Protein AF-0000000074540277 (afdb_homodimer)

Secondary structure (DSSP, 8-state):
-EEEEEEETTEEEEEEEETTEEEEESEEE-TTTS------SS-GGGGGT-HHHHHHHS---SS-EEEE-GGGS-HHHHHHHHHHHHTTSS-SSPEEEET---TTTHHHHHHHT--EEESHHHHHHHHTTEEEETTEEEEGGG-SB----BTTTTT-BGGG-TTHHHHHHHHHHHHHHHHHHHHHHHHHTT-HHHHHHHHGGGSHHHHHHHHHHHTSTT-TTS-S--SS-EE--SGGGGGSHHHHHHHHHHHHH---SSSEEEEEE--SSSSGGGSHHHHHHHHHS---SEEEEE-SS-EEEGGGTTSTTTTSEE----S---HHHHHHHHHHHHHHHHHHT-SEEEE---HHHHHHHHHHHTT-SSEEEE---S-TTSHHHHHHHHHHH--S----HHHHHHHHHHHHHHS-----EEEEETTEEEEEETTEEEEEEETTTTEEEE-HHHHHHHHHHTSSEEEE-SS---SEEEGGGEEEE-TT--TT-EEEEE-SSEEEEEEESS-HHHHHH-SSSEEEEEEEEEE-/-EEEEEEETTEEEEEEEETTEEEEESEEE-TTTS------SS-GGGGGT-HHHHHHHS---SS-EEEE-GGGS-HHHHHHHHHHHHTTSS-SSPEEEET---TTTHHHHHHHT--EEESHHHHHHHHTTEEEETTEEEEGGG-SB----BTTTTT-BGGG-TTHHHHHHHHHHHHHHHHHHHHHHHHHTT-HHHHHHHHGGGSHHHHHHHHHHHTSTT-TTS-S--SS-EE--SGGGGGSHHHHHHHHHHHHH---SSSEEEEEE--SSSSGGGSHHHHHHHHHS---SEEEEE-SS-EEEGGGTTSTTTTSEE----S---HHHHHHHHHHHHHHHHHHT-SEEEE---HHHHHHHHHHHTT-SSEEEE---S-TTSHHHHHHHHHHH--S----HHHHHHHHHHHHHHS-----EEEEETTEEEEEETTEEEEEEETTTTEEEE-HHHHHHHHHHTSSEEEE-SS---SEEEGGGEEEE-TT--TT-EEEEE-SSEEEEEEESS-HHHHHH-SSSEEEEEEEEEE-

Solvent-accessible surface area (backbone atoms only — not comparable to full-atom values): 54156 Å² total; per-residue (Å²): 91,50,32,44,52,40,49,51,37,56,18,51,31,28,40,36,47,53,95,92,38,76,41,62,29,31,34,71,42,44,84,89,67,58,72,94,66,54,65,50,82,40,54,50,63,40,46,80,77,36,52,69,61,26,72,74,26,39,44,64,55,93,67,40,44,68,40,33,45,55,72,77,41,52,39,69,54,46,43,46,55,45,48,63,53,40,70,93,38,74,59,72,45,45,29,29,34,37,51,42,33,43,52,62,46,34,57,53,46,27,50,60,34,35,27,30,33,27,37,55,41,28,34,52,38,8,69,70,40,38,37,61,59,64,63,44,79,38,54,47,89,78,40,70,47,36,82,48,49,30,73,68,49,58,48,35,46,46,92,72,44,76,62,48,43,60,41,35,19,54,46,26,36,50,50,35,47,50,48,39,53,46,45,37,52,24,45,75,53,56,38,39,68,49,48,39,64,11,54,24,32,67,37,27,58,47,38,22,24,51,56,57,51,42,68,61,59,76,50,52,39,44,36,63,39,47,69,32,69,45,61,47,50,54,79,66,42,68,49,33,55,36,51,46,47,41,54,55,44,47,58,71,54,60,73,67,89,41,51,38,36,37,37,34,63,59,62,93,46,59,42,50,71,77,22,69,66,50,42,53,48,53,74,74,34,71,82,49,52,37,44,33,32,44,38,98,78,44,68,40,44,59,48,49,32,63,27,30,50,64,32,37,55,47,48,47,74,72,77,71,71,51,69,43,54,38,51,54,32,22,53,52,45,44,51,50,45,60,71,47,59,35,53,34,34,40,36,42,32,47,71,55,55,33,52,25,49,58,62,30,52,80,74,48,89,37,46,75,44,77,33,28,56,94,42,69,81,37,68,67,18,44,52,45,41,42,73,74,49,66,47,95,59,87,67,65,60,69,54,48,23,53,34,40,47,40,27,60,75,71,67,44,81,69,87,65,45,73,43,75,56,86,84,51,36,32,34,24,56,88,91,43,63,34,32,33,53,34,80,60,34,20,45,70,43,70,29,66,66,51,42,51,50,29,55,75,68,63,49,46,26,30,37,34,53,90,66,89,82,63,60,59,42,41,8,59,44,40,70,41,41,35,66,83,30,21,13,59,35,71,31,29,38,32,43,92,68,36,34,31,36,25,34,24,26,35,18,14,57,51,27,50,70,30,66,51,27,42,26,29,43,50,74,50,79,42,74,119,92,50,33,45,51,39,49,52,36,57,17,50,31,29,38,36,47,54,94,92,37,76,42,61,29,31,34,69,41,44,85,88,67,58,71,94,66,54,65,51,82,40,54,52,63,39,45,81,78,35,52,67,62,27,71,75,26,40,43,64,54,95,69,39,45,67,42,34,45,54,73,76,43,52,40,68,54,46,44,47,55,46,47,64,54,39,70,92,37,74,59,74,44,46,29,30,35,38,51,42,33,41,51,63,45,34,56,54,46,27,49,60,34,35,28,31,33,26,38,54,42,27,35,54,38,9,70,71,40,36,37,62,59,64,63,44,77,38,54,47,89,77,40,70,46,37,83,48,49,30,72,66,49,58,48,34,46,46,91,71,46,76,61,49,42,61,41,35,18,55,45,27,35,49,49,34,48,49,48,39,52,45,44,37,52,24,46,76,53,55,38,39,66,52,47,38,62,11,54,24,33,67,35,28,57,48,39,22,23,53,55,56,49,45,67,61,64,75,50,53,40,44,35,64,40,48,68,33,70,44,60,47,49,52,78,66,42,67,50,33,59,35,51,46,47,41,55,55,45,47,57,72,54,60,74,67,90,40,50,38,35,38,35,34,62,60,62,92,46,59,41,49,73,76,22,70,66,50,42,53,47,54,74,75,34,72,82,50,52,38,45,33,32,43,36,98,78,43,67,39,42,59,47,47,31,63,27,32,50,63,33,39,56,50,50,47,75,73,77,72,70,50,70,44,54,37,51,54,31,22,53,53,45,44,49,49,45,59,72,46,59,34,54,34,34,39,37,41,31,45,72,55,56,35,53,23,48,57,61,28,53,79,74,49,89,40,46,75,43,77,33,28,55,93,43,68,80,35,68,67,18,45,54,45,42,42,73,75,50,68,48,95,58,88,68,65,61,70,53,48,23,53,35,41,47,39,27,60,76,72,68,44,79,71,87,65,44,75,43,75,56,85,85,49,36,29,34,23,57,88,91,42,64,34,32,34,53,32,80,61,35,20,44,68,44,72,28,66,65,51,43,51,51,28,54,74,69,63,49,45,26,31,37,35,53,90,63,89,84,63,62,62,42,41,9,59,44,39,69,41,42,34,65,82,30,21,13,57,35,73,30,30,39,33,44,92,68,36,35,30,36,24,33,23,26,34,18,14,57,51,28,51,69,30,66,50,26,42,24,29,43,49,74,48,78,44,73,119

Nearest PDB structures (foldseek):
  2q07-assembly1_A  TM=9.890E-01  e=7.591E-46  Archaeoglobus fulgidus DSM 4304
  1it7-assembly1_B  TM=6.694E-01  e=9.754E-22  Pyrococcus horikoshii
  4h7z-assembly1_A-2  TM=6.976E-01  e=7.099E-05  Zymomonas mobilis subsp. mobilis ZM4 = ATCC 31821
  6h62-assembly1_B  TM=6.814E-01  e=6.366E-05  Mus musculus
  1s39-assembly1_A-2  TM=5.994E-01  e=7.099E-05  Zymomonas mobilis

Foldseek 3Di:
DWFWAFFAALATWTWAQDPNDIDIWPAAQEPVRDDPFFQFDDAQVVCVVDVVVCVVTGTDDDAAAEHEDLQPDFLLSSLVVLVVCDVVHPPLHAYEYELHDALLCVLVVNNSHHTYYYLNVLLVCLLVQWADPRNDTDGVVVDQWDCDCPPLRNGGGQVPHDPSSVSRSVRRRVSRRVSRVVSNVCSVQSNSVVVQCVSLVVDVRSNVNLLSNLVVQDRQAHDLWHLAFQEPEDPCSCSHNNNVLCLVLLLVLDEWDDLEEEEAEADPAPPRCPDPVNVLLCVLAPFPGWYWYQYQRDIDTPLQCLAPPNRGYDYDDDLDHDPVSLVNRLVSVLSSNVSHNHQAYEYLDDRSSVSSVVVNCVVHNHHYHYQHDPDSNDPRSSVSVRVVGVDPDDDPSLQSSVQSLCCSQFNDGDDADWDDDPPFIFGDDVPHTAWTRDNSTSHIDGDDPVLVVCVVVVTQEWEFAPDDDDFFDWLLGTAAGDQSAYAQRWHWYDYPWKIAIWGASGGRVCSNPHNHYTGTGGDDMDTD/DWFWAFFAALATWTWAQDPNDIDIWPAAQEPVRDDPFFQFDDAPVVCVVDVVVCVVTGTDDDAAAEHEQLQPDFLLSSLVVLVVCDVVHRPLHAYEYELHDALLCVLVVNNSHHTYYYLNVLLVCLLVQWADPRNDTDGVVVDQWDCDCPPLRNGGGQVPHDPSSVSRSVRRRVSRRVSRVVSNVCSVQSNSVVVQCVSLVVDVRSNVNLLSNLVVQDDQAHDLWHLAFQEPEDPCSCSHNNNVLCLVLLLVLDEWDDLEEEEAEADQAPPRCPDPVNVLLCVLAPFPGWYWYQYQRDIDTLLQCLAPPNRGYDYDDDLDHDPVSLVNRLVSVLSSNVSHNHQAYEYLDDRSSVSSVVVNCVVHNHHYHYQHDPDSNDPRSSVSVRVVRVDPDDDDSLQSSVQSLCCSQFNDGDDADWDDDPPFIFGDDVPDTAWTRDNSTSHIDGDDPVLVVCVVVVTQEWEFAPDDDDFFDWLLGTAAGDQSAYAQRWHWYDYPWKIAIWGASGGRVCSNPHNHYTGTGGDDMDGD

Structure (mmCIF, N/CA/C/O backbone):
data_AF-0000000074540277-model_v1
#
loop_
_entity.id
_entity.type
_entity.pdbx_description
1 polymer 'PUA domain-containing protein'
#
loop_
_atom_site.group_PDB
_atom_site.id
_atom_site.type_symbol
_atom_site.label_atom_id
_atom_site.label_alt_id
_atom_site.label_comp_id
_atom_site.label_asym_id
_atom_site.label_entity_id
_atom_site.label_seq_id
_atom_site.pdbx_PDB_ins_code
_atom_site.Cartn_x
_atom_site.Cartn_y
_atom_site.Cartn_z
_atom_site.occupancy
_atom_site.B_iso_or_equiv
_atom_site.auth_seq_id
_atom_site.auth_comp_id
_atom_site.auth_asym_id
_atom_site.auth_atom_id
_atom_site.pdbx_PDB_model_num
ATOM 1 N N . MET A 1 1 ? 15.352 -11.18 -31.656 1 84.62 1 MET A N 1
ATOM 2 C CA . MET A 1 1 ? 14.484 -12.305 -31.297 1 84.62 1 MET A CA 1
ATOM 3 C C . MET A 1 1 ? 14.266 -12.375 -29.797 1 84.62 1 MET A C 1
ATOM 5 O O . MET A 1 1 ? 15.195 -12.164 -29.016 1 84.62 1 MET A O 1
ATOM 9 N N . PHE A 1 2 ? 13.102 -12.609 -29.391 1 91.62 2 PHE A N 1
ATOM 10 C CA . PHE A 1 2 ? 12.719 -12.625 -27.984 1 91.62 2 PHE A CA 1
ATOM 11 C C . PHE A 1 2 ? 12.367 -14.039 -27.531 1 91.62 2 PHE A C 1
ATOM 13 O O . PHE A 1 2 ? 11.625 -14.75 -28.219 1 91.62 2 PHE A O 1
ATOM 20 N N . TYR A 1 3 ? 12.977 -14.477 -26.438 1 92.44 3 TYR A N 1
ATOM 21 C CA . TYR A 1 3 ? 12.781 -15.805 -25.875 1 92.44 3 TYR A CA 1
ATOM 22 C C . TYR A 1 3 ? 12.211 -15.719 -24.469 1 92.44 3 TYR A C 1
ATOM 24 O O . TYR A 1 3 ? 12.953 -15.641 -23.484 1 92.44 3 TYR A O 1
ATOM 32 N N . PRO A 1 4 ? 10.867 -15.828 -24.328 1 92.81 4 PRO A N 1
ATOM 33 C CA . PRO A 1 4 ? 10.281 -15.789 -22.984 1 92.81 4 PRO A CA 1
ATOM 34 C C . PRO A 1 4 ? 10.672 -17 -22.141 1 92.81 4 PRO A C 1
ATOM 36 O O . PRO A 1 4 ? 10.758 -18.109 -22.656 1 92.81 4 PRO A O 1
ATOM 39 N N . GLU A 1 5 ? 10.883 -16.812 -20.859 1 93.88 5 GLU A N 1
ATOM 40 C CA . GLU A 1 5 ? 11.352 -17.875 -19.984 1 93.88 5 GLU A CA 1
ATOM 41 C C . GLU A 1 5 ? 10.359 -18.156 -18.859 1 93.88 5 GLU A C 1
ATOM 43 O O . GLU A 1 5 ? 10.117 -19.312 -18.516 1 93.88 5 GLU A O 1
ATOM 48 N N . LYS A 1 6 ? 9.883 -17.141 -18.281 1 93.5 6 LYS A N 1
ATOM 49 C CA . LYS A 1 6 ? 8.969 -17.297 -17.156 1 93.5 6 LYS A CA 1
ATOM 50 C C . LYS A 1 6 ? 7.867 -16.234 -17.203 1 93.5 6 LYS A C 1
ATOM 52 O O . LYS A 1 6 ? 8.141 -15.055 -17.406 1 93.5 6 LYS A O 1
ATOM 57 N N . ARG A 1 7 ? 6.645 -16.75 -17.047 1 92.56 7 ARG A N 1
ATOM 58 C CA . ARG A 1 7 ? 5.465 -15.883 -17.047 1 92.56 7 ARG A CA 1
ATOM 59 C C . ARG A 1 7 ? 4.891 -15.742 -15.641 1 92.56 7 ARG A C 1
ATOM 61 O O . ARG A 1 7 ? 4.785 -16.719 -14.906 1 92.56 7 ARG A O 1
ATOM 68 N N . ASP A 1 8 ? 4.543 -14.5 -15.234 1 93.5 8 ASP A N 1
ATOM 69 C CA . ASP A 1 8 ? 3.807 -14.203 -14.016 1 93.5 8 ASP A CA 1
ATOM 70 C C . ASP A 1 8 ? 2.789 -13.086 -14.242 1 93.5 8 ASP A C 1
ATOM 72 O O . ASP A 1 8 ? 3.055 -11.922 -13.93 1 93.5 8 ASP A O 1
ATOM 76 N N . GLY A 1 9 ? 1.6 -13.531 -14.641 1 91.94 9 GLY A N 1
ATOM 77 C CA . GLY A 1 9 ? 0.644 -12.531 -15.102 1 91.94 9 GLY A CA 1
ATOM 78 C C . GLY A 1 9 ? 1.019 -11.914 -16.438 1 91.94 9 GLY A C 1
ATOM 79 O O . GLY A 1 9 ? 1.344 -12.625 -17.391 1 91.94 9 GLY A O 1
ATOM 80 N N . PHE A 1 10 ? 0.958 -10.609 -16.516 1 92 10 PHE A N 1
ATOM 81 C CA . PHE A 1 10 ? 1.324 -9.938 -17.75 1 92 10 PHE A CA 1
ATOM 82 C C . PHE A 1 10 ? 2.84 -9.836 -17.891 1 92 10 PHE A C 1
ATOM 84 O O . PHE A 1 10 ? 3.361 -9.664 -19 1 92 10 PHE A O 1
ATOM 91 N N . SER A 1 11 ? 3.486 -9.945 -16.75 1 94.94 11 SER A N 1
ATOM 92 C CA . SER A 1 11 ? 4.938 -9.789 -16.75 1 94.94 11 SER A CA 1
ATOM 93 C C . SER A 1 11 ? 5.637 -11.094 -17.109 1 94.94 11 SER A C 1
ATOM 95 O O . SER A 1 11 ? 5.062 -12.172 -16.953 1 94.94 11 SER A O 1
ATOM 97 N N . ARG A 1 12 ? 6.793 -10.961 -17.609 1 94.88 12 ARG A N 1
ATOM 98 C CA . ARG A 1 12 ? 7.57 -12.141 -17.969 1 94.88 12 ARG A CA 1
ATOM 99 C C . ARG A 1 12 ? 9.062 -11.828 -17.984 1 94.88 12 ARG A C 1
ATOM 101 O O . ARG A 1 12 ? 9.461 -10.664 -18.094 1 94.88 12 ARG A O 1
ATOM 108 N N . THR A 1 13 ? 9.852 -12.852 -17.797 1 96.38 13 THR A N 1
ATOM 109 C CA . THR A 1 13 ? 11.281 -12.766 -18.031 1 96.38 13 THR A CA 1
ATOM 110 C C . THR A 1 13 ? 11.648 -13.469 -19.344 1 96.38 13 THR A C 1
ATOM 112 O O . THR A 1 13 ? 10.891 -14.297 -19.844 1 96.38 13 THR A O 1
ATOM 115 N N . GLY A 1 14 ? 12.703 -13.047 -19.922 1 95.31 14 GLY A N 1
ATOM 116 C CA . GLY A 1 14 ? 13.18 -13.656 -21.156 1 95.31 14 GLY A CA 1
ATOM 117 C C . GLY A 1 14 ? 14.531 -13.125 -21.594 1 95.31 14 GLY A C 1
ATOM 118 O O . GLY A 1 14 ? 15.227 -12.461 -20.828 1 95.31 14 GLY A O 1
ATOM 119 N N . LYS A 1 15 ? 14.914 -13.594 -22.688 1 95.38 15 LYS A N 1
ATOM 120 C CA . LYS A 1 15 ? 16.141 -13.133 -23.344 1 95.38 15 LYS A CA 1
ATOM 121 C C . LYS A 1 15 ? 15.82 -12.453 -24.672 1 95.38 15 LYS A C 1
ATOM 123 O O . LYS A 1 15 ? 15.039 -12.977 -25.469 1 95.38 15 LYS A O 1
ATOM 128 N N . PHE A 1 16 ? 16.328 -11.305 -24.812 1 94.81 16 PHE A N 1
ATOM 129 C CA . PHE A 1 16 ? 16.141 -10.547 -26.031 1 94.81 16 PHE A CA 1
ATOM 130 C C . PHE A 1 16 ? 17.469 -10.336 -26.75 1 94.81 16 PHE A C 1
ATOM 132 O O . PHE A 1 16 ? 18.406 -9.797 -26.172 1 94.81 16 PHE A O 1
ATOM 139 N N . GLU A 1 17 ? 17.5 -10.812 -27.906 1 91.5 17 GLU A N 1
ATOM 140 C CA . GLU A 1 17 ? 18.672 -10.602 -28.75 1 91.5 17 GLU A CA 1
ATOM 141 C C . GLU A 1 17 ? 18.531 -9.352 -29.609 1 91.5 17 GLU A C 1
ATOM 143 O O . GLU A 1 17 ? 17.641 -9.281 -30.453 1 91.5 17 GLU A O 1
ATOM 148 N N . VAL A 1 18 ? 19.406 -8.398 -29.328 1 85.38 18 VAL A N 1
ATOM 149 C CA . VAL A 1 18 ? 19.344 -7.125 -30.047 1 85.38 18 VAL A CA 1
ATOM 150 C C . VAL A 1 18 ? 20.766 -6.684 -30.438 1 85.38 18 VAL A C 1
ATOM 152 O O . VAL A 1 18 ? 21.625 -6.531 -29.578 1 85.38 18 VAL A O 1
ATOM 155 N N . GLU A 1 19 ? 20.953 -6.438 -31.688 1 85.5 19 GLU A N 1
ATOM 156 C CA . GLU A 1 19 ? 22.219 -5.977 -32.219 1 85.5 19 GLU A CA 1
ATOM 157 C C . GLU A 1 19 ? 23.375 -6.855 -31.75 1 85.5 19 GLU A C 1
ATOM 159 O O . GLU A 1 19 ? 24.375 -6.352 -31.25 1 85.5 19 GLU A O 1
ATOM 164 N N . GLY A 1 20 ? 23.188 -8.102 -31.75 1 84.44 20 GLY A N 1
ATOM 165 C CA . GLY A 1 20 ? 24.234 -9.062 -31.438 1 84.44 20 GLY A CA 1
ATOM 166 C C . GLY A 1 20 ? 24.422 -9.258 -29.938 1 84.44 20 GLY A C 1
ATOM 167 O O . GLY A 1 20 ? 25.266 -10.055 -29.516 1 84.44 20 GLY A O 1
ATOM 168 N N . ARG A 1 21 ? 23.719 -8.547 -29.234 1 87.88 21 ARG A N 1
ATOM 169 C CA . ARG A 1 21 ? 23.812 -8.711 -27.781 1 87.88 21 ARG A CA 1
ATOM 170 C C . ARG A 1 21 ? 22.547 -9.352 -27.219 1 87.88 21 ARG A C 1
ATOM 172 O O . ARG A 1 21 ? 21.453 -9.164 -27.766 1 87.88 21 ARG A O 1
ATOM 179 N N . THR A 1 22 ? 22.703 -10.086 -26.188 1 92.94 22 THR A N 1
ATOM 180 C CA . THR A 1 22 ? 21.562 -10.695 -25.484 1 92.94 22 THR A CA 1
ATOM 181 C C . THR A 1 22 ? 21.312 -9.992 -24.156 1 92.94 22 THR A C 1
ATOM 183 O O . THR A 1 22 ? 22.219 -9.82 -23.359 1 92.94 22 THR A O 1
ATOM 186 N N . VAL A 1 23 ? 20.141 -9.602 -24.016 1 93.25 23 VAL A N 1
ATOM 187 C CA . VAL A 1 23 ? 19.766 -8.914 -22.781 1 93.25 23 VAL A CA 1
ATOM 188 C C . VAL A 1 23 ? 18.688 -9.703 -22.047 1 93.25 23 VAL A C 1
ATOM 190 O O . VAL A 1 23 ? 17.734 -10.195 -22.672 1 93.25 23 VAL A O 1
ATOM 193 N N . GLN A 1 24 ? 18.859 -9.828 -20.766 1 95.19 24 GLN A N 1
ATOM 194 C CA . GLN A 1 24 ? 17.844 -10.461 -19.938 1 95.19 24 GLN A CA 1
ATOM 195 C C . GLN A 1 24 ? 16.719 -9.484 -19.609 1 95.19 24 GLN A C 1
ATOM 197 O O . GLN A 1 24 ? 16.984 -8.383 -19.094 1 95.19 24 GLN A O 1
ATOM 202 N N . THR A 1 25 ? 15.484 -9.812 -19.875 1 96.94 25 THR A N 1
ATOM 203 C CA . THR A 1 25 ? 14.352 -8.922 -19.625 1 96.94 25 THR A CA 1
ATOM 204 C C . THR A 1 25 ? 13.617 -9.328 -18.359 1 96.94 25 THR A C 1
ATOM 206 O O . THR A 1 25 ? 13.633 -10.492 -17.969 1 96.94 25 THR A O 1
ATOM 209 N N . PRO A 1 26 ? 12.969 -8.352 -17.781 1 97.69 26 PRO A N 1
ATOM 210 C CA . PRO A 1 26 ? 12.93 -6.918 -18.109 1 97.69 26 PRO A CA 1
ATOM 211 C C . PRO A 1 26 ? 14.312 -6.266 -18.047 1 97.69 26 PRO A C 1
ATOM 213 O O . PRO A 1 26 ? 15.156 -6.676 -17.25 1 97.69 26 PRO A O 1
ATOM 216 N N . ALA A 1 27 ? 14.492 -5.238 -18.906 1 96.81 27 ALA A N 1
ATOM 217 C CA . ALA A 1 27 ? 15.812 -4.617 -19 1 96.81 27 ALA A CA 1
ATOM 218 C C . ALA A 1 27 ? 15.703 -3.141 -19.359 1 96.81 27 ALA A C 1
ATOM 220 O O . ALA A 1 27 ? 14.664 -2.695 -19.859 1 96.81 27 ALA A O 1
ATOM 221 N N . ILE A 1 28 ? 16.719 -2.465 -19.062 1 96.44 28 ILE A N 1
ATOM 222 C CA . ILE A 1 28 ? 16.859 -1.068 -19.469 1 96.44 28 ILE A CA 1
ATOM 223 C C . ILE A 1 28 ? 17.766 -0.964 -20.672 1 96.44 28 ILE A C 1
ATOM 225 O O . ILE A 1 28 ? 18.828 -1.593 -20.719 1 96.44 28 ILE A O 1
ATOM 229 N N . LEU A 1 29 ? 17.266 -0.303 -21.656 1 95.19 29 LEU A N 1
ATOM 230 C CA . LEU A 1 29 ? 18.109 0.101 -22.781 1 95.19 29 LEU A CA 1
ATOM 231 C C . LEU A 1 29 ? 18.609 1.531 -22.594 1 95.19 29 LEU A C 1
ATOM 233 O O . LEU A 1 29 ? 17.844 2.482 -22.75 1 95.19 29 LEU A O 1
ATOM 237 N N . GLU A 1 30 ? 19.797 1.688 -22.328 1 94.31 30 GLU A N 1
ATOM 238 C CA . GLU A 1 30 ? 20.344 3.027 -22.109 1 94.31 30 GLU A CA 1
ATOM 239 C C . GLU A 1 30 ? 20.484 3.781 -23.438 1 94.31 30 GLU A C 1
ATOM 241 O O . GLU A 1 30 ? 20.672 3.17 -24.484 1 94.31 30 GLU A O 1
ATOM 246 N N . VAL A 1 31 ? 20.516 5.051 -23.234 1 91.06 31 VAL A N 1
ATOM 247 C CA . VAL A 1 31 ? 20.688 5.898 -24.406 1 91.06 31 VAL A CA 1
ATOM 248 C C . VAL A 1 31 ? 22.031 5.562 -25.094 1 91.06 31 VAL A C 1
ATOM 250 O O . VAL A 1 31 ? 23.047 5.414 -24.406 1 91.06 31 VAL A O 1
ATOM 253 N N . GLY A 1 32 ? 22.125 5.402 -26.297 1 85.62 32 GLY A N 1
ATOM 254 C CA . GLY A 1 32 ? 23.312 4.992 -27.047 1 85.62 32 GLY A CA 1
ATOM 255 C C . GLY A 1 32 ? 23.297 3.521 -27.422 1 85.62 32 GLY A C 1
ATOM 256 O O . GLY A 1 32 ? 23.969 3.111 -28.359 1 85.62 32 GLY A O 1
ATOM 257 N N . GLU A 1 33 ? 22.516 2.762 -26.578 1 87.25 33 GLU A N 1
ATOM 258 C CA . GLU A 1 33 ? 22.391 1.332 -26.844 1 87.25 33 GLU A CA 1
ATOM 259 C C . GLU A 1 33 ? 21.094 1.015 -27.578 1 87.25 33 GLU A C 1
ATOM 261 O O . GLU A 1 33 ? 20.875 -0.126 -28 1 87.25 33 GLU A O 1
ATOM 266 N N . ILE A 1 34 ? 20.312 1.97 -27.719 1 87.81 34 ILE A N 1
ATOM 267 C CA . ILE A 1 34 ? 19.031 1.77 -28.422 1 87.81 34 ILE A CA 1
ATOM 268 C C . ILE A 1 34 ? 19.281 1.685 -29.922 1 87.81 34 ILE A C 1
ATOM 270 O O . ILE A 1 34 ? 19.875 2.586 -30.516 1 87.81 34 ILE A O 1
ATOM 274 N N . PRO A 1 35 ? 18.797 0.608 -30.484 1 88.12 35 PRO A N 1
ATOM 275 C CA . PRO A 1 35 ? 18.953 0.498 -31.922 1 88.12 35 PRO A CA 1
ATOM 276 C C . PRO A 1 35 ? 18.219 1.596 -32.688 1 88.12 35 PRO A C 1
ATOM 278 O O . PRO A 1 35 ? 17.375 2.295 -32.125 1 88.12 35 PRO A O 1
ATOM 281 N N . GLU A 1 36 ? 18.531 1.709 -33.906 1 87.62 36 GLU A N 1
ATOM 282 C CA . GLU A 1 36 ? 17.859 2.699 -34.75 1 87.62 36 GLU A CA 1
ATOM 283 C C . GLU A 1 36 ? 16.484 2.213 -35.156 1 87.62 36 GLU A C 1
ATOM 285 O O . GLU A 1 36 ? 16.25 1.91 -36.344 1 87.62 36 GLU A O 1
ATOM 290 N N . TRP A 1 37 ? 15.688 2.213 -34.25 1 89 37 TRP A N 1
ATOM 291 C CA . TRP A 1 37 ? 14.312 1.812 -34.5 1 89 37 TRP A CA 1
ATOM 292 C C . TRP A 1 37 ? 13.469 3.002 -34.938 1 89 37 TRP A C 1
ATOM 294 O O . TRP A 1 37 ? 13.836 4.156 -34.719 1 89 37 TRP A O 1
ATOM 304 N N . ASP A 1 38 ? 12.422 2.678 -35.688 1 86.12 38 ASP A N 1
ATOM 305 C CA . ASP A 1 38 ? 11.453 3.705 -36.031 1 86.12 38 ASP A CA 1
ATOM 306 C C . ASP A 1 38 ? 10.484 3.973 -34.875 1 86.12 38 ASP A C 1
ATOM 308 O O . ASP A 1 38 ? 9.625 3.141 -34.594 1 86.12 38 ASP A O 1
ATOM 312 N N . PHE A 1 39 ? 10.617 5.105 -34.281 1 85.81 39 PHE A N 1
ATOM 313 C CA . PHE A 1 39 ? 9.797 5.43 -33.125 1 85.81 39 PHE A CA 1
ATOM 314 C C . PHE A 1 39 ? 8.531 6.168 -33.531 1 85.81 39 PHE A C 1
ATOM 316 O O . PHE A 1 39 ? 7.723 6.547 -32.688 1 85.81 39 PHE A O 1
ATOM 323 N N . GLY A 1 40 ? 8.414 6.289 -34.781 1 84.19 40 GLY A N 1
ATOM 324 C CA . GLY A 1 40 ? 7.227 6.977 -35.25 1 84.19 40 GLY A CA 1
ATOM 325 C C . GLY A 1 40 ? 7.191 8.445 -34.906 1 84.19 40 GLY A C 1
ATOM 326 O O . GLY A 1 40 ? 8.211 9.016 -34.469 1 84.19 40 GLY A O 1
ATOM 327 N N . LEU A 1 41 ? 5.973 9.086 -35.188 1 79.5 41 LEU A N 1
ATOM 328 C CA . LEU A 1 41 ? 5.848 10.523 -34.938 1 79.5 41 LEU A CA 1
ATOM 329 C C . LEU A 1 41 ? 4.742 10.812 -33.938 1 79.5 41 LEU A C 1
ATOM 331 O O . LEU A 1 41 ? 4.461 11.977 -33.656 1 79.5 41 LEU A O 1
ATOM 335 N N . ALA A 1 42 ? 4.176 9.727 -33.469 1 78.12 42 ALA A N 1
ATOM 336 C CA . ALA A 1 42 ? 3.025 9.938 -32.625 1 78.12 42 ALA A CA 1
ATOM 337 C C . ALA A 1 42 ? 3.242 9.289 -31.25 1 78.12 42 ALA A C 1
ATOM 339 O O . ALA A 1 42 ? 3.707 8.148 -31.172 1 78.12 42 ALA A O 1
ATOM 340 N N . PRO A 1 43 ? 2.889 10.148 -30.281 1 82.5 43 PRO A N 1
ATOM 341 C CA . PRO A 1 43 ? 2.842 9.508 -28.969 1 82.5 43 PRO A CA 1
ATOM 342 C C . PRO A 1 43 ? 1.686 8.516 -28.828 1 82.5 43 PRO A C 1
ATOM 344 O O . PRO A 1 43 ? 0.69 8.625 -29.562 1 82.5 43 PRO A O 1
ATOM 347 N N . THR A 1 44 ? 1.785 7.594 -28 1 86.69 44 THR A N 1
ATOM 348 C CA . THR A 1 44 ? 0.771 6.559 -27.812 1 86.69 44 THR A CA 1
ATOM 349 C C . THR A 1 44 ? -0.567 7.176 -27.422 1 86.69 44 THR A C 1
ATOM 351 O O . THR A 1 44 ? -1.626 6.637 -27.75 1 86.69 44 THR A O 1
ATOM 354 N N . SER A 1 45 ? -0.562 8.344 -26.812 1 83.81 45 SER A N 1
ATOM 355 C CA . SER A 1 45 ? -1.774 9.031 -26.375 1 83.81 45 SER A CA 1
ATOM 356 C C . SER A 1 45 ? -2.66 9.398 -27.547 1 83.81 45 SER A C 1
ATOM 358 O O . SER A 1 45 ? -3.873 9.562 -27.406 1 83.81 45 SER A O 1
ATOM 360 N N . LEU A 1 46 ? -2.039 9.555 -28.703 1 84.19 46 LEU A N 1
ATOM 361 C CA . LEU A 1 46 ? -2.783 9.922 -29.906 1 84.19 46 LEU A CA 1
ATOM 362 C C . LEU A 1 46 ? -3.818 8.859 -30.25 1 84.19 46 LEU A C 1
ATOM 364 O O . LEU A 1 46 ? -4.816 9.148 -30.922 1 84.19 46 LEU A O 1
ATOM 368 N N . LYS A 1 47 ? -3.605 7.66 -29.781 1 88.12 47 LYS A N 1
ATOM 369 C CA . LYS A 1 47 ? -4.539 6.566 -30.031 1 88.12 47 LYS A CA 1
ATOM 370 C C . LYS A 1 47 ? -5.934 6.91 -29.516 1 88.12 47 LYS A C 1
ATOM 372 O O . LYS A 1 47 ? -6.934 6.496 -30.109 1 88.12 47 LYS A O 1
ATOM 377 N N . PHE A 1 48 ? -6.043 7.746 -28.531 1 87.62 48 PHE A N 1
ATOM 378 C CA . PHE A 1 48 ? -7.309 8.047 -27.875 1 87.62 48 PHE A CA 1
ATOM 379 C C . PHE A 1 48 ? -7.926 9.32 -28.438 1 87.62 48 PHE A C 1
ATOM 381 O O . PHE A 1 48 ? -9.062 9.656 -28.109 1 87.62 48 PHE A O 1
ATOM 388 N N . ILE A 1 49 ? -7.195 10.008 -29.25 1 87.25 49 ILE A N 1
ATOM 389 C CA . ILE A 1 49 ? -7.711 11.188 -29.938 1 87.25 49 ILE A CA 1
ATOM 390 C C . ILE A 1 49 ? -8.164 10.805 -31.344 1 87.25 49 ILE A C 1
ATOM 392 O O . ILE A 1 49 ? -9.273 11.156 -31.766 1 87.25 49 ILE A O 1
ATOM 396 N N . SER A 1 50 ? -7.293 10.039 -32.062 1 89.88 50 SER A N 1
ATOM 397 C CA . SER A 1 50 ? -7.578 9.562 -33.406 1 89.88 50 SER A CA 1
ATOM 398 C C . SER A 1 50 ? -6.859 8.242 -33.688 1 89.88 50 SER A C 1
ATOM 400 O O . SER A 1 50 ? -5.668 8.242 -34 1 89.88 50 SER A O 1
ATOM 402 N N . GLU A 1 51 ? -7.594 7.246 -33.656 1 87.12 51 GLU A N 1
ATOM 403 C CA . GLU A 1 51 ? -7.027 5.922 -33.906 1 87.12 51 GLU A CA 1
ATOM 404 C C . GLU A 1 51 ? -6.422 5.832 -35.312 1 87.12 51 GLU A C 1
ATOM 406 O O . GLU A 1 51 ? -5.398 5.172 -35.5 1 87.12 51 GLU A O 1
ATOM 411 N N . GLU A 1 52 ? -7.039 6.414 -36.188 1 87.94 52 GLU A N 1
ATOM 412 C CA . GLU A 1 52 ? -6.57 6.395 -37.594 1 87.94 52 GLU A CA 1
ATOM 413 C C . GLU A 1 52 ? -5.215 7.086 -37.719 1 87.94 52 GLU A C 1
ATOM 415 O O . GLU A 1 52 ? -4.293 6.547 -38.344 1 87.94 52 GLU A O 1
ATOM 420 N N . LEU A 1 53 ? -5.156 8.227 -37.094 1 88.44 53 LEU A N 1
ATOM 421 C CA . LEU A 1 53 ? -3.908 8.977 -37.156 1 88.44 53 LEU A CA 1
ATOM 422 C C . LEU A 1 53 ? -2.789 8.234 -36.438 1 88.44 53 LEU A C 1
ATOM 424 O O . LEU A 1 53 ? -1.646 8.219 -36.906 1 88.44 53 LEU A O 1
ATOM 428 N N . TYR A 1 54 ? -3.164 7.637 -35.406 1 88.94 54 TYR A N 1
ATOM 429 C CA . TYR A 1 54 ? -2.16 6.875 -34.656 1 88.94 54 TYR A CA 1
ATOM 430 C C . TYR A 1 54 ? -1.652 5.703 -35.5 1 88.94 54 TYR A C 1
ATOM 432 O O . TYR A 1 54 ? -0.449 5.434 -35.531 1 88.94 54 TYR A O 1
ATOM 440 N N . SER A 1 55 ? -2.506 5.004 -36.125 1 86.12 55 SER A N 1
ATOM 441 C CA . SER A 1 55 ? -2.121 3.838 -36.906 1 86.12 55 SER A CA 1
ATOM 442 C C . SER A 1 55 ? -1.149 4.223 -38.031 1 86.12 55 SER A C 1
ATOM 444 O O . SER A 1 55 ? -0.289 3.426 -38.406 1 86.12 55 SER A O 1
ATOM 446 N N . ARG A 1 56 ? -1.234 5.465 -38.5 1 85.81 56 ARG A N 1
ATOM 447 C CA . ARG A 1 56 ? -0.399 5.93 -39.594 1 85.81 56 ARG A CA 1
ATOM 448 C C . ARG A 1 56 ? 0.958 6.41 -39.094 1 85.81 56 ARG A C 1
ATOM 450 O O . ARG A 1 56 ? 1.951 6.359 -39.812 1 85.81 56 ARG A O 1
ATOM 457 N N . LEU A 1 57 ? 0.912 6.742 -37.781 1 86.62 57 LEU A N 1
ATOM 458 C CA . LEU A 1 57 ? 2.092 7.469 -37.312 1 86.62 57 LEU A CA 1
ATOM 459 C C . LEU A 1 57 ? 2.811 6.695 -36.219 1 86.62 57 LEU A C 1
ATOM 461 O O . LEU A 1 57 ? 3.885 7.102 -35.781 1 86.62 57 LEU A O 1
ATOM 465 N N . ARG A 1 58 ? 2.268 5.605 -35.906 1 84.62 58 ARG A N 1
ATOM 466 C CA . ARG A 1 58 ? 2.83 4.848 -34.812 1 84.62 58 ARG A CA 1
ATOM 467 C C . ARG A 1 58 ? 4.156 4.203 -35.188 1 84.62 58 ARG A C 1
ATOM 469 O O . ARG A 1 58 ? 4.469 4.082 -36.375 1 84.62 58 ARG A O 1
ATOM 476 N N . PRO A 1 59 ? 4.895 3.801 -34.125 1 84.88 59 PRO A N 1
ATOM 477 C CA . PRO A 1 59 ? 6.133 3.076 -34.438 1 84.88 59 PRO A CA 1
ATOM 478 C C . PRO A 1 59 ? 5.879 1.748 -35.156 1 84.88 59 PRO A C 1
ATOM 480 O O . PRO A 1 59 ? 4.91 1.05 -34.844 1 84.88 59 PRO A O 1
ATOM 483 N N . ILE A 1 60 ? 6.629 1.493 -36.125 1 82 60 ILE A N 1
ATOM 484 C CA . ILE A 1 60 ? 6.559 0.206 -36.812 1 82 60 ILE A CA 1
ATOM 485 C C . ILE A 1 60 ? 7.918 -0.49 -36.75 1 82 60 ILE A C 1
ATOM 487 O O . ILE A 1 60 ? 8.922 0.035 -37.219 1 82 60 ILE A O 1
ATOM 491 N N . ASN A 1 61 ? 7.887 -1.532 -36 1 84.44 61 ASN A N 1
ATOM 492 C CA . ASN A 1 61 ? 9.117 -2.297 -35.812 1 84.44 61 ASN A CA 1
ATOM 493 C C . ASN A 1 61 ? 8.844 -3.799 -35.812 1 84.44 61 ASN A C 1
ATOM 495 O O . ASN A 1 61 ? 7.852 -4.258 -35.25 1 84.44 61 ASN A O 1
ATOM 499 N N . GLU A 1 62 ? 9.633 -4.531 -36.406 1 83.12 62 GLU A N 1
ATOM 500 C CA . GLU A 1 62 ? 9.422 -5.969 -36.562 1 83.12 62 GLU A CA 1
ATOM 501 C C . GLU A 1 62 ? 9.922 -6.719 -35.312 1 83.12 62 GLU A C 1
ATOM 503 O O . GLU A 1 62 ? 9.461 -7.828 -35.031 1 83.12 62 GLU A O 1
ATOM 508 N N . GLU A 1 63 ? 10.758 -6.121 -34.625 1 86.56 63 GLU A N 1
ATOM 509 C CA . GLU A 1 63 ? 11.43 -6.824 -33.531 1 86.56 63 GLU A CA 1
ATOM 510 C C . GLU A 1 63 ? 10.75 -6.543 -32.188 1 86.56 63 GLU A C 1
ATOM 512 O O . GLU A 1 63 ? 10.734 -7.402 -31.297 1 86.56 63 GLU A O 1
ATOM 517 N N . VAL A 1 64 ? 10.281 -5.328 -32.094 1 91.19 64 VAL A N 1
ATOM 518 C CA . VAL A 1 64 ? 9.742 -4.898 -30.812 1 91.19 64 VAL A CA 1
ATOM 519 C C . VAL A 1 64 ? 8.43 -4.152 -31.031 1 91.19 64 VAL A C 1
ATOM 521 O O . VAL A 1 64 ? 8.188 -3.613 -32.094 1 91.19 64 VAL A O 1
ATOM 524 N N . GLU A 1 65 ? 7.582 -4.266 -30.062 1 90.88 65 GLU A N 1
ATOM 525 C CA . GLU A 1 65 ? 6.426 -3.379 -30 1 90.88 65 GLU A CA 1
ATOM 526 C C . GLU A 1 65 ? 6.738 -2.139 -29.156 1 90.88 65 GLU A C 1
ATOM 528 O O . GLU A 1 65 ? 6.918 -2.23 -27.938 1 90.88 65 GLU A O 1
ATOM 533 N N . ILE A 1 66 ? 6.734 -0.997 -29.781 1 91.88 66 ILE A N 1
ATOM 534 C CA . ILE A 1 66 ? 7.188 0.222 -29.125 1 91.88 66 ILE A CA 1
ATOM 535 C C . ILE A 1 66 ? 5.98 1.049 -28.672 1 91.88 66 ILE A C 1
ATOM 537 O O . ILE A 1 66 ? 5.105 1.361 -29.484 1 91.88 66 ILE A O 1
ATOM 541 N N . LEU A 1 67 ? 5.883 1.35 -27.406 1 92 67 LEU A N 1
ATOM 542 C CA . LEU A 1 67 ? 4.93 2.285 -26.812 1 92 67 LEU A CA 1
ATOM 543 C C . LEU A 1 67 ? 5.641 3.537 -26.312 1 92 67 LEU A C 1
ATOM 545 O O . LEU A 1 67 ? 6.633 3.443 -25.578 1 92 67 LEU A O 1
ATOM 549 N N . THR A 1 68 ? 5.129 4.68 -26.688 1 90.75 68 THR A N 1
ATOM 550 C CA . THR A 1 68 ? 5.855 5.895 -26.344 1 90.75 68 THR A CA 1
ATOM 551 C C . THR A 1 68 ? 5.043 6.75 -25.375 1 90.75 68 THR A C 1
ATOM 553 O O . THR A 1 68 ? 3.811 6.746 -25.422 1 90.75 68 THR A O 1
ATOM 556 N N . SER A 1 69 ? 5.676 7.453 -24.469 1 88.12 69 SER A N 1
ATOM 557 C CA . SER A 1 69 ? 5.176 8.508 -23.594 1 88.12 69 SER A CA 1
ATOM 558 C C . SER A 1 69 ? 3.973 8.031 -22.781 1 88.12 69 SER A C 1
ATOM 560 O O . SER A 1 69 ? 2.951 8.719 -22.719 1 88.12 69 SER A O 1
ATOM 562 N N . LEU A 1 70 ? 4.098 6.906 -22.203 1 92.12 70 LEU A N 1
ATOM 563 C CA . LEU A 1 70 ? 3.004 6.301 -21.438 1 92.12 70 LEU A CA 1
ATOM 564 C C . LEU A 1 70 ? 2.701 7.105 -20.188 1 92.12 70 LEU A C 1
ATOM 566 O O . LEU A 1 70 ? 1.612 6.992 -19.609 1 92.12 70 LEU A O 1
ATOM 570 N N . HIS A 1 71 ? 3.668 7.883 -19.703 1 85.94 71 HIS A N 1
ATOM 571 C CA . HIS A 1 71 ? 3.518 8.664 -18.484 1 85.94 71 HIS A CA 1
ATOM 572 C C . HIS A 1 71 ? 2.492 9.781 -18.656 1 85.94 71 HIS A C 1
ATOM 574 O O . HIS A 1 71 ? 2.047 10.383 -17.688 1 85.94 71 HIS A O 1
ATOM 580 N N . LEU A 1 72 ? 2.066 10.055 -19.906 1 86.25 72 LEU A N 1
ATOM 581 C CA . LEU A 1 72 ? 1.079 11.086 -20.188 1 86.25 72 LEU A CA 1
ATOM 582 C C . LEU A 1 72 ? -0.333 10.508 -20.172 1 86.25 72 LEU A C 1
ATOM 584 O O . LEU A 1 72 ? -1.313 11.258 -20.203 1 86.25 72 LEU A O 1
ATOM 588 N N . LEU A 1 73 ? -0.45 9.25 -20.062 1 92.75 73 LEU A N 1
ATOM 589 C CA . LEU A 1 73 ? -1.749 8.594 -20.125 1 92.75 73 LEU A CA 1
ATOM 590 C C . LEU A 1 73 ? -2.414 8.562 -18.75 1 92.75 73 LEU A C 1
ATOM 592 O O . LEU A 1 73 ? -1.735 8.43 -17.734 1 92.75 73 LEU A O 1
ATOM 596 N N . SER A 1 74 ? -3.717 8.68 -18.766 1 92.69 74 SER A N 1
ATOM 597 C CA . SER A 1 74 ? -4.469 8.391 -17.547 1 92.69 74 SER A CA 1
ATOM 598 C C . SER A 1 74 ? -4.352 6.922 -17.156 1 92.69 74 SER A C 1
ATOM 600 O O . SER A 1 74 ? -3.971 6.086 -17.984 1 92.69 74 SER A O 1
ATOM 602 N N . PRO A 1 75 ? -4.66 6.641 -15.938 1 94.31 75 PRO A N 1
ATOM 603 C CA . PRO A 1 75 ? -4.59 5.242 -15.516 1 94.31 75 PRO A CA 1
ATOM 604 C C . PRO A 1 75 ? -5.414 4.312 -16.406 1 94.31 75 PRO A C 1
ATOM 606 O O . PRO A 1 75 ? -4.949 3.236 -16.781 1 94.31 75 PRO A O 1
ATOM 609 N N . ARG A 1 76 ? -6.602 4.691 -16.797 1 93.44 76 ARG A N 1
ATOM 610 C CA . ARG A 1 76 ? -7.477 3.883 -17.641 1 93.44 76 ARG A CA 1
ATOM 611 C C . ARG A 1 76 ? -6.875 3.684 -19.016 1 93.44 76 ARG A C 1
ATOM 613 O O . ARG A 1 76 ? -6.891 2.572 -19.562 1 93.44 76 ARG A O 1
ATOM 620 N N . GLN A 1 77 ? -6.359 4.766 -19.516 1 94.06 77 GLN A N 1
ATOM 621 C CA . GLN A 1 77 ? -5.738 4.703 -20.844 1 94.06 77 GLN A CA 1
ATOM 622 C C . GLN A 1 77 ? -4.512 3.797 -20.828 1 94.06 77 GLN A C 1
ATOM 624 O O . GLN A 1 77 ? -4.297 3.02 -21.766 1 94.06 77 GLN A O 1
ATOM 629 N N . LEU A 1 78 ? -3.721 3.939 -19.797 1 95.31 78 LEU A N 1
ATOM 630 C CA . LEU A 1 78 ? -2.51 3.137 -19.672 1 95.31 78 LEU A CA 1
ATOM 631 C C . LEU A 1 78 ? -2.842 1.647 -19.672 1 95.31 78 LEU A C 1
ATOM 633 O O . LEU A 1 78 ? -2.25 0.881 -20.438 1 95.31 78 LEU A O 1
ATOM 637 N N . VAL A 1 79 ? -3.801 1.263 -18.891 1 94.12 79 VAL A N 1
ATOM 638 C CA . VAL A 1 79 ? -4.184 -0.141 -18.781 1 94.12 79 VAL A CA 1
ATOM 639 C C . VAL A 1 79 ? -4.793 -0.613 -20.094 1 94.12 79 VAL A C 1
ATOM 641 O O . VAL A 1 79 ? -4.527 -1.73 -20.547 1 94.12 79 VAL A O 1
ATOM 644 N N . GLN A 1 80 ? -5.523 0.25 -20.75 1 91.38 80 GLN A N 1
ATOM 645 C CA . GLN A 1 80 ? -6.164 -0.094 -22.016 1 91.38 80 GLN A CA 1
ATOM 646 C C . GLN A 1 80 ? -5.125 -0.385 -23.094 1 91.38 80 GLN A C 1
ATOM 648 O O . GLN A 1 80 ? -5.305 -1.294 -23.906 1 91.38 80 GLN A O 1
ATOM 653 N N . VAL A 1 81 ? -4.102 0.39 -23.078 1 90.44 81 VAL A N 1
ATOM 654 C CA . VAL A 1 81 ? -3.043 0.205 -24.062 1 90.44 81 VAL A CA 1
ATOM 655 C C . VAL A 1 81 ? -2.447 -1.194 -23.938 1 90.44 81 VAL A C 1
ATOM 657 O O . VAL A 1 81 ? -2.256 -1.895 -24.922 1 90.44 81 VAL A O 1
ATOM 660 N N . PHE A 1 82 ? -2.156 -1.598 -22.75 1 88.62 82 PHE A N 1
ATOM 661 C CA . PHE A 1 82 ? -1.562 -2.91 -22.516 1 88.62 82 PHE A CA 1
ATOM 662 C C . PHE A 1 82 ? -2.576 -4.016 -22.781 1 88.62 82 PHE A C 1
ATOM 664 O O . PHE A 1 82 ? -2.225 -5.078 -23.312 1 88.62 82 PHE A O 1
ATOM 671 N N . GLU A 1 83 ? -3.811 -3.773 -22.422 1 85.94 83 GLU A N 1
ATOM 672 C CA . GLU A 1 83 ? -4.875 -4.734 -22.688 1 85.94 83 GLU A CA 1
ATOM 673 C C . GLU A 1 83 ? -5.031 -5 -24.188 1 85.94 83 GLU A C 1
ATOM 675 O O . GLU A 1 83 ? -5.223 -6.145 -24.594 1 85.94 83 GLU A O 1
ATOM 680 N N . ASP A 1 84 ? -4.949 -3.957 -24.906 1 84.69 84 ASP A N 1
ATOM 681 C CA . ASP A 1 84 ? -5.117 -4.059 -26.359 1 84.69 84 ASP A CA 1
ATOM 682 C C . ASP A 1 84 ? -4.012 -4.91 -26.984 1 84.69 84 ASP A C 1
ATOM 684 O O . ASP A 1 84 ? -4.23 -5.582 -27.984 1 84.69 84 ASP A O 1
ATOM 688 N N . LEU A 1 85 ? -2.912 -4.91 -26.391 1 81.75 85 LEU A N 1
ATOM 689 C CA . LEU A 1 85 ? -1.777 -5.656 -26.922 1 81.75 85 LEU A CA 1
ATOM 690 C C . LEU A 1 85 ? -1.85 -7.121 -26.5 1 81.75 85 LEU A C 1
ATOM 692 O O . LEU A 1 85 ? -1.219 -7.98 -27.125 1 81.75 85 LEU A O 1
ATOM 696 N N . SER A 1 86 ? -2.633 -7.398 -25.453 1 70.88 86 SER A N 1
ATOM 697 C CA . SER A 1 86 ? -2.699 -8.758 -24.922 1 70.88 86 SER A CA 1
ATOM 698 C C . SER A 1 86 ? -3.893 -9.516 -25.5 1 70.88 86 SER A C 1
ATOM 700 O O . SER A 1 86 ? -3.994 -10.734 -25.344 1 70.88 86 SER A O 1
ATOM 702 N N . LYS A 1 87 ? -4.996 -8.883 -26.031 1 58.19 87 LYS A N 1
ATOM 703 C CA . LYS A 1 87 ? -6.238 -9.477 -26.516 1 58.19 87 LYS A CA 1
ATOM 704 C C . LYS A 1 87 ? -5.957 -10.586 -27.516 1 58.19 87 LYS A C 1
ATOM 706 O O . LYS A 1 87 ? -6.621 -11.625 -27.516 1 58.19 87 LYS A O 1
ATOM 711 N N . GLU A 1 88 ? -5.254 -10.258 -28.531 1 53.44 88 GLU A N 1
ATOM 712 C CA . GLU A 1 88 ? -5.059 -11.305 -29.531 1 53.44 88 GLU A CA 1
ATOM 713 C C . GLU A 1 88 ? -3.994 -12.297 -29.094 1 53.44 88 GLU A C 1
ATOM 715 O O . GLU A 1 88 ? -3.455 -13.047 -29.906 1 53.44 88 GLU A O 1
ATOM 720 N N . GLY A 1 89 ? -3.736 -12.289 -27.797 1 58.38 89 GLY A N 1
ATOM 721 C CA . GLY A 1 89 ? -2.67 -13.125 -27.266 1 58.38 89 GLY A CA 1
ATOM 722 C C . GLY A 1 89 ? -1.479 -12.328 -26.766 1 58.38 89 GLY A C 1
ATOM 723 O O . GLY A 1 89 ? -1.545 -11.102 -26.672 1 58.38 89 GLY A O 1
ATOM 724 N N . VAL A 1 90 ? -0.547 -12.914 -26.031 1 61.12 90 VAL A N 1
ATOM 725 C CA . VAL A 1 90 ? 0.657 -12.203 -25.609 1 61.12 90 VAL A CA 1
ATOM 726 C C . VAL A 1 90 ? 1.578 -11.984 -26.812 1 61.12 90 VAL A C 1
ATOM 728 O O . VAL A 1 90 ? 1.776 -12.891 -27.625 1 61.12 90 VAL A O 1
ATOM 731 N N . SER A 1 91 ? 1.871 -10.742 -27.031 1 63.81 91 SER A N 1
ATOM 732 C CA . SER A 1 91 ? 2.783 -10.391 -28.109 1 63.81 91 SER A CA 1
ATOM 733 C C . SER A 1 91 ? 4.051 -11.242 -28.062 1 63.81 91 SER A C 1
ATOM 735 O O . SER A 1 91 ? 4.684 -11.359 -27 1 63.81 91 SER A O 1
ATOM 737 N N . PRO A 1 92 ? 4.238 -11.906 -29.094 1 76 92 PRO A N 1
ATOM 738 C CA . PRO A 1 92 ? 5.52 -12.609 -29.141 1 76 92 PRO A CA 1
ATOM 739 C C . PRO A 1 92 ? 6.719 -11.664 -29.125 1 76 92 PRO A C 1
ATOM 741 O O . PRO A 1 92 ? 7.828 -12.078 -28.766 1 76 92 PRO A O 1
ATOM 744 N N . LYS A 1 93 ? 6.402 -10.391 -29.562 1 86.62 93 LYS A N 1
ATOM 745 C CA . LYS A 1 93 ? 7.457 -9.383 -29.516 1 86.62 93 LYS A CA 1
ATOM 746 C C . LYS A 1 93 ? 7.562 -8.758 -28.125 1 86.62 93 LYS A C 1
ATOM 748 O O . LYS A 1 93 ? 6.559 -8.633 -27.422 1 86.62 93 LYS A O 1
ATOM 753 N N . PRO A 1 94 ? 8.867 -8.461 -27.781 1 92.62 94 PRO A N 1
ATOM 754 C CA . PRO A 1 94 ? 8.977 -7.734 -26.516 1 92.62 94 PRO A CA 1
ATOM 755 C C . PRO A 1 94 ? 8.32 -6.359 -26.578 1 92.62 94 PRO A C 1
ATOM 757 O O . PRO A 1 94 ? 8.375 -5.68 -27.594 1 92.62 94 PRO A O 1
ATOM 760 N N . LEU A 1 95 ? 7.707 -5.992 -25.531 1 94.25 95 LEU A N 1
ATOM 761 C CA . LEU A 1 95 ? 7.078 -4.684 -25.406 1 94.25 95 LEU A CA 1
ATOM 762 C C . LEU A 1 95 ? 8.062 -3.662 -24.844 1 94.25 95 LEU A C 1
ATOM 764 O O . LEU A 1 95 ? 8.609 -3.846 -23.75 1 94.25 95 LEU A O 1
ATOM 768 N N . TYR A 1 96 ? 8.289 -2.621 -25.562 1 95.56 96 TYR A N 1
ATOM 769 C CA . TYR A 1 96 ? 9.25 -1.575 -25.219 1 95.56 96 TYR A CA 1
ATOM 770 C C . TYR A 1 96 ? 8.531 -0.289 -24.828 1 95.56 96 TYR A C 1
ATOM 772 O O . TYR A 1 96 ? 7.949 0.387 -25.688 1 95.56 96 TYR A O 1
ATOM 780 N N . ALA A 1 97 ? 8.516 0.057 -23.531 1 96.19 97 ALA A N 1
ATOM 781 C CA . ALA A 1 97 ? 7.977 1.322 -23.047 1 96.19 97 ALA A CA 1
ATOM 782 C C . ALA A 1 97 ? 9.008 2.439 -23.141 1 96.19 97 ALA A C 1
ATOM 784 O O . ALA A 1 97 ? 9.719 2.729 -22.172 1 96.19 97 ALA A O 1
ATOM 785 N N . ALA A 1 98 ? 8.945 3.141 -24.219 1 94.69 98 ALA A N 1
ATOM 786 C CA . ALA A 1 98 ? 9.953 4.152 -24.531 1 94.69 98 ALA A CA 1
ATOM 787 C C . ALA A 1 98 ? 9.656 5.461 -23.797 1 94.69 98 ALA A C 1
ATOM 789 O O . ALA A 1 98 ? 8.508 5.906 -23.75 1 94.69 98 ALA A O 1
ATOM 790 N N . SER A 1 99 ? 10.68 6.043 -23.188 1 94.12 99 SER A N 1
ATOM 791 C CA . SER A 1 99 ? 10.625 7.348 -22.531 1 94.12 99 SER A CA 1
ATOM 792 C C . SER A 1 99 ? 9.477 7.41 -21.531 1 94.12 99 SER A C 1
ATOM 794 O O . SER A 1 99 ? 8.68 8.352 -21.562 1 94.12 99 SER A O 1
ATOM 796 N N . SER A 1 100 ? 9.367 6.375 -20.703 1 96.12 100 SER A N 1
ATOM 797 C CA . SER A 1 100 ? 8.188 6.297 -19.844 1 96.12 100 SER A CA 1
ATOM 798 C C . SER A 1 100 ? 8.562 5.887 -18.422 1 96.12 100 SER A C 1
ATOM 800 O O . SER A 1 100 ? 7.766 6.059 -17.5 1 96.12 100 SER A O 1
ATOM 802 N N . ALA A 1 101 ? 9.766 5.43 -18.234 1 97.31 101 ALA A N 1
ATOM 803 C CA . ALA A 1 101 ? 10.062 4.719 -17 1 97.31 101 ALA A CA 1
ATOM 804 C C . ALA A 1 101 ? 10.766 5.633 -15.992 1 97.31 101 ALA A C 1
ATOM 806 O O . ALA A 1 101 ? 11.664 6.395 -16.359 1 97.31 101 ALA A O 1
ATOM 807 N N . LEU A 1 102 ? 10.352 5.641 -14.867 1 97.19 102 LEU A N 1
ATOM 808 C CA . LEU A 1 102 ? 10.938 6.195 -13.656 1 97.19 102 LEU A CA 1
ATOM 809 C C . LEU A 1 102 ? 10.992 5.152 -12.547 1 97.19 102 LEU A C 1
ATOM 811 O O . LEU A 1 102 ? 10.281 4.145 -12.602 1 97.19 102 LEU A O 1
ATOM 815 N N . PRO A 1 103 ? 11.875 5.344 -11.562 1 97 103 PRO A N 1
ATOM 816 C CA . PRO A 1 103 ? 11.867 4.375 -10.461 1 97 103 PRO A CA 1
ATOM 817 C C . PRO A 1 103 ? 10.5 4.242 -9.797 1 97 103 PRO A C 1
ATOM 819 O O . PRO A 1 103 ? 10.148 3.166 -9.305 1 97 103 PRO A O 1
ATOM 822 N N . SER A 1 104 ? 9.672 5.211 -9.883 1 96.38 104 SER A N 1
ATOM 823 C CA . SER A 1 104 ? 8.383 5.238 -9.188 1 96.38 104 SER A CA 1
ATOM 824 C C . SER A 1 104 ? 7.34 4.41 -9.93 1 96.38 104 SER A C 1
ATOM 826 O O . SER A 1 104 ? 6.402 3.896 -9.32 1 96.38 104 SER A O 1
ATOM 828 N N . ASN A 1 105 ? 7.496 4.246 -11.219 1 97.25 105 ASN A N 1
ATOM 829 C CA . ASN A 1 105 ? 6.387 3.643 -11.945 1 97.25 105 ASN A CA 1
ATOM 830 C C . ASN A 1 105 ? 6.828 2.395 -12.711 1 97.25 105 ASN A C 1
ATOM 832 O O . ASN A 1 105 ? 5.992 1.648 -13.219 1 97.25 105 ASN A O 1
ATOM 836 N N . VAL A 1 106 ? 8.109 2.156 -12.781 1 98.31 106 VAL A N 1
ATOM 837 C CA . VAL A 1 106 ? 8.617 1.14 -13.695 1 98.31 106 VAL A CA 1
ATOM 838 C C . VAL A 1 106 ? 8.109 -0.237 -13.273 1 98.31 106 VAL A C 1
ATOM 840 O O . VAL A 1 106 ? 7.844 -1.095 -14.117 1 98.31 106 VAL A O 1
ATOM 843 N N . SER A 1 107 ? 7.992 -0.47 -11.984 1 98.31 107 SER A N 1
ATOM 844 C CA . SER A 1 107 ? 7.488 -1.762 -11.531 1 98.31 107 SER A CA 1
ATOM 845 C C . SER A 1 107 ? 6.07 -2.01 -12.031 1 98.31 107 SER A C 1
ATOM 847 O O . SER A 1 107 ? 5.727 -3.131 -12.406 1 98.31 107 SER A O 1
ATOM 849 N N . LEU A 1 108 ? 5.25 -0.944 -12.016 1 98.19 108 LEU A N 1
ATOM 850 C CA . LEU A 1 108 ? 3.893 -1.062 -12.547 1 98.19 108 LEU A CA 1
ATOM 851 C C . LEU A 1 108 ? 3.914 -1.332 -14.047 1 98.19 108 LEU A C 1
ATOM 853 O O . LEU A 1 108 ? 3.156 -2.168 -14.539 1 98.19 108 LEU A O 1
ATOM 857 N N . LEU A 1 109 ? 4.801 -0.581 -14.789 1 98 109 LEU A N 1
ATOM 858 C CA . LEU A 1 109 ? 4.914 -0.793 -16.219 1 98 109 LEU A CA 1
ATOM 859 C C . LEU A 1 109 ? 5.289 -2.24 -16.531 1 98 109 LEU A C 1
ATOM 861 O O . LEU A 1 109 ? 4.691 -2.865 -17.406 1 98 109 LEU A O 1
ATOM 865 N N . ILE A 1 110 ? 6.23 -2.762 -15.797 1 98.25 110 ILE A N 1
ATOM 866 C CA . ILE A 1 110 ? 6.688 -4.137 -15.992 1 98.25 110 ILE A CA 1
ATOM 867 C C . ILE A 1 110 ? 5.574 -5.105 -15.617 1 98.25 110 ILE A C 1
ATOM 869 O O . ILE A 1 110 ? 5.34 -6.098 -16.312 1 98.25 110 ILE A O 1
ATOM 873 N N . TYR A 1 111 ? 4.879 -4.828 -14.57 1 97.25 111 TYR A N 1
ATOM 874 C CA . TYR A 1 111 ? 3.764 -5.664 -14.141 1 97.25 111 TYR A CA 1
ATOM 875 C C . TYR A 1 111 ? 2.689 -5.734 -15.219 1 97.25 111 TYR A C 1
ATOM 877 O O . TYR A 1 111 ? 2.047 -6.77 -15.398 1 97.25 111 TYR A O 1
ATOM 885 N N . LEU A 1 112 ? 2.518 -4.594 -15.93 1 95.56 112 LEU A N 1
ATOM 886 C CA . LEU A 1 112 ? 1.504 -4.52 -16.969 1 95.56 112 LEU A CA 1
ATOM 887 C C . LEU A 1 112 ? 1.981 -5.211 -18.25 1 95.56 112 LEU A C 1
ATOM 889 O O . LEU A 1 112 ? 1.182 -5.496 -19.141 1 95.56 112 LEU A O 1
ATOM 893 N N . GLY A 1 113 ? 3.35 -5.457 -18.312 1 94.25 113 GLY A N 1
ATOM 894 C CA . GLY A 1 113 ? 3.787 -6.297 -19.422 1 94.25 113 GLY A CA 1
ATOM 895 C C . GLY A 1 113 ? 5.004 -5.75 -20.141 1 94.25 113 GLY A C 1
ATOM 896 O O . GLY A 1 113 ? 5.477 -6.344 -21.109 1 94.25 113 GLY A O 1
ATOM 897 N N . ALA A 1 114 ? 5.566 -4.613 -19.703 1 96.62 114 ALA A N 1
ATOM 898 C CA . ALA A 1 114 ? 6.738 -4.047 -20.359 1 96.62 114 ALA A CA 1
ATOM 899 C C . ALA A 1 114 ? 7.957 -4.949 -20.188 1 96.62 114 ALA A C 1
ATOM 901 O O . ALA A 1 114 ? 8.266 -5.367 -19.062 1 96.62 114 ALA A O 1
ATOM 902 N N . ASP A 1 115 ? 8.648 -5.203 -21.25 1 96.94 115 ASP A N 1
ATOM 903 C CA . ASP A 1 115 ? 9.859 -6.012 -21.219 1 96.94 115 ASP A CA 1
ATOM 904 C C . ASP A 1 115 ? 11.109 -5.125 -21.234 1 96.94 115 ASP A C 1
ATOM 906 O O . ASP A 1 115 ? 12.148 -5.508 -20.703 1 96.94 115 ASP A O 1
ATOM 910 N N . LEU A 1 116 ? 10.922 -4.055 -21.953 1 96.94 116 LEU A N 1
ATOM 911 C CA . LEU A 1 116 ? 12.039 -3.129 -22.125 1 96.94 116 LEU A CA 1
ATOM 912 C C . LEU A 1 116 ? 11.625 -1.708 -21.75 1 96.94 116 LEU A C 1
ATOM 914 O O . LEU A 1 116 ? 10.508 -1.282 -22.047 1 96.94 116 LEU A O 1
ATOM 918 N N . VAL A 1 117 ? 12.5 -1.029 -21.078 1 97.75 117 VAL A N 1
ATOM 919 C CA . VAL A 1 117 ? 12.367 0.399 -20.812 1 97.75 117 VAL A CA 1
ATOM 920 C C . VAL A 1 117 ? 13.68 1.112 -21.141 1 97.75 117 VAL A C 1
ATOM 922 O O . VAL A 1 117 ? 14.656 0.475 -21.531 1 97.75 117 VAL A O 1
ATOM 925 N N . ASP A 1 118 ? 13.648 2.422 -21.109 1 97.06 118 ASP A N 1
ATOM 926 C CA . ASP A 1 118 ? 14.891 3.15 -21.344 1 97.06 118 ASP A CA 1
ATOM 927 C C . ASP A 1 118 ? 15.117 4.207 -20.266 1 97.06 118 ASP A C 1
ATOM 929 O O . ASP A 1 118 ? 14.312 4.344 -19.344 1 97.06 118 ASP A O 1
ATOM 933 N N . ASN A 1 119 ? 16.297 4.871 -20.328 1 97.12 119 ASN A N 1
ATOM 934 C CA . ASN A 1 119 ? 16.656 5.824 -19.281 1 97.12 119 ASN A CA 1
ATOM 935 C C . ASN A 1 119 ? 16.453 7.266 -19.75 1 97.12 119 ASN A C 1
ATOM 937 O O . ASN A 1 119 ? 17.016 8.195 -19.156 1 97.12 119 ASN A O 1
ATOM 941 N N . VAL A 1 120 ? 15.656 7.473 -20.781 1 96.12 120 VAL A N 1
ATOM 942 C CA . VAL A 1 120 ? 15.484 8.797 -21.359 1 96.12 120 VAL A CA 1
ATOM 943 C C . VAL A 1 120 ? 14.852 9.742 -20.328 1 96.12 120 VAL A C 1
ATOM 945 O O . VAL A 1 120 ? 15.352 10.844 -20.109 1 96.12 120 VAL A O 1
ATOM 948 N N . LEU A 1 121 ? 13.812 9.359 -19.703 1 96.25 121 LEU A N 1
ATOM 949 C CA . LEU A 1 121 ? 13.125 10.203 -18.734 1 96.25 121 LEU A CA 1
ATOM 950 C C . LEU A 1 121 ? 14 10.453 -17.516 1 96.25 121 LEU A C 1
ATOM 952 O O . LEU A 1 121 ? 13.938 11.531 -16.922 1 96.25 121 LEU A O 1
ATOM 956 N N . ALA A 1 122 ? 14.789 9.438 -17.094 1 97 122 ALA A N 1
ATOM 957 C CA . ALA A 1 122 ? 15.711 9.609 -15.977 1 97 122 ALA A CA 1
ATOM 958 C C . ALA A 1 122 ? 16.734 10.695 -16.266 1 97 122 ALA A C 1
ATOM 960 O O . ALA A 1 122 ? 17.047 11.523 -15.406 1 97 122 ALA A O 1
ATOM 961 N N . ILE A 1 123 ? 17.219 10.68 -17.5 1 97.62 123 ILE A N 1
ATOM 962 C CA . ILE A 1 123 ? 18.172 11.688 -17.938 1 97.62 123 ILE A CA 1
ATOM 963 C C . ILE A 1 123 ? 17.5 13.055 -17.969 1 97.62 123 ILE A C 1
ATOM 965 O O . ILE A 1 123 ? 18.047 14.039 -17.453 1 97.62 123 ILE A O 1
ATOM 969 N N . ALA A 1 124 ? 16.328 13.109 -18.562 1 96.94 124 ALA A N 1
ATOM 970 C CA . ALA A 1 124 ? 15.586 14.367 -18.641 1 96.94 124 ALA A CA 1
ATOM 971 C C . ALA A 1 124 ? 15.352 14.961 -17.266 1 96.94 124 ALA A C 1
ATOM 973 O O . ALA A 1 124 ? 15.5 16.172 -17.062 1 96.94 124 ALA A O 1
ATOM 974 N N . LYS A 1 125 ? 14.992 14.156 -16.266 1 97.44 125 LYS A N 1
ATOM 975 C CA . LYS A 1 125 ? 14.766 14.609 -14.891 1 97.44 125 LYS A CA 1
ATOM 976 C C . LYS A 1 125 ? 16.047 15.18 -14.281 1 97.44 125 LYS A C 1
ATOM 978 O O . LYS A 1 125 ? 16.016 16.203 -13.602 1 97.44 125 LYS A O 1
ATOM 983 N N . ALA A 1 126 ? 17.109 14.5 -14.539 1 97.69 126 ALA A N 1
ATOM 984 C CA . ALA A 1 126 ? 18.391 14.984 -14.031 1 97.69 126 ALA A CA 1
ATOM 985 C C . ALA A 1 126 ? 18.703 16.375 -14.57 1 97.69 126 ALA A C 1
ATOM 987 O O . ALA A 1 126 ? 19.109 17.266 -13.82 1 97.69 126 ALA A O 1
ATOM 988 N N . TYR A 1 127 ? 18.484 16.562 -15.844 1 97.44 127 TYR A N 1
ATOM 989 C CA . TYR A 1 127 ? 18.812 17.844 -16.484 1 97.44 127 TYR A CA 1
ATOM 990 C C . TYR A 1 127 ? 17.812 18.922 -16.094 1 97.44 127 TYR A C 1
ATOM 992 O O . TYR A 1 127 ? 18.062 20.109 -16.312 1 97.44 127 TYR A O 1
ATOM 1000 N N . SER A 1 128 ? 16.688 18.531 -15.5 1 97.25 128 SER A N 1
ATOM 1001 C CA . SER A 1 128 ? 15.742 19.469 -14.93 1 97.25 128 SER A CA 1
ATOM 1002 C C . SER A 1 128 ? 16.047 19.734 -13.453 1 97.25 128 SER A C 1
ATOM 1004 O O . SER A 1 128 ? 15.289 20.438 -12.781 1 97.25 128 SER A O 1
ATOM 1006 N N . GLY A 1 129 ? 17.062 19.109 -12.977 1 97 129 GLY A N 1
ATOM 1007 C CA . GLY A 1 129 ? 17.516 19.375 -11.617 1 97 129 GLY A CA 1
ATOM 1008 C C . GLY A 1 129 ? 16.922 18.406 -10.602 1 97 129 GLY A C 1
ATOM 1009 O O . GLY A 1 129 ? 16.891 18.719 -9.406 1 97 129 GLY A O 1
ATOM 1010 N N . ILE A 1 130 ? 16.484 17.281 -11.047 1 98.06 130 ILE A N 1
ATOM 1011 C CA . ILE A 1 130 ? 15.836 16.328 -10.141 1 98.06 130 ILE A CA 1
ATOM 1012 C C . ILE A 1 130 ? 16.766 15.156 -9.859 1 98.06 130 ILE A C 1
ATOM 1014 O O . ILE A 1 130 ? 17.281 14.539 -10.789 1 98.06 130 ILE A O 1
ATOM 1018 N N . TYR A 1 131 ? 17.016 14.859 -8.617 1 97.75 131 TYR A N 1
ATOM 1019 C CA . TYR A 1 131 ? 17.812 13.758 -8.094 1 97.75 131 TYR A CA 1
ATOM 1020 C C . TYR A 1 131 ? 16.922 12.656 -7.539 1 97.75 131 TYR A C 1
ATOM 1022 O O . TYR A 1 131 ? 15.992 12.93 -6.766 1 97.75 131 TYR A O 1
ATOM 1030 N N . PHE A 1 132 ? 17.234 11.352 -7.953 1 97.44 132 PHE A N 1
ATOM 1031 C CA . PHE A 1 132 ? 16.406 10.242 -7.488 1 97.44 132 PHE A CA 1
ATOM 1032 C C . PHE A 1 132 ? 16.938 9.695 -6.168 1 97.44 132 PHE A C 1
ATOM 1034 O O . PHE A 1 132 ? 18.125 9.375 -6.051 1 97.44 132 PHE A O 1
ATOM 1041 N N . LEU A 1 133 ? 16.172 9.633 -5.227 1 94.75 133 LEU A N 1
ATOM 1042 C CA . LEU A 1 133 ? 16.375 8.844 -4.016 1 94.75 133 LEU A CA 1
ATOM 1043 C C . LEU A 1 133 ? 15.391 7.676 -3.961 1 94.75 133 LEU A C 1
ATOM 1045 O O . LEU A 1 133 ? 14.469 7.672 -3.141 1 94.75 133 LEU A O 1
ATOM 1049 N N . GLY A 1 134 ? 15.703 6.672 -4.801 1 92.5 134 GLY A N 1
ATOM 1050 C CA . GLY A 1 134 ? 14.703 5.656 -5.078 1 92.5 134 GLY A CA 1
ATOM 1051 C C . GLY A 1 134 ? 13.516 6.184 -5.852 1 92.5 134 GLY A C 1
ATOM 1052 O O . GLY A 1 134 ? 13.672 6.773 -6.922 1 92.5 134 GLY A O 1
ATOM 1053 N N . GLU A 1 135 ? 12.414 6.043 -5.309 1 92.94 135 GLU A N 1
ATOM 1054 C CA . GLU A 1 135 ? 11.195 6.508 -5.953 1 92.94 135 GLU A CA 1
ATOM 1055 C C . GLU A 1 135 ? 10.891 7.957 -5.59 1 92.94 135 GLU A C 1
ATOM 1057 O O . GLU A 1 135 ? 9.984 8.57 -6.156 1 92.94 135 GLU A O 1
ATOM 1062 N N . VAL A 1 136 ? 11.648 8.508 -4.723 1 94.38 136 VAL A N 1
ATOM 1063 C CA . VAL A 1 136 ? 11.445 9.891 -4.289 1 94.38 136 VAL A CA 1
ATOM 1064 C C . VAL A 1 136 ? 12.289 10.828 -5.141 1 94.38 136 VAL A C 1
ATOM 1066 O O . VAL A 1 136 ? 13.477 10.57 -5.375 1 94.38 136 VAL A O 1
ATOM 1069 N N . GLU A 1 137 ? 11.711 11.898 -5.609 1 95.62 137 GLU A N 1
ATOM 1070 C CA . GLU A 1 137 ? 12.406 12.914 -6.395 1 95.62 137 GLU A CA 1
ATOM 1071 C C . GLU A 1 137 ? 12.758 14.125 -5.539 1 95.62 137 GLU A C 1
ATOM 1073 O O . GLU A 1 137 ? 11.914 14.641 -4.805 1 95.62 137 GLU A O 1
ATOM 1078 N N . VAL A 1 138 ? 13.992 14.516 -5.605 1 95.62 138 VAL A N 1
ATOM 1079 C CA . VAL A 1 138 ? 14.477 15.641 -4.812 1 95.62 138 VAL A CA 1
ATOM 1080 C C . VAL A 1 138 ? 15.141 16.672 -5.723 1 95.62 138 VAL A C 1
ATOM 1082 O O . VAL A 1 138 ? 15.859 16.312 -6.656 1 95.62 138 VAL A O 1
ATOM 1085 N N . GLU A 1 139 ? 14.898 17.891 -5.457 1 95.94 139 GLU A N 1
ATOM 1086 C CA . GLU A 1 139 ? 15.617 18.953 -6.168 1 95.94 139 GLU A CA 1
ATOM 1087 C C . GLU A 1 139 ? 17.078 19.016 -5.738 1 95.94 139 GLU A C 1
ATOM 1089 O O . GLU A 1 139 ? 17.375 19.141 -4.547 1 95.94 139 GLU A O 1
ATOM 1094 N N . ILE A 1 140 ? 17.906 19.031 -6.633 1 95.12 140 ILE A N 1
ATOM 1095 C CA . ILE A 1 140 ? 19.344 19 -6.348 1 95.12 140 ILE A CA 1
ATOM 1096 C C . ILE A 1 140 ? 19.75 20.25 -5.574 1 95.12 140 ILE A C 1
ATOM 1098 O O . ILE A 1 140 ? 20.641 20.203 -4.73 1 95.12 140 ILE A O 1
ATOM 1102 N N . SER A 1 141 ? 19.062 21.328 -5.887 1 92.88 141 SER A N 1
ATOM 1103 C CA . SER A 1 141 ? 19.391 22.594 -5.25 1 92.88 141 SER A CA 1
ATOM 1104 C C . SER A 1 141 ? 19.156 22.531 -3.744 1 92.88 141 SER A C 1
ATOM 1106 O O . SER A 1 141 ? 19.703 23.344 -2.994 1 92.88 141 SER A O 1
ATOM 1108 N N . LYS A 1 142 ? 18.406 21.578 -3.314 1 91.44 142 LYS A N 1
ATOM 1109 C CA . LYS A 1 142 ? 18.094 21.453 -1.894 1 91.44 142 LYS A CA 1
ATOM 1110 C C . LYS A 1 142 ? 19.078 20.5 -1.201 1 91.44 142 LYS A C 1
ATOM 1112 O O . LYS A 1 142 ? 18.984 20.281 0.008 1 91.44 142 LYS A O 1
ATOM 1117 N N . LEU A 1 143 ? 20.031 19.984 -1.954 1 93.19 143 LEU A N 1
ATOM 1118 C CA . LEU A 1 143 ? 20.984 19.031 -1.402 1 93.19 143 LEU A CA 1
ATOM 1119 C C . LEU A 1 143 ? 22.328 19.688 -1.153 1 93.19 143 LEU A C 1
ATOM 1121 O O . LEU A 1 143 ? 22.828 20.422 -2.008 1 93.19 143 LEU A O 1
ATOM 1125 N N . ARG A 1 144 ? 22.812 19.5 0.021 1 91.5 144 ARG A N 1
ATOM 1126 C CA . ARG A 1 144 ? 24.188 19.938 0.297 1 91.5 144 ARG A CA 1
ATOM 1127 C C . ARG A 1 144 ? 25.203 18.953 -0.279 1 91.5 144 ARG A C 1
ATOM 1129 O O . ARG A 1 144 ? 26.25 19.359 -0.786 1 91.5 144 ARG A O 1
ATOM 1136 N N . ARG A 1 145 ? 24.844 17.703 -0.168 1 93.75 145 ARG A N 1
ATOM 1137 C CA . ARG A 1 145 ? 25.641 16.594 -0.684 1 93.75 145 ARG A CA 1
ATOM 1138 C C . ARG A 1 145 ? 24.781 15.609 -1.475 1 93.75 145 ARG A C 1
ATOM 1140 O O . ARG A 1 145 ? 23.562 15.508 -1.238 1 93.75 145 ARG A O 1
ATOM 1147 N N . LEU A 1 146 ? 25.438 14.938 -2.424 1 95.31 146 LEU A N 1
ATOM 1148 C CA . LEU A 1 146 ? 24.766 13.797 -3.041 1 95.31 146 LEU A CA 1
ATOM 1149 C C . LEU A 1 146 ? 24.766 12.594 -2.105 1 95.31 146 LEU A C 1
ATOM 1151 O O . LEU A 1 146 ? 25.828 12.016 -1.832 1 95.31 146 LEU A O 1
ATOM 1155 N N . PRO A 1 147 ? 23.703 12.148 -1.714 1 92.38 147 PRO A N 1
ATOM 1156 C CA . PRO A 1 147 ? 23.672 11.164 -0.629 1 92.38 147 PRO A CA 1
ATOM 1157 C C . PRO A 1 147 ? 24.109 9.773 -1.076 1 92.38 147 PRO A C 1
ATOM 1159 O O . PRO A 1 147 ? 24.578 8.977 -0.256 1 92.38 147 PRO A O 1
ATOM 1162 N N . CYS A 1 148 ? 24.016 9.477 -2.252 1 93.75 148 CYS A N 1
ATOM 1163 C CA . CYS A 1 148 ? 24.328 8.141 -2.752 1 93.75 148 CYS A CA 1
ATOM 1164 C C . CYS A 1 148 ? 25.844 7.945 -2.867 1 93.75 148 CYS A C 1
ATOM 1166 O O . CYS A 1 148 ? 26.578 8.883 -3.178 1 93.75 148 CYS A O 1
ATOM 1168 N N . ASN A 1 149 ? 26.234 6.715 -2.65 1 93.38 149 ASN A N 1
ATOM 1169 C CA . ASN A 1 149 ? 27.641 6.371 -2.791 1 93.38 149 ASN A CA 1
ATOM 1170 C C . ASN A 1 149 ? 27.891 5.523 -4.035 1 93.38 149 ASN A C 1
ATOM 1172 O O . ASN A 1 149 ? 28.75 4.629 -4.02 1 93.38 149 ASN A O 1
ATOM 1176 N N . CYS A 1 150 ? 27.141 5.664 -5.062 1 95 150 CYS A N 1
ATOM 1177 C CA . CYS A 1 150 ? 27.438 4.992 -6.324 1 95 150 CYS A CA 1
ATOM 1178 C C . CYS A 1 150 ? 28.734 5.523 -6.93 1 95 150 CYS A C 1
ATOM 1180 O O . CYS A 1 150 ? 29.297 6.5 -6.438 1 95 150 CYS A O 1
ATOM 1182 N N . ILE A 1 151 ? 29.188 4.922 -7.988 1 94.69 151 ILE A N 1
ATOM 1183 C CA . ILE A 1 151 ? 30.5 5.223 -8.555 1 94.69 151 ILE A CA 1
ATOM 1184 C C . ILE A 1 151 ? 30.5 6.648 -9.109 1 94.69 151 ILE A C 1
ATOM 1186 O O . ILE A 1 151 ? 31.562 7.238 -9.297 1 94.69 151 ILE A O 1
ATOM 1190 N N . HIS A 1 152 ? 29.312 7.246 -9.297 1 94.88 152 HIS A N 1
ATOM 1191 C CA . HIS A 1 152 ? 29.219 8.586 -9.859 1 94.88 152 HIS A CA 1
ATOM 1192 C C . HIS A 1 152 ? 29.094 9.641 -8.766 1 94.88 152 HIS A C 1
ATOM 1194 O O . HIS A 1 152 ? 29.734 10.695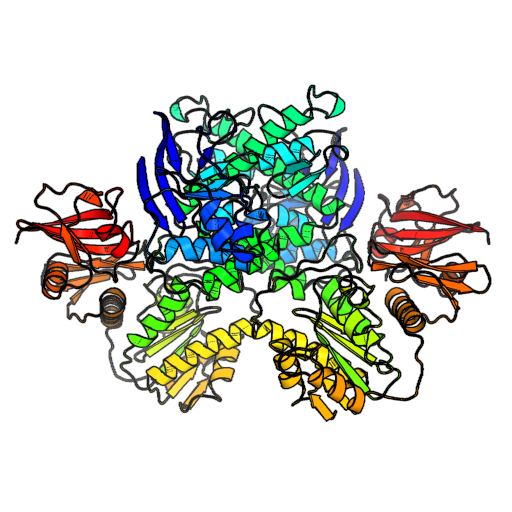 -8.836 1 94.88 152 HIS A O 1
ATOM 1200 N N . CYS A 1 153 ? 28.297 9.43 -7.773 1 95.19 153 CYS A N 1
ATOM 1201 C CA . CYS A 1 153 ? 28.016 10.391 -6.711 1 95.19 153 CYS A CA 1
ATOM 1202 C C . CYS A 1 153 ? 29.156 10.422 -5.688 1 95.19 153 CYS A C 1
ATOM 1204 O O . CYS A 1 153 ? 29.719 11.477 -5.418 1 95.19 153 CYS A O 1
ATOM 1206 N N . ARG A 1 154 ? 29.453 9.312 -5.098 1 91.81 154 ARG A N 1
ATOM 1207 C CA . ARG A 1 154 ? 30.516 9.094 -4.121 1 91.81 154 ARG A CA 1
ATOM 1208 C C . ARG A 1 154 ? 30.312 9.969 -2.889 1 91.81 154 ARG A C 1
ATOM 1210 O O . ARG A 1 154 ? 31.281 10.5 -2.33 1 91.81 154 ARG A O 1
ATOM 1217 N N . ASN A 1 155 ? 29.109 10.289 -2.688 1 90.88 155 ASN A N 1
ATOM 1218 C CA . ASN A 1 155 ? 28.719 11.094 -1.531 1 90.88 155 ASN A CA 1
ATOM 1219 C C . ASN A 1 155 ? 29.438 12.445 -1.521 1 90.88 155 ASN A C 1
ATOM 1221 O O . ASN A 1 155 ? 29.891 12.906 -0.47 1 90.88 155 ASN A O 1
ATOM 1225 N N . ARG A 1 156 ? 29.641 13.047 -2.604 1 93 156 ARG A N 1
ATOM 1226 C CA . ARG A 1 156 ? 30.359 14.312 -2.711 1 93 156 ARG A CA 1
ATOM 1227 C C . ARG A 1 156 ? 29.438 15.492 -2.43 1 93 156 ARG A C 1
ATOM 1229 O O . ARG A 1 156 ? 28.219 15.398 -2.607 1 93 156 ARG A O 1
ATOM 1236 N N . VAL A 1 157 ? 30.031 16.594 -2.07 1 95.19 157 VAL A N 1
ATOM 1237 C CA . VAL A 1 157 ? 29.312 17.859 -1.925 1 95.19 157 VAL A CA 1
ATOM 1238 C C . VAL A 1 157 ? 28.906 18.375 -3.299 1 95.19 157 VAL A C 1
ATOM 1240 O O . VAL A 1 157 ? 29.688 18.328 -4.25 1 95.19 157 VAL A O 1
ATOM 1243 N N . VAL A 1 158 ? 27.75 18.859 -3.396 1 95.56 158 VAL A N 1
ATOM 1244 C CA . VAL A 1 158 ? 27.141 19.219 -4.668 1 95.56 158 VAL A CA 1
ATOM 1245 C C . VAL A 1 158 ? 28 20.25 -5.387 1 95.56 158 VAL A C 1
ATOM 1247 O O . VAL A 1 158 ? 28.266 20.125 -6.586 1 95.56 158 VAL A O 1
ATOM 1250 N N . ASP A 1 159 ? 28.5 21.234 -4.664 1 93.75 159 ASP A N 1
ATOM 1251 C CA . ASP A 1 159 ? 29.25 22.344 -5.242 1 93.75 159 ASP A CA 1
ATOM 1252 C C . ASP A 1 159 ? 30.594 21.859 -5.805 1 93.75 159 ASP A C 1
ATOM 1254 O O . ASP A 1 159 ? 31.219 22.547 -6.609 1 93.75 159 ASP A O 1
ATOM 1258 N N . GLU A 1 160 ? 30.953 20.703 -5.43 1 94.69 160 GLU A N 1
ATOM 1259 C CA . GLU A 1 160 ? 32.25 20.172 -5.84 1 94.69 160 GLU A CA 1
ATOM 1260 C C . GLU A 1 160 ? 32.125 19.234 -7.031 1 94.69 160 GLU A C 1
ATOM 1262 O O . GLU A 1 160 ? 33.125 18.781 -7.59 1 94.69 160 GLU A O 1
ATOM 1267 N N . VAL A 1 161 ? 31 18.938 -7.441 1 94.38 161 VAL A N 1
ATOM 1268 C CA . VAL A 1 161 ? 30.781 17.984 -8.531 1 94.38 161 VAL A CA 1
ATOM 1269 C C . VAL A 1 161 ? 30.828 18.719 -9.867 1 94.38 161 VAL A C 1
ATOM 1271 O O . VAL A 1 161 ? 30 19.594 -10.141 1 94.38 161 VAL A O 1
ATOM 1274 N N . GLU A 1 162 ? 31.797 18.297 -10.602 1 91.62 162 GLU A N 1
ATOM 1275 C CA . GLU A 1 162 ? 31.859 18.797 -11.969 1 91.62 162 GLU A CA 1
ATOM 1276 C C . GLU A 1 162 ? 30.766 18.172 -12.836 1 91.62 162 GLU A C 1
ATOM 1278 O O . GLU A 1 162 ? 30.438 17 -12.68 1 91.62 162 GLU A O 1
ATOM 1283 N N . ASN A 1 163 ? 30.172 18.938 -13.688 1 94.38 163 ASN A N 1
ATOM 1284 C CA . ASN A 1 163 ? 29.109 18.438 -14.547 1 94.38 163 ASN A CA 1
ATOM 1285 C C . ASN A 1 163 ? 27.984 17.797 -13.727 1 94.38 163 ASN A C 1
ATOM 1287 O O . ASN A 1 163 ? 27.625 16.656 -13.969 1 94.38 163 ASN A O 1
ATOM 1291 N N . LEU A 1 164 ? 27.531 18.453 -12.82 1 96.25 164 LEU A N 1
ATOM 1292 C CA . LEU A 1 164 ? 26.578 18 -11.812 1 96.25 164 LEU A CA 1
ATOM 1293 C C . LEU A 1 164 ? 25.375 17.328 -12.469 1 96.25 164 LEU A C 1
ATOM 1295 O O . LEU A 1 164 ? 24.938 16.25 -12.031 1 96.25 164 LEU A O 1
ATOM 1299 N N . LEU A 1 165 ? 24.859 17.891 -13.508 1 96.25 165 LEU A N 1
ATOM 1300 C CA . LEU A 1 165 ? 23.656 17.359 -14.148 1 96.25 165 LEU A CA 1
ATOM 1301 C C . LEU A 1 165 ? 23.953 16.031 -14.852 1 96.25 165 LEU A C 1
ATOM 1303 O O . LEU A 1 165 ? 23.125 15.117 -14.812 1 96.25 165 LEU A O 1
ATOM 1307 N N . GLU A 1 166 ? 25.078 15.953 -15.445 1 96.5 166 GLU A N 1
ATOM 1308 C CA . GLU A 1 166 ? 25.5 14.695 -16.078 1 96.5 166 GLU A CA 1
ATOM 1309 C C . GLU A 1 166 ? 25.688 13.602 -15.031 1 96.5 166 GLU A C 1
ATOM 1311 O O . GLU A 1 166 ? 25.266 12.461 -15.242 1 96.5 166 GLU A O 1
ATOM 1316 N N . THR A 1 167 ? 26.375 13.945 -13.961 1 97.12 167 THR A N 1
ATOM 1317 C CA . THR A 1 167 ? 26.562 13.008 -12.859 1 97.12 167 THR A CA 1
ATOM 1318 C C . THR A 1 167 ? 25.234 12.539 -12.305 1 97.12 167 THR A C 1
ATOM 1320 O O . THR A 1 167 ? 25.047 11.352 -12.023 1 97.12 167 THR A O 1
ATOM 1323 N N . THR A 1 168 ? 24.328 13.5 -12.219 1 97.62 168 THR A N 1
ATOM 1324 C CA . THR A 1 168 ? 22.984 13.188 -11.719 1 97.62 168 THR A CA 1
ATOM 1325 C C . THR A 1 168 ? 22.266 12.25 -12.68 1 97.62 168 THR A C 1
ATOM 1327 O O . THR A 1 168 ? 21.547 11.344 -12.25 1 97.62 168 THR A O 1
ATOM 1330 N N . ALA A 1 169 ? 22.438 12.5 -13.93 1 97.75 169 ALA A N 1
ATOM 1331 C CA . ALA A 1 169 ? 21.812 11.648 -14.938 1 97.75 169 ALA A CA 1
ATOM 1332 C C . ALA A 1 169 ? 22.297 10.203 -14.812 1 97.75 169 ALA A C 1
ATOM 1334 O O . ALA A 1 169 ? 21.5 9.266 -14.93 1 97.75 169 ALA A O 1
ATOM 1335 N N . LYS A 1 170 ? 23.594 10.039 -14.609 1 97.19 170 LYS A N 1
ATOM 1336 C CA . LYS A 1 170 ? 24.156 8.703 -14.43 1 97.19 170 LYS A CA 1
ATOM 1337 C C . LYS A 1 170 ? 23.625 8.047 -13.164 1 97.19 170 LYS A C 1
ATOM 1339 O O . LYS A 1 170 ? 23.297 6.855 -13.172 1 97.19 170 LYS A O 1
ATOM 1344 N N . HIS A 1 171 ? 23.547 8.82 -12.156 1 97.38 171 HIS A N 1
ATOM 1345 C CA . HIS A 1 171 ? 22.984 8.32 -10.906 1 97.38 171 HIS A CA 1
ATOM 1346 C C . HIS A 1 171 ? 21.531 7.91 -11.094 1 97.38 171 HIS A C 1
ATOM 1348 O O . HIS A 1 171 ? 21.125 6.824 -10.672 1 97.38 171 HIS A O 1
ATOM 1354 N N . ASN A 1 172 ? 20.75 8.789 -11.672 1 98.12 172 ASN A N 1
ATOM 1355 C CA . ASN A 1 172 ? 19.344 8.5 -11.906 1 98.12 172 ASN A CA 1
ATOM 1356 C C . ASN A 1 172 ? 19.156 7.227 -12.727 1 98.12 172 ASN A C 1
ATOM 1358 O O . ASN A 1 172 ? 18.234 6.449 -12.469 1 98.12 172 ASN A O 1
ATOM 1362 N N . THR A 1 173 ? 20.016 7.043 -13.648 1 97.56 173 THR A N 1
ATOM 1363 C CA . THR A 1 173 ? 19.984 5.836 -14.469 1 97.56 173 THR A CA 1
ATOM 1364 C C . THR A 1 173 ? 20.25 4.598 -13.617 1 97.56 173 THR A C 1
ATOM 1366 O O . THR A 1 173 ? 19.578 3.574 -13.781 1 97.56 173 THR A O 1
ATOM 1369 N N . GLU A 1 174 ? 21.188 4.73 -12.75 1 96.19 174 GLU A N 1
ATOM 1370 C CA . GLU A 1 174 ? 21.5 3.609 -11.867 1 96.19 174 GLU A CA 1
ATOM 1371 C C . GLU A 1 174 ? 20.312 3.256 -10.977 1 96.19 174 GLU A C 1
ATOM 1373 O O . GLU A 1 174 ? 20.047 2.078 -10.734 1 96.19 174 GLU A O 1
ATOM 1378 N N . MET A 1 175 ? 19.656 4.289 -10.461 1 96.56 175 MET A N 1
ATOM 1379 C CA . MET A 1 175 ? 18.5 4.051 -9.609 1 96.56 175 MET A CA 1
ATOM 1380 C C . MET A 1 175 ? 17.406 3.311 -10.383 1 96.56 175 MET A C 1
ATOM 1382 O O . MET A 1 175 ? 16.781 2.391 -9.852 1 96.56 175 MET A O 1
ATOM 1386 N N . LEU A 1 176 ? 17.203 3.697 -11.586 1 97.75 176 LEU A N 1
ATOM 1387 C CA . LEU A 1 176 ? 16.203 3.055 -12.438 1 97.75 176 LEU A CA 1
ATOM 1388 C C . LEU A 1 176 ? 16.609 1.62 -12.758 1 97.75 176 LEU A C 1
ATOM 1390 O O . LEU A 1 176 ? 15.781 0.708 -12.695 1 97.75 176 LEU A O 1
ATOM 1394 N N . ARG A 1 177 ? 17.859 1.452 -13.117 1 96.44 177 ARG A N 1
ATOM 1395 C CA . ARG A 1 177 ? 18.375 0.128 -13.438 1 96.44 177 ARG A CA 1
ATOM 1396 C C . ARG A 1 177 ? 18.172 -0.837 -12.273 1 96.44 177 ARG A C 1
ATOM 1398 O O . ARG A 1 177 ? 17.797 -1.992 -12.477 1 96.44 177 ARG A O 1
ATOM 1405 N N . MET A 1 178 ? 18.406 -0.393 -11.125 1 95.69 178 MET A N 1
ATOM 1406 C CA . MET A 1 178 ? 18.266 -1.229 -9.938 1 95.69 178 MET A CA 1
ATOM 1407 C C . MET A 1 178 ? 16.812 -1.649 -9.734 1 95.69 178 MET A C 1
ATOM 1409 O O . MET A 1 178 ? 16.547 -2.779 -9.32 1 95.69 178 MET A O 1
ATOM 1413 N N . GLU A 1 179 ? 15.93 -0.747 -9.984 1 97.44 179 GLU A N 1
ATOM 1414 C CA . GLU A 1 179 ? 14.508 -1.076 -9.867 1 97.44 179 GLU A CA 1
ATOM 1415 C C . GLU A 1 179 ? 14.102 -2.121 -10.898 1 97.44 179 GLU A C 1
ATOM 1417 O O . GLU A 1 179 ? 13.328 -3.033 -10.586 1 97.44 179 GLU A O 1
ATOM 1422 N N . VAL A 1 180 ? 14.633 -2.035 -12.07 1 97.81 180 VAL A N 1
ATOM 1423 C CA . VAL A 1 180 ? 14.336 -3 -13.125 1 97.81 180 VAL A CA 1
ATOM 1424 C C . VAL A 1 180 ? 14.883 -4.371 -12.742 1 97.81 180 VAL A C 1
ATOM 1426 O O . VAL A 1 180 ? 14.203 -5.387 -12.898 1 97.81 180 VAL A O 1
ATOM 1429 N N . GLU A 1 181 ? 16.109 -4.379 -12.242 1 95.5 181 GLU A N 1
ATOM 1430 C CA . GLU A 1 181 ? 16.719 -5.621 -11.773 1 95.5 181 GLU A CA 1
ATOM 1431 C C . GLU A 1 181 ? 15.875 -6.266 -10.68 1 95.5 181 GLU A C 1
ATOM 1433 O O . GLU A 1 181 ? 15.688 -7.484 -10.672 1 95.5 181 GLU A O 1
ATOM 1438 N N . LYS A 1 182 ? 15.469 -5.492 -9.812 1 95.94 182 LYS A N 1
ATOM 1439 C CA . LYS A 1 182 ? 14.602 -5.957 -8.727 1 95.94 182 LYS A CA 1
ATOM 1440 C C . LYS A 1 182 ? 13.352 -6.633 -9.281 1 95.94 182 LYS A C 1
ATOM 1442 O O . LYS A 1 182 ? 12.984 -7.723 -8.836 1 95.94 182 LYS A O 1
ATOM 1447 N N . CYS A 1 183 ? 12.695 -6.012 -10.227 1 97.75 183 CYS A N 1
ATOM 1448 C CA . CYS A 1 183 ? 11.477 -6.555 -10.82 1 97.75 183 CYS A CA 1
ATOM 1449 C C . CYS A 1 183 ? 11.75 -7.895 -11.492 1 97.75 183 CYS A C 1
ATOM 1451 O O . CYS A 1 183 ? 10.938 -8.812 -11.398 1 97.75 183 CYS A O 1
ATOM 1453 N N . ARG A 1 184 ? 12.875 -7.988 -12.188 1 96.38 184 ARG A N 1
ATOM 1454 C CA . ARG A 1 184 ? 13.219 -9.242 -12.844 1 96.38 184 ARG A CA 1
ATOM 1455 C C . ARG A 1 184 ? 13.305 -10.383 -11.836 1 96.38 184 ARG A C 1
ATOM 1457 O O . ARG A 1 184 ? 12.773 -11.469 -12.07 1 96.38 184 ARG A O 1
ATOM 1464 N N . ARG A 1 185 ? 13.883 -10.141 -10.734 1 94.94 185 ARG A N 1
ATOM 1465 C CA . ARG A 1 185 ? 14.023 -11.156 -9.703 1 94.94 185 ARG A CA 1
ATOM 1466 C C . ARG A 1 185 ? 12.672 -11.492 -9.078 1 94.94 185 ARG A C 1
ATOM 1468 O O . ARG A 1 185 ? 12.391 -12.656 -8.781 1 94.94 185 ARG A O 1
ATOM 1475 N N . LEU A 1 186 ? 11.914 -10.484 -8.883 1 97.31 186 LEU A N 1
ATOM 1476 C CA . LEU A 1 186 ? 10.602 -10.688 -8.281 1 97.31 186 LEU A CA 1
ATOM 1477 C C . LEU A 1 186 ? 9.703 -11.516 -9.195 1 97.31 186 LEU A C 1
ATOM 1479 O O . LEU A 1 186 ? 8.875 -12.297 -8.727 1 97.31 186 LEU A O 1
ATOM 1483 N N . ILE A 1 187 ? 9.859 -11.305 -10.516 1 97.56 187 ILE A N 1
ATOM 1484 C CA . ILE A 1 187 ? 9.117 -12.133 -11.453 1 97.56 187 ILE A CA 1
ATOM 1485 C C . ILE A 1 187 ? 9.555 -13.594 -11.312 1 97.56 187 ILE A C 1
ATOM 1487 O O . ILE A 1 187 ? 8.711 -14.492 -11.219 1 97.56 187 ILE A O 1
ATOM 1491 N N . LEU A 1 188 ? 10.867 -13.82 -11.234 1 94.88 188 LEU A N 1
ATOM 1492 C CA . LEU A 1 188 ? 11.406 -15.172 -11.125 1 94.88 188 LEU A CA 1
ATOM 1493 C C . LEU A 1 188 ? 10.898 -15.852 -9.859 1 94.88 188 LEU A C 1
ATOM 1495 O O . LEU A 1 188 ? 10.625 -17.062 -9.867 1 94.88 188 LEU A O 1
ATOM 1499 N N . ASN A 1 189 ? 10.688 -15.086 -8.844 1 94.88 189 ASN A N 1
ATOM 1500 C CA . ASN A 1 189 ? 10.234 -15.625 -7.562 1 94.88 189 ASN A CA 1
ATOM 1501 C C . ASN A 1 189 ? 8.719 -15.555 -7.43 1 94.88 189 ASN A C 1
ATOM 1503 O O . ASN A 1 189 ? 8.164 -15.938 -6.402 1 94.88 189 ASN A O 1
ATOM 1507 N N . GLU A 1 190 ? 8.031 -15.016 -8.414 1 96.94 190 GLU A N 1
ATOM 1508 C CA . GLU A 1 190 ? 6.574 -14.875 -8.453 1 96.94 190 GLU A CA 1
ATOM 1509 C C . GLU A 1 190 ? 6.078 -13.969 -7.336 1 96.94 190 GLU A C 1
ATOM 1511 O O . GLU A 1 190 ? 5.059 -14.25 -6.703 1 96.94 190 GLU A O 1
ATOM 1516 N N . GLU A 1 191 ? 6.867 -12.914 -7.043 1 97.19 191 GLU A N 1
ATOM 1517 C CA . GLU A 1 191 ? 6.578 -12.008 -5.938 1 97.19 191 GLU A CA 1
ATOM 1518 C C . GLU A 1 191 ? 6.281 -10.602 -6.445 1 97.19 191 GLU A C 1
ATOM 1520 O O . GLU A 1 191 ? 6.023 -9.695 -5.652 1 97.19 191 GLU A O 1
ATOM 1525 N N . LEU A 1 192 ? 6.289 -10.391 -7.75 1 98.12 192 LEU A N 1
ATOM 1526 C CA . LEU A 1 192 ? 6.168 -9.047 -8.305 1 98.12 192 LEU A CA 1
ATOM 1527 C C . LEU A 1 192 ? 4.84 -8.414 -7.906 1 98.12 192 LEU A C 1
ATOM 1529 O O . LEU A 1 192 ? 4.785 -7.223 -7.586 1 98.12 192 LEU A O 1
ATOM 1533 N N . ARG A 1 193 ? 3.766 -9.172 -7.91 1 97.38 193 ARG A N 1
ATOM 1534 C CA . ARG A 1 193 ? 2.449 -8.641 -7.566 1 97.38 193 ARG A CA 1
ATOM 1535 C C . ARG A 1 193 ? 2.438 -8.086 -6.148 1 97.38 193 ARG A C 1
ATOM 1537 O O . ARG A 1 193 ? 1.896 -7 -5.906 1 97.38 193 ARG A O 1
ATOM 1544 N N . ASN A 1 194 ? 3.037 -8.805 -5.164 1 97.56 194 ASN A N 1
ATOM 1545 C CA . ASN A 1 194 ? 3.152 -8.297 -3.801 1 97.56 194 ASN A CA 1
ATOM 1546 C C . ASN A 1 194 ? 3.869 -6.953 -3.762 1 97.56 194 ASN A C 1
ATOM 1548 O O . ASN A 1 194 ? 3.412 -6.02 -3.096 1 97.56 194 ASN A O 1
ATOM 1552 N N . TYR A 1 195 ? 4.902 -6.914 -4.504 1 97.88 195 TYR A N 1
ATOM 1553 C CA . TYR A 1 195 ? 5.742 -5.719 -4.512 1 97.88 195 TYR A CA 1
ATOM 1554 C C . TYR A 1 195 ? 5.008 -4.539 -5.133 1 97.88 195 TYR A C 1
ATOM 1556 O O . TYR A 1 195 ? 4.98 -3.445 -4.562 1 97.88 195 TYR A O 1
ATOM 1564 N N . VAL A 1 196 ? 4.395 -4.73 -6.27 1 98 196 VAL A N 1
ATOM 1565 C CA . VAL A 1 196 ? 3.715 -3.668 -7.004 1 98 196 VAL A CA 1
ATOM 1566 C C . VAL A 1 196 ? 2.514 -3.176 -6.203 1 98 196 VAL A C 1
ATOM 1568 O O . VAL A 1 196 ? 2.199 -1.983 -6.207 1 98 196 VAL A O 1
ATOM 1571 N N . GLU A 1 197 ? 1.879 -4.055 -5.512 1 96.69 197 GLU A N 1
ATOM 1572 C CA . GLU A 1 197 ? 0.722 -3.684 -4.703 1 96.69 197 GLU A CA 1
ATOM 1573 C C . GLU A 1 197 ? 1.101 -2.668 -3.631 1 96.69 197 GLU A C 1
ATOM 1575 O O . GLU A 1 197 ? 0.32 -1.767 -3.318 1 96.69 197 GLU A O 1
ATOM 1580 N N . GLY A 1 198 ? 2.27 -2.799 -3.064 1 96.5 198 GLY A N 1
ATOM 1581 C CA . GLY A 1 198 ? 2.762 -1.828 -2.1 1 96.5 198 GLY A CA 1
ATOM 1582 C C . GLY A 1 198 ? 3.277 -0.555 -2.744 1 96.5 198 GLY A C 1
ATOM 1583 O O . GLY A 1 198 ? 2.938 0.548 -2.311 1 96.5 198 GLY A O 1
ATOM 1584 N N . LYS A 1 199 ? 4.016 -0.685 -3.828 1 96.62 199 LYS A N 1
ATOM 1585 C CA . LYS A 1 199 ? 4.695 0.426 -4.484 1 96.62 199 LYS A CA 1
ATOM 1586 C C . LYS A 1 199 ? 3.695 1.422 -5.066 1 96.62 199 LYS A C 1
ATOM 1588 O O . LYS A 1 199 ? 3.914 2.633 -5.004 1 96.62 199 LYS A O 1
ATOM 1593 N N . VAL A 1 200 ? 2.621 0.936 -5.543 1 97.06 200 VAL A N 1
ATOM 1594 C CA . VAL A 1 200 ? 1.688 1.808 -6.25 1 97.06 200 VAL A CA 1
ATOM 1595 C C . VAL A 1 200 ? 0.9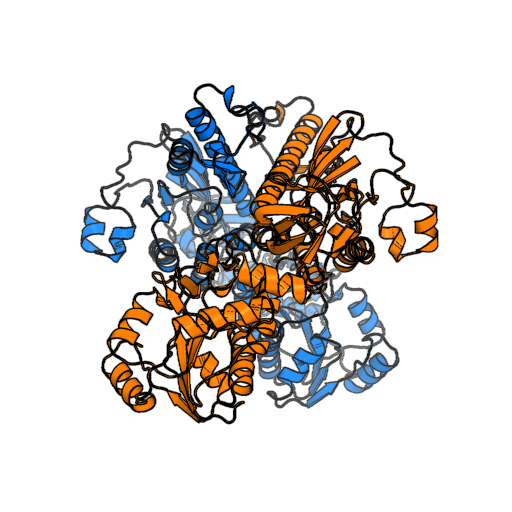78 2.723 -5.254 1 97.06 200 VAL A C 1
ATOM 1597 O O . VAL A 1 200 ? 0.403 3.742 -5.641 1 97.06 200 VAL A O 1
ATOM 1600 N N . LYS A 1 201 ? 1.015 2.391 -3.969 1 96.56 201 LYS A N 1
ATOM 1601 C CA . LYS A 1 201 ? 0.342 3.203 -2.959 1 96.56 201 LYS A CA 1
ATOM 1602 C C . LYS A 1 201 ? 1.019 4.562 -2.807 1 96.56 201 LYS A C 1
ATOM 1604 O O . LYS A 1 201 ? 0.446 5.484 -2.221 1 96.56 201 LYS A O 1
ATOM 1609 N N . LEU A 1 202 ? 2.23 4.703 -3.346 1 95.38 202 LEU A N 1
ATOM 1610 C CA . LEU A 1 202 ? 2.977 5.953 -3.242 1 95.38 202 LEU A CA 1
ATOM 1611 C C . LEU A 1 202 ? 2.418 7 -4.203 1 95.38 202 LEU A C 1
ATOM 1613 O O . LEU A 1 202 ? 2.74 8.188 -4.09 1 95.38 202 LEU A O 1
ATOM 1617 N N . ASN A 1 203 ? 1.549 6.535 -5.145 1 95.31 203 ASN A N 1
ATOM 1618 C CA . ASN A 1 203 ? 0.908 7.398 -6.133 1 95.31 203 ASN A CA 1
ATOM 1619 C C . ASN A 1 203 ? -0.517 6.941 -6.434 1 95.31 203 ASN A C 1
ATOM 1621 O O . ASN A 1 203 ? -0.723 5.871 -7.004 1 95.31 203 ASN A O 1
ATOM 1625 N N . PRO A 1 204 ? -1.505 7.742 -6.125 1 94.94 204 PRO A N 1
ATOM 1626 C CA . PRO A 1 204 ? -2.9 7.34 -6.32 1 94.94 204 PRO A CA 1
ATOM 1627 C C . PRO A 1 204 ? -3.203 6.938 -7.762 1 94.94 204 PRO A C 1
ATOM 1629 O O . PRO A 1 204 ? -3.994 6.02 -7.996 1 94.94 204 PRO A O 1
ATOM 1632 N N . GLU A 1 205 ? -2.596 7.57 -8.711 1 95.31 205 GLU A N 1
ATOM 1633 C CA . GLU A 1 205 ? -2.824 7.223 -10.109 1 95.31 205 GLU A CA 1
ATOM 1634 C C . GLU A 1 205 ? -2.357 5.801 -10.406 1 95.31 205 GLU A C 1
ATOM 1636 O O . GLU A 1 205 ? -3.006 5.074 -11.164 1 95.31 205 GLU A O 1
ATOM 1641 N N . PHE A 1 206 ? -1.231 5.43 -9.82 1 97 206 PHE A N 1
ATOM 1642 C CA . PHE A 1 206 ? -0.72 4.078 -10.016 1 97 206 PHE A CA 1
ATOM 1643 C C . PHE A 1 206 ? -1.612 3.057 -9.32 1 97 206 PHE A C 1
ATOM 1645 O O . PHE A 1 206 ? -1.805 1.948 -9.828 1 97 206 PHE A O 1
ATOM 1652 N N . THR A 1 207 ? -2.137 3.455 -8.172 1 96.06 207 THR A N 1
ATOM 1653 C CA . THR A 1 207 ? -3.088 2.596 -7.477 1 96.06 207 THR A CA 1
ATOM 1654 C C . THR A 1 207 ? -4.324 2.35 -8.336 1 96.06 207 THR A C 1
ATOM 1656 O O . THR A 1 207 ? -4.801 1.217 -8.445 1 96.06 207 THR A O 1
ATOM 1659 N N . ALA A 1 208 ? -4.797 3.43 -8.953 1 95.62 208 ALA A N 1
ATOM 1660 C CA . ALA A 1 208 ? -5.949 3.312 -9.844 1 95.62 208 ALA A CA 1
ATOM 1661 C C . ALA A 1 208 ? -5.645 2.377 -11.008 1 95.62 208 ALA A C 1
ATOM 1663 O O . ALA A 1 208 ? -6.484 1.553 -11.383 1 95.62 208 ALA A O 1
ATOM 1664 N N . ALA A 1 209 ? -4.445 2.502 -11.555 1 96.5 209 ALA A N 1
ATOM 1665 C CA . ALA A 1 209 ? -4.059 1.66 -12.688 1 96.5 209 ALA A CA 1
ATOM 1666 C C . ALA A 1 209 ? -4.051 0.186 -12.297 1 96.5 209 ALA A C 1
ATOM 1668 O O . ALA A 1 209 ? -4.512 -0.668 -13.055 1 96.5 209 ALA A O 1
ATOM 1669 N N . LEU A 1 210 ? -3.537 -0.116 -11.117 1 96.12 210 LEU A N 1
ATOM 1670 C CA . LEU A 1 210 ? -3.514 -1.5 -10.656 1 96.12 210 LEU A CA 1
ATOM 1671 C C . LEU A 1 210 ? -4.93 -2.037 -10.477 1 96.12 210 LEU A C 1
ATOM 1673 O O . LEU A 1 210 ? -5.227 -3.166 -10.875 1 96.12 210 LEU A O 1
ATOM 1677 N N . ARG A 1 211 ? -5.82 -1.222 -9.914 1 93.44 211 ARG A N 1
ATOM 1678 C CA . ARG A 1 211 ? -7.211 -1.622 -9.727 1 93.44 211 ARG A CA 1
ATOM 1679 C C . ARG A 1 211 ? -7.875 -1.946 -11.055 1 93.44 211 ARG A C 1
ATOM 1681 O O . ARG A 1 211 ? -8.578 -2.953 -11.18 1 93.44 211 ARG A O 1
ATOM 1688 N N . LEU A 1 212 ? -7.621 -1.062 -11.969 1 94.12 212 LEU A N 1
ATOM 1689 C CA . LEU A 1 212 ? -8.203 -1.238 -13.289 1 94.12 212 LEU A CA 1
ATOM 1690 C C . LEU A 1 212 ? -7.652 -2.49 -13.969 1 94.12 212 LEU A C 1
ATOM 1692 O O . LEU A 1 212 ? -8.391 -3.219 -14.633 1 94.12 212 LEU A O 1
ATOM 1696 N N . SER A 1 213 ? -6.379 -2.723 -13.773 1 93.38 213 SER A N 1
ATOM 1697 C CA . SER A 1 213 ? -5.766 -3.904 -14.367 1 93.38 213 SER A CA 1
ATOM 1698 C C . SER A 1 213 ? -6.344 -5.188 -13.781 1 93.38 213 SER A C 1
ATOM 1700 O O . SER A 1 213 ? -6.453 -6.199 -14.469 1 93.38 213 SER A O 1
ATOM 1702 N N . ASP A 1 214 ? -6.691 -5.184 -12.539 1 91.25 214 ASP A N 1
ATOM 1703 C CA . ASP A 1 214 ? -7.262 -6.348 -11.867 1 91.25 214 ASP A CA 1
ATOM 1704 C C . ASP A 1 214 ? -8.633 -6.695 -12.445 1 91.25 214 ASP A C 1
ATOM 1706 O O . ASP A 1 214 ? -9.102 -7.824 -12.297 1 91.25 214 ASP A O 1
ATOM 1710 N N . SER A 1 215 ? -9.211 -5.762 -13.086 1 83.81 215 SER A N 1
ATOM 1711 C CA . SER A 1 215 ? -10.523 -6.008 -13.68 1 83.81 215 SER A CA 1
ATOM 1712 C C . SER A 1 215 ? -10.406 -6.805 -14.977 1 83.81 215 SER A C 1
ATOM 1714 O O . SER A 1 215 ? -11.406 -7.332 -15.477 1 83.81 215 SER A O 1
ATOM 1716 N N . LEU A 1 216 ? -9.203 -6.824 -15.523 1 76.88 216 LEU A N 1
ATOM 1717 C CA . LEU A 1 216 ? -8.969 -7.609 -16.734 1 76.88 216 LEU A CA 1
ATOM 1718 C C . LEU A 1 216 ? -8.82 -9.086 -16.406 1 76.88 216 LEU A C 1
ATOM 1720 O O . LEU A 1 216 ? -8.07 -9.805 -17.062 1 76.88 216 LEU A O 1
ATOM 1724 N N . ARG A 1 217 ? -9.531 -9.703 -15.578 1 62.53 217 ARG A N 1
ATOM 1725 C CA . ARG A 1 217 ? -9.539 -10.859 -14.68 1 62.53 217 ARG A CA 1
ATOM 1726 C C . ARG A 1 217 ? -9.406 -12.164 -15.469 1 62.53 217 ARG A C 1
ATOM 1728 O O . ARG A 1 217 ? -9.008 -13.188 -14.922 1 62.53 217 ARG A O 1
ATOM 1735 N N . ASN A 1 218 ? -9.508 -12.164 -16.578 1 69 218 ASN A N 1
ATOM 1736 C CA . ASN A 1 218 ? -9.602 -13.531 -17.078 1 69 218 ASN A CA 1
ATOM 1737 C C . ASN A 1 218 ? -8.57 -13.812 -18.172 1 69 218 ASN A C 1
ATOM 1739 O O . ASN A 1 218 ? -8.758 -14.711 -18.984 1 69 218 ASN A O 1
ATOM 1743 N N . HIS A 1 219 ? -7.535 -13.164 -17.859 1 81.81 219 HIS A N 1
ATOM 1744 C CA . HIS A 1 219 ? -6.469 -13.43 -18.828 1 81.81 219 HIS A CA 1
ATOM 1745 C C . HIS A 1 219 ? -5.746 -14.734 -18.5 1 81.81 219 HIS A C 1
ATOM 1747 O O . HIS A 1 219 ? -5.457 -15.016 -17.328 1 81.81 219 HIS A O 1
ATOM 1753 N N . SER A 1 220 ? -5.445 -15.469 -19.484 1 89.19 220 SER A N 1
ATOM 1754 C CA . SER A 1 220 ? -4.93 -16.828 -19.328 1 89.19 220 SER A CA 1
ATOM 1755 C C . SER A 1 220 ? -3.504 -16.812 -18.797 1 89.19 220 SER A C 1
ATOM 1757 O O . SER A 1 220 ? -2.996 -17.844 -18.344 1 89.19 220 SER A O 1
ATOM 1759 N N . THR A 1 221 ? -2.846 -15.672 -18.75 1 91.5 221 THR A N 1
ATOM 1760 C CA . THR A 1 221 ? -1.44 -15.594 -18.359 1 91.5 221 THR A CA 1
ATOM 1761 C C . THR A 1 221 ? -1.301 -15.578 -16.844 1 91.5 221 THR A C 1
ATOM 1763 O O . THR A 1 221 ? -0.192 -15.695 -16.312 1 91.5 221 THR A O 1
ATOM 1766 N N . PHE A 1 222 ? -2.367 -15.438 -16.141 1 94 222 PHE A N 1
ATOM 1767 C CA . PHE A 1 222 ? -2.305 -15.383 -14.688 1 94 222 PHE A CA 1
ATOM 1768 C C . PHE A 1 222 ? -2.354 -16.781 -14.094 1 94 222 PHE A C 1
ATOM 1770 O O . PHE A 1 222 ? -3.246 -17.578 -14.414 1 94 222 PHE A O 1
ATOM 1777 N N . PRO A 1 223 ? -1.454 -17.141 -13.234 1 96.06 223 PRO A N 1
ATOM 1778 C CA . PRO A 1 223 ? -1.399 -18.484 -12.664 1 96.06 223 PRO A CA 1
ATOM 1779 C C . PRO A 1 223 ? -2.404 -18.688 -11.531 1 96.06 223 PRO A C 1
ATOM 1781 O O . PRO A 1 223 ? -2.701 -17.75 -10.789 1 96.06 223 PRO A O 1
ATOM 1784 N N . ARG A 1 224 ? -2.773 -19.938 -11.383 1 95.19 224 ARG A N 1
ATOM 1785 C CA . ARG A 1 224 ? -3.654 -20.312 -10.281 1 95.19 224 ARG A CA 1
ATOM 1786 C C . ARG A 1 224 ? -2.854 -20.625 -9.023 1 95.19 224 ARG A C 1
ATOM 1788 O O . ARG A 1 224 ? -3.361 -20.5 -7.906 1 95.19 224 ARG A O 1
ATOM 1795 N N . PHE A 1 225 ? -1.649 -21.078 -9.242 1 97.69 225 PHE A N 1
ATOM 1796 C CA . PHE A 1 225 ? -0.768 -21.5 -8.164 1 97.69 225 PHE A CA 1
ATOM 1797 C C . PHE A 1 225 ? 0.556 -20.75 -8.211 1 97.69 225 PHE A C 1
ATOM 1799 O O . PHE A 1 225 ? 1.067 -20.453 -9.297 1 97.69 225 PHE A O 1
ATOM 1806 N N . ARG A 1 226 ? 1.053 -20.453 -7.051 1 97 226 ARG A N 1
ATOM 1807 C CA . ARG A 1 226 ? 2.342 -19.766 -6.953 1 97 226 ARG A CA 1
ATOM 1808 C C . ARG A 1 226 ? 3.178 -20.344 -5.812 1 97 226 ARG A C 1
ATOM 1810 O O . ARG A 1 226 ? 2.635 -20.906 -4.859 1 97 226 ARG A O 1
ATOM 1817 N N . LYS A 1 227 ? 4.434 -20.125 -5.973 1 96.5 227 LYS A N 1
ATOM 1818 C CA . LYS A 1 227 ? 5.312 -20.547 -4.883 1 96.5 227 LYS A CA 1
ATOM 1819 C C . LYS A 1 227 ? 5.465 -19.422 -3.852 1 96.5 227 LYS A C 1
ATOM 1821 O O . LYS A 1 227 ? 5.883 -19.672 -2.719 1 96.5 227 LYS A O 1
ATOM 1826 N N . SER A 1 228 ? 5.156 -18.219 -4.305 1 96.25 228 SER A N 1
ATOM 1827 C CA . SER A 1 228 ? 5.285 -17.078 -3.414 1 96.25 228 SER A CA 1
ATOM 1828 C C . SER A 1 228 ? 4.094 -16.969 -2.469 1 96.25 228 SER A C 1
ATOM 1830 O O . SER A 1 228 ? 3.006 -17.453 -2.775 1 96.25 228 SER A O 1
ATOM 1832 N N . ARG A 1 229 ? 4.309 -16.406 -1.347 1 95.81 229 ARG A N 1
ATOM 1833 C CA . ARG A 1 229 ? 3.24 -16.141 -0.389 1 95.81 229 ARG A CA 1
ATOM 1834 C C . ARG A 1 229 ? 2.287 -15.07 -0.923 1 95.81 229 ARG A C 1
ATOM 1836 O O . ARG A 1 229 ? 2.721 -14.078 -1.514 1 95.81 229 ARG A O 1
ATOM 1843 N N . CYS A 1 230 ? 1.054 -15.234 -0.709 1 96.81 230 CYS A N 1
ATOM 1844 C CA . CYS A 1 230 ? 0.055 -14.227 -1.048 1 96.81 230 CYS A CA 1
ATOM 1845 C C . CYS A 1 230 ? -0.158 -13.266 0.11 1 96.81 230 CYS A C 1
ATOM 1847 O O . CYS A 1 230 ? -0.739 -13.633 1.133 1 96.81 230 CYS A O 1
ATOM 1849 N N . ASN A 1 231 ? 0.247 -12.031 -0.019 1 96.06 231 ASN A N 1
ATOM 1850 C CA . ASN A 1 231 ? 0.086 -11.039 1.042 1 96.06 231 ASN A CA 1
ATOM 1851 C C . ASN A 1 231 ? -1.224 -10.273 0.898 1 96.06 231 ASN A C 1
ATOM 1853 O O . ASN A 1 231 ? -1.466 -9.641 -0.13 1 96.06 231 ASN A O 1
ATOM 1857 N N . PHE A 1 232 ? -2.027 -10.359 1.951 1 94.31 232 PHE A N 1
ATOM 1858 C CA . PHE A 1 232 ? -3.27 -9.594 1.991 1 94.31 232 PHE A CA 1
ATOM 1859 C C . PHE A 1 232 ? -3.088 -8.305 2.781 1 94.31 232 PHE A C 1
ATOM 1861 O O . PHE A 1 232 ? -3.686 -8.133 3.846 1 94.31 232 PHE A O 1
ATOM 1868 N N . SER A 1 233 ? -2.361 -7.34 2.182 1 92.56 233 SER A N 1
ATOM 1869 C CA . SER A 1 233 ? -1.987 -6.141 2.924 1 92.56 233 SER A CA 1
ATOM 1870 C C . SER A 1 233 ? -2.777 -4.926 2.447 1 92.56 233 SER A C 1
ATOM 1872 O O . SER A 1 233 ? -2.688 -3.848 3.039 1 92.56 233 SER A O 1
ATOM 1874 N N . ALA A 1 234 ? -3.541 -5.07 1.384 1 90.62 234 ALA A N 1
ATOM 1875 C CA . ALA A 1 234 ? -4.266 -3.943 0.801 1 90.62 234 ALA A CA 1
ATOM 1876 C C . ALA A 1 234 ? -5.652 -4.371 0.324 1 90.62 234 ALA A C 1
ATOM 1878 O O . ALA A 1 234 ? -5.949 -5.566 0.257 1 90.62 234 ALA A O 1
ATOM 1879 N N . LEU A 1 235 ? -6.469 -3.42 0.001 1 85.06 235 LEU A N 1
ATOM 1880 C CA . LEU A 1 235 ? -7.801 -3.682 -0.53 1 85.06 235 LEU A CA 1
ATOM 1881 C C . LEU A 1 235 ? -7.719 -4.449 -1.846 1 85.06 235 LEU A C 1
ATOM 1883 O O . LEU A 1 235 ? -8.547 -5.324 -2.109 1 85.06 235 LEU A O 1
ATOM 1887 N N . GLU A 1 236 ? -6.691 -4.129 -2.633 1 90.12 236 GLU A N 1
ATOM 1888 C CA . GLU A 1 236 ? -6.531 -4.719 -3.959 1 90.12 236 GLU A CA 1
ATOM 1889 C C . GLU A 1 236 ? -6.18 -6.199 -3.867 1 90.12 236 GLU A C 1
ATOM 1891 O O . GLU A 1 236 ? -6.301 -6.934 -4.852 1 90.12 236 GLU A O 1
ATOM 1896 N N . SER A 1 237 ? -5.793 -6.645 -2.672 1 92.88 237 SER A N 1
ATOM 1897 C CA . SER A 1 237 ? -5.371 -8.031 -2.525 1 92.88 237 SER A CA 1
ATOM 1898 C C . SER A 1 237 ? -6.52 -8.992 -2.801 1 92.88 237 SER A C 1
ATOM 1900 O O . SER A 1 237 ? -6.309 -10.102 -3.299 1 92.88 237 SER A O 1
ATOM 1902 N N . SER A 1 238 ? -7.766 -8.602 -2.51 1 89.19 238 SER A N 1
ATOM 1903 C CA . SER A 1 238 ? -8.93 -9.453 -2.705 1 89.19 238 SER A CA 1
ATOM 1904 C C . SER A 1 238 ? -9.305 -9.547 -4.18 1 89.19 238 SER A C 1
ATOM 1906 O O . SER A 1 238 ? -10.055 -10.445 -4.578 1 89.19 238 SER A O 1
ATOM 1908 N N . SER A 1 239 ? -8.758 -8.625 -4.961 1 89.38 239 SER A N 1
ATOM 1909 C CA . SER A 1 239 ? -9.125 -8.586 -6.375 1 89.38 239 SER A CA 1
ATOM 1910 C C . SER A 1 239 ? -8.117 -9.359 -7.223 1 89.38 239 SER A C 1
ATOM 1912 O O . SER A 1 239 ? -8.273 -9.461 -8.445 1 89.38 239 SER A O 1
ATOM 1914 N N . ARG A 1 240 ? -7.129 -9.891 -6.602 1 93.5 240 ARG A N 1
ATOM 1915 C CA . ARG A 1 240 ? -6.152 -10.695 -7.324 1 93.5 240 ARG A CA 1
ATOM 1916 C C . ARG A 1 240 ? -6.828 -11.859 -8.039 1 93.5 240 ARG A C 1
ATOM 1918 O O . ARG A 1 240 ? -7.781 -12.453 -7.523 1 93.5 240 ARG A O 1
ATOM 1925 N N . PHE A 1 241 ? -6.277 -12.219 -9.133 1 93.5 241 PHE A N 1
ATOM 1926 C CA . PHE A 1 241 ? -6.84 -13.305 -9.914 1 93.5 241 PHE A CA 1
ATOM 1927 C C . PHE A 1 241 ? -6.875 -14.594 -9.102 1 93.5 241 PHE A C 1
ATOM 1929 O O . PHE A 1 241 ? -7.902 -15.273 -9.055 1 93.5 241 PHE A O 1
ATOM 1936 N N . GLU A 1 242 ? -5.75 -14.938 -8.477 1 94.94 242 GLU A N 1
ATOM 1937 C CA . GLU A 1 242 ? -5.629 -16.234 -7.801 1 94.94 242 GLU A CA 1
ATOM 1938 C C . GLU A 1 242 ? -6.59 -16.328 -6.617 1 94.94 242 GLU A C 1
ATOM 1940 O O . GLU A 1 242 ? -7.047 -17.422 -6.27 1 94.94 242 GLU A O 1
ATOM 1945 N N . VAL A 1 243 ? -6.922 -15.188 -6.016 1 95.12 243 VAL A N 1
ATOM 1946 C CA . VAL A 1 243 ? -7.848 -15.172 -4.891 1 95.12 243 VAL A CA 1
ATOM 1947 C C . VAL A 1 243 ? -9.273 -15.375 -5.395 1 95.12 243 VAL A C 1
ATOM 1949 O O . VAL A 1 243 ? -10.008 -16.219 -4.879 1 95.12 243 VAL A O 1
ATOM 1952 N N . ARG A 1 244 ? -9.633 -14.703 -6.43 1 92.94 244 ARG A N 1
ATOM 1953 C CA . ARG A 1 244 ? -10.961 -14.844 -7.016 1 92.94 244 ARG A CA 1
ATOM 1954 C C . ARG A 1 244 ? -11.164 -16.25 -7.574 1 92.94 244 ARG A C 1
ATOM 1956 O O . ARG A 1 244 ? -12.211 -16.859 -7.371 1 92.94 244 ARG A O 1
ATOM 1963 N N . TYR A 1 245 ? -10.141 -16.625 -8.266 1 95.5 245 TYR A N 1
ATOM 1964 C CA . TYR A 1 245 ? -10.211 -17.953 -8.836 1 95.5 245 TYR A CA 1
ATOM 1965 C C . TYR A 1 245 ? -10.406 -19 -7.746 1 95.5 245 TYR A C 1
ATOM 1967 O O . TYR A 1 245 ? -11.211 -19.922 -7.895 1 95.5 245 TYR A O 1
ATOM 1975 N N . PHE A 1 246 ? -9.688 -18.906 -6.703 1 97.44 246 PHE A N 1
ATOM 1976 C CA . PHE A 1 246 ? -9.781 -19.859 -5.602 1 97.44 246 PHE A CA 1
ATOM 1977 C C . PHE A 1 246 ? -11.211 -19.938 -5.078 1 97.44 246 PHE A C 1
ATOM 1979 O O . PHE A 1 246 ? -11.758 -21.047 -4.922 1 97.44 246 PHE A O 1
ATOM 1986 N N . PHE A 1 247 ? -11.812 -18.797 -4.809 1 97.38 247 PHE A N 1
ATOM 1987 C CA . PHE A 1 247 ? -13.156 -18.766 -4.25 1 97.38 247 PHE A CA 1
ATOM 1988 C C . PHE A 1 247 ? -14.164 -19.375 -5.227 1 97.38 247 PHE A C 1
ATOM 1990 O O . PHE A 1 247 ? -14.945 -20.25 -4.852 1 97.38 247 PHE A O 1
ATOM 1997 N N . GLU A 1 248 ? -14.102 -18.984 -6.422 1 96.25 248 GLU A N 1
ATOM 1998 C CA . GLU A 1 248 ? -15.07 -19.438 -7.422 1 96.25 248 GLU A CA 1
ATOM 1999 C C . GLU A 1 248 ? -14.922 -20.938 -7.688 1 96.25 248 GLU A C 1
ATOM 2001 O O . GLU A 1 248 ? -15.914 -21.672 -7.711 1 96.25 248 GLU A O 1
ATOM 2006 N N . ARG A 1 249 ? -13.703 -21.312 -7.816 1 97.81 249 ARG A N 1
ATOM 2007 C CA . ARG A 1 249 ? -13.453 -22.719 -8.133 1 97.81 249 ARG A CA 1
ATOM 2008 C C . ARG A 1 249 ? -13.742 -23.609 -6.938 1 97.81 249 ARG A C 1
ATOM 2010 O O . ARG A 1 249 ? -14.297 -24.703 -7.09 1 97.81 249 ARG A O 1
ATOM 2017 N N . ALA A 1 250 ? -13.312 -23.188 -5.777 1 98.25 250 ALA A N 1
ATOM 2018 C CA . ALA A 1 250 ? -13.609 -23.953 -4.57 1 98.25 250 ALA A CA 1
ATOM 2019 C C . ALA A 1 250 ? -15.117 -24.109 -4.371 1 98.25 250 ALA A C 1
ATOM 2021 O O . ALA A 1 250 ? -15.602 -25.188 -4.012 1 98.25 250 ALA A O 1
ATOM 2022 N N . LEU A 1 251 ? -15.797 -23.016 -4.598 1 98.12 251 LEU A N 1
ATOM 2023 C CA . LEU A 1 251 ? -17.25 -23.062 -4.469 1 98.12 251 LEU A CA 1
ATOM 2024 C C . LEU A 1 251 ? -17.859 -24.062 -5.453 1 98.12 251 LEU A C 1
ATOM 2026 O O . LEU A 1 251 ? -18.75 -24.828 -5.094 1 98.12 251 LEU A O 1
ATOM 2030 N N . GLU A 1 252 ? -17.359 -24.062 -6.598 1 97.62 252 GLU A N 1
ATOM 2031 C CA . GLU A 1 252 ? -17.828 -24.953 -7.645 1 97.62 252 GLU A CA 1
ATOM 2032 C C . GLU A 1 252 ? -17.594 -26.422 -7.27 1 97.62 252 GLU A C 1
ATOM 2034 O O . GLU A 1 252 ? -18.453 -27.281 -7.512 1 97.62 252 GLU A O 1
ATOM 2039 N N . CYS A 1 253 ? -16.469 -26.672 -6.676 1 97.69 253 CYS A N 1
ATOM 2040 C CA . CYS A 1 253 ? -16.031 -28.031 -6.441 1 97.69 253 CYS A CA 1
ATOM 2041 C C . CYS A 1 253 ? -16.469 -28.531 -5.066 1 97.69 253 CYS A C 1
ATOM 2043 O O . CYS A 1 253 ? -16.359 -29.719 -4.762 1 97.69 253 CYS A O 1
ATOM 2045 N N . TYR A 1 254 ? -16.953 -27.656 -4.262 1 98.12 254 TYR A N 1
ATOM 2046 C CA . TYR A 1 254 ? -17.234 -27.969 -2.869 1 98.12 254 TYR A CA 1
ATOM 2047 C C . TYR A 1 254 ? -18.359 -29 -2.766 1 98.12 254 TYR A C 1
ATOM 2049 O O . TYR A 1 254 ? -19.469 -28.781 -3.26 1 98.12 254 TYR A O 1
ATOM 2057 N N . LYS A 1 255 ? -18.078 -30.125 -2.145 1 96.62 255 LYS A N 1
ATOM 2058 C CA . LYS A 1 255 ? -19.031 -31.219 -1.938 1 96.62 255 LYS A CA 1
ATOM 2059 C C . LYS A 1 255 ? -19.094 -31.625 -0.468 1 96.62 255 LYS A C 1
ATOM 2061 O O . LYS A 1 255 ? -18.406 -32.562 -0.047 1 96.62 255 LYS A O 1
ATOM 2066 N N . PRO A 1 256 ? -19.984 -31.016 0.253 1 95.69 256 PRO A N 1
ATOM 2067 C CA . PRO A 1 256 ? -20.125 -31.359 1.668 1 95.69 256 PRO A CA 1
ATOM 2068 C C . PRO A 1 256 ? -20.641 -32.781 1.874 1 95.69 256 PRO A C 1
ATOM 2070 O O . PRO A 1 256 ? -21.281 -33.344 0.986 1 95.69 256 PRO A O 1
ATOM 2073 N N . PHE A 1 257 ? -20.375 -33.406 3.104 1 93.19 257 PHE A N 1
ATOM 2074 C CA . PHE A 1 257 ? -20.797 -34.75 3.395 1 93.19 257 PHE A CA 1
ATOM 2075 C C . PHE A 1 257 ? -21.797 -34.781 4.547 1 93.19 257 PHE A C 1
ATOM 2077 O O . PHE A 1 257 ? -22.375 -35.812 4.852 1 93.19 257 PHE A O 1
ATOM 2084 N N . SER A 1 258 ? -21.953 -33.625 5.133 1 93.19 258 SER A N 1
ATOM 2085 C CA . SER A 1 258 ? -22.859 -33.5 6.277 1 93.19 258 SER A CA 1
ATOM 2086 C C . SER A 1 258 ? -23.828 -32.344 6.09 1 93.19 258 SER A C 1
ATOM 2088 O O . SER A 1 258 ? -23.594 -31.453 5.254 1 93.19 258 SER A O 1
ATOM 2090 N N . ASP A 1 259 ? -24.906 -32.375 6.816 1 94.44 259 ASP A N 1
ATOM 2091 C CA . ASP A 1 259 ? -25.859 -31.281 6.773 1 94.44 259 ASP A CA 1
ATOM 2092 C C . ASP A 1 259 ? -25.5 -30.203 7.785 1 94.44 259 ASP A C 1
ATOM 2094 O O . ASP A 1 259 ? -26.172 -29.172 7.871 1 94.44 259 ASP A O 1
ATOM 2098 N N . THR A 1 260 ? -24.438 -30.453 8.547 1 95.94 260 THR A N 1
ATOM 2099 C CA . THR A 1 260 ? -23.953 -29.531 9.555 1 95.94 260 THR A CA 1
ATOM 2100 C C . THR A 1 260 ? -22.547 -29.047 9.219 1 95.94 260 THR A C 1
ATOM 2102 O O . THR A 1 260 ? -21.703 -29.844 8.773 1 95.94 260 THR A O 1
ATOM 2105 N N . VAL A 1 261 ? -22.328 -27.719 9.414 1 97.56 261 VAL A N 1
ATOM 2106 C CA . VAL A 1 261 ? -20.984 -27.203 9.18 1 97.56 261 VAL A CA 1
ATOM 2107 C C . VAL A 1 261 ? -20.484 -26.484 10.438 1 97.56 261 VAL A C 1
ATOM 2109 O O . VAL A 1 261 ? -21.25 -25.812 11.125 1 97.56 261 VAL A O 1
ATOM 2112 N N . LEU A 1 262 ? -19.266 -26.812 10.742 1 97.5 262 LEU A N 1
ATOM 2113 C CA . LEU A 1 262 ? -18.578 -26.156 11.852 1 97.5 262 LEU A CA 1
ATOM 2114 C C . LEU A 1 262 ? -17.703 -25.016 11.359 1 97.5 262 LEU A C 1
ATOM 2116 O O . LEU A 1 262 ? -16.828 -25.219 10.5 1 97.5 262 LEU A O 1
ATOM 2120 N N . LEU A 1 263 ? -17.906 -23.797 11.859 1 98.31 263 LEU A N 1
ATOM 2121 C CA . LEU A 1 263 ? -17.094 -22.641 11.531 1 98.31 263 LEU A CA 1
ATOM 2122 C C . LEU A 1 263 ? -16 -22.438 12.578 1 98.31 263 LEU A C 1
ATOM 2124 O O . LEU A 1 263 ? -16.281 -22.359 13.773 1 98.31 263 LEU A O 1
ATOM 2128 N N . LEU A 1 264 ? -14.781 -22.359 12.109 1 97.62 264 LEU A N 1
ATOM 2129 C CA . LEU A 1 264 ? -13.633 -22.172 12.992 1 97.62 264 LEU A CA 1
ATOM 2130 C C . LEU A 1 264 ? -12.828 -20.953 12.594 1 97.62 264 LEU A C 1
ATOM 2132 O O . LEU A 1 264 ? -12.82 -20.562 11.422 1 97.62 264 LEU A O 1
ATOM 2136 N N . PRO A 1 265 ? -12.141 -20.328 13.523 1 95.19 265 PRO A N 1
ATOM 2137 C CA . PRO A 1 265 ? -11.234 -19.219 13.172 1 95.19 265 PRO A CA 1
ATOM 2138 C C . PRO A 1 265 ? -9.938 -19.719 12.531 1 95.19 265 PRO A C 1
ATOM 2140 O O . PRO A 1 265 ? -9.484 -20.828 12.812 1 95.19 265 PRO A O 1
ATOM 2143 N N . CYS A 1 266 ? -9.359 -18.859 11.789 1 92.88 266 CYS A N 1
ATOM 2144 C CA . CYS A 1 266 ? -8.062 -19.172 11.195 1 92.88 266 CYS A CA 1
ATOM 2145 C C . CYS A 1 266 ? -6.957 -19.141 12.242 1 92.88 266 CYS A C 1
ATOM 2147 O O . CYS A 1 266 ? -7.219 -18.891 13.422 1 92.88 266 CYS A O 1
ATOM 2149 N N . THR A 1 267 ? -5.766 -19.547 11.797 1 91.69 267 THR A N 1
ATOM 2150 C CA . THR A 1 267 ? -4.574 -19.547 12.633 1 91.69 267 THR A CA 1
ATOM 2151 C C . THR A 1 267 ? -3.381 -18.969 11.883 1 91.69 267 THR A C 1
ATOM 2153 O O . THR A 1 267 ? -3.412 -18.844 10.656 1 91.69 267 THR A O 1
ATOM 2156 N N . ALA A 1 268 ? -2.371 -18.562 12.609 1 88 268 ALA A N 1
ATOM 2157 C CA . ALA A 1 268 ? -1.164 -18.016 12 1 88 268 ALA A CA 1
ATOM 2158 C C . ALA A 1 268 ? -0.417 -19.062 11.195 1 88 268 ALA A C 1
ATOM 2160 O O . ALA A 1 268 ? 0.085 -18.797 10.109 1 88 268 ALA A O 1
ATOM 2161 N N . ARG A 1 269 ? -0.406 -20.188 11.711 1 92.06 269 ARG A N 1
ATOM 2162 C CA . ARG A 1 269 ? 0.292 -21.281 11.031 1 92.06 269 ARG A CA 1
ATOM 2163 C C . ARG A 1 269 ? -0.614 -21.953 10.008 1 92.06 269 ARG A C 1
ATOM 2165 O O . ARG A 1 269 ? -1.771 -22.266 10.305 1 92.06 269 ARG A O 1
ATOM 2172 N N . LYS A 1 270 ? -0.176 -22.203 8.812 1 92.88 270 LYS A N 1
ATOM 2173 C CA . LYS A 1 270 ? -0.854 -22.953 7.773 1 92.88 270 LYS A CA 1
ATOM 2174 C C . LYS A 1 270 ? -0.021 -24.172 7.344 1 92.88 270 LYS A C 1
ATOM 2176 O O . LYS A 1 270 ? 1.21 -24.125 7.379 1 92.88 270 LYS A O 1
ATOM 2181 N N . PRO A 1 271 ? -0.643 -25.188 6.906 1 96.38 271 PRO A N 1
ATOM 2182 C CA . PRO A 1 271 ? -2.102 -25.328 6.883 1 96.38 271 PRO A CA 1
ATOM 2183 C C . PRO A 1 271 ? -2.719 -25.312 8.281 1 96.38 271 PRO A C 1
ATOM 2185 O O . PRO A 1 271 ? -2.053 -25.656 9.258 1 96.38 271 PRO A O 1
ATOM 2188 N N . TYR A 1 272 ? -4.012 -24.984 8.375 1 96.56 272 TYR A N 1
ATOM 2189 C CA . TYR A 1 272 ? -4.691 -24.703 9.633 1 96.56 272 TYR A CA 1
ATOM 2190 C C . TYR A 1 272 ? -4.684 -25.922 10.539 1 96.56 272 TYR A C 1
ATOM 2192 O O . TYR A 1 272 ? -4.551 -25.797 11.758 1 96.56 272 TYR A O 1
ATOM 2200 N N . LEU A 1 273 ? -4.762 -27.062 9.945 1 96 273 LEU A N 1
ATOM 2201 C CA . LEU A 1 273 ? -4.871 -28.312 10.695 1 96 273 LEU A CA 1
ATOM 2202 C C . LEU A 1 273 ? -3.619 -28.547 11.531 1 96 273 LEU A C 1
ATOM 2204 O O . LEU A 1 273 ? -3.654 -29.297 12.508 1 96 273 LEU A O 1
ATOM 2208 N N . THR A 1 274 ? -2.5 -27.953 11.172 1 95.56 274 THR A N 1
ATOM 2209 C CA . THR A 1 274 ? -1.246 -28.203 11.875 1 95.56 274 THR A CA 1
ATOM 2210 C C . THR A 1 274 ? -1.064 -27.188 13.008 1 95.56 274 THR A C 1
ATOM 2212 O O . THR A 1 274 ? -0.111 -27.281 13.789 1 95.56 274 THR A O 1
ATOM 2215 N N . SER A 1 275 ? -1.97 -26.281 13.07 1 95.5 275 SER A N 1
ATOM 2216 C CA . SER A 1 275 ? -1.863 -25.266 14.109 1 95.5 275 SER A CA 1
ATOM 2217 C C . SER A 1 275 ? -2.154 -25.844 15.492 1 95.5 275 SER A C 1
ATOM 2219 O O . SER A 1 275 ? -2.857 -26.844 15.609 1 95.5 275 SER A O 1
ATOM 2221 N N . ARG A 1 276 ? -1.688 -25.281 16.562 1 92 276 ARG A N 1
ATOM 2222 C CA . ARG A 1 276 ? -1.891 -25.734 17.938 1 92 276 ARG A CA 1
ATOM 2223 C C . ARG A 1 276 ? -3.369 -25.703 18.312 1 92 276 ARG A C 1
ATOM 2225 O O . ARG A 1 276 ? -3.871 -26.641 18.938 1 92 276 ARG A O 1
ATOM 2232 N N . THR A 1 277 ? -4.059 -24.672 17.859 1 93.12 277 THR A N 1
ATOM 2233 C CA . THR A 1 277 ? -5.465 -24.5 18.219 1 93.12 277 THR A CA 1
ATOM 2234 C C . THR A 1 277 ? -6.328 -25.578 17.562 1 93.12 277 THR A C 1
ATOM 2236 O O . THR A 1 277 ? -7.156 -26.203 18.234 1 93.12 277 THR A O 1
ATOM 2239 N N . HIS A 1 278 ? -6.145 -25.781 16.297 1 95.75 278 HIS A N 1
ATOM 2240 C CA . HIS A 1 278 ? -6.949 -26.781 15.602 1 95.75 278 HIS A CA 1
ATOM 2241 C C . HIS A 1 278 ? -6.633 -28.188 16.094 1 95.75 278 HIS A C 1
ATOM 2243 O O . HIS A 1 278 ? -7.527 -29.031 16.203 1 95.75 278 HIS A O 1
ATOM 2249 N N . ARG A 1 279 ? -5.383 -28.438 16.422 1 94.5 279 ARG A N 1
ATOM 2250 C CA . ARG A 1 279 ? -4.996 -29.734 16.969 1 94.5 279 ARG A CA 1
ATOM 2251 C C . ARG A 1 279 ? -5.605 -29.953 18.344 1 94.5 279 ARG A C 1
ATOM 2253 O O . ARG A 1 279 ? -6.098 -31.047 18.641 1 94.5 279 ARG A O 1
ATOM 2260 N N . ALA A 1 280 ? -5.543 -28.891 19.141 1 95.06 280 ALA A N 1
ATOM 2261 C CA . ALA A 1 280 ? -6.121 -28.984 20.484 1 95.06 280 ALA A CA 1
ATOM 2262 C C . ALA A 1 280 ? -7.621 -29.25 20.422 1 95.06 280 ALA A C 1
ATOM 2264 O O . ALA A 1 280 ? -8.148 -30.062 21.172 1 95.06 280 ALA A O 1
ATOM 2265 N N . LEU A 1 281 ? -8.227 -28.609 19.547 1 93.81 281 LEU A N 1
ATOM 2266 C CA . LEU A 1 281 ? -9.672 -28.781 19.391 1 93.81 281 LEU A CA 1
ATOM 2267 C C . LEU A 1 281 ? -10 -30.203 18.953 1 93.81 281 LEU A C 1
ATOM 2269 O O . LEU A 1 281 ? -10.898 -30.828 19.516 1 93.81 281 LEU A O 1
ATOM 2273 N N . ARG A 1 282 ? -9.297 -30.734 18.047 1 91.88 282 ARG A N 1
ATOM 2274 C CA . ARG A 1 282 ? -9.578 -32.062 17.484 1 91.88 282 ARG A CA 1
ATOM 2275 C C . ARG A 1 282 ? -9.172 -33.156 18.438 1 91.88 282 ARG A C 1
ATOM 2277 O O . ARG A 1 282 ? -9.648 -34.281 18.328 1 91.88 282 ARG A O 1
ATOM 2284 N N . SER A 1 283 ? -8.312 -32.875 19.359 1 93.12 283 SER A N 1
ATOM 2285 C CA . SER A 1 283 ? -7.957 -33.844 20.391 1 93.12 283 SER A CA 1
ATOM 2286 C C . SER A 1 283 ? -9.07 -34 21.422 1 93.12 283 SER A C 1
ATOM 2288 O O . SER A 1 283 ? -9.18 -35.031 22.078 1 93.12 283 SER A O 1
ATOM 2290 N N . LYS A 1 284 ? -9.875 -33 21.484 1 93.12 284 LYS A N 1
ATOM 2291 C CA . LYS A 1 284 ? -10.914 -33 22.516 1 93.12 284 LYS A CA 1
ATOM 2292 C C . LYS A 1 284 ? -12.281 -33.312 21.922 1 93.12 284 LYS A C 1
ATOM 2294 O O . LYS A 1 284 ? -13.18 -33.75 22.625 1 93.12 284 LYS A O 1
ATOM 2299 N N . VAL A 1 285 ? -12.398 -32.938 20.703 1 92.44 285 VAL A N 1
ATOM 2300 C CA . VAL A 1 285 ? -13.695 -33.094 20.062 1 92.44 285 VAL A CA 1
ATOM 2301 C C . VAL A 1 285 ? -13.539 -33.938 18.781 1 92.44 285 VAL A C 1
ATOM 2303 O O . VAL A 1 285 ? -12.68 -33.656 17.953 1 92.44 285 VAL A O 1
ATOM 2306 N N . LYS A 1 286 ? -14.344 -34.938 18.656 1 89.75 286 LYS A N 1
ATOM 2307 C CA . LYS A 1 286 ? -14.391 -35.719 17.406 1 89.75 286 LYS A CA 1
ATOM 2308 C C . LYS A 1 286 ? -15.195 -34.969 16.344 1 89.75 286 LYS A C 1
ATOM 2310 O O . LYS A 1 286 ? -16.422 -35.094 16.312 1 89.75 286 LYS A O 1
ATOM 2315 N N . VAL A 1 287 ? -14.516 -34.375 15.438 1 91.44 287 VAL A N 1
ATOM 2316 C CA . VAL A 1 287 ? -15.164 -33.562 14.414 1 91.44 287 VAL A CA 1
ATOM 2317 C C . VAL A 1 287 ? -15.508 -34.438 13.203 1 91.44 287 VAL A C 1
ATOM 2319 O O . VAL A 1 287 ? -14.617 -34.781 12.422 1 91.44 287 VAL A O 1
ATOM 2322 N N . ASN A 1 288 ? -16.75 -34.719 13.008 1 91.06 288 ASN A N 1
ATOM 2323 C CA . ASN A 1 288 ? -17.219 -35.531 11.891 1 91.06 288 ASN A CA 1
ATOM 2324 C C . ASN A 1 288 ? -18.188 -34.781 11.008 1 91.06 288 ASN A C 1
ATOM 2326 O O . ASN A 1 288 ? -19.141 -35.344 10.461 1 91.06 288 ASN A O 1
ATOM 2330 N N . VAL A 1 289 ? -18.109 -33.469 11.031 1 94.88 289 VAL A N 1
ATOM 2331 C CA . VAL A 1 289 ? -18.906 -32.594 10.18 1 94.88 289 VAL A CA 1
ATOM 2332 C C . VAL A 1 289 ? -18 -31.766 9.297 1 94.88 289 VAL A C 1
ATOM 2334 O O . VAL A 1 289 ? -16.766 -31.781 9.469 1 94.88 289 VAL A O 1
ATOM 2337 N N . ASN A 1 290 ? -18.609 -31.125 8.336 1 96.44 290 ASN A N 1
ATOM 2338 C CA . ASN A 1 290 ? -17.812 -30.234 7.488 1 96.44 290 ASN A CA 1
ATOM 2339 C C . ASN A 1 290 ? -17.266 -29.062 8.281 1 96.44 290 ASN A C 1
ATOM 2341 O O . ASN A 1 290 ? -17.891 -28.609 9.25 1 96.44 290 ASN A O 1
ATOM 2345 N N . GLU A 1 291 ? -16.125 -28.641 7.922 1 97.25 291 GLU A N 1
ATOM 2346 C CA . GLU A 1 291 ? -15.5 -27.484 8.555 1 97.25 291 GLU A CA 1
ATOM 2347 C C . GLU A 1 291 ? -15.219 -26.375 7.543 1 97.25 291 GLU A C 1
ATOM 2349 O O . GLU A 1 291 ? -14.836 -26.656 6.406 1 97.25 291 GLU A O 1
ATOM 2354 N N . ILE A 1 292 ? -15.453 -25.156 7.918 1 98.44 292 ILE A N 1
ATOM 2355 C CA . ILE A 1 292 ? -15.039 -23.984 7.168 1 98.44 292 ILE A CA 1
ATOM 2356 C C . ILE A 1 292 ? -14.242 -23.047 8.078 1 98.44 292 ILE A C 1
ATOM 2358 O O . ILE A 1 292 ? -14.703 -22.688 9.164 1 98.44 292 ILE A O 1
ATOM 2362 N N . ILE A 1 293 ? -13.109 -22.781 7.668 1 98.31 293 ILE A N 1
ATOM 2363 C CA . ILE A 1 293 ? -12.266 -21.875 8.43 1 98.31 293 ILE A CA 1
ATOM 2364 C C . ILE A 1 293 ? -12.469 -20.438 7.941 1 98.31 293 ILE A C 1
ATOM 2366 O O . ILE A 1 293 ? -12.344 -20.156 6.75 1 98.31 293 ILE A O 1
ATOM 2370 N N . ILE A 1 294 ? -12.773 -19.594 8.859 1 97 294 ILE A N 1
ATOM 2371 C CA . ILE A 1 294 ? -12.961 -18.172 8.555 1 97 294 ILE A CA 1
ATOM 2372 C C . ILE A 1 294 ? -11.68 -17.406 8.852 1 97 294 ILE A C 1
ATOM 2374 O O . ILE A 1 294 ? -11.133 -17.5 9.953 1 97 294 ILE A O 1
ATOM 2378 N N . SER A 1 295 ? -11.211 -16.812 7.879 1 91.75 295 SER A N 1
ATOM 2379 C CA . SER A 1 295 ? -10.047 -15.938 8.016 1 91.75 295 SER A CA 1
ATOM 2380 C C . SER A 1 295 ? -10.352 -14.523 7.535 1 91.75 295 SER A C 1
ATOM 2382 O O . SER A 1 295 ? -11.367 -14.289 6.879 1 91.75 295 SER A O 1
ATOM 2384 N N . SER A 1 296 ? -9.523 -13.586 8.195 1 83.75 296 SER A N 1
ATOM 2385 C CA . SER A 1 296 ? -9.609 -12.234 7.66 1 83.75 296 SER A CA 1
ATOM 2386 C C . SER A 1 296 ? -8.93 -12.125 6.301 1 83.75 296 SER A C 1
ATOM 2388 O O . SER A 1 296 ? -7.762 -11.742 6.211 1 83.75 296 SER A O 1
ATOM 2390 N N . PRO A 1 297 ? -9.453 -12.555 5.277 1 86.69 297 PRO A N 1
ATOM 2391 C CA . PRO A 1 297 ? -9.633 -12.344 3.838 1 86.69 297 PRO A CA 1
ATOM 2392 C C . PRO A 1 297 ? -10.102 -13.602 3.109 1 86.69 297 PRO A C 1
ATOM 2394 O O . PRO A 1 297 ? -10.336 -13.57 1.899 1 86.69 297 PRO A O 1
ATOM 2397 N N . LEU A 1 298 ? -10.094 -14.766 3.777 1 94.31 298 LEU A N 1
ATOM 2398 C CA . LEU A 1 298 ? -10.461 -15.977 3.047 1 94.31 298 LEU A CA 1
ATOM 2399 C C . LEU A 1 298 ? -11.547 -16.75 3.787 1 94.31 298 LEU A C 1
ATOM 2401 O O . LEU A 1 298 ? -11.805 -16.5 4.965 1 94.31 298 LEU A O 1
ATOM 2405 N N . VAL A 1 299 ? -12.273 -17.5 3.162 1 97.81 299 VAL A N 1
ATOM 2406 C CA . VAL A 1 299 ? -13.172 -18.547 3.619 1 97.81 299 VAL A CA 1
ATOM 2407 C C . VAL A 1 299 ? -12.75 -19.891 3.027 1 97.81 299 VAL A C 1
ATOM 2409 O O . VAL A 1 299 ? -12.82 -20.094 1.812 1 97.81 299 VAL A O 1
ATOM 2412 N N . VAL A 1 300 ? -12.32 -20.766 3.92 1 98.31 300 VAL A N 1
ATOM 2413 C CA . VAL A 1 300 ? -11.656 -21.953 3.387 1 98.31 300 VAL A CA 1
ATOM 2414 C C . VAL A 1 300 ? -12.312 -23.203 3.951 1 98.31 300 VAL A C 1
ATOM 2416 O O . VAL A 1 300 ? -12 -23.625 5.066 1 98.31 300 VAL A O 1
ATOM 2419 N N . PRO A 1 301 ? -13.133 -23.812 3.197 1 98.44 301 PRO A N 1
ATOM 2420 C CA . PRO A 1 301 ? -13.477 -25.172 3.611 1 98.44 301 PRO A CA 1
ATOM 2421 C C . PRO A 1 301 ? -12.242 -26.047 3.83 1 98.44 301 PRO A C 1
ATOM 2423 O O . PRO A 1 301 ? -11.266 -25.953 3.084 1 98.44 301 PRO A O 1
ATOM 2426 N N . ARG A 1 302 ? -12.289 -26.844 4.797 1 97.75 302 ARG A N 1
ATOM 2427 C CA . ARG A 1 302 ? -11.164 -27.656 5.242 1 97.75 302 ARG A CA 1
ATOM 2428 C C . ARG A 1 302 ? -10.562 -28.438 4.078 1 97.75 302 ARG A C 1
ATOM 2430 O O . ARG A 1 302 ? -9.344 -28.625 4.008 1 97.75 302 ARG A O 1
ATOM 2437 N N . GLU A 1 303 ? -11.328 -28.859 3.191 1 97.69 303 GLU A N 1
ATOM 2438 C CA . GLU A 1 303 ? -10.914 -29.703 2.074 1 97.69 303 GLU A CA 1
ATOM 2439 C C . GLU A 1 303 ? -9.969 -28.953 1.137 1 97.69 303 GLU A C 1
ATOM 2441 O O . GLU A 1 303 ? -9.266 -29.562 0.33 1 97.69 303 GLU A O 1
ATOM 2446 N N . PHE A 1 304 ? -9.906 -27.609 1.284 1 98.38 304 PHE A N 1
ATOM 2447 C CA . PHE A 1 304 ? -9.141 -26.828 0.326 1 98.38 304 PHE A CA 1
ATOM 2448 C C . PHE A 1 304 ? -7.938 -26.172 1.001 1 98.38 304 PHE A C 1
ATOM 2450 O O . PHE A 1 304 ? -7.238 -25.359 0.388 1 98.38 304 PHE A O 1
ATOM 2457 N N . GLU A 1 305 ? -7.625 -26.484 2.23 1 97.75 305 GLU A N 1
ATOM 2458 C CA . GLU A 1 305 ? -6.668 -25.719 3.012 1 97.75 305 GLU A CA 1
ATOM 2459 C C . GLU A 1 305 ? -5.238 -25.953 2.533 1 97.75 305 GLU A C 1
ATOM 2461 O O . GLU A 1 305 ? -4.336 -25.188 2.854 1 97.75 305 GLU A O 1
ATOM 2466 N N . LEU A 1 306 ? -5 -27.016 1.691 1 98.25 306 LEU A N 1
ATOM 2467 C CA . LEU A 1 306 ? -3.66 -27.297 1.19 1 98.25 306 LEU A CA 1
ATOM 2468 C C . LEU A 1 306 ? -3.432 -26.625 -0.158 1 98.25 306 LEU A C 1
ATOM 2470 O O . LEU A 1 306 ? -2.332 -26.703 -0.713 1 98.25 306 LEU A O 1
ATOM 2474 N N . LEU A 1 307 ? -4.441 -25.922 -0.634 1 98.44 307 LEU A N 1
ATOM 2475 C CA . LEU A 1 307 ? -4.348 -25.281 -1.942 1 98.44 307 LEU A CA 1
ATOM 2476 C C . LEU A 1 307 ? -3.906 -23.828 -1.808 1 98.44 307 LEU A C 1
ATOM 2478 O O . LEU A 1 307 ? -4.273 -23.156 -0.845 1 98.44 307 LEU A O 1
ATOM 2482 N N . TYR A 1 308 ? -3.188 -23.359 -2.811 1 98.12 308 TYR A N 1
ATOM 2483 C CA . TYR A 1 308 ? -2.893 -21.938 -2.941 1 98.12 308 TYR A CA 1
ATOM 2484 C C . TYR A 1 308 ? -4.137 -21.156 -3.338 1 98.12 308 TYR A C 1
ATOM 2486 O O . TYR A 1 308 ? -4.918 -21.609 -4.18 1 98.12 308 TYR A O 1
ATOM 2494 N N . PRO A 1 309 ? -4.34 -20.094 -2.674 1 97.31 309 PRO A N 1
ATOM 2495 C CA . PRO A 1 309 ? -3.451 -19.375 -1.763 1 97.31 309 PRO A CA 1
ATOM 2496 C C . PRO A 1 309 ? -3.709 -19.703 -0.296 1 97.31 309 PRO A C 1
ATOM 2498 O O . PRO A 1 309 ? -3.004 -19.219 0.588 1 97.31 309 PRO A O 1
ATOM 2501 N N . ALA A 1 310 ? -4.605 -20.562 0.009 1 97.38 310 ALA A N 1
ATOM 2502 C CA . ALA A 1 310 ? -5.008 -20.844 1.386 1 97.38 310 ALA A CA 1
ATOM 2503 C C . ALA A 1 310 ? -3.83 -21.375 2.201 1 97.38 310 ALA A C 1
ATOM 2505 O O . ALA A 1 310 ? -3.699 -21.062 3.387 1 97.38 310 ALA A O 1
ATOM 2506 N N . VAL A 1 311 ? -2.988 -22.094 1.583 1 97.19 311 VAL A N 1
ATOM 2507 C CA . VAL A 1 311 ? -1.919 -22.781 2.293 1 97.19 311 VAL A CA 1
ATOM 2508 C C . VAL A 1 311 ? -0.743 -21.844 2.512 1 97.19 311 VAL A C 1
ATOM 2510 O O . VAL A 1 311 ? 0.105 -22.078 3.375 1 97.19 311 VAL A O 1
ATOM 2513 N N . ASN A 1 312 ? -0.717 -20.766 1.736 1 95.56 312 ASN A N 1
ATOM 2514 C CA . ASN A 1 312 ? 0.462 -19.906 1.786 1 95.56 312 ASN A CA 1
ATOM 2515 C C . ASN A 1 312 ? 0.091 -18.438 1.626 1 95.56 312 ASN A C 1
ATOM 2517 O O . ASN A 1 312 ? 0.443 -17.812 0.626 1 95.56 312 ASN A O 1
ATOM 2521 N N . TYR A 1 313 ? -0.539 -17.859 2.625 1 96.19 313 TYR A N 1
ATOM 2522 C CA . TYR A 1 313 ? -0.863 -16.438 2.629 1 96.19 313 TYR A CA 1
ATOM 2523 C C . TYR A 1 313 ? -0.555 -15.812 3.984 1 96.19 313 TYR A C 1
ATOM 2525 O O . TYR A 1 313 ? -0.322 -16.531 4.965 1 96.19 313 TYR A O 1
ATOM 2533 N N . ASP A 1 314 ? -0.456 -14.562 3.992 1 95 314 ASP A N 1
ATOM 2534 C CA . ASP A 1 314 ? -0.304 -13.805 5.23 1 95 314 ASP A CA 1
ATOM 2535 C C . ASP A 1 314 ? -1.172 -12.547 5.223 1 95 314 ASP A C 1
ATOM 2537 O O . ASP A 1 314 ? -1.531 -12.047 4.156 1 95 314 ASP A O 1
ATOM 2541 N N . THR A 1 315 ? -1.596 -12.078 6.375 1 94.12 315 THR A N 1
ATOM 2542 C CA . THR A 1 315 ? -2.477 -10.93 6.512 1 94.12 315 THR A CA 1
ATOM 2543 C C . THR A 1 315 ? -2.158 -10.156 7.789 1 94.12 315 THR A C 1
ATOM 2545 O O . THR A 1 315 ? -1.659 -10.727 8.758 1 94.12 315 THR A O 1
ATOM 2548 N N . PRO A 1 316 ? -2.326 -8.852 7.711 1 91.31 316 PRO A N 1
ATOM 2549 C CA . PRO A 1 316 ? -2.15 -8.086 8.945 1 91.31 316 PRO A CA 1
ATOM 2550 C C . PRO A 1 316 ? -3.188 -8.445 10.016 1 91.31 316 PRO A C 1
ATOM 2552 O O . PRO A 1 316 ? -4.391 -8.414 9.742 1 91.31 316 PRO A O 1
ATOM 2555 N N . VAL A 1 317 ? -2.719 -8.703 11.203 1 86.38 317 VAL A N 1
ATOM 2556 C CA . VAL A 1 317 ? -3.619 -9.086 12.281 1 86.38 317 VAL A CA 1
ATOM 2557 C C . VAL A 1 317 ? -3.596 -8.016 13.375 1 86.38 317 VAL A C 1
ATOM 2559 O O . VAL A 1 317 ? -2.574 -7.82 14.039 1 86.38 317 VAL A O 1
ATOM 2562 N N . THR A 1 318 ? -4.723 -7.332 13.492 1 84 318 THR A N 1
ATOM 2563 C CA . THR A 1 318 ? -4.828 -6.309 14.531 1 84 318 THR A CA 1
ATOM 2564 C C . THR A 1 318 ? -5.957 -6.641 15.5 1 84 318 THR A C 1
ATOM 2566 O O . THR A 1 318 ? -6.047 -6.051 16.578 1 84 318 THR A O 1
ATOM 2569 N N . GLY A 1 319 ? -6.75 -7.562 15.141 1 77.31 319 GLY A N 1
ATOM 2570 C CA . GLY A 1 319 ? -7.934 -7.875 15.922 1 77.31 319 GLY A CA 1
ATOM 2571 C C . GLY A 1 319 ? -9.156 -7.074 15.508 1 77.31 319 GLY A C 1
ATOM 2572 O O . GLY A 1 319 ? -10.281 -7.414 15.875 1 77.31 319 GLY A O 1
ATOM 2573 N N . HIS A 1 320 ? -8.906 -6.078 14.773 1 78.12 320 HIS A N 1
ATOM 2574 C CA . HIS A 1 320 ? -10 -5.246 14.281 1 78.12 320 HIS A CA 1
ATOM 2575 C C . HIS A 1 320 ? -10.258 -5.5 12.797 1 78.12 320 HIS A C 1
ATOM 2577 O O . HIS A 1 320 ? -9.32 -5.547 12 1 78.12 320 HIS A O 1
ATOM 2583 N N . TRP A 1 321 ? -11.516 -5.82 12.539 1 81.56 321 TRP A N 1
ATOM 2584 C CA . TRP A 1 321 ? -11.906 -6.066 11.156 1 81.56 321 TRP A CA 1
ATOM 2585 C C . TRP A 1 321 ? -12.648 -4.863 10.578 1 81.56 321 TRP A C 1
ATOM 2587 O O . TRP A 1 321 ? -13.562 -4.328 11.211 1 81.56 321 TRP A O 1
ATOM 2597 N N . SER A 1 322 ? -12.234 -4.527 9.43 1 76.19 322 SER A N 1
ATOM 2598 C CA . SER A 1 322 ? -12.945 -3.463 8.734 1 76.19 322 SER A CA 1
ATOM 2599 C C . SER A 1 322 ? -14.289 -3.951 8.203 1 76.19 322 SER A C 1
ATOM 2601 O O . SER A 1 322 ? -14.508 -5.156 8.062 1 76.19 322 SER A O 1
ATOM 2603 N N . GLU A 1 323 ? -15.141 -3.029 7.945 1 76.94 323 GLU A N 1
ATOM 2604 C CA . GLU A 1 323 ? -16.438 -3.375 7.375 1 76.94 323 GLU A CA 1
ATOM 2605 C C . GLU A 1 323 ? -16.281 -4.059 6.023 1 76.94 323 GLU A C 1
ATOM 2607 O O . GLU A 1 323 ? -17.078 -4.941 5.672 1 76.94 323 GLU A O 1
ATOM 2612 N N . GLU A 1 324 ? -15.312 -3.664 5.332 1 75.44 324 GLU A N 1
ATOM 2613 C CA . GLU A 1 324 ? -15.062 -4.27 4.027 1 75.44 324 GLU A CA 1
ATOM 2614 C C . GLU A 1 324 ? -14.633 -5.727 4.164 1 75.44 324 GLU A C 1
ATOM 2616 O O . GLU A 1 324 ? -15.07 -6.586 3.398 1 75.44 324 GLU A O 1
ATOM 2621 N N . GLU A 1 325 ? -13.797 -5.891 5.074 1 81.88 325 GLU A N 1
ATOM 2622 C CA . GLU A 1 325 ? -13.32 -7.25 5.312 1 81.88 325 GLU A CA 1
ATOM 2623 C C . GLU A 1 325 ? -14.461 -8.164 5.75 1 81.88 325 GLU A C 1
ATOM 2625 O O . GLU A 1 325 ? -14.594 -9.281 5.25 1 81.88 325 GLU A O 1
ATOM 2630 N N . VAL A 1 326 ? -15.289 -7.633 6.672 1 87.69 326 VAL A N 1
ATOM 2631 C CA . VAL A 1 326 ? -16.406 -8.422 7.188 1 87.69 326 VAL A CA 1
ATOM 2632 C C . VAL A 1 326 ? -17.391 -8.734 6.059 1 87.69 326 VAL A C 1
ATOM 2634 O O . VAL A 1 326 ? -17.797 -9.883 5.887 1 87.69 326 VAL A O 1
ATOM 2637 N N . SER A 1 327 ? -17.672 -7.711 5.258 1 86.19 327 SER A N 1
ATOM 2638 C CA . SER A 1 327 ? -18.625 -7.883 4.168 1 86.19 327 SER A CA 1
ATOM 2639 C C . SER A 1 327 ? -18.109 -8.867 3.127 1 86.19 327 SER A C 1
ATOM 2641 O O . SER A 1 327 ? -18.859 -9.695 2.615 1 86.19 327 SER A O 1
ATOM 2643 N N . PHE A 1 328 ? -16.875 -8.742 2.811 1 89.56 328 PHE A N 1
ATOM 2644 C CA . PHE A 1 328 ? -16.25 -9.602 1.81 1 89.56 328 PHE A CA 1
ATOM 2645 C C . PHE A 1 328 ? -16.266 -11.055 2.262 1 89.56 328 PHE A C 1
ATOM 2647 O O . PHE A 1 328 ? -16.719 -11.938 1.525 1 89.56 328 PHE A O 1
ATOM 2654 N N . VAL A 1 329 ? -15.836 -11.312 3.455 1 94.19 329 VAL A N 1
ATOM 2655 C CA . VAL A 1 329 ? -15.75 -12.664 3.99 1 94.19 329 VAL A CA 1
ATOM 2656 C C . VAL A 1 329 ? -17.156 -13.227 4.203 1 94.19 329 VAL A C 1
ATOM 2658 O O . VAL A 1 329 ? -17.422 -14.391 3.893 1 94.19 329 VAL A O 1
ATOM 2661 N N . ALA A 1 330 ? -18.047 -12.391 4.707 1 95.19 330 ALA A N 1
ATOM 2662 C CA . ALA A 1 330 ? -19.438 -12.812 4.926 1 95.19 330 ALA A CA 1
ATOM 2663 C C . ALA A 1 330 ? -20.094 -13.219 3.609 1 95.19 330 ALA A C 1
ATOM 2665 O O . ALA A 1 330 ? -20.859 -14.188 3.564 1 95.19 330 ALA A O 1
ATOM 2666 N N . GLY A 1 331 ? -19.797 -12.461 2.59 1 94.12 331 GLY A N 1
ATOM 2667 C CA . GLY A 1 331 ? -20.359 -12.781 1.285 1 94.12 331 GLY A CA 1
ATOM 2668 C C . GLY A 1 331 ? -19.984 -14.164 0.801 1 94.12 331 GLY A C 1
ATOM 2669 O O . GLY A 1 331 ? -20.828 -14.914 0.324 1 94.12 331 GLY A O 1
ATOM 2670 N N . TRP A 1 332 ? -18.781 -14.492 0.903 1 96.62 332 TRP A N 1
ATOM 2671 C CA . TRP A 1 332 ? -18.312 -15.797 0.448 1 96.62 332 TRP A CA 1
ATOM 2672 C C . TRP A 1 332 ? -18.781 -16.906 1.391 1 96.62 332 TRP A C 1
ATOM 2674 O O . TRP A 1 332 ? -19.141 -18 0.948 1 96.62 332 TRP A O 1
ATOM 2684 N N . LEU A 1 333 ? -18.734 -16.609 2.723 1 97.94 333 LEU A N 1
ATOM 2685 C CA . LEU A 1 333 ? -19.234 -17.594 3.678 1 97.94 333 LEU A CA 1
ATOM 2686 C C . LEU A 1 333 ? -20.688 -17.953 3.375 1 97.94 333 LEU A C 1
ATOM 2688 O O . LEU A 1 333 ? -21.047 -19.141 3.391 1 97.94 333 LEU A O 1
ATOM 2692 N N . LYS A 1 334 ? -21.453 -16.969 3.109 1 98 334 LYS A N 1
ATOM 2693 C CA . LYS A 1 334 ? -22.859 -17.188 2.748 1 98 334 LYS A CA 1
ATOM 2694 C C . LYS A 1 334 ? -22.969 -18.125 1.542 1 98 334 LYS A C 1
ATOM 2696 O O . LYS A 1 334 ? -23.75 -19.078 1.554 1 98 334 LYS A O 1
ATOM 2701 N N . ARG A 1 335 ? -22.188 -17.891 0.553 1 97.44 335 ARG A N 1
ATOM 2702 C CA . ARG A 1 335 ? -22.234 -18.688 -0.675 1 97.44 335 ARG A CA 1
ATOM 2703 C C . ARG A 1 335 ? -21.844 -20.141 -0.407 1 97.44 335 ARG A C 1
ATOM 2705 O O . ARG A 1 335 ? -22.438 -21.062 -0.969 1 97.44 335 ARG A O 1
ATOM 2712 N N . PHE A 1 336 ? -20.859 -20.312 0.436 1 98.25 336 PHE A N 1
ATOM 2713 C CA . PHE A 1 336 ? -20.453 -21.672 0.751 1 98.25 336 PHE A CA 1
ATOM 2714 C C . PHE A 1 336 ? -21.516 -22.391 1.562 1 98.25 336 PHE A C 1
ATOM 2716 O O . PHE A 1 336 ? -21.75 -23.594 1.378 1 98.25 336 PHE A O 1
ATOM 2723 N N . ILE A 1 337 ? -22.172 -21.688 2.475 1 98.06 337 ILE A N 1
ATOM 2724 C CA . ILE A 1 337 ? -23.234 -22.266 3.283 1 98.06 337 ILE A CA 1
ATOM 2725 C C . ILE A 1 337 ? -24.406 -22.656 2.389 1 98.06 337 ILE A C 1
ATOM 2727 O O . ILE A 1 337 ? -24.953 -23.766 2.51 1 98.06 337 ILE A O 1
ATOM 2731 N N . GLU A 1 338 ? -24.719 -21.781 1.491 1 97.06 338 GLU A N 1
ATOM 2732 C CA . GLU A 1 338 ? -25.828 -22.047 0.57 1 97.06 338 GLU A CA 1
ATOM 2733 C C . GLU A 1 338 ? -25.484 -23.203 -0.376 1 97.06 338 GLU A C 1
ATOM 2735 O O . GLU A 1 338 ? -26.312 -24.078 -0.611 1 97.06 338 GLU A O 1
ATOM 2740 N N . LYS A 1 339 ? -24.281 -23.156 -0.87 1 95.75 339 LYS A N 1
ATOM 2741 C CA . LYS A 1 339 ? -23.828 -24.219 -1.752 1 95.75 339 LYS A CA 1
ATOM 2742 C C . LYS A 1 339 ? -23.875 -25.578 -1.047 1 95.75 339 LYS A C 1
ATOM 2744 O O . LYS A 1 339 ? -24.219 -26.594 -1.659 1 95.75 339 LYS A O 1
ATOM 2749 N N . GLY A 1 340 ? -23.562 -25.562 0.176 1 95.12 340 GLY A N 1
ATOM 2750 C CA . GLY A 1 340 ? -23.531 -26.797 0.932 1 95.12 340 GLY A CA 1
ATOM 2751 C C . GLY A 1 340 ? -24.922 -27.297 1.318 1 95.12 340 GLY A C 1
ATOM 2752 O O . GLY A 1 340 ? -25.094 -28.453 1.68 1 95.12 340 GLY A O 1
ATOM 2753 N N . GLY A 1 341 ? -25.875 -26.422 1.32 1 95.5 341 GLY A N 1
ATOM 2754 C CA . GLY A 1 341 ? -27.203 -26.812 1.763 1 95.5 341 GLY A CA 1
ATOM 2755 C C . GLY A 1 341 ? -27.266 -27.203 3.227 1 95.5 341 GLY A C 1
ATOM 2756 O O . GLY A 1 341 ? -27.938 -28.172 3.594 1 95.5 341 GLY A O 1
ATOM 2757 N N . PHE A 1 342 ? -26.531 -26.547 3.988 1 96.88 342 PHE A N 1
ATOM 2758 C CA . PHE A 1 342 ? -26.453 -26.891 5.402 1 96.88 342 PHE A CA 1
ATOM 2759 C C . PHE A 1 342 ? -27.734 -26.5 6.129 1 96.88 342 PHE A C 1
ATOM 2761 O O . PHE A 1 342 ? -28.297 -25.438 5.879 1 96.88 342 PHE A O 1
ATOM 2768 N N . ARG A 1 343 ? -28.172 -27.328 7.039 1 96.12 343 ARG A N 1
ATOM 2769 C CA . ARG A 1 343 ? -29.344 -27.047 7.871 1 96.12 343 ARG A CA 1
ATOM 2770 C C . ARG A 1 343 ? -28.922 -26.406 9.188 1 96.12 343 ARG A C 1
ATOM 2772 O O . ARG A 1 343 ? -29.672 -25.609 9.766 1 96.12 343 ARG A O 1
ATOM 2779 N N . LYS A 1 344 ? -27.75 -26.766 9.562 1 96.5 344 LYS A N 1
ATOM 2780 C CA . LYS A 1 344 ? -27.234 -26.266 10.836 1 96.5 344 LYS A CA 1
ATOM 2781 C C . LYS A 1 344 ? -25.812 -25.734 10.695 1 96.5 344 LYS A C 1
ATOM 2783 O O . LYS A 1 344 ? -24.969 -26.375 10.055 1 96.5 344 LYS A O 1
ATOM 2788 N N . VAL A 1 345 ? -25.594 -24.547 11.227 1 98.12 345 VAL A N 1
ATOM 2789 C CA . VAL A 1 345 ? -24.281 -23.922 11.273 1 98.12 345 VAL A CA 1
ATOM 2790 C C . VAL A 1 345 ? -23.828 -23.766 12.719 1 98.12 345 VAL A C 1
ATOM 2792 O O . VAL A 1 345 ? -24.469 -23.078 13.508 1 98.12 345 VAL A O 1
ATOM 2795 N N . VAL A 1 346 ? -22.766 -24.453 13.078 1 98.12 346 VAL A N 1
ATOM 2796 C CA . VAL A 1 346 ? -22.188 -24.328 14.414 1 98.12 346 VAL A CA 1
ATOM 2797 C C . VAL A 1 346 ? -21.016 -23.359 14.367 1 98.12 346 VAL A C 1
ATOM 2799 O O . VAL A 1 346 ? -19.938 -23.688 13.852 1 98.12 346 VAL A O 1
ATOM 2802 N N . ALA A 1 347 ? -21.188 -22.188 14.969 1 98.31 347 ALA A N 1
ATOM 2803 C CA . ALA A 1 347 ? -20.172 -21.141 14.969 1 98.31 347 ALA A CA 1
ATOM 2804 C C . ALA A 1 347 ? -19.312 -21.203 16.219 1 98.31 347 ALA A C 1
ATOM 2806 O O . ALA A 1 347 ? -19.734 -20.781 17.297 1 98.31 347 ALA A O 1
ATOM 2807 N N . HIS A 1 348 ? -18.109 -21.75 16.062 1 98.06 348 HIS A N 1
ATOM 2808 C CA . HIS A 1 348 ? -17.156 -21.797 17.156 1 98.06 348 HIS A CA 1
ATOM 2809 C C . HIS A 1 348 ? -16.094 -20.719 17 1 98.06 348 HIS A C 1
ATOM 2811 O O . HIS A 1 348 ? -14.906 -21.031 16.859 1 98.06 348 HIS A O 1
ATOM 2817 N N . VAL A 1 349 ? -16.5 -19.516 17 1 96.44 349 VAL A N 1
ATOM 2818 C CA . VAL A 1 349 ? -15.672 -18.344 16.688 1 96.44 349 VAL A CA 1
ATOM 2819 C C . VAL A 1 349 ? -15.953 -17.234 17.703 1 96.44 349 VAL A C 1
ATOM 2821 O O . VAL A 1 349 ? -17 -17.234 18.344 1 96.44 349 VAL A O 1
ATOM 2824 N N . THR A 1 350 ? -14.984 -16.359 17.875 1 93.44 350 THR A N 1
ATOM 2825 C CA . THR A 1 350 ? -15.117 -15.195 18.75 1 93.44 350 THR A CA 1
ATOM 2826 C C . THR A 1 350 ? -14.648 -13.938 18.031 1 93.44 350 THR A C 1
ATOM 2828 O O . THR A 1 350 ? -14.148 -14 16.906 1 93.44 350 THR A O 1
ATOM 2831 N N . GLY A 1 351 ? -14.953 -12.852 18.562 1 89.56 351 GLY A N 1
ATOM 2832 C CA . GLY A 1 351 ? -14.43 -11.586 18.078 1 89.56 351 GLY A CA 1
ATOM 2833 C C . GLY A 1 351 ? -14.883 -11.258 16.672 1 89.56 351 GLY A C 1
ATOM 2834 O O . GLY A 1 351 ? -16.078 -11.328 16.375 1 89.56 351 GLY A O 1
ATOM 2835 N N . GLY A 1 352 ? -13.93 -10.883 15.852 1 88.69 352 GLY A N 1
ATOM 2836 C CA . GLY A 1 352 ? -14.227 -10.5 14.484 1 88.69 352 GLY A CA 1
ATOM 2837 C C . GLY A 1 352 ? -14.828 -11.625 13.664 1 88.69 352 GLY A C 1
ATOM 2838 O O . GLY A 1 352 ? -15.68 -11.383 12.797 1 88.69 352 GLY A O 1
ATOM 2839 N N . TYR A 1 353 ? -14.484 -12.758 13.953 1 93.81 353 TYR A N 1
ATOM 2840 C CA . TYR A 1 353 ? -15.023 -13.914 13.242 1 93.81 353 TYR A CA 1
ATOM 2841 C C . TYR A 1 353 ? -16.5 -14.086 13.531 1 93.81 353 TYR A C 1
ATOM 2843 O O . TYR A 1 353 ? -17.281 -14.422 12.641 1 93.81 353 TYR A O 1
ATOM 2851 N N . ARG A 1 354 ? -16.828 -13.844 14.789 1 94.38 354 ARG A N 1
ATOM 2852 C CA . ARG A 1 354 ? -18.234 -13.938 15.172 1 94.38 354 ARG A CA 1
ATOM 2853 C C . ARG A 1 354 ? -19.078 -12.883 14.445 1 94.38 354 ARG A C 1
ATOM 2855 O O . ARG A 1 354 ? -20.203 -13.156 14.039 1 94.38 354 ARG A O 1
ATOM 2862 N N . LYS A 1 355 ? -18.484 -11.727 14.281 1 92.56 355 LYS A N 1
ATOM 2863 C CA . LYS A 1 355 ? -19.172 -10.656 13.578 1 92.56 355 LYS A CA 1
ATOM 2864 C C . LYS A 1 355 ? -19.5 -11.062 12.141 1 92.56 355 LYS A C 1
ATOM 2866 O O . LYS A 1 355 ? -20.562 -10.703 11.617 1 92.56 355 LYS A O 1
ATOM 2871 N N . VAL A 1 356 ? -18.594 -11.742 11.547 1 94.69 356 VAL A N 1
ATOM 2872 C CA . VAL A 1 356 ? -18.797 -12.234 10.188 1 94.69 356 VAL A CA 1
ATOM 2873 C C . VAL A 1 356 ? -20 -13.195 10.156 1 94.69 356 VAL A C 1
ATOM 2875 O O . VAL A 1 356 ? -20.859 -13.094 9.281 1 94.69 356 VAL A O 1
ATOM 2878 N N . VAL A 1 357 ? -20.078 -14.078 11.125 1 97.25 357 VAL A N 1
ATOM 2879 C CA . VAL A 1 357 ? -21.125 -15.086 11.164 1 97.25 357 VAL A CA 1
ATOM 2880 C C . VAL A 1 357 ? -22.469 -14.414 11.453 1 97.25 357 VAL A C 1
ATOM 2882 O O . VAL A 1 357 ? -23.5 -14.781 10.875 1 97.25 357 VAL A O 1
ATOM 2885 N N . GLU A 1 358 ? -22.438 -13.445 12.328 1 95.88 358 GLU A N 1
ATOM 2886 C CA . GLU A 1 358 ? -23.656 -12.711 12.648 1 95.88 358 GLU A CA 1
ATOM 2887 C C . GLU A 1 358 ? -24.219 -12.016 11.414 1 95.88 358 GLU A C 1
ATOM 2889 O O . GLU A 1 358 ? -25.438 -11.961 11.234 1 95.88 358 GLU A O 1
ATOM 2894 N N . ARG A 1 359 ? -23.344 -11.539 10.633 1 92.75 359 ARG A N 1
ATOM 2895 C CA . ARG A 1 359 ? -23.75 -10.891 9.391 1 92.75 359 ARG A CA 1
ATOM 2896 C C . ARG A 1 359 ? -24.422 -11.875 8.453 1 92.75 359 ARG A C 1
ATOM 2898 O O . ARG A 1 359 ? -25.375 -11.531 7.754 1 92.75 359 ARG A O 1
ATOM 2905 N N . VAL A 1 360 ? -23.953 -13.055 8.406 1 96.44 360 VAL A N 1
ATOM 2906 C CA . VAL A 1 360 ? -24.438 -14.094 7.496 1 96.44 360 VAL A CA 1
ATOM 2907 C C . VAL A 1 360 ? -25.719 -14.703 8.039 1 96.44 360 VAL A C 1
ATOM 2909 O O . VAL A 1 360 ? -26.594 -15.133 7.273 1 96.44 360 VAL A O 1
ATOM 2912 N N . GLU A 1 361 ? -25.859 -14.742 9.344 1 96.25 361 GLU A N 1
ATOM 2913 C CA . GLU A 1 361 ? -26.969 -15.406 10.023 1 96.25 361 GLU A CA 1
ATOM 2914 C C . GLU A 1 361 ? -28.312 -14.891 9.531 1 96.25 361 GLU A C 1
ATOM 2916 O O . GLU A 1 361 ? -29.25 -15.672 9.328 1 96.25 361 GLU A O 1
ATOM 2921 N N . ASP A 1 362 ? -28.359 -13.664 9.242 1 90.25 362 ASP A N 1
ATOM 2922 C CA . ASP A 1 362 ? -29.609 -13.031 8.828 1 90.25 362 ASP A CA 1
ATOM 2923 C C . ASP A 1 362 ? -29.922 -13.336 7.367 1 90.25 362 ASP A C 1
ATOM 2925 O O . ASP A 1 362 ? -31.047 -13.109 6.906 1 90.25 362 ASP A O 1
ATOM 2929 N N . GLU A 1 363 ? -29.062 -13.93 6.715 1 93.31 363 GLU A N 1
ATOM 2930 C CA . GLU A 1 363 ? -29.219 -14.047 5.27 1 93.31 363 GLU A CA 1
ATOM 2931 C C . GLU A 1 363 ? -29.297 -15.508 4.844 1 93.31 363 GLU A C 1
ATOM 2933 O O . GLU A 1 363 ? -29.5 -15.805 3.664 1 93.31 363 GLU A O 1
ATOM 2938 N N . VAL A 1 364 ? -29.125 -16.359 5.797 1 95.38 364 VAL A N 1
ATOM 2939 C CA . VAL A 1 364 ? -29.156 -17.766 5.438 1 95.38 364 VAL A CA 1
ATOM 2940 C C . VAL A 1 364 ? -30.328 -18.453 6.125 1 95.38 364 VAL A C 1
ATOM 2942 O O . VAL A 1 364 ? -30.844 -17.969 7.137 1 95.38 364 VAL A O 1
ATOM 2945 N N . GLU A 1 365 ? -30.75 -19.594 5.637 1 94.5 365 GLU A N 1
ATOM 2946 C CA . GLU A 1 365 ? -31.875 -20.359 6.176 1 94.5 365 GLU A CA 1
ATOM 2947 C C . GLU A 1 365 ? -31.406 -21.328 7.262 1 94.5 365 GLU A C 1
ATOM 2949 O O . GLU A 1 365 ? -32.188 -21.75 8.102 1 94.5 365 GLU A O 1
ATOM 2954 N N . ALA A 1 366 ? -30.188 -21.609 7.332 1 96.56 366 ALA A N 1
ATOM 2955 C CA . ALA A 1 366 ? -29.625 -22.562 8.273 1 96.56 366 ALA A CA 1
ATOM 2956 C C . ALA A 1 366 ? -29.734 -22.062 9.711 1 96.56 366 ALA A C 1
ATOM 2958 O O . ALA A 1 366 ? -29.641 -20.859 9.953 1 96.56 366 ALA A O 1
ATOM 2959 N N . GLU A 1 367 ? -29.891 -22.938 10.633 1 96.88 367 GLU A N 1
ATOM 2960 C CA . GLU A 1 367 ? -29.844 -22.594 12.055 1 96.88 367 GLU A CA 1
ATOM 2961 C C . GLU A 1 367 ? -28.406 -22.344 12.508 1 96.88 367 GLU A C 1
ATOM 2963 O O . GLU A 1 367 ? -27.531 -23.203 12.32 1 96.88 367 GLU A O 1
ATOM 2968 N N . VAL A 1 368 ? -28.234 -21.188 13.094 1 97.88 368 VAL A N 1
ATOM 2969 C CA . VAL A 1 368 ? -26.891 -20.844 13.547 1 97.88 368 VAL A CA 1
ATOM 2970 C C . VAL A 1 368 ? -26.812 -20.953 15.07 1 97.88 368 VAL A C 1
ATOM 2972 O O . VAL A 1 368 ? -27.625 -20.375 15.781 1 97.88 368 VAL A O 1
ATOM 2975 N N . VAL A 1 369 ? -25.859 -21.734 15.539 1 97.38 369 VAL A N 1
ATOM 2976 C CA . VAL A 1 369 ? -25.641 -21.906 16.969 1 97.38 369 VAL A CA 1
ATOM 2977 C C . VAL A 1 369 ? -24.234 -21.469 17.344 1 97.38 369 VAL A C 1
ATOM 2979 O O . VAL A 1 369 ? -23.25 -21.922 16.734 1 97.38 369 VAL A O 1
ATOM 2982 N N . TYR A 1 370 ? -24.094 -20.625 18.312 1 97.56 370 TYR A N 1
ATOM 2983 C CA . TYR A 1 370 ? -22.797 -20.156 18.781 1 97.56 370 TYR A CA 1
ATOM 2984 C C . TYR A 1 370 ? -22.328 -20.969 19.969 1 97.56 370 TYR A C 1
ATOM 2986 O O . TYR A 1 370 ? -23.031 -21.094 20.969 1 97.56 370 TYR A O 1
ATOM 2994 N N . THR A 1 371 ? -21.109 -21.469 19.828 1 97 371 THR A N 1
ATOM 2995 C CA . THR A 1 371 ? -20.656 -22.359 20.891 1 97 371 THR A CA 1
ATOM 2996 C C . THR A 1 371 ? -19.484 -21.75 21.641 1 97 371 THR A C 1
ATOM 2998 O O . THR A 1 371 ? -19.172 -22.172 22.766 1 97 371 THR A O 1
ATOM 3001 N N . ALA A 1 372 ? -18.781 -20.875 20.938 1 95.12 372 ALA A N 1
ATOM 3002 C CA . ALA A 1 372 ? -17.625 -20.281 21.594 1 95.12 372 ALA A CA 1
ATOM 3003 C C . ALA A 1 372 ? -18.016 -19.016 22.359 1 95.12 372 ALA A C 1
ATOM 3005 O O . ALA A 1 372 ? -18.828 -18.219 21.875 1 95.12 372 ALA A O 1
ATOM 3006 N N . GLU A 1 373 ? -17.422 -18.844 23.469 1 86.56 373 GLU A N 1
ATOM 3007 C CA . GLU A 1 373 ? -17.594 -17.625 24.266 1 86.56 373 GLU A CA 1
ATOM 3008 C C . GLU A 1 373 ? -16.328 -16.766 24.234 1 86.56 373 GLU A C 1
ATOM 3010 O O . GLU A 1 373 ? -15.82 -16.422 23.156 1 86.56 373 GLU A O 1
ATOM 3015 N N . LYS A 1 374 ? -15.594 -16.656 25.25 1 81.25 374 LYS A N 1
ATOM 3016 C CA . LYS A 1 374 ? -14.414 -15.797 25.328 1 81.25 374 LYS A CA 1
ATOM 3017 C C . LYS A 1 374 ? -13.211 -16.469 24.656 1 81.25 374 LYS A C 1
ATOM 3019 O O . LYS A 1 374 ? -12.422 -15.797 23.984 1 81.25 374 LYS A O 1
ATOM 3024 N N . ASP A 1 375 ? -13.117 -17.812 24.891 1 90 375 ASP A N 1
ATOM 3025 C CA . ASP A 1 375 ? -12.016 -18.578 24.328 1 90 375 ASP A CA 1
ATOM 3026 C C . ASP A 1 375 ? -12.523 -19.844 23.641 1 90 375 ASP A C 1
ATOM 3028 O O . ASP A 1 375 ? -13.375 -20.547 24.188 1 90 375 ASP A O 1
ATOM 3032 N N . VAL A 1 376 ? -11.961 -20.172 22.484 1 92.94 376 VAL A N 1
ATOM 3033 C CA . VAL A 1 376 ? -12.422 -21.297 21.688 1 92.94 376 VAL A CA 1
ATOM 3034 C C . VAL A 1 376 ? -11.992 -22.609 22.344 1 92.94 376 VAL A C 1
ATOM 3036 O O . VAL A 1 376 ? -12.586 -23.656 22.078 1 92.94 376 VAL A O 1
ATOM 3039 N N . LEU A 1 377 ? -10.984 -22.562 23.266 1 93.81 377 LEU A N 1
ATOM 3040 C CA . LEU A 1 377 ? -10.461 -23.797 23.844 1 93.81 377 LEU A CA 1
ATOM 3041 C C . LEU A 1 377 ? -10.914 -23.953 25.297 1 93.81 377 LEU A C 1
ATOM 3043 O O . LEU A 1 377 ? -10.508 -24.891 25.984 1 93.81 377 LEU A O 1
ATOM 3047 N N . SER A 1 378 ? -11.711 -22.969 25.734 1 94.56 378 SER A N 1
ATOM 3048 C CA . SER A 1 378 ? -12.211 -23.094 27.094 1 94.56 378 SER A CA 1
ATOM 3049 C C . SER A 1 378 ? -13.047 -24.359 27.266 1 94.56 378 SER A C 1
ATOM 3051 O O . SER A 1 378 ? -13.672 -24.828 26.297 1 94.56 378 SER A O 1
ATOM 3053 N N . ASP A 1 379 ? -13.133 -24.875 28.438 1 94 379 ASP A N 1
ATOM 3054 C CA . ASP A 1 379 ? -13.867 -26.094 28.719 1 94 379 ASP A CA 1
ATOM 3055 C C . ASP A 1 379 ? -15.352 -25.922 28.422 1 94 379 ASP A C 1
ATOM 3057 O O . ASP A 1 379 ? -15.992 -26.844 27.891 1 94 379 ASP A O 1
ATOM 3061 N N . GLU A 1 380 ? -15.789 -24.797 28.75 1 94.56 380 GLU A N 1
ATOM 3062 C CA . GLU A 1 380 ? -17.203 -24.531 28.5 1 94.56 380 GLU A CA 1
ATOM 3063 C C . GLU A 1 380 ? -17.5 -24.516 27 1 94.56 380 GLU A C 1
ATOM 3065 O O . GLU A 1 380 ? -18.5 -25.094 26.562 1 94.56 380 GLU A O 1
ATOM 3070 N N . SER A 1 381 ? -16.719 -23.859 26.25 1 95.81 381 SER A N 1
ATOM 3071 C CA . SER A 1 381 ? -16.891 -23.781 24.812 1 95.81 381 SER A CA 1
ATOM 3072 C C . SER A 1 381 ? -16.781 -25.156 24.172 1 95.81 381 SER A C 1
ATOM 3074 O O . SER A 1 381 ? -17.562 -25.484 23.266 1 95.81 381 SER A O 1
ATOM 3076 N N . ILE A 1 382 ? -15.836 -25.953 24.641 1 95.31 382 ILE A N 1
ATOM 3077 C CA . ILE A 1 382 ? -15.594 -27.281 24.094 1 95.31 382 ILE A CA 1
ATOM 3078 C C . ILE A 1 382 ? -16.781 -28.188 24.406 1 95.31 382 ILE A C 1
ATOM 3080 O O . ILE A 1 382 ? -17.203 -28.969 23.562 1 95.31 382 ILE A O 1
ATOM 3084 N N . GLU A 1 383 ? -17.328 -28.094 25.578 1 94.75 383 GLU A N 1
ATOM 3085 C CA . GLU A 1 383 ? -18.469 -28.922 25.953 1 94.75 383 GLU A CA 1
ATOM 3086 C C . GLU A 1 383 ? -19.703 -28.594 25.109 1 94.75 383 GLU A C 1
ATOM 3088 O O . GLU A 1 383 ? -20.422 -29.5 24.688 1 94.75 383 GLU A O 1
ATOM 3093 N N . ARG A 1 384 ? -19.906 -27.375 24.859 1 95.06 384 ARG A N 1
ATOM 3094 C CA . ARG A 1 384 ? -21.016 -26.953 24.016 1 95.06 384 ARG A CA 1
ATOM 3095 C C . ARG A 1 384 ? -20.828 -27.438 22.594 1 95.06 384 ARG A C 1
ATOM 3097 O O . ARG A 1 384 ? -21.797 -27.844 21.938 1 95.06 384 ARG A O 1
ATOM 3104 N N . LEU A 1 385 ? -19.625 -27.312 22.156 1 95.31 385 LEU A N 1
ATOM 3105 C CA . LEU A 1 385 ? -19.312 -27.781 20.812 1 95.31 385 LEU A CA 1
ATOM 3106 C C . LEU A 1 385 ? -19.594 -29.281 20.672 1 95.31 385 LEU A C 1
ATOM 3108 O O . LEU A 1 385 ? -20.188 -29.719 19.688 1 95.31 385 LEU A O 1
ATOM 3112 N N . LYS A 1 386 ? -19.188 -30.062 21.656 1 94.12 386 LYS A N 1
ATOM 3113 C CA . LYS A 1 386 ? -19.422 -31.5 21.656 1 94.12 386 LYS A CA 1
ATOM 3114 C C . LYS A 1 386 ? -20.906 -31.828 21.562 1 94.12 386 LYS A C 1
ATOM 3116 O O . LYS A 1 386 ? -21.297 -32.719 20.812 1 94.12 386 LYS A O 1
ATOM 3121 N N . GLN A 1 387 ? -21.641 -31.094 22.172 1 92.5 387 GLN A N 1
ATOM 3122 C CA . GLN A 1 387 ? -23.094 -31.328 22.203 1 92.5 387 GLN A CA 1
ATOM 3123 C C . GLN A 1 387 ? -23.719 -31.062 20.844 1 92.5 387 GLN A C 1
ATOM 3125 O O . GLN A 1 387 ? -24.688 -31.734 20.469 1 92.5 387 GLN A O 1
ATOM 3130 N N . GLU A 1 388 ? -23.109 -30.141 20.172 1 92.69 388 GLU A N 1
ATOM 3131 C CA . GLU A 1 388 ? -23.719 -29.719 18.922 1 92.69 388 GLU A CA 1
ATOM 3132 C C . GLU A 1 388 ? -23.281 -30.609 17.766 1 92.69 388 GLU A C 1
ATOM 3134 O O . GLU A 1 388 ? -24 -30.734 16.766 1 92.69 388 GLU A O 1
ATOM 3139 N N . ILE A 1 389 ? -22.047 -31.188 17.828 1 88.75 389 ILE A N 1
ATOM 3140 C CA . ILE A 1 389 ? -21.562 -31.828 16.609 1 88.75 389 ILE A CA 1
ATOM 3141 C C . ILE A 1 389 ? -21.391 -33.312 16.844 1 88.75 389 ILE A C 1
ATOM 3143 O O . ILE A 1 389 ? -21.125 -34.062 15.906 1 88.75 389 ILE A O 1
ATOM 3147 N N . GLU A 1 390 ? -21.297 -33.781 18.031 1 71.12 390 GLU A N 1
ATOM 3148 C CA . GLU A 1 390 ? -20.875 -35.156 18.328 1 71.12 390 GLU A CA 1
ATOM 3149 C C . GLU A 1 390 ? -21.75 -36.156 17.609 1 71.12 390 GLU A C 1
ATOM 3151 O O . GLU A 1 390 ? -22.922 -36.344 17.953 1 71.12 390 GLU A O 1
ATOM 3156 N N . SER A 1 391 ? -21.531 -36.062 16.297 1 63.94 391 SER A N 1
ATOM 3157 C CA . SER A 1 391 ? -22.172 -37.094 15.484 1 63.94 391 SER A CA 1
ATOM 3158 C C . SER A 1 391 ? -21.297 -38.344 15.375 1 63.94 391 SER A C 1
ATOM 3160 O O . SER A 1 391 ? -20.078 -38.25 15.539 1 63.94 391 SER A O 1
ATOM 3162 N N . LYS A 1 392 ? -21.859 -39.594 15.367 1 62.5 392 LYS A N 1
ATOM 3163 C CA . LYS A 1 392 ? -21.328 -40.938 15.477 1 62.5 392 LYS A CA 1
ATOM 3164 C C . LYS A 1 392 ? -20.656 -41.375 14.172 1 62.5 392 LYS A C 1
ATOM 3166 O O . LYS A 1 392 ? -20.031 -42.438 14.109 1 62.5 392 LYS A O 1
ATOM 3171 N N . GLY A 1 393 ? -20.438 -40.5 13.148 1 72.38 393 GLY A N 1
ATOM 3172 C CA . GLY A 1 393 ? -19.844 -41.062 11.938 1 72.38 393 GLY A CA 1
ATOM 3173 C C . GLY A 1 393 ? -18.391 -40.688 11.766 1 72.38 393 GLY A C 1
ATOM 3174 O O . GLY A 1 393 ? -17.875 -39.781 12.469 1 72.38 393 GLY A O 1
ATOM 3175 N N . LYS A 1 394 ? -17.531 -41.688 11.195 1 79.81 394 LYS A N 1
ATOM 3176 C CA . LYS A 1 394 ? -16.125 -41.438 10.922 1 79.81 394 LYS A CA 1
ATOM 3177 C C . LYS A 1 394 ? -15.914 -40.938 9.5 1 79.81 394 LYS A C 1
ATOM 3179 O O . LYS A 1 394 ? -16.531 -41.438 8.562 1 79.81 394 LYS A O 1
ATOM 3184 N N . VAL A 1 395 ? -15.281 -39.875 9.344 1 87 395 VAL A N 1
ATOM 3185 C CA . VAL A 1 395 ? -14.961 -39.281 8.039 1 87 395 VAL A CA 1
ATOM 3186 C C . VAL A 1 395 ? -13.453 -39.344 7.809 1 87 395 VAL A C 1
ATOM 3188 O O . VAL A 1 395 ? -12.672 -39.125 8.727 1 87 395 VAL A O 1
ATOM 3191 N N . ASP A 1 396 ? -13.094 -39.844 6.602 1 91.88 396 ASP A N 1
ATOM 3192 C CA . ASP A 1 396 ? -11.695 -39.781 6.188 1 91.88 396 ASP A CA 1
ATOM 3193 C C . ASP A 1 396 ? -11.352 -38.406 5.602 1 91.88 396 ASP A C 1
ATOM 3195 O O . ASP A 1 396 ? -11.461 -38.188 4.391 1 91.88 396 ASP A O 1
ATOM 3199 N N . LEU A 1 397 ? -10.945 -37.562 6.418 1 93.81 397 LEU A N 1
ATOM 3200 C CA . LEU A 1 397 ? -10.719 -36.188 6.055 1 93.81 397 LEU A CA 1
ATOM 3201 C C . LEU A 1 397 ? -9.633 -36.062 4.984 1 93.81 397 LEU A C 1
ATOM 3203 O O . LEU A 1 397 ? -9.766 -35.281 4.043 1 93.81 397 LEU A O 1
ATOM 3207 N N . TYR A 1 398 ? -8.531 -36.844 5.129 1 96.5 398 TYR A N 1
ATOM 3208 C CA . TYR A 1 398 ? -7.41 -36.75 4.207 1 96.5 398 TYR A CA 1
ATOM 3209 C C . TYR A 1 398 ? -7.82 -37.188 2.807 1 96.5 398 TYR A C 1
ATOM 3211 O O . TYR A 1 398 ? -7.395 -36.594 1.811 1 96.5 398 TYR A O 1
ATOM 3219 N N . ARG A 1 399 ? -8.664 -38.188 2.773 1 95.81 399 ARG A N 1
ATOM 3220 C CA . ARG A 1 399 ? -9.188 -38.625 1.485 1 95.81 399 ARG A CA 1
ATOM 3221 C C . ARG A 1 399 ? -10.023 -37.531 0.832 1 95.81 399 ARG A C 1
ATOM 3223 O O . ARG A 1 399 ? -9.906 -37.281 -0.37 1 95.81 399 ARG A O 1
ATOM 3230 N N . ARG A 1 400 ? -10.812 -36.906 1.609 1 95.94 400 ARG A N 1
ATOM 3231 C CA . ARG A 1 400 ? -11.672 -35.844 1.099 1 95.94 400 ARG A CA 1
ATOM 3232 C C . ARG A 1 400 ? -10.852 -34.656 0.601 1 95.94 400 ARG A C 1
ATOM 3234 O O . ARG A 1 400 ? -11.18 -34.062 -0.419 1 95.94 400 ARG A O 1
ATOM 3241 N N . ILE A 1 401 ? -9.805 -34.344 1.316 1 97.44 401 ILE A N 1
ATOM 3242 C CA . ILE A 1 401 ? -8.914 -33.281 0.912 1 97.44 401 ILE A CA 1
ATOM 3243 C C . ILE A 1 401 ? -8.32 -33.562 -0.46 1 97.44 401 ILE A C 1
ATOM 3245 O O . ILE A 1 401 ? -8.406 -32.75 -1.378 1 97.44 401 ILE A O 1
ATOM 3249 N N . LEU A 1 402 ? -7.824 -34.781 -0.656 1 97.88 402 LEU A N 1
ATOM 3250 C CA . LEU A 1 402 ? -7.195 -35.156 -1.918 1 97.88 402 LEU A CA 1
ATOM 3251 C C . LEU A 1 402 ? -8.219 -35.188 -3.047 1 97.88 402 LEU A C 1
ATOM 3253 O O . LEU A 1 402 ? -7.922 -34.781 -4.172 1 97.88 402 LEU A O 1
ATOM 3257 N N . GLU A 1 403 ? -9.391 -35.656 -2.732 1 96.94 403 GLU A N 1
ATOM 3258 C CA . GLU A 1 403 ? -10.461 -35.688 -3.723 1 96.94 403 GLU A CA 1
ATOM 3259 C C . GLU A 1 403 ? -10.828 -34.281 -4.191 1 96.94 403 GLU A C 1
ATOM 3261 O O . GLU A 1 403 ? -11.008 -34.062 -5.387 1 96.94 403 GLU A O 1
ATOM 3266 N N . HIS A 1 404 ? -10.938 -33.406 -3.279 1 98 404 HIS A N 1
ATOM 3267 C CA . HIS A 1 404 ? -11.289 -32.031 -3.619 1 98 404 HIS A CA 1
ATOM 3268 C C . HIS A 1 404 ? -10.148 -31.344 -4.355 1 98 404 HIS A C 1
ATOM 3270 O O . HIS A 1 404 ? -10.383 -30.516 -5.227 1 98 404 HIS A O 1
ATOM 3276 N N . MET A 1 405 ? -8.898 -31.672 -4.008 1 98.38 405 MET A N 1
ATOM 3277 C CA . MET A 1 405 ? -7.754 -31.094 -4.711 1 98.38 405 MET A CA 1
ATOM 3278 C C . MET A 1 405 ? -7.73 -31.547 -6.168 1 98.38 405 MET A C 1
ATOM 3280 O O . MET A 1 405 ? -7.469 -30.734 -7.062 1 98.38 405 MET A O 1
ATOM 3284 N N . LEU A 1 406 ? -8.07 -32.812 -6.434 1 98.31 406 LEU A N 1
ATOM 3285 C CA . LEU A 1 406 ? -8.125 -33.344 -7.797 1 98.31 406 LEU A CA 1
ATOM 3286 C C . LEU A 1 406 ? -9.242 -32.656 -8.586 1 98.31 406 LEU A C 1
ATOM 3288 O O . LEU A 1 406 ? -9.055 -32.312 -9.75 1 98.31 406 LEU A O 1
ATOM 3292 N N . SER A 1 407 ? -10.32 -32.531 -7.906 1 98.12 407 SER A N 1
ATOM 3293 C CA . SER A 1 407 ? -11.453 -31.859 -8.539 1 98.12 407 SER A CA 1
ATOM 3294 C C . SER A 1 407 ? -11.133 -30.406 -8.844 1 98.12 407 SER A C 1
ATOM 3296 O O . SER A 1 407 ? -11.438 -29.906 -9.93 1 98.12 407 SER A O 1
ATOM 3298 N N . TYR A 1 408 ? -10.539 -29.75 -7.902 1 98.44 408 TYR A N 1
ATOM 3299 C CA . TYR A 1 408 ? -10.18 -28.344 -8.031 1 98.44 408 TYR A CA 1
ATOM 3300 C C . TYR A 1 408 ? -9.18 -28.141 -9.164 1 98.44 408 TYR A C 1
ATOM 3302 O O . TYR A 1 408 ? -9.352 -27.25 -10 1 98.44 408 TYR A O 1
ATOM 3310 N N . GLN A 1 409 ? -8.172 -28.969 -9.211 1 98.31 409 GLN A N 1
ATOM 3311 C CA . GLN A 1 409 ? -7.047 -28.75 -10.109 1 98.31 409 GLN A CA 1
ATOM 3312 C C . GLN A 1 409 ? -7.367 -29.234 -11.523 1 98.31 409 GLN A C 1
ATOM 3314 O O . GLN A 1 409 ? -7.012 -28.594 -12.508 1 98.31 409 GLN A O 1
ATOM 3319 N N . PHE A 1 410 ? -8.148 -30.406 -11.672 1 98.12 410 PHE A N 1
ATOM 3320 C CA . PHE A 1 410 ? -8.289 -31.031 -12.992 1 98.12 410 PHE A CA 1
ATOM 3321 C C . PHE A 1 410 ? -9.75 -31.281 -13.32 1 98.12 410 PHE A C 1
ATOM 3323 O O . PHE A 1 410 ? -10.094 -31.625 -14.453 1 98.12 410 PHE A O 1
ATOM 3330 N N . GLY A 1 411 ? -10.625 -31.141 -12.32 1 97.31 411 GLY A N 1
ATOM 3331 C CA . GLY A 1 411 ? -12.031 -31.422 -12.555 1 97.31 411 GLY A CA 1
ATOM 3332 C C . GLY A 1 411 ? -12.336 -32.906 -12.617 1 97.31 411 GLY A C 1
ATOM 3333 O O . GLY A 1 411 ? -13.25 -33.312 -13.344 1 97.31 411 GLY A O 1
ATOM 3334 N N . ILE A 1 412 ? -11.555 -33.656 -11.898 1 97.19 412 ILE A N 1
ATOM 3335 C CA . ILE A 1 412 ? -11.758 -35.125 -11.961 1 97.19 412 ILE A CA 1
ATOM 3336 C C . ILE A 1 412 ? -11.961 -35.656 -10.547 1 97.19 412 ILE A C 1
ATOM 3338 O O . ILE A 1 412 ? -11.688 -34.969 -9.562 1 97.19 412 ILE A O 1
ATOM 3342 N N . THR A 1 413 ? -12.461 -36.812 -10.445 1 94.31 413 THR A N 1
ATOM 3343 C CA . THR A 1 413 ? -12.586 -37.594 -9.211 1 94.31 413 THR A CA 1
ATOM 3344 C C . THR A 1 413 ? -11.82 -38.906 -9.289 1 94.31 413 THR A C 1
ATOM 3346 O O . THR A 1 413 ? -11.828 -39.562 -10.328 1 94.31 413 THR A O 1
ATOM 3349 N N . TRP A 1 414 ? -11.195 -39.188 -8.25 1 92.94 414 TRP A N 1
ATOM 3350 C CA . TRP A 1 414 ? -10.414 -40.406 -8.234 1 92.94 414 TRP A CA 1
ATOM 3351 C C . TRP A 1 414 ? -10.461 -41.062 -6.863 1 92.94 414 TRP A C 1
ATOM 3353 O O . TRP A 1 414 ? -10.461 -40.375 -5.84 1 92.94 414 TRP A O 1
ATOM 3363 N N . SER A 1 415 ? -10.594 -42.281 -6.832 1 87.44 415 SER A N 1
ATOM 3364 C CA . SER A 1 415 ? -10.57 -43.062 -5.59 1 87.44 415 SER A CA 1
ATOM 3365 C C . SER A 1 415 ? -9.203 -43.688 -5.352 1 87.44 415 SER A C 1
ATOM 3367 O O . SER A 1 415 ? -8.523 -44.062 -6.305 1 87.44 415 SER A O 1
ATOM 3369 N N . GLY A 1 416 ? -8.727 -43.75 -4.203 1 91.19 416 GLY A N 1
ATOM 3370 C CA . GLY A 1 416 ? -7.457 -44.375 -3.832 1 91.19 416 GLY A CA 1
ATOM 3371 C C . GLY A 1 416 ? -7.215 -44.375 -2.334 1 91.19 416 GLY A C 1
ATOM 3372 O O . GLY A 1 416 ? -8.086 -43.969 -1.558 1 91.19 416 GLY A O 1
ATOM 3373 N N . LYS A 1 417 ? -6.078 -44.969 -2.031 1 95.62 417 LYS A N 1
ATOM 3374 C CA . LYS A 1 417 ? -5.668 -45 -0.631 1 95.62 417 LYS A CA 1
ATOM 3375 C C . LYS A 1 417 ? -4.777 -43.812 -0.287 1 95.62 417 LYS A C 1
ATOM 3377 O O . LYS A 1 417 ? -3.898 -43.438 -1.067 1 95.62 417 LYS A O 1
ATOM 3382 N N . VAL A 1 418 ? -5.078 -43.312 0.887 1 96.69 418 VAL A N 1
ATOM 3383 C CA . VAL A 1 418 ? -4.293 -42.156 1.322 1 96.69 418 VAL A CA 1
ATOM 3384 C C . VAL A 1 418 ? -3.094 -42.625 2.141 1 96.69 418 VAL A C 1
ATOM 3386 O O . VAL A 1 418 ? -3.217 -43.531 2.965 1 96.69 418 VAL A O 1
ATOM 3389 N N . ALA A 1 419 ? -1.953 -42.094 1.864 1 96.75 419 ALA A N 1
ATOM 3390 C CA . ALA A 1 419 ? -0.731 -42.375 2.615 1 96.75 419 ALA A CA 1
ATOM 3391 C C . ALA A 1 419 ? 0.042 -41.094 2.9 1 96.75 419 ALA A C 1
ATOM 3393 O O . ALA A 1 419 ? -0.256 -40.031 2.332 1 96.75 419 ALA A O 1
ATOM 3394 N N . GLY A 1 420 ? 1.032 -41.219 3.875 1 94.88 420 GLY A N 1
ATOM 3395 C CA . GLY A 1 420 ? 1.877 -40.062 4.211 1 94.88 420 GLY A CA 1
ATOM 3396 C C . GLY A 1 420 ? 1.434 -39.344 5.469 1 94.88 420 GLY A C 1
ATOM 3397 O O . GLY A 1 420 ? 0.399 -39.688 6.051 1 94.88 420 GLY A O 1
ATOM 3398 N N . ARG A 1 421 ? 2.279 -38.406 5.852 1 95.19 421 ARG A N 1
ATOM 3399 C CA . ARG A 1 421 ? 1.988 -37.594 7.023 1 95.19 421 ARG A CA 1
ATOM 3400 C C . ARG A 1 421 ? 1.513 -36.219 6.609 1 95.19 421 ARG A C 1
ATOM 3402 O O . ARG A 1 421 ? 2.123 -35.562 5.75 1 95.19 421 ARG A O 1
ATOM 3409 N N . TYR A 1 422 ? 0.487 -35.781 7.141 1 95.75 422 TYR A N 1
ATOM 3410 C CA . TYR A 1 422 ? -0.037 -34.438 6.832 1 95.75 422 TYR A CA 1
ATOM 3411 C C . TYR A 1 422 ? 0.985 -33.375 7.16 1 95.75 422 TYR A C 1
ATOM 3413 O O . TYR A 1 422 ? 1.574 -33.375 8.242 1 95.75 422 TYR A O 1
ATOM 3421 N N . PRO A 1 423 ? 1.201 -32.406 6.312 1 96.38 423 PRO A N 1
ATOM 3422 C CA . PRO A 1 423 ? 0.427 -32.094 5.105 1 96.38 423 PRO A CA 1
ATOM 3423 C C . PRO A 1 423 ? 0.974 -32.781 3.861 1 96.38 423 PRO A C 1
ATOM 3425 O O . PRO A 1 423 ? 0.504 -32.531 2.75 1 96.38 423 PRO A O 1
ATOM 3428 N N . GLU A 1 424 ? 1.993 -33.719 4.07 1 96.62 424 GLU A N 1
ATOM 3429 C CA . GLU A 1 424 ? 2.568 -34.438 2.939 1 96.62 424 GLU A CA 1
ATOM 3430 C C . GLU A 1 424 ? 1.767 -35.688 2.621 1 96.62 424 GLU A C 1
ATOM 3432 O O . GLU A 1 424 ? 2.223 -36.812 2.881 1 96.62 424 GLU A O 1
ATOM 3437 N N . LEU A 1 425 ? 0.726 -35.5 1.934 1 97.62 425 LEU A N 1
ATOM 3438 C CA . LEU A 1 425 ? -0.174 -36.625 1.63 1 97.62 425 LEU A CA 1
ATOM 3439 C C . LEU A 1 425 ? 0.076 -37.156 0.224 1 97.62 425 LEU A C 1
ATOM 3441 O O . LEU A 1 425 ? 0.541 -36.406 -0.65 1 97.62 425 LEU A O 1
ATOM 3445 N N . GLU A 1 426 ? -0.209 -38.406 0.054 1 97.38 426 GLU A N 1
ATOM 3446 C CA . GLU A 1 426 ? -0.127 -39.062 -1.248 1 97.38 426 GLU A CA 1
ATOM 3447 C C . GLU A 1 426 ? -1.348 -39.969 -1.501 1 97.38 426 GLU A C 1
ATOM 3449 O O . GLU A 1 426 ? -1.987 -40.438 -0.558 1 97.38 426 GLU A O 1
ATOM 3454 N N . LEU A 1 427 ? -1.724 -40.062 -2.664 1 97.56 427 LEU A N 1
ATOM 3455 C CA . LEU A 1 427 ? -2.77 -40.969 -3.113 1 97.56 427 LEU A CA 1
ATOM 3456 C C . LEU A 1 427 ? -2.168 -42.188 -3.816 1 97.56 427 LEU A C 1
ATOM 3458 O O . LEU A 1 427 ? -1.376 -42.031 -4.75 1 97.56 427 LEU A O 1
ATOM 3462 N N . LEU A 1 428 ? -2.566 -43.344 -3.375 1 97.19 428 LEU A N 1
ATOM 3463 C CA . LEU A 1 428 ? -1.982 -44.562 -3.895 1 97.19 428 LEU A CA 1
ATOM 3464 C C . LEU A 1 428 ? -3.064 -45.5 -4.43 1 97.19 428 LEU A C 1
ATOM 3466 O O . LEU A 1 428 ? -4.203 -45.469 -3.957 1 97.19 428 LEU A O 1
ATOM 3470 N N . GLU A 1 429 ? -2.773 -46.188 -5.41 1 95.12 429 GLU A N 1
ATOM 3471 C CA . GLU A 1 429 ? -3.488 -47.375 -5.855 1 95.12 429 GLU A CA 1
ATOM 3472 C C . GLU A 1 429 ? -2.596 -48.625 -5.789 1 95.12 429 GLU A C 1
ATOM 3474 O O . GLU A 1 429 ? -1.736 -48.812 -6.648 1 95.12 429 GLU A O 1
ATOM 3479 N N . GLY A 1 430 ? -2.887 -49.469 -4.883 1 92.31 430 GLY A N 1
ATOM 3480 C CA . GLY A 1 430 ? -1.902 -50.5 -4.602 1 92.31 430 GLY A CA 1
ATOM 3481 C C . GLY A 1 430 ? -0.561 -49.938 -4.164 1 92.31 430 GLY A C 1
ATOM 3482 O O . GLY A 1 430 ? -0.481 -49.219 -3.186 1 92.31 430 GLY A O 1
ATOM 3483 N N . LYS A 1 431 ? 0.485 -50.281 -4.887 1 91.69 431 LYS A N 1
ATOM 3484 C CA . LYS A 1 431 ? 1.823 -49.781 -4.57 1 91.69 431 LYS A CA 1
ATOM 3485 C C . LYS A 1 431 ? 2.213 -48.625 -5.48 1 91.69 431 LYS A C 1
ATOM 3487 O O . LYS A 1 431 ? 3.281 -48.031 -5.312 1 91.69 431 LYS A O 1
ATOM 3492 N N . LYS A 1 432 ? 1.32 -48.219 -6.312 1 94.75 432 LYS A N 1
ATOM 3493 C CA . LYS A 1 432 ? 1.641 -47.188 -7.293 1 94.75 432 LYS A CA 1
ATOM 3494 C C . LYS A 1 432 ? 1.142 -45.812 -6.832 1 94.75 432 LYS A C 1
ATOM 3496 O O . LYS A 1 432 ? -0.006 -45.688 -6.402 1 94.75 432 LYS A O 1
ATOM 3501 N N . ARG A 1 433 ? 2.02 -44.875 -6.914 1 96.25 433 ARG A N 1
ATOM 3502 C CA . ARG A 1 433 ? 1.664 -43.5 -6.566 1 96.25 433 ARG A CA 1
ATOM 3503 C C . ARG A 1 433 ? 0.843 -42.844 -7.672 1 96.25 433 ARG A C 1
ATOM 3505 O O . ARG A 1 433 ? 1.218 -42.906 -8.844 1 96.25 433 ARG A O 1
ATOM 3512 N N . LEU A 1 434 ? -0.219 -42.25 -7.262 1 97.56 434 LEU A N 1
ATOM 3513 C CA . LEU A 1 434 ? -1.105 -41.562 -8.203 1 97.56 434 LEU A CA 1
ATOM 3514 C C . LEU A 1 434 ? -0.889 -40.062 -8.156 1 97.56 434 LEU A C 1
ATOM 3516 O O . LEU A 1 434 ? -0.867 -39.406 -9.203 1 97.56 434 LEU A O 1
ATOM 3520 N N . ALA A 1 435 ? -0.782 -39.562 -6.953 1 98.25 435 ALA A N 1
ATOM 3521 C CA . ALA A 1 435 ? -0.61 -38.125 -6.758 1 98.25 435 ALA A CA 1
ATOM 3522 C C . ALA A 1 435 ? 0.053 -37.812 -5.414 1 98.25 435 ALA A C 1
ATOM 3524 O O . ALA A 1 435 ? 0.064 -38.656 -4.52 1 98.25 435 ALA A O 1
ATOM 3525 N N . ARG A 1 436 ? 0.614 -36.688 -5.309 1 98.06 436 ARG A N 1
ATOM 3526 C CA . ARG A 1 436 ? 1.254 -36.25 -4.074 1 98.06 436 ARG A CA 1
ATOM 3527 C C . ARG A 1 436 ? 1.089 -34.75 -3.885 1 98.06 436 ARG A C 1
ATOM 3529 O O . ARG A 1 436 ? 1.126 -33.969 -4.852 1 98.06 436 ARG A O 1
ATOM 3536 N N . VAL A 1 437 ? 0.96 -34.344 -2.645 1 98.25 437 VAL A N 1
ATOM 3537 C CA . VAL A 1 437 ? 0.819 -32.906 -2.334 1 98.25 437 VAL A CA 1
ATOM 3538 C C . VAL A 1 437 ? 2.148 -32.188 -2.566 1 98.25 437 VAL A C 1
ATOM 3540 O O . VAL A 1 437 ? 3.195 -32.656 -2.1 1 98.25 437 VAL A O 1
ATOM 3543 N N . ASP A 1 438 ? 2.092 -31.172 -3.379 1 97.38 438 ASP A N 1
ATOM 3544 C CA . ASP A 1 438 ? 3.209 -30.25 -3.562 1 97.38 438 ASP A CA 1
ATOM 3545 C C . ASP A 1 438 ? 3.059 -29.031 -2.672 1 97.38 438 ASP A C 1
ATOM 3547 O O . ASP A 1 438 ? 2.287 -28.109 -2.986 1 97.38 438 ASP A O 1
ATOM 3551 N N . ARG A 1 439 ? 3.852 -28.891 -1.704 1 93.25 439 ARG A N 1
ATOM 3552 C CA . ARG A 1 439 ? 3.707 -27.828 -0.717 1 93.25 439 ARG A CA 1
ATOM 3553 C C . ARG A 1 439 ? 4.254 -26.516 -1.251 1 93.25 439 ARG A C 1
ATOM 3555 O O . ARG A 1 439 ? 3.936 -25.438 -0.726 1 93.25 439 ARG A O 1
ATOM 3562 N N . ILE A 1 440 ? 5.031 -26.594 -2.209 1 94.31 440 ILE A N 1
ATOM 3563 C CA . ILE A 1 440 ? 5.672 -25.391 -2.748 1 94.31 440 ILE A CA 1
ATOM 3564 C C . ILE A 1 440 ? 4.637 -24.547 -3.475 1 94.31 440 ILE A C 1
ATOM 3566 O O . ILE A 1 440 ? 4.523 -23.344 -3.217 1 94.31 440 ILE A O 1
ATOM 3570 N N . TYR A 1 441 ? 3.836 -25.188 -4.281 1 97.19 441 TYR A N 1
ATOM 3571 C CA . TYR A 1 441 ? 2.887 -24.453 -5.102 1 97.19 441 TYR A CA 1
ATOM 3572 C C . TYR A 1 441 ? 1.473 -24.578 -4.547 1 97.19 441 TYR A C 1
ATOM 3574 O O . TYR A 1 441 ? 0.56 -23.875 -4.996 1 97.19 441 TYR A O 1
ATOM 3582 N N . GLY A 1 442 ? 1.281 -25.406 -3.541 1 97.56 442 GLY A N 1
ATOM 3583 C CA . GLY A 1 442 ? -0.068 -25.609 -3.035 1 97.56 442 GLY A CA 1
ATOM 3584 C C . GLY A 1 442 ? -0.99 -26.266 -4.047 1 97.56 442 GLY A C 1
ATOM 3585 O O . GLY A 1 442 ? -2.053 -25.734 -4.363 1 97.56 442 GLY A O 1
ATOM 3586 N N . MET A 1 443 ? -0.532 -27.406 -4.551 1 98.44 443 MET A N 1
ATOM 3587 C CA . MET A 1 443 ? -1.263 -28.188 -5.551 1 98.44 443 MET A CA 1
ATOM 3588 C C . MET A 1 443 ? -0.866 -29.656 -5.496 1 98.44 443 MET A C 1
ATOM 3590 O O . MET A 1 443 ? -0.2 -30.078 -4.551 1 98.44 443 MET A O 1
ATOM 3594 N N . LEU A 1 444 ? -1.384 -30.453 -6.414 1 98.44 444 LEU A N 1
ATOM 3595 C CA . LEU A 1 444 ? -1.014 -31.859 -6.504 1 98.44 444 LEU A CA 1
ATOM 3596 C C . LEU A 1 444 ? -0.046 -32.094 -7.656 1 98.44 444 LEU A C 1
ATOM 3598 O O . LEU A 1 444 ? -0.2 -31.516 -8.734 1 98.44 444 LEU A O 1
ATOM 3602 N N . ASP A 1 445 ? 0.927 -32.844 -7.375 1 98.38 445 ASP A N 1
ATOM 3603 C CA . ASP A 1 445 ? 1.678 -33.5 -8.445 1 98.38 445 ASP A CA 1
ATOM 3604 C C . ASP A 1 445 ? 1.049 -34.812 -8.828 1 98.38 445 ASP A C 1
ATOM 3606 O O . ASP A 1 445 ? 0.369 -35.438 -8.016 1 98.38 445 ASP A O 1
ATOM 3610 N N . ILE A 1 446 ? 1.2 -35.188 -10.102 1 98.38 446 ILE A N 1
ATOM 3611 C CA . ILE A 1 446 ? 0.522 -36.406 -10.539 1 98.38 446 ILE A CA 1
ATOM 3612 C C . ILE A 1 446 ? 1.528 -37.375 -11.195 1 98.38 446 ILE A C 1
ATOM 3614 O O . ILE A 1 446 ? 2.619 -36.938 -11.586 1 98.38 446 ILE A O 1
ATOM 3618 N N . TYR A 1 447 ? 1.068 -38.562 -11.281 1 97.94 447 TYR A N 1
ATOM 3619 C CA . TYR A 1 447 ? 1.94 -39.625 -11.805 1 97.94 447 TYR A CA 1
ATOM 3620 C C . TYR A 1 447 ? 1.264 -40.375 -12.938 1 97.94 447 TYR A C 1
ATOM 3622 O O . TYR A 1 447 ? 0.313 -39.875 -13.547 1 97.94 447 TYR A O 1
ATOM 3630 N N . GLU A 1 448 ? 1.741 -41.469 -13.305 1 97.75 448 GLU A N 1
ATOM 3631 C CA . GLU A 1 448 ? 1.493 -42.156 -14.578 1 97.75 448 GLU A CA 1
ATOM 3632 C C . GLU A 1 448 ? 0 -42.375 -14.797 1 97.75 448 GLU A C 1
ATOM 3634 O O . GLU A 1 448 ? -0.537 -42.031 -15.852 1 97.75 448 GLU A O 1
ATOM 3639 N N . LYS A 1 449 ? -0.716 -42.938 -13.859 1 97.19 449 LYS A N 1
ATOM 3640 C CA . LYS A 1 449 ? -2.102 -43.375 -14.055 1 97.19 449 LYS A CA 1
ATOM 3641 C C . LYS A 1 449 ? -3.016 -42.156 -14.258 1 97.19 449 LYS A C 1
ATOM 3643 O O . LYS A 1 449 ? -3.863 -42.156 -15.148 1 97.19 449 LYS A O 1
ATOM 3648 N N . ILE A 1 450 ? -2.846 -41.188 -13.414 1 97.94 450 ILE A N 1
ATOM 3649 C CA . ILE A 1 450 ? -3.67 -40 -13.547 1 97.94 450 ILE A CA 1
ATOM 3650 C C . ILE A 1 450 ? -3.275 -39.219 -14.805 1 97.94 450 ILE A C 1
ATOM 3652 O O . ILE A 1 450 ? -4.137 -38.688 -15.516 1 97.94 450 ILE A O 1
ATOM 3656 N N . ALA A 1 451 ? -1.989 -39.188 -15.102 1 98.44 451 ALA A N 1
ATOM 3657 C CA . ALA A 1 451 ? -1.532 -38.531 -16.328 1 98.44 451 ALA A CA 1
ATOM 3658 C C . ALA A 1 451 ? -2.148 -39.188 -17.562 1 98.44 451 ALA A C 1
ATOM 3660 O O . ALA A 1 451 ? -2.578 -38.5 -18.484 1 98.44 451 ALA A O 1
ATOM 3661 N N . ALA A 1 452 ? -2.176 -40.5 -17.562 1 97.88 452 ALA A N 1
ATOM 3662 C CA . ALA A 1 452 ? -2.762 -41.219 -18.672 1 97.88 452 ALA A CA 1
ATOM 3663 C C . ALA A 1 452 ? -4.25 -40.906 -18.812 1 97.88 452 ALA A C 1
ATOM 3665 O O . ALA A 1 452 ? -4.762 -40.781 -19.938 1 97.88 452 ALA A O 1
ATOM 3666 N N . TYR A 1 453 ? -4.906 -40.844 -17.719 1 97.81 453 TYR A N 1
ATOM 3667 C CA . TYR A 1 453 ? -6.328 -40.531 -17.719 1 97.81 453 TYR A CA 1
ATOM 3668 C C . TYR A 1 453 ? -6.566 -39.125 -18.297 1 97.81 453 TYR A C 1
ATOM 3670 O O . TYR A 1 453 ? -7.469 -38.938 -19.125 1 97.81 453 TYR A O 1
ATOM 3678 N N . LEU A 1 454 ? -5.789 -38.188 -17.859 1 98.19 454 LEU A N 1
ATOM 3679 C CA . LEU A 1 454 ? -5.93 -36.812 -18.359 1 98.19 454 LEU A CA 1
ATOM 3680 C C . LEU A 1 454 ? -5.656 -36.781 -19.859 1 98.19 454 LEU A C 1
ATOM 3682 O O . LEU A 1 454 ? -6.312 -36.031 -20.594 1 98.19 454 LEU A O 1
ATOM 3686 N N . LEU A 1 455 ? -4.684 -37.5 -20.281 1 97.94 455 LEU A N 1
ATOM 3687 C CA . LEU A 1 455 ? -4.367 -37.562 -21.703 1 97.94 455 LEU A CA 1
ATOM 3688 C C . LEU A 1 455 ? -5.547 -38.094 -22.5 1 97.94 455 LEU A C 1
ATOM 3690 O O . LEU A 1 455 ? -5.898 -37.562 -23.547 1 97.94 455 LEU A O 1
ATOM 3694 N N . GLU A 1 456 ? -6.137 -39.156 -22.016 1 97.31 456 GLU A N 1
ATOM 3695 C CA . GLU A 1 456 ? -7.289 -39.781 -22.656 1 97.31 456 GLU A CA 1
ATOM 3696 C C . GLU A 1 456 ? -8.453 -38.812 -22.766 1 97.31 456 GLU A C 1
ATOM 3698 O O . GLU A 1 456 ? -9.164 -38.781 -23.766 1 97.31 456 GLU A O 1
ATOM 3703 N N . LYS A 1 457 ? -8.633 -38.031 -21.75 1 97.31 457 LYS A N 1
ATOM 3704 C CA . LYS A 1 457 ? -9.758 -37.094 -21.703 1 97.31 457 LYS A CA 1
ATOM 3705 C C . LYS A 1 457 ? -9.391 -35.75 -22.312 1 97.31 457 LYS A C 1
ATOM 3707 O O . LYS A 1 457 ? -10.25 -34.875 -22.469 1 97.31 457 LYS A O 1
ATOM 3712 N N . ASN A 1 458 ? -8.164 -35.562 -22.672 1 96.81 458 ASN A N 1
ATOM 3713 C CA . ASN A 1 458 ? -7.648 -34.344 -23.281 1 96.81 458 ASN A CA 1
ATOM 3714 C C . ASN A 1 458 ? -7.836 -33.156 -22.375 1 96.81 458 ASN A C 1
ATOM 3716 O O . ASN A 1 458 ? -8.383 -32.125 -22.797 1 96.81 458 ASN A O 1
ATOM 3720 N N . ILE A 1 459 ? -7.492 -33.312 -21.125 1 97.06 459 ILE A N 1
ATOM 3721 C CA . ILE A 1 459 ? -7.562 -32.281 -20.109 1 97.06 459 ILE A CA 1
ATOM 3722 C C . ILE A 1 459 ? -6.152 -31.844 -19.719 1 97.06 459 ILE A C 1
ATOM 3724 O O . ILE A 1 459 ? -5.355 -32.656 -19.234 1 97.06 459 ILE A O 1
ATOM 3728 N N . TYR A 1 460 ? -5.84 -30.594 -19.891 1 98.19 460 TYR A N 1
ATOM 3729 C CA . TYR A 1 460 ? -4.535 -30.031 -19.547 1 98.19 460 TYR A CA 1
ATOM 3730 C C . TYR A 1 460 ? -3.418 -30.781 -20.266 1 98.19 460 TYR A C 1
ATOM 3732 O O . TYR A 1 460 ? -2.406 -31.141 -19.656 1 98.19 460 TYR A O 1
ATOM 3740 N N . THR A 1 461 ? -3.621 -30.984 -21.5 1 98.44 461 THR A N 1
ATOM 3741 C CA . THR A 1 461 ? -2.668 -31.75 -22.297 1 98.44 461 THR A CA 1
ATOM 3742 C C . THR A 1 461 ? -1.978 -30.844 -23.328 1 98.44 461 THR A C 1
ATOM 3744 O O . THR A 1 461 ? -2.529 -29.828 -23.734 1 98.44 461 THR A O 1
ATOM 3747 N N . VAL A 1 462 ? -0.766 -31.219 -23.688 1 98.56 462 VAL A N 1
ATOM 3748 C CA . VAL A 1 462 ? 0.035 -30.531 -24.688 1 98.56 462 VAL A CA 1
ATOM 3749 C C . VAL A 1 462 ? 0.629 -31.531 -25.672 1 98.56 462 VAL A C 1
ATOM 3751 O O . VAL A 1 462 ? 1.367 -32.438 -25.266 1 98.56 462 VAL A O 1
ATOM 3754 N N . GLU A 1 463 ? 0.279 -31.406 -26.891 1 98.38 463 GLU A N 1
ATOM 3755 C CA . GLU A 1 463 ? 0.866 -32.25 -27.938 1 98.38 463 GLU A CA 1
ATOM 3756 C C . GLU A 1 463 ? 2.16 -31.625 -28.469 1 98.38 463 GLU A C 1
ATOM 3758 O O . GLU A 1 463 ? 2.195 -30.453 -28.844 1 98.38 463 GLU A O 1
ATOM 3763 N N . ILE A 1 464 ? 3.172 -32.438 -28.5 1 97.94 464 ILE A N 1
ATOM 3764 C CA . ILE A 1 464 ? 4.465 -31.922 -28.938 1 97.94 464 ILE A CA 1
ATOM 3765 C C . ILE A 1 464 ? 4.941 -32.719 -30.156 1 97.94 464 ILE A C 1
ATOM 3767 O O . ILE A 1 464 ? 4.391 -33.781 -30.469 1 97.94 464 ILE A O 1
ATOM 3771 N N . GLY A 1 465 ? 5.898 -32.188 -30.875 1 96.88 465 GLY A N 1
ATOM 3772 C CA . GLY A 1 465 ? 6.492 -32.875 -32 1 96.88 465 GLY A CA 1
ATOM 3773 C C . GLY A 1 465 ? 7.254 -34.125 -31.578 1 96.88 465 GLY A C 1
ATOM 3774 O O . GLY A 1 465 ? 7.492 -34.344 -30.391 1 96.88 465 GLY A O 1
ATOM 3775 N N . ASP A 1 466 ? 7.633 -34.906 -32.594 1 96.19 466 ASP A N 1
ATOM 3776 C CA . ASP A 1 466 ? 8.312 -36.156 -32.312 1 96.19 466 ASP A CA 1
ATOM 3777 C C . ASP A 1 466 ? 9.812 -35.938 -32.125 1 96.19 466 ASP A C 1
ATOM 3779 O O . ASP A 1 466 ? 10.609 -36.344 -32.969 1 96.19 466 ASP A O 1
ATOM 3783 N N . PHE A 1 467 ? 10.133 -35.375 -31.109 1 95.31 467 PHE A N 1
ATOM 3784 C CA . PHE A 1 467 ? 11.531 -35.188 -30.75 1 95.31 467 PHE A CA 1
ATOM 3785 C C . PHE A 1 467 ? 11.82 -35.812 -29.375 1 95.31 467 PHE A C 1
ATOM 3787 O O . PHE A 1 467 ? 10.898 -36.188 -28.656 1 95.31 467 PHE A O 1
ATOM 3794 N N . GLU A 1 468 ? 13.078 -35.969 -29.047 1 94.06 468 GLU A N 1
ATOM 3795 C CA . GLU A 1 468 ? 13.477 -36.469 -27.734 1 94.06 468 GLU A CA 1
ATOM 3796 C C . GLU A 1 468 ? 13.281 -35.406 -26.656 1 94.06 468 GLU A C 1
ATOM 3798 O O . GLU A 1 468 ? 13.797 -34.312 -26.781 1 94.06 468 GLU A O 1
ATOM 3803 N N . VAL A 1 469 ? 12.523 -35.719 -25.672 1 94.06 469 VAL A N 1
ATOM 3804 C CA . VAL A 1 469 ? 12.195 -34.781 -24.609 1 94.06 469 VAL A CA 1
ATOM 3805 C C . VAL A 1 469 ? 13.289 -34.781 -23.547 1 94.06 469 VAL A C 1
ATOM 3807 O O . VAL A 1 469 ? 13.617 -35.844 -23 1 94.06 469 VAL A O 1
ATOM 3810 N N . LYS A 1 470 ? 13.867 -33.688 -23.25 1 91.88 470 LYS A N 1
ATOM 3811 C CA . LYS A 1 470 ? 14.852 -33.5 -22.188 1 91.88 470 LYS A CA 1
ATOM 3812 C C . LYS A 1 470 ? 14.234 -32.75 -21 1 91.88 470 LYS A C 1
ATOM 3814 O O . LYS A 1 470 ? 13.07 -32.969 -20.672 1 91.88 470 LYS A O 1
ATOM 3819 N N . GLY A 1 471 ? 14.805 -31.891 -20.484 1 95.25 471 GLY A N 1
ATOM 3820 C CA . GLY A 1 471 ? 14.352 -31.219 -19.281 1 95.25 471 GLY A CA 1
ATOM 3821 C C . GLY A 1 471 ? 13.391 -30.078 -19.562 1 95.25 471 GLY A C 1
ATOM 3822 O O . GLY A 1 471 ? 12.633 -29.672 -18.672 1 95.25 471 GLY A O 1
ATOM 3823 N N . THR A 1 472 ? 13.492 -29.562 -20.75 1 96.75 472 THR A N 1
ATOM 3824 C CA . THR A 1 472 ? 12.664 -28.422 -21.109 1 96.75 472 THR A CA 1
ATOM 3825 C C . THR A 1 472 ? 12.039 -28.609 -22.484 1 96.75 472 THR A C 1
ATOM 3827 O O . THR A 1 472 ? 12.695 -29.109 -23.406 1 96.75 472 THR A O 1
ATOM 3830 N N . ILE A 1 473 ? 10.797 -28.359 -22.562 1 97.19 473 ILE A N 1
ATOM 3831 C CA . ILE A 1 473 ? 10.117 -28.312 -23.844 1 97.19 473 ILE A CA 1
ATOM 3832 C C . ILE A 1 473 ? 9.875 -26.859 -24.25 1 97.19 473 ILE A C 1
ATOM 3834 O O . ILE A 1 473 ? 9.258 -26.094 -23.5 1 97.19 473 ILE A O 1
ATOM 3838 N N . PHE A 1 474 ? 10.32 -26.531 -25.375 1 95.69 474 PHE A N 1
ATOM 3839 C CA . PHE A 1 474 ? 10.188 -25.156 -25.875 1 95.69 474 PHE A CA 1
ATOM 3840 C C . PHE A 1 474 ? 8.906 -25.016 -26.703 1 95.69 474 PHE A C 1
ATOM 3842 O O . PHE A 1 474 ? 8.406 -25.984 -27.266 1 95.69 474 PHE A O 1
ATOM 3849 N N . ALA A 1 475 ? 8.477 -23.812 -26.828 1 94 475 ALA A N 1
ATOM 3850 C CA . ALA A 1 475 ? 7.219 -23.516 -27.516 1 94 475 ALA A CA 1
ATOM 3851 C C . ALA A 1 475 ? 7.262 -23.938 -28.969 1 94 475 ALA A C 1
ATOM 3853 O O . ALA A 1 475 ? 6.246 -24.359 -29.531 1 94 475 ALA A O 1
ATOM 3854 N N . GLY A 1 476 ? 8.406 -23.859 -29.562 1 93.25 476 GLY A N 1
ATOM 3855 C CA . GLY A 1 476 ? 8.562 -24.25 -30.953 1 93.25 476 GLY A CA 1
ATOM 3856 C C . GLY A 1 476 ? 8.258 -25.719 -31.219 1 93.25 476 GLY A C 1
ATOM 3857 O O . GLY A 1 476 ? 7.941 -26.109 -32.344 1 93.25 476 GLY A O 1
ATOM 3858 N N . GLY A 1 477 ? 8.297 -26.516 -30.188 1 95.38 477 GLY A N 1
ATOM 3859 C CA . GLY A 1 477 ? 8.039 -27.938 -30.312 1 95.38 477 GLY A CA 1
ATOM 3860 C C . GLY A 1 477 ? 6.609 -28.328 -29.984 1 95.38 477 GLY A C 1
ATOM 3861 O O . GLY A 1 477 ? 6.246 -29.5 -30.031 1 95.38 477 GLY A O 1
ATOM 3862 N N . VAL A 1 478 ? 5.801 -27.359 -29.703 1 96.94 478 VAL A N 1
ATOM 3863 C CA . VAL A 1 478 ? 4.418 -27.625 -29.312 1 96.94 478 VAL A CA 1
ATOM 3864 C C . VAL A 1 478 ? 3.518 -27.578 -30.547 1 96.94 478 VAL A C 1
ATOM 3866 O O . VAL A 1 478 ? 3.588 -26.625 -31.328 1 96.94 478 VAL A O 1
ATOM 3869 N N . LEU A 1 479 ? 2.711 -28.531 -30.672 1 96.56 479 LEU A N 1
ATOM 3870 C CA . LEU A 1 479 ? 1.773 -28.594 -31.781 1 96.56 479 LEU A CA 1
ATOM 3871 C C . LEU A 1 479 ? 0.398 -28.078 -31.359 1 96.56 479 LEU A C 1
ATOM 3873 O O . LEU A 1 479 ? -0.232 -27.312 -32.094 1 96.56 479 LEU A O 1
ATOM 3877 N N . ARG A 1 480 ? -0.05 -28.562 -30.25 1 96.44 480 ARG A N 1
ATOM 3878 C CA . ARG A 1 480 ? -1.334 -28.156 -29.688 1 96.44 480 ARG A CA 1
ATOM 3879 C C . ARG A 1 480 ? -1.275 -28.141 -28.156 1 96.44 480 ARG A C 1
ATOM 3881 O O . ARG A 1 480 ? -0.553 -28.922 -27.547 1 96.44 480 ARG A O 1
ATOM 3888 N N . ALA A 1 481 ? -2.039 -27.266 -27.641 1 96.88 481 ALA A N 1
ATOM 3889 C CA . ALA A 1 481 ? -2.105 -27.172 -26.188 1 96.88 481 ALA A CA 1
ATOM 3890 C C . ALA A 1 481 ? -3.51 -26.781 -25.734 1 96.88 481 ALA A C 1
ATOM 3892 O O . ALA A 1 481 ? -4.172 -25.953 -26.359 1 96.88 481 ALA A O 1
ATOM 3893 N N . ASP A 1 482 ? -3.92 -27.391 -24.656 1 96.81 482 ASP A N 1
ATOM 3894 C CA . ASP A 1 482 ? -5.195 -27.031 -24.031 1 96.81 482 ASP A CA 1
ATOM 3895 C C . ASP A 1 482 ? -5.219 -25.547 -23.656 1 96.81 482 ASP A C 1
ATOM 3897 O O . ASP A 1 482 ? -4.332 -25.078 -22.938 1 96.81 482 ASP A O 1
ATOM 3901 N N . GLU A 1 483 ? -6.25 -24.844 -24 1 92.75 483 GLU A N 1
ATOM 3902 C CA . GLU A 1 483 ? -6.352 -23.406 -23.781 1 92.75 483 GLU A CA 1
ATOM 3903 C C . GLU A 1 483 ? -6.566 -23.078 -22.312 1 92.75 483 GLU A C 1
ATOM 3905 O O . GLU A 1 483 ? -6.324 -21.953 -21.875 1 92.75 483 GLU A O 1
ATOM 3910 N N . LYS A 1 484 ? -6.957 -24.016 -21.531 1 94.44 484 LYS A N 1
ATOM 3911 C CA . LYS A 1 484 ? -7.227 -23.781 -20.125 1 94.44 484 LYS A CA 1
ATOM 3912 C C . LYS A 1 484 ? -5.934 -23.719 -19.312 1 94.44 484 LYS A C 1
ATOM 3914 O O . LYS A 1 484 ? -5.934 -23.266 -18.172 1 94.44 484 LYS A O 1
ATOM 3919 N N . ILE A 1 485 ? -4.875 -24.156 -19.969 1 96.88 485 ILE A N 1
ATOM 3920 C CA . ILE A 1 485 ? -3.594 -24.219 -19.266 1 96.88 485 ILE A CA 1
ATOM 3921 C C . ILE A 1 485 ? -3.129 -22.812 -18.922 1 96.88 485 ILE A C 1
ATOM 3923 O O . ILE A 1 485 ? -3.188 -21.906 -19.766 1 96.88 485 ILE A O 1
ATOM 3927 N N . ARG A 1 486 ? -2.727 -22.641 -17.688 1 96.25 486 ARG A N 1
ATOM 3928 C CA . ARG A 1 486 ? -2.131 -21.406 -17.188 1 96.25 486 ARG A CA 1
ATOM 3929 C C . ARG A 1 486 ? -0.714 -21.656 -16.688 1 96.25 486 ARG A C 1
ATOM 3931 O O . ARG A 1 486 ? -0.32 -22.797 -16.453 1 96.25 486 ARG A O 1
ATOM 3938 N N . PRO A 1 487 ? 0.068 -20.547 -16.531 1 96.38 487 PRO A N 1
ATOM 3939 C CA . PRO A 1 487 ? 1.399 -20.75 -15.945 1 96.38 487 PRO A CA 1
ATOM 3940 C C . PRO A 1 487 ? 1.357 -21.469 -14.594 1 96.38 487 PRO A C 1
ATOM 3942 O O . PRO A 1 487 ? 0.462 -21.203 -13.789 1 96.38 487 PRO A O 1
ATOM 3945 N N . ASN A 1 488 ? 2.311 -22.406 -14.344 1 97.94 488 ASN A N 1
ATOM 3946 C CA . ASN A 1 488 ? 2.51 -23.172 -13.117 1 97.94 488 ASN A CA 1
ATOM 3947 C C . ASN A 1 488 ? 1.524 -24.328 -13 1 97.94 488 ASN A C 1
ATOM 3949 O O . ASN A 1 488 ? 1.542 -25.062 -12.016 1 97.94 488 ASN A O 1
ATOM 3953 N N . ASP A 1 489 ? 0.707 -24.562 -13.977 1 98.25 489 ASP A N 1
ATOM 3954 C CA . ASP A 1 489 ? -0.152 -25.734 -13.969 1 98.25 489 ASP A CA 1
ATOM 3955 C C . ASP A 1 489 ? 0.659 -27.016 -14.203 1 98.25 489 ASP A C 1
ATOM 3957 O O . ASP A 1 489 ? 1.613 -27 -14.984 1 98.25 489 ASP A O 1
ATOM 3961 N N . VAL A 1 490 ? 0.28 -28.031 -13.594 1 98.75 490 VAL A N 1
ATOM 3962 C CA . VAL A 1 490 ? 0.751 -29.375 -13.953 1 98.75 490 VAL A CA 1
ATOM 3963 C C . VAL A 1 490 ? 0.067 -29.828 -15.234 1 98.75 490 VAL A C 1
ATOM 3965 O O . VAL A 1 490 ? -1.162 -29.812 -15.328 1 98.75 490 VAL A O 1
ATOM 3968 N N . VAL A 1 491 ? 0.851 -30.25 -16.219 1 98.75 491 VAL A N 1
ATOM 3969 C CA . VAL A 1 491 ? 0.294 -30.609 -17.516 1 98.75 491 VAL A CA 1
ATOM 3970 C C . VAL A 1 491 ? 0.835 -31.969 -17.969 1 98.75 491 VAL A C 1
ATOM 3972 O O . VAL A 1 491 ? 1.845 -32.438 -17.438 1 98.75 491 VAL A O 1
ATOM 3975 N N . VAL A 1 492 ? 0.115 -32.531 -18.875 1 98.75 492 VAL A N 1
ATOM 3976 C CA . VAL A 1 492 ? 0.547 -33.781 -19.5 1 98.75 492 VAL A CA 1
ATOM 3977 C C . VAL A 1 492 ? 0.96 -33.531 -20.938 1 98.75 492 VAL A C 1
ATOM 3979 O O . VAL A 1 492 ? 0.141 -33.125 -21.766 1 98.75 492 VAL A O 1
ATOM 3982 N N . PHE A 1 493 ? 2.254 -33.719 -21.25 1 98.62 493 PHE A N 1
ATOM 3983 C CA . PHE A 1 493 ? 2.709 -33.594 -22.625 1 98.62 493 PHE A CA 1
ATOM 3984 C C . PHE A 1 493 ? 2.84 -34.969 -23.281 1 98.62 493 PHE A C 1
ATOM 3986 O O . PHE A 1 493 ? 2.98 -35.969 -22.578 1 98.62 493 PHE A O 1
ATOM 3993 N N . HIS A 1 494 ? 2.695 -35 -24.641 1 98.25 494 HIS A N 1
ATOM 3994 C CA . HIS A 1 494 ? 2.803 -36.312 -25.297 1 98.25 494 HIS A CA 1
ATOM 3995 C C . HIS A 1 494 ? 3.189 -36.125 -26.766 1 98.25 494 HIS A C 1
ATOM 3997 O O . HIS A 1 494 ? 2.982 -35.062 -27.359 1 98.25 494 HIS A O 1
ATOM 4003 N N . ASN A 1 495 ? 3.797 -37.062 -27.312 1 97.12 495 ASN A N 1
ATOM 4004 C CA . ASN A 1 495 ? 3.973 -37.25 -28.75 1 97.12 495 ASN A CA 1
ATOM 4005 C C . ASN A 1 495 ? 3.664 -38.719 -29.141 1 97.12 495 ASN A C 1
ATOM 4007 O O . ASN A 1 495 ? 2.91 -39.406 -28.453 1 97.12 495 ASN A O 1
ATOM 4011 N N . SER A 1 496 ? 4.117 -39.156 -30.281 1 95 496 SER A N 1
ATOM 4012 C CA . SER A 1 496 ? 3.75 -40.469 -30.781 1 95 496 SER A CA 1
ATOM 4013 C C . SER A 1 496 ? 4.43 -41.594 -29.984 1 95 496 SER A C 1
ATOM 4015 O O . SER A 1 496 ? 3.986 -42.719 -30 1 95 496 SER A O 1
ATOM 4017 N N . ARG A 1 497 ? 5.402 -41.281 -29.172 1 94.56 497 ARG A N 1
ATOM 4018 C CA . ARG A 1 497 ? 6.238 -42.312 -28.547 1 94.56 497 ARG A CA 1
ATOM 4019 C C . ARG A 1 497 ? 6.09 -42.281 -27.031 1 94.56 497 ARG A C 1
ATOM 4021 O O . ARG A 1 497 ? 6.223 -43.312 -26.375 1 94.56 497 ARG A O 1
ATOM 4028 N N . ILE A 1 498 ? 5.973 -41.094 -26.516 1 96.38 498 ILE A N 1
ATOM 4029 C CA . ILE A 1 498 ? 6.012 -40.969 -25.062 1 96.38 498 ILE A CA 1
ATOM 4030 C C . ILE A 1 498 ? 4.957 -39.969 -24.594 1 96.38 498 ILE A C 1
ATOM 4032 O O . ILE A 1 498 ? 4.41 -39.219 -25.391 1 96.38 498 ILE A O 1
ATOM 4036 N N . PHE A 1 499 ? 4.676 -40.031 -23.359 1 97.94 499 PHE A N 1
ATOM 4037 C CA . PHE A 1 499 ? 3.955 -39 -22.656 1 97.94 499 PHE A CA 1
ATOM 4038 C C . PHE A 1 499 ? 4.57 -38.719 -21.297 1 97.94 499 PHE A C 1
ATOM 4040 O O . PHE A 1 499 ? 5.438 -39.469 -20.844 1 97.94 499 PHE A O 1
ATOM 4047 N N . GLY A 1 500 ? 4.277 -37.656 -20.703 1 98.38 500 GLY A N 1
ATOM 4048 C CA . GLY A 1 500 ? 4.887 -37.281 -19.422 1 98.38 500 GLY A CA 1
ATOM 4049 C C . GLY A 1 500 ? 4.199 -36.125 -18.734 1 98.38 500 GLY A C 1
ATOM 4050 O O . GLY A 1 500 ? 3.156 -35.656 -19.203 1 98.38 500 GLY A O 1
ATOM 4051 N N . VAL A 1 501 ? 4.688 -35.781 -17.547 1 98.62 501 VAL A N 1
ATOM 4052 C CA . VAL A 1 501 ? 4.145 -34.719 -16.719 1 98.62 501 VAL A CA 1
ATOM 4053 C C . VAL A 1 501 ? 5.164 -33.594 -16.609 1 98.62 501 VAL A C 1
ATOM 4055 O O . VAL A 1 501 ? 6.367 -33.844 -16.516 1 98.62 501 VAL A O 1
ATOM 4058 N N . GLY A 1 502 ? 4.703 -32.375 -16.734 1 98.38 502 GLY A N 1
ATOM 4059 C CA . GLY A 1 502 ? 5.547 -31.188 -16.562 1 98.38 502 GLY A CA 1
ATOM 4060 C C . GLY A 1 502 ? 4.816 -30.016 -15.945 1 98.38 502 GLY A C 1
ATOM 4061 O O . GLY A 1 502 ? 3.646 -30.125 -15.57 1 98.38 502 GLY A O 1
ATOM 4062 N N . LEU A 1 503 ? 5.535 -28.984 -15.688 1 98.12 503 LEU A N 1
ATOM 4063 C CA . LEU A 1 503 ? 5 -27.719 -15.188 1 98.12 503 LEU A CA 1
ATOM 4064 C C . LEU A 1 503 ? 4.988 -26.672 -16.297 1 98.12 503 LEU A C 1
ATOM 4066 O O . LEU A 1 503 ? 6.016 -26.406 -16.922 1 98.12 503 LEU A O 1
ATOM 4070 N N . ALA A 1 504 ? 3.867 -26.062 -16.516 1 98 504 ALA A N 1
ATOM 4071 C CA . ALA A 1 504 ? 3.736 -25.062 -17.578 1 98 504 ALA A CA 1
ATOM 4072 C C . ALA A 1 504 ? 4.473 -23.781 -17.203 1 98 504 ALA A C 1
ATOM 4074 O O . ALA A 1 504 ? 4.293 -23.25 -16.109 1 98 504 ALA A O 1
ATOM 4075 N N . ALA A 1 505 ? 5.246 -23.266 -18.156 1 96.06 505 ALA A N 1
ATOM 4076 C CA . ALA A 1 505 ? 5.965 -22.016 -17.953 1 96.06 505 ALA A CA 1
ATOM 4077 C C . ALA A 1 505 ? 5.199 -20.844 -18.562 1 96.06 505 ALA A C 1
ATOM 4079 O O . ALA A 1 505 ? 5.48 -19.672 -18.25 1 96.06 505 ALA A O 1
ATOM 4080 N N . MET A 1 506 ? 4.266 -21.141 -19.406 1 93.31 506 MET A N 1
ATOM 4081 C CA . MET A 1 506 ? 3.404 -20.156 -20.047 1 93.31 506 MET A CA 1
ATOM 4082 C C . MET A 1 506 ? 2.008 -20.719 -20.281 1 93.31 506 MET A C 1
ATOM 4084 O O . MET A 1 506 ? 1.742 -21.875 -19.969 1 93.31 506 MET A O 1
ATOM 4088 N N . SER A 1 507 ? 1.08 -19.906 -20.781 1 93.69 507 SER A N 1
ATOM 4089 C CA . SER A 1 507 ? -0.298 -20.344 -21 1 93.69 507 SER A CA 1
ATOM 4090 C C . SER A 1 507 ? -0.415 -21.234 -22.219 1 93.69 507 SER A C 1
ATOM 4092 O O . SER A 1 507 ? 0.461 -21.234 -23.094 1 93.69 507 SER A O 1
ATOM 4094 N N . GLY A 1 508 ? -1.503 -22.031 -22.219 1 93.69 508 GLY A N 1
ATOM 4095 C CA . GLY A 1 508 ? -1.751 -22.875 -23.375 1 93.69 508 GLY A CA 1
ATOM 4096 C C . GLY A 1 508 ? -1.863 -22.094 -24.672 1 93.69 508 GLY A C 1
ATOM 4097 O O . GLY A 1 508 ? -1.36 -22.531 -25.703 1 93.69 508 GLY A O 1
ATOM 4098 N N . LYS A 1 509 ? -2.436 -20.984 -24.562 1 89.69 509 LYS A N 1
ATOM 4099 C CA . LYS A 1 509 ? -2.576 -20.125 -25.734 1 89.69 509 LYS A CA 1
ATOM 4100 C C . LYS A 1 509 ? -1.216 -19.641 -26.234 1 89.69 509 LYS A C 1
ATOM 4102 O O . LYS A 1 509 ? -0.973 -19.594 -27.438 1 89.69 509 LYS A O 1
ATOM 4107 N N . GLU A 1 510 ? -0.374 -19.312 -25.328 1 89 510 GLU A N 1
ATOM 4108 C CA . GLU A 1 510 ? 0.971 -18.875 -25.688 1 89 510 GLU A CA 1
ATOM 4109 C C . GLU A 1 510 ? 1.784 -20.016 -26.281 1 89 510 GLU A C 1
ATOM 4111 O O . GLU A 1 510 ? 2.562 -19.828 -27.219 1 89 510 GLU A O 1
ATOM 4116 N N . MET A 1 511 ? 1.587 -21.203 -25.766 1 91.5 511 MET A N 1
ATOM 4117 C CA . MET A 1 511 ? 2.299 -22.391 -26.25 1 91.5 511 MET A CA 1
ATOM 4118 C C . MET A 1 511 ? 1.982 -22.641 -27.719 1 91.5 511 MET A C 1
ATOM 4120 O O . MET A 1 511 ? 2.881 -22.922 -28.516 1 91.5 511 MET A O 1
ATOM 4124 N N . ALA A 1 512 ? 0.752 -22.5 -27.953 1 87 512 ALA A N 1
ATOM 4125 C CA . ALA A 1 512 ? 0.281 -22.828 -29.297 1 87 512 ALA A CA 1
ATOM 4126 C C . ALA A 1 512 ? 0.646 -21.719 -30.281 1 87 512 ALA A C 1
ATOM 4128 O O . ALA A 1 512 ? 0.804 -21.969 -31.484 1 87 512 ALA A O 1
ATOM 4129 N N . GLY A 1 513 ? 0.793 -20.516 -29.766 1 82.38 513 GLY A N 1
ATOM 4130 C CA . GLY A 1 513 ? 0.969 -19.391 -30.656 1 82.38 513 GLY A CA 1
ATOM 4131 C C . GLY A 1 513 ? 2.412 -18.922 -30.766 1 82.38 513 GLY A C 1
ATOM 4132 O O . GLY A 1 513 ? 2.77 -18.188 -31.688 1 82.38 513 GLY A O 1
ATOM 4133 N N . SER A 1 514 ? 3.217 -19.375 -29.922 1 83 514 SER A N 1
ATOM 4134 C CA . SER A 1 514 ? 4.586 -18.859 -29.906 1 83 514 SER A CA 1
ATOM 4135 C C . SER A 1 514 ? 5.551 -19.859 -30.547 1 83 514 SER A C 1
ATOM 4137 O O . SER A 1 514 ? 5.301 -21.062 -30.547 1 83 514 SER A O 1
ATOM 4139 N N . GLU A 1 515 ? 6.613 -19.297 -31.062 1 84.44 515 GLU A N 1
ATOM 4140 C CA . GLU A 1 515 ? 7.641 -20.125 -31.672 1 84.44 515 GLU A CA 1
ATOM 4141 C C . GLU A 1 515 ? 8.867 -20.234 -30.766 1 84.44 515 GLU A C 1
ATOM 4143 O O . GLU A 1 515 ? 9.719 -21.109 -30.969 1 84.44 515 GLU A O 1
ATOM 4148 N N . LYS A 1 516 ? 8.844 -19.469 -29.844 1 89.19 516 LYS A N 1
ATOM 4149 C CA . LYS A 1 516 ? 10.016 -19.391 -28.984 1 89.19 516 LYS A CA 1
ATOM 4150 C C . LYS A 1 516 ? 9.609 -19.312 -27.516 1 89.19 516 LYS A C 1
ATOM 4152 O O . LYS A 1 516 ? 8.461 -19 -27.188 1 89.19 516 LYS A O 1
ATOM 4157 N N . GLY A 1 517 ? 10.68 -19.766 -26.688 1 92.62 517 GLY A N 1
ATOM 4158 C CA . GLY A 1 517 ? 10.469 -19.672 -25.25 1 92.62 517 GLY A CA 1
ATOM 4159 C C . GLY A 1 517 ? 10.266 -21.016 -24.578 1 92.62 517 GLY A C 1
ATOM 4160 O O . GLY A 1 517 ? 10.133 -22.031 -25.266 1 92.62 517 GLY A O 1
ATOM 4161 N N . ILE A 1 518 ? 10.219 -20.938 -23.344 1 95.69 518 ILE A N 1
ATOM 4162 C CA . ILE A 1 518 ? 10.039 -22.156 -22.547 1 95.69 518 ILE A CA 1
ATOM 4163 C C . ILE A 1 518 ? 8.547 -22.422 -22.344 1 95.69 518 ILE A C 1
ATOM 4165 O O . ILE A 1 518 ? 7.824 -21.562 -21.828 1 95.69 518 ILE A O 1
ATOM 4169 N N . ALA A 1 519 ? 8.086 -23.578 -22.766 1 96.44 519 ALA A N 1
ATOM 4170 C CA . ALA A 1 519 ? 6.672 -23.938 -22.625 1 96.44 519 ALA A CA 1
ATOM 4171 C C . ALA A 1 519 ? 6.434 -24.766 -21.375 1 96.44 519 ALA A C 1
ATOM 4173 O O . ALA A 1 519 ? 5.523 -24.484 -20.594 1 96.44 519 ALA A O 1
ATOM 4174 N N . ILE A 1 520 ? 7.32 -25.766 -21.203 1 98.12 520 ILE A N 1
ATOM 4175 C CA . ILE A 1 520 ? 7.094 -26.719 -20.125 1 98.12 520 ILE A CA 1
ATOM 4176 C C . ILE A 1 520 ? 8.43 -27.094 -19.484 1 98.12 520 ILE A C 1
ATOM 4178 O O . ILE A 1 520 ? 9.406 -27.359 -20.188 1 98.12 520 ILE A O 1
ATOM 4182 N N . ASN A 1 521 ? 8.508 -27.141 -18.25 1 97.88 521 ASN A N 1
ATOM 4183 C CA . ASN A 1 521 ? 9.578 -27.797 -17.5 1 97.88 521 ASN A CA 1
ATOM 4184 C C . ASN A 1 521 ? 9.227 -29.234 -17.156 1 97.88 521 ASN A C 1
ATOM 4186 O O . ASN A 1 521 ? 8.32 -29.484 -16.359 1 97.88 521 ASN A O 1
ATOM 4190 N N . VAL A 1 522 ? 9.969 -30.125 -17.672 1 98.44 522 VAL A N 1
ATOM 4191 C CA . VAL A 1 522 ? 9.625 -31.531 -17.625 1 98.44 522 VAL A CA 1
ATOM 4192 C C . VAL A 1 522 ? 9.945 -32.094 -16.234 1 98.44 522 VAL A C 1
ATOM 4194 O O . VAL A 1 522 ? 11.008 -31.797 -15.672 1 98.44 522 VAL A O 1
ATOM 4197 N N . LYS A 1 523 ? 9.039 -32.906 -15.703 1 97.62 523 LYS A N 1
ATOM 4198 C CA . LYS A 1 523 ? 9.242 -33.531 -14.406 1 97.62 523 LYS A CA 1
ATOM 4199 C C . LYS A 1 523 ? 9.516 -35.031 -14.562 1 97.62 523 LYS A C 1
ATOM 4201 O O . LYS A 1 523 ? 10.477 -35.562 -13.992 1 97.62 523 LYS A O 1
ATOM 4206 N N . ARG A 1 524 ? 8.617 -35.688 -15.352 1 97.25 524 ARG A N 1
ATOM 4207 C CA . ARG A 1 524 ? 8.734 -37.125 -15.539 1 97.25 524 ARG A CA 1
ATOM 4208 C C . ARG A 1 524 ? 8.172 -37.562 -16.891 1 97.25 524 ARG A C 1
ATOM 4210 O O . ARG A 1 524 ? 7.352 -36.844 -17.484 1 97.25 524 ARG A O 1
ATOM 4217 N N . LYS A 1 525 ? 8.633 -38.781 -17.359 1 96.88 525 LYS A N 1
ATOM 4218 C CA . LYS A 1 525 ? 8.234 -39.344 -18.641 1 96.88 525 LYS A CA 1
ATOM 4219 C C . LYS A 1 525 ? 7.809 -40.812 -18.5 1 96.88 525 LYS A C 1
ATOM 4221 O O . LYS A 1 525 ? 8.32 -41.531 -17.625 1 96.88 525 LYS A O 1
ATOM 4226 N N . PHE A 1 526 ? 6.867 -41.094 -19.391 1 96.38 526 PHE A N 1
ATOM 4227 C CA . PHE A 1 526 ? 6.367 -42.469 -19.438 1 96.38 526 PHE A CA 1
ATOM 4228 C C . PHE A 1 526 ? 6.285 -42.969 -20.875 1 96.38 526 PHE A C 1
ATOM 4230 O O . PHE A 1 526 ? 6.227 -42.156 -21.812 1 96.38 526 PHE A O 1
ATOM 4237 N N . SER A 1 527 ? 6.328 -44.281 -20.984 1 91.75 527 SER A N 1
ATOM 4238 C CA . SER A 1 527 ? 6.094 -44.906 -22.281 1 91.75 527 SER A CA 1
ATOM 4239 C C . SER A 1 527 ? 4.66 -45.406 -22.391 1 91.75 527 SER A C 1
ATOM 4241 O O . SER A 1 527 ? 4.055 -45.812 -21.391 1 91.75 527 SER A O 1
ATOM 4243 N N . PHE A 1 528 ? 4.203 -45.375 -23.672 1 90.31 528 PHE A N 1
ATOM 4244 C CA . PHE A 1 528 ? 2.854 -45.875 -23.891 1 90.31 528 PHE A CA 1
ATOM 4245 C C . PHE A 1 528 ? 2.793 -47.375 -23.625 1 90.31 528 PHE A C 1
ATOM 4247 O O . PHE A 1 528 ? 3.773 -48.094 -23.844 1 90.31 528 PHE A O 1
ATOM 4254 N N . MET B 1 1 ? 23.984 15.727 23.219 1 85 1 MET B N 1
ATOM 4255 C CA . MET B 1 1 ? 22.828 16.609 23.297 1 85 1 MET B CA 1
ATOM 4256 C C . MET B 1 1 ? 22 16.547 22.016 1 85 1 MET B C 1
ATOM 4258 O O . MET B 1 1 ? 22.562 16.516 20.922 1 85 1 MET B O 1
ATOM 4262 N N . PHE B 1 2 ? 20.75 16.484 22.141 1 91.69 2 PHE B N 1
ATOM 4263 C CA . PHE B 1 2 ? 19.844 16.344 21 1 91.69 2 PHE B CA 1
ATOM 4264 C C . PHE B 1 2 ? 19.031 17.625 20.797 1 91.69 2 PHE B C 1
ATOM 4266 O O . PHE B 1 2 ? 18.5 18.188 21.75 1 91.69 2 PHE B O 1
ATOM 4273 N N . TYR B 1 3 ? 19.031 18.125 19.578 1 92.56 3 TYR B N 1
ATOM 4274 C CA . TYR B 1 3 ? 18.344 19.344 19.188 1 92.56 3 TYR B CA 1
ATOM 4275 C C . TYR B 1 3 ? 17.281 19.062 18.141 1 92.56 3 TYR B C 1
ATOM 4277 O O . TYR B 1 3 ? 17.562 19.094 16.938 1 92.56 3 TYR B O 1
ATOM 4285 N N . PRO B 1 4 ? 16.016 18.859 18.562 1 92.94 4 PRO B N 1
ATOM 4286 C CA . PRO B 1 4 ? 14.961 18.625 17.562 1 92.94 4 PRO B CA 1
ATOM 4287 C C . PRO B 1 4 ? 14.695 19.859 16.688 1 92.94 4 PRO B C 1
ATOM 4289 O O . PRO B 1 4 ? 14.727 20.984 17.172 1 92.94 4 PRO B O 1
ATOM 4292 N N . GLU B 1 5 ? 14.398 19.656 15.422 1 94 5 GLU B N 1
ATOM 4293 C CA . GLU B 1 5 ? 14.227 20.75 14.477 1 94 5 GLU B CA 1
ATOM 4294 C C . GLU B 1 5 ? 12.828 20.75 13.867 1 94 5 GLU B C 1
ATOM 4296 O O . GLU B 1 5 ? 12.203 21.797 13.711 1 94 5 GLU B O 1
ATOM 4301 N N . LYS B 1 6 ? 12.398 19.625 13.477 1 93.56 6 LYS B N 1
ATOM 4302 C CA . LYS B 1 6 ? 11.094 19.5 12.828 1 93.56 6 LYS B CA 1
ATOM 4303 C C . LYS B 1 6 ? 10.367 18.234 13.281 1 93.56 6 LYS B C 1
ATOM 4305 O O . LYS B 1 6 ? 10.953 17.156 13.297 1 93.56 6 LYS B O 1
ATOM 4310 N N . ARG B 1 7 ? 9.109 18.453 13.656 1 92.56 7 ARG B N 1
ATOM 4311 C CA . ARG B 1 7 ? 8.258 17.359 14.102 1 92.56 7 ARG B CA 1
ATOM 4312 C C . ARG B 1 7 ? 7.211 17.031 13.047 1 92.56 7 ARG B C 1
ATOM 4314 O O . ARG B 1 7 ? 6.602 17.922 12.461 1 92.56 7 ARG B O 1
ATOM 4321 N N . ASP B 1 8 ? 7.012 15.719 12.766 1 93.44 8 ASP B N 1
ATOM 4322 C CA . ASP B 1 8 ? 5.926 15.203 11.93 1 93.44 8 ASP B CA 1
ATOM 4323 C C . ASP B 1 8 ? 5.367 13.906 12.5 1 93.44 8 ASP B C 1
ATOM 4325 O O . ASP B 1 8 ? 5.734 12.812 12.055 1 93.44 8 ASP B O 1
ATOM 4329 N N . GLY B 1 9 ? 4.375 14.086 13.375 1 91.81 9 GLY B N 1
ATOM 4330 C CA . GLY B 1 9 ? 3.932 12.93 14.133 1 91.81 9 GLY B CA 1
ATOM 4331 C C . GLY B 1 9 ? 4.938 12.461 15.164 1 91.81 9 GLY B C 1
ATOM 4332 O O . GLY B 1 9 ? 5.445 13.266 15.945 1 91.81 9 GLY B O 1
ATOM 4333 N N . PHE B 1 10 ? 5.211 11.18 15.195 1 91.94 10 PHE B N 1
ATOM 4334 C CA . PHE B 1 10 ? 6.188 10.656 16.141 1 91.94 10 PHE B CA 1
ATOM 4335 C C . PHE B 1 10 ? 7.609 10.914 15.648 1 91.94 10 PHE B C 1
ATOM 4337 O O . PHE B 1 10 ? 8.555 10.922 16.438 1 91.94 10 PHE B O 1
ATOM 4344 N N . SER B 1 11 ? 7.695 11.109 14.344 1 94.81 11 SER B N 1
ATOM 4345 C CA . SER B 1 11 ? 9.023 11.281 13.758 1 94.81 11 SER B CA 1
ATOM 4346 C C . SER B 1 11 ? 9.492 12.727 13.859 1 94.81 11 SER B C 1
ATOM 4348 O O . SER B 1 11 ? 8.68 13.641 14.016 1 94.81 11 SER B O 1
ATOM 4350 N N . ARG B 1 12 ? 10.758 12.883 13.844 1 94.81 12 ARG B N 1
ATOM 4351 C CA . ARG B 1 12 ? 11.336 14.219 13.922 1 94.81 12 ARG B CA 1
ATOM 4352 C C . ARG B 1 12 ? 12.734 14.25 13.312 1 94.81 12 ARG B C 1
ATOM 4354 O O . ARG B 1 12 ? 13.383 13.211 13.188 1 94.81 12 ARG B O 1
ATOM 4361 N N . THR B 1 13 ? 13.117 15.414 12.852 1 96.38 13 THR B N 1
ATOM 4362 C CA . THR B 1 13 ? 14.508 15.664 12.5 1 96.38 13 THR B CA 1
ATOM 4363 C C . THR B 1 13 ? 15.203 16.484 13.57 1 96.38 13 THR B C 1
ATOM 4365 O O . THR B 1 13 ? 14.547 17.156 14.375 1 96.38 13 THR B O 1
ATOM 4368 N N . GLY B 1 14 ? 16.469 16.344 13.656 1 95.38 14 GLY B N 1
ATOM 4369 C CA . GLY B 1 14 ? 17.25 17.109 14.609 1 95.38 14 GLY B CA 1
ATOM 4370 C C . GLY B 1 14 ? 18.75 16.906 14.453 1 95.38 14 GLY B C 1
ATOM 4371 O O . GLY B 1 14 ? 19.203 16.391 13.43 1 95.38 14 GLY B O 1
ATOM 4372 N N . LYS B 1 15 ? 19.422 17.5 15.32 1 95.44 15 LYS B N 1
ATOM 4373 C CA . LYS B 1 15 ? 20.875 17.344 15.406 1 95.44 15 LYS B CA 1
ATOM 4374 C C . LYS B 1 15 ? 21.281 16.688 16.719 1 95.44 15 LYS B C 1
ATOM 4376 O O . LYS B 1 15 ? 20.812 17.062 17.781 1 95.44 15 LYS B O 1
ATOM 4381 N N . PHE B 1 16 ? 22.047 15.68 16.562 1 94.94 16 PHE B N 1
ATOM 4382 C CA . PHE B 1 16 ? 22.547 14.961 17.734 1 94.94 16 PHE B CA 1
ATOM 4383 C C . PHE B 1 16 ? 24.062 15.078 17.844 1 94.94 16 PHE B C 1
ATOM 4385 O O . PHE B 1 16 ? 24.781 14.734 16.891 1 94.94 16 PHE B O 1
ATOM 4392 N N . GLU B 1 17 ? 24.453 15.625 18.922 1 91.75 17 GLU B N 1
ATOM 4393 C CA . GLU B 1 17 ? 25.875 15.719 19.203 1 91.75 17 GLU B CA 1
ATOM 4394 C C . GLU B 1 17 ? 26.375 14.516 20 1 91.75 17 GLU B C 1
ATOM 4396 O O . GLU B 1 17 ? 25.938 14.305 21.141 1 91.75 17 GLU B O 1
ATOM 4401 N N . VAL B 1 18 ? 27.25 13.758 19.359 1 85.5 18 VAL B N 1
ATOM 4402 C CA . VAL B 1 18 ? 27.766 12.539 19.984 1 85.5 18 VAL B CA 1
ATOM 4403 C C . VAL B 1 18 ? 29.266 12.43 19.75 1 85.5 18 VAL B C 1
ATOM 4405 O O . VAL B 1 18 ? 29.719 12.414 18.594 1 85.5 18 VAL B O 1
ATOM 4408 N N . GLU B 1 19 ? 29.984 12.305 20.812 1 85.81 19 GLU B N 1
ATOM 4409 C CA . GLU B 1 19 ? 31.438 12.156 20.766 1 85.81 19 GLU B CA 1
ATOM 4410 C C . GLU B 1 19 ? 32.094 13.234 19.891 1 85.81 19 GLU B C 1
ATOM 4412 O O . GLU B 1 19 ? 32.875 12.922 19.016 1 85.81 19 GLU B O 1
ATOM 4417 N N . GLY B 1 20 ? 31.656 14.406 20.031 1 84.69 20 GLY B N 1
ATOM 4418 C CA . GLY B 1 20 ? 32.25 15.547 19.344 1 84.69 20 GLY B CA 1
ATOM 4419 C C . GLY B 1 20 ? 31.781 15.703 17.922 1 84.69 20 GLY B C 1
ATOM 4420 O O . GLY B 1 20 ? 32.188 16.641 17.219 1 84.69 20 GLY B O 1
ATOM 4421 N N . ARG B 1 21 ? 31.031 14.844 17.516 1 88.19 21 ARG B N 1
ATOM 4422 C CA . ARG B 1 21 ? 30.484 14.953 16.172 1 88.19 21 ARG B CA 1
ATOM 4423 C C . ARG B 1 21 ? 29 15.281 16.188 1 88.19 21 ARG B C 1
ATOM 4425 O O . ARG B 1 21 ? 28.297 14.898 17.125 1 88.19 21 ARG B O 1
ATOM 4432 N N . THR B 1 22 ? 28.547 15.961 15.211 1 93.06 22 THR B N 1
ATOM 4433 C CA . THR B 1 22 ? 27.125 16.281 15.07 1 93.06 22 THR B CA 1
ATOM 4434 C C . THR B 1 22 ? 26.5 15.469 13.93 1 93.06 22 THR B C 1
ATOM 4436 O O . THR B 1 22 ? 27.031 15.469 12.812 1 93.06 22 THR B O 1
ATOM 4439 N N . VAL B 1 23 ? 25.484 14.828 14.242 1 93.38 23 VAL B N 1
ATOM 4440 C CA . VAL B 1 23 ? 24.812 14.016 13.242 1 93.38 23 VAL B CA 1
ATOM 4441 C C . VAL B 1 23 ? 23.375 14.516 13.047 1 93.38 23 VAL B C 1
ATOM 4443 O O . VAL B 1 23 ? 22.688 14.82 14.016 1 93.38 23 VAL B O 1
ATOM 4446 N N . GLN B 1 24 ? 23 14.625 11.797 1 95.31 24 GLN B N 1
ATOM 4447 C CA . GLN B 1 24 ? 21.609 14.977 11.492 1 95.31 24 GLN B CA 1
ATOM 4448 C C . GLN B 1 24 ? 20.703 13.758 11.586 1 95.31 24 GLN B C 1
ATOM 4450 O O . GLN B 1 24 ? 20.969 12.719 10.969 1 95.31 24 GLN B O 1
ATOM 4455 N N . THR B 1 25 ? 19.641 13.82 12.352 1 97 25 THR B N 1
ATOM 4456 C CA . THR B 1 25 ? 18.734 12.688 12.539 1 97 25 THR B CA 1
ATOM 4457 C C . THR B 1 25 ? 17.484 12.859 11.695 1 97 25 THR B C 1
ATOM 4459 O O . THR B 1 25 ? 17.062 13.984 11.391 1 97 25 THR B O 1
ATOM 4462 N N . PRO B 1 26 ? 16.875 11.719 11.383 1 97.75 26 PRO B N 1
ATOM 4463 C CA . PRO B 1 26 ? 17.297 10.336 11.609 1 97.75 26 PRO B CA 1
ATOM 4464 C C . PRO B 1 26 ? 18.641 10.008 10.961 1 97.75 26 PRO B C 1
ATOM 4466 O O . PRO B 1 26 ? 18.969 10.562 9.914 1 97.75 26 PRO B O 1
ATOM 4469 N N . ALA B 1 27 ? 19.391 9.094 11.633 1 96.94 27 ALA B N 1
ATOM 4470 C CA . ALA B 1 27 ? 20.719 8.789 11.148 1 96.94 27 ALA B CA 1
ATOM 4471 C C . ALA B 1 27 ? 21.109 7.344 11.453 1 96.94 27 ALA B C 1
ATOM 4473 O O . ALA B 1 27 ? 20.484 6.699 12.305 1 96.94 27 ALA B O 1
ATOM 4474 N N . ILE B 1 28 ? 22.047 6.902 10.734 1 96.62 28 ILE B N 1
ATOM 4475 C CA . ILE B 1 28 ? 22.625 5.59 10.969 1 96.62 28 ILE B CA 1
ATOM 4476 C C . ILE B 1 28 ? 23.969 5.746 11.695 1 96.62 28 ILE B C 1
ATOM 4478 O O . ILE B 1 28 ? 24.781 6.602 11.336 1 96.62 28 ILE B O 1
ATOM 4482 N N . LEU B 1 29 ? 24.078 5.035 12.75 1 95.31 29 LEU B N 1
ATOM 4483 C CA . LEU B 1 29 ? 25.375 4.879 13.406 1 95.31 29 LEU B CA 1
ATOM 4484 C C . LEU B 1 29 ? 26.047 3.59 12.953 1 95.31 29 LEU B C 1
ATOM 4486 O O . LEU B 1 29 ? 25.625 2.494 13.32 1 95.31 29 LEU B O 1
ATOM 4490 N N . GLU B 1 30 ? 27.047 3.695 12.227 1 94.44 30 GLU B N 1
ATOM 4491 C CA . GLU B 1 30 ? 27.734 2.506 11.742 1 94.44 30 GLU B CA 1
ATOM 4492 C C . GLU B 1 30 ? 28.578 1.863 12.844 1 94.44 30 GLU B C 1
ATOM 4494 O O . GLU B 1 30 ? 29.031 2.547 13.766 1 94.44 30 GLU B O 1
ATOM 4499 N N . VAL B 1 31 ? 28.781 0.62 12.617 1 91.44 31 VAL B N 1
ATOM 4500 C CA . VAL B 1 31 ? 29.625 -0.103 13.562 1 91.44 31 VAL B CA 1
ATOM 4501 C C . VAL B 1 31 ? 31 0.556 13.641 1 91.44 31 VAL B C 1
ATOM 4503 O O . VAL B 1 31 ? 31.578 0.897 12.617 1 91.44 31 VAL B O 1
ATOM 4506 N N . GLY B 1 32 ? 31.547 0.764 14.719 1 86.38 32 GLY B N 1
ATOM 4507 C CA . GLY B 1 32 ? 32.812 1.468 14.93 1 86.38 32 GLY B CA 1
ATOM 4508 C C . GLY B 1 32 ? 32.625 2.914 15.344 1 86.38 32 GLY B C 1
ATOM 4509 O O . GLY B 1 32 ? 33.5 3.514 15.945 1 86.38 32 GLY B O 1
ATOM 4510 N N . GLU B 1 33 ? 31.406 3.453 14.922 1 87.81 33 GLU B N 1
ATOM 4511 C CA . GLU B 1 33 ? 31.078 4.832 15.281 1 87.81 33 GLU B CA 1
ATOM 4512 C C . GLU B 1 33 ? 30.172 4.887 16.5 1 87.81 33 GLU B C 1
ATOM 4514 O O . GLU B 1 33 ? 29.875 5.965 17.016 1 87.81 33 GLU B O 1
ATOM 4519 N N . ILE B 1 34 ? 29.734 3.779 16.906 1 88 34 ILE B N 1
ATOM 4520 C CA . ILE B 1 34 ? 28.844 3.719 18.047 1 88 34 ILE B CA 1
ATOM 4521 C C . ILE B 1 34 ? 29.656 3.918 19.344 1 88 34 ILE B C 1
ATOM 4523 O O . ILE B 1 34 ? 30.625 3.199 19.594 1 88 34 ILE B O 1
ATOM 4527 N N . PRO B 1 35 ? 29.219 4.883 20.094 1 89.12 35 PRO B N 1
ATOM 4528 C CA . PRO B 1 35 ? 29.922 5.09 21.359 1 89.12 35 PRO B CA 1
ATOM 4529 C C . PRO B 1 35 ? 29.828 3.883 22.297 1 89.12 35 PRO B C 1
ATOM 4531 O O . PRO B 1 35 ? 29.016 2.992 22.078 1 89.12 35 PRO B O 1
ATOM 4534 N N . GLU B 1 36 ? 30.656 3.896 23.266 1 88.31 36 GLU B N 1
ATOM 4535 C CA . GLU B 1 36 ? 30.609 2.814 24.234 1 88.31 36 GLU B CA 1
ATOM 4536 C C . GLU B 1 36 ? 29.453 2.99 25.219 1 88.31 36 GLU B C 1
ATOM 4538 O O . GLU B 1 36 ? 29.656 3.268 26.391 1 88.31 36 GLU B O 1
ATOM 4543 N N . TRP B 1 37 ? 28.375 2.781 24.688 1 89.44 37 TRP B N 1
ATOM 4544 C CA . TRP B 1 37 ? 27.172 2.875 25.484 1 89.44 37 TRP B CA 1
ATOM 4545 C C . TRP B 1 37 ? 26.875 1.548 26.172 1 89.44 37 TRP B C 1
ATOM 4547 O O . TRP B 1 37 ? 27.359 0.496 25.75 1 89.44 37 TRP B O 1
ATOM 4557 N N . ASP B 1 38 ? 26.172 1.674 27.281 1 87 38 ASP B N 1
ATOM 4558 C CA . ASP B 1 38 ? 25.672 0.473 27.953 1 87 38 ASP B CA 1
ATOM 4559 C C . ASP B 1 38 ? 24.406 -0.048 27.266 1 87 38 ASP B C 1
ATOM 4561 O O . ASP B 1 38 ? 23.344 0.565 27.375 1 87 38 ASP B O 1
ATOM 4565 N N . PHE B 1 39 ? 24.547 -1.161 26.625 1 87.12 39 PHE B N 1
ATOM 4566 C CA . PHE B 1 39 ? 23.422 -1.709 25.875 1 87.12 39 PHE B CA 1
ATOM 4567 C C . PHE B 1 39 ? 22.625 -2.689 26.734 1 87.12 39 PHE B C 1
ATOM 4569 O O . PHE B 1 39 ? 21.656 -3.287 26.266 1 87.12 39 PHE B O 1
ATOM 4576 N N . GLY B 1 40 ? 23.047 -2.777 27.906 1 86.25 40 GLY B N 1
ATOM 4577 C CA . GLY B 1 40 ? 22.344 -3.684 28.797 1 86.25 40 GLY B CA 1
ATOM 4578 C C . GLY B 1 40 ? 22.516 -5.145 28.422 1 86.25 40 GLY B C 1
ATOM 4579 O O . GLY B 1 40 ? 23.375 -5.484 27.609 1 86.25 40 GLY B O 1
ATOM 4580 N N . LEU B 1 41 ? 21.688 -6.031 29.156 1 81.25 41 LEU B N 1
ATOM 4581 C CA . LEU B 1 41 ? 21.844 -7.465 28.938 1 81.25 41 LEU B CA 1
ATOM 4582 C C . LEU B 1 41 ? 20.531 -8.07 28.438 1 81.25 41 LEU B C 1
ATOM 4584 O O . LEU B 1 41 ? 20.453 -9.281 28.234 1 81.25 41 LEU B O 1
ATOM 4588 N N . ALA B 1 42 ? 19.594 -7.18 28.297 1 80.5 42 ALA B N 1
ATOM 4589 C CA . ALA B 1 42 ? 18.281 -7.715 27.938 1 80.5 42 ALA B CA 1
ATOM 4590 C C . ALA B 1 42 ? 17.75 -7.074 26.656 1 80.5 42 ALA B C 1
ATOM 4592 O O . ALA B 1 42 ? 17.875 -5.859 26.469 1 80.5 42 ALA B O 1
ATOM 4593 N N . PRO B 1 43 ? 17.219 -8.008 25.859 1 84.19 43 PRO B N 1
ATOM 4594 C CA . PRO B 1 43 ? 16.5 -7.438 24.719 1 84.19 43 PRO B CA 1
ATOM 4595 C C . PRO B 1 43 ? 15.195 -6.746 25.141 1 84.19 43 PRO B C 1
ATOM 4597 O O . PRO B 1 43 ? 14.641 -7.043 26.203 1 84.19 43 PRO B O 1
ATOM 4600 N N . THR B 1 44 ? 14.711 -5.863 24.391 1 88.75 44 THR B N 1
ATOM 4601 C CA . THR B 1 44 ? 13.508 -5.098 24.703 1 88.75 44 THR B CA 1
ATOM 4602 C C . THR B 1 44 ? 12.305 -6.02 24.859 1 88.75 44 THR B C 1
ATOM 4604 O O . THR B 1 44 ? 11.375 -5.715 25.609 1 88.75 44 THR B O 1
ATOM 4607 N N . SER B 1 45 ? 12.32 -7.188 24.234 1 85.94 45 SER B N 1
ATOM 4608 C CA . SER B 1 45 ? 11.219 -8.141 24.281 1 85.94 45 SER B CA 1
ATOM 4609 C C . SER B 1 45 ? 11 -8.648 25.703 1 85.94 45 SER B C 1
ATOM 4611 O O . SER B 1 45 ? 9.898 -9.078 26.047 1 85.94 45 SER B O 1
ATOM 4613 N N . LEU B 1 46 ? 12.07 -8.609 26.5 1 86.5 46 LEU B N 1
ATOM 4614 C CA . LEU B 1 46 ? 11.984 -9.086 27.875 1 86.5 46 LEU B CA 1
ATOM 4615 C C . LEU B 1 46 ? 10.969 -8.273 28.672 1 86.5 46 LEU B C 1
ATOM 4617 O O . LEU B 1 46 ? 10.414 -8.758 29.656 1 86.5 46 LEU B O 1
ATOM 4621 N N . LYS B 1 47 ? 10.703 -7.07 28.234 1 89.12 47 LYS B N 1
ATOM 4622 C CA . LYS B 1 47 ? 9.734 -6.203 28.891 1 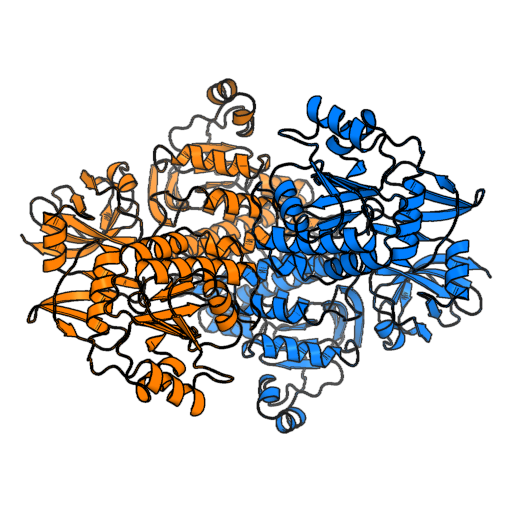89.12 47 LYS B CA 1
ATOM 4623 C C . LYS B 1 47 ? 8.367 -6.875 28.969 1 89.12 47 LYS B C 1
ATOM 4625 O O . LYS B 1 47 ? 7.629 -6.68 29.938 1 89.12 47 LYS B O 1
ATOM 4630 N N . PHE B 1 48 ? 8.039 -7.75 28.062 1 89 48 PHE B N 1
ATOM 4631 C CA . PHE B 1 48 ? 6.715 -8.352 27.953 1 89 48 PHE B CA 1
ATOM 4632 C C . PHE B 1 48 ? 6.68 -9.711 28.641 1 89 48 PHE B C 1
ATOM 4634 O O . PHE B 1 48 ? 5.617 -10.312 28.797 1 89 48 PHE B O 1
ATOM 4641 N N . ILE B 1 49 ? 7.824 -10.188 29.047 1 88.88 49 ILE B N 1
ATOM 4642 C CA . ILE B 1 49 ? 7.91 -11.43 29.812 1 88.88 49 ILE B CA 1
ATOM 4643 C C . ILE B 1 49 ? 7.996 -11.102 31.312 1 88.88 49 ILE B C 1
ATOM 4645 O O . ILE B 1 49 ? 7.262 -11.68 32.125 1 88.88 49 ILE B O 1
ATOM 4649 N N . SER B 1 50 ? 8.891 -10.133 31.656 1 91.38 50 SER B N 1
ATOM 4650 C CA . SER B 1 50 ? 9.078 -9.672 33.031 1 91.38 50 SER B CA 1
ATOM 4651 C C . SER B 1 50 ? 9.539 -8.219 33.062 1 91.38 50 SER B C 1
ATOM 4653 O O . SER B 1 50 ? 10.727 -7.934 32.875 1 91.38 50 SER B O 1
ATOM 4655 N N . GLU B 1 51 ? 8.648 -7.426 33.406 1 88.31 51 GLU B N 1
ATOM 4656 C CA . GLU B 1 51 ? 8.953 -6 33.469 1 88.31 51 GLU B CA 1
ATOM 4657 C C . GLU B 1 51 ? 10.031 -5.715 34.5 1 88.31 51 GLU B C 1
ATOM 4659 O O . GLU B 1 51 ? 10.875 -4.832 34.312 1 88.31 51 GLU B O 1
ATOM 4664 N N . GLU B 1 52 ? 9.977 -6.383 35.531 1 89.56 52 GLU B N 1
ATOM 4665 C CA . GLU B 1 52 ? 10.953 -6.199 36.625 1 89.56 52 GLU B CA 1
ATOM 4666 C C . GLU B 1 52 ? 12.359 -6.559 36.156 1 89.56 52 GLU B C 1
ATOM 4668 O O . GLU B 1 52 ? 13.305 -5.801 36.375 1 89.56 52 GLU B O 1
ATOM 4673 N N . LEU B 1 53 ? 12.422 -7.684 35.5 1 90.06 53 LEU B N 1
ATOM 4674 C CA . LEU B 1 53 ? 13.719 -8.125 35 1 90.06 53 LEU B CA 1
ATOM 4675 C C . LEU B 1 53 ? 14.25 -7.176 33.938 1 90.06 53 LEU B C 1
ATOM 4677 O O . LEU B 1 53 ? 15.453 -6.883 33.906 1 90.06 53 LEU B O 1
ATOM 4681 N N . TYR B 1 54 ? 13.359 -6.734 33.156 1 89.94 54 TYR B N 1
ATOM 4682 C CA . TYR B 1 54 ? 13.773 -5.797 32.125 1 89.94 54 TYR B CA 1
ATOM 4683 C C . TYR B 1 54 ? 14.297 -4.504 32.719 1 89.94 54 TYR B C 1
ATOM 4685 O O . TYR B 1 54 ? 15.312 -3.965 32.281 1 89.94 54 TYR B O 1
ATOM 4693 N N . SER B 1 55 ? 13.641 -3.988 33.719 1 87.5 55 SER B N 1
ATOM 4694 C CA . SER B 1 55 ? 14.039 -2.732 34.344 1 87.5 55 SER B CA 1
ATOM 4695 C C . SER B 1 55 ? 15.438 -2.834 34.938 1 87.5 55 SER B C 1
ATOM 4697 O O . SER B 1 55 ? 16.172 -1.845 34.969 1 87.5 55 SER B O 1
ATOM 4699 N N . ARG B 1 56 ? 15.852 -4.059 35.344 1 88 56 ARG B N 1
ATOM 4700 C CA . ARG B 1 56 ? 17.141 -4.277 35.969 1 88 56 ARG B CA 1
ATOM 4701 C C . ARG B 1 56 ? 18.25 -4.449 34.906 1 88 56 ARG B C 1
ATOM 4703 O O . ARG B 1 56 ? 19.406 -4.16 35.188 1 88 56 ARG B O 1
ATOM 4710 N N . LEU B 1 57 ? 17.75 -4.832 33.719 1 89 57 LEU B N 1
ATOM 4711 C CA . LEU B 1 57 ? 18.766 -5.281 32.781 1 89 57 LEU B CA 1
ATOM 4712 C C . LEU B 1 57 ? 18.781 -4.398 31.516 1 89 57 LEU B C 1
ATOM 4714 O O . LEU B 1 57 ? 19.641 -4.559 30.656 1 89 57 LEU B O 1
ATOM 4718 N N . ARG B 1 58 ? 17.922 -3.475 31.531 1 86.06 58 ARG B N 1
ATOM 4719 C CA . ARG B 1 58 ? 17.781 -2.645 30.344 1 86.06 58 ARG B CA 1
ATOM 4720 C C . ARG B 1 58 ? 18.969 -1.693 30.203 1 86.06 58 ARG B C 1
ATOM 4722 O O . ARG B 1 58 ? 19.703 -1.454 31.172 1 86.06 58 ARG B O 1
ATOM 4729 N N . PRO B 1 59 ? 19.109 -1.176 28.938 1 85.94 59 PRO B N 1
ATOM 4730 C CA . PRO B 1 59 ? 20.172 -0.172 28.766 1 85.94 59 PRO B CA 1
ATOM 4731 C C . PRO B 1 59 ? 19.906 1.096 29.578 1 85.94 59 PRO B C 1
ATOM 4733 O O . PRO B 1 59 ? 18.766 1.54 29.688 1 85.94 59 PRO B O 1
ATOM 4736 N N . ILE B 1 60 ? 20.906 1.57 30.172 1 83.38 60 ILE B N 1
ATOM 4737 C CA . ILE B 1 60 ? 20.828 2.842 30.891 1 83.38 60 ILE B CA 1
ATOM 4738 C C . ILE B 1 60 ? 21.844 3.822 30.312 1 83.38 60 ILE B C 1
ATOM 4740 O O . ILE B 1 60 ? 23.047 3.557 30.328 1 83.38 60 ILE B O 1
ATOM 4744 N N . ASN B 1 61 ? 21.297 4.789 29.703 1 85.94 61 ASN B N 1
ATOM 4745 C CA . ASN B 1 61 ? 22.141 5.805 29.094 1 85.94 61 ASN B CA 1
ATOM 4746 C C . ASN B 1 61 ? 21.562 7.203 29.281 1 85.94 61 ASN B C 1
ATOM 4748 O O . ASN B 1 61 ? 20.344 7.398 29.188 1 85.94 61 ASN B O 1
ATOM 4752 N N . GLU B 1 62 ? 22.344 8.117 29.547 1 84.12 62 GLU B N 1
ATOM 4753 C CA . GLU B 1 62 ? 21.891 9.477 29.844 1 84.12 62 GLU B CA 1
ATOM 4754 C C . GLU B 1 62 ? 21.641 10.266 28.562 1 84.12 62 GLU B C 1
ATOM 4756 O O . GLU B 1 62 ? 20.859 11.219 28.562 1 84.12 62 GLU B O 1
ATOM 4761 N N . GLU B 1 63 ? 22.234 9.852 27.547 1 86.94 63 GLU B N 1
ATOM 4762 C CA . GLU B 1 63 ? 22.219 10.648 26.312 1 86.94 63 GLU B CA 1
ATOM 4763 C C . GLU B 1 63 ? 21.141 10.156 25.359 1 86.94 63 GLU B C 1
ATOM 4765 O O . GLU B 1 63 ? 20.578 10.945 24.594 1 86.94 63 GLU B O 1
ATOM 4770 N N . VAL B 1 64 ? 20.984 8.867 25.406 1 91.5 64 VAL B N 1
ATOM 4771 C CA . VAL B 1 64 ? 20.094 8.266 24.422 1 91.5 64 VAL B CA 1
ATOM 4772 C C . VAL B 1 64 ? 19.172 7.246 25.109 1 91.5 64 VAL B C 1
ATOM 4774 O O . VAL B 1 64 ? 19.516 6.711 26.156 1 91.5 64 VAL B O 1
ATOM 4777 N N . GLU B 1 65 ? 18.016 7.129 24.578 1 91.19 65 GLU B N 1
ATOM 4778 C CA . GLU B 1 65 ? 17.156 5.996 24.922 1 91.19 65 GLU B CA 1
ATOM 4779 C C . GLU B 1 65 ? 17.375 4.82 23.969 1 91.19 65 GLU B C 1
ATOM 4781 O O . GLU B 1 65 ? 17.062 4.902 22.797 1 91.19 65 GLU B O 1
ATOM 4786 N N . ILE B 1 66 ? 17.875 3.734 24.484 1 92.38 66 ILE B N 1
ATOM 4787 C CA . ILE B 1 66 ? 18.297 2.621 23.641 1 92.38 66 ILE B CA 1
ATOM 4788 C C . ILE B 1 66 ? 17.25 1.516 23.703 1 92.38 66 ILE B C 1
ATOM 4790 O O . ILE B 1 66 ? 16.875 1.051 24.781 1 92.38 66 ILE B O 1
ATOM 4794 N N . LEU B 1 67 ? 16.688 1.137 22.562 1 92.44 67 LEU B N 1
ATOM 4795 C CA . LEU B 1 67 ? 15.836 -0.028 22.359 1 92.44 67 LEU B CA 1
ATOM 4796 C C . LEU B 1 67 ? 16.547 -1.098 21.547 1 92.44 67 LEU B C 1
ATOM 4798 O O . LEU B 1 67 ? 17.141 -0.799 20.5 1 92.44 67 LEU B O 1
ATOM 4802 N N . THR B 1 68 ? 16.516 -2.311 22.031 1 91.38 68 THR B N 1
ATOM 4803 C CA . THR B 1 68 ? 17.281 -3.336 21.344 1 91.38 68 THR B CA 1
ATOM 4804 C C . THR B 1 68 ? 16.375 -4.395 20.734 1 91.38 68 THR B C 1
ATOM 4806 O O . THR B 1 68 ? 15.297 -4.68 21.281 1 91.38 68 THR B O 1
ATOM 4809 N N . SER B 1 69 ? 16.719 -4.961 19.594 1 89.25 69 SER B N 1
ATOM 4810 C CA . SER B 1 69 ? 16.156 -6.137 18.938 1 89.25 69 SER B CA 1
ATOM 4811 C C . SER B 1 69 ? 14.648 -5.988 18.734 1 89.25 69 SER B C 1
ATOM 4813 O O . SER B 1 69 ? 13.875 -6.898 19.047 1 89.25 69 SER B O 1
ATOM 4815 N N . LEU B 1 70 ? 14.266 -4.879 18.219 1 92.75 70 LEU B N 1
ATOM 4816 C CA . LEU B 1 70 ? 12.852 -4.574 18.016 1 92.75 70 LEU B CA 1
ATOM 4817 C C . LEU B 1 70 ? 12.242 -5.477 16.938 1 92.75 70 LEU B C 1
ATOM 4819 O O . LEU B 1 70 ? 11.023 -5.637 16.875 1 92.75 70 LEU B O 1
ATOM 4823 N N . HIS B 1 71 ? 13.07 -6.039 16.062 1 86.88 71 HIS B N 1
ATOM 4824 C CA . HIS B 1 71 ? 12.609 -6.883 14.961 1 86.88 71 HIS B CA 1
ATOM 4825 C C . HIS B 1 71 ? 12.031 -8.195 15.484 1 86.88 71 HIS B C 1
ATOM 4827 O O . HIS B 1 71 ? 11.367 -8.922 14.742 1 86.88 71 HIS B O 1
ATOM 4833 N N . LEU B 1 72 ? 12.234 -8.5 16.781 1 86.94 72 LEU B N 1
ATOM 4834 C CA . LEU B 1 72 ? 11.711 -9.719 17.391 1 86.94 72 LEU B CA 1
ATOM 4835 C C . LEU B 1 72 ? 10.328 -9.477 17.984 1 86.94 72 LEU B C 1
ATOM 4837 O O . LEU B 1 72 ? 9.648 -10.43 18.375 1 86.94 72 LEU B O 1
ATOM 4841 N N . LEU B 1 73 ? 9.891 -8.289 18 1 93.25 73 LEU B N 1
ATOM 4842 C CA . LEU B 1 73 ? 8.617 -7.934 18.625 1 93.25 73 LEU B CA 1
ATOM 4843 C C . LEU B 1 73 ? 7.461 -8.117 17.656 1 93.25 73 LEU B C 1
ATOM 4845 O O . LEU B 1 73 ? 7.613 -7.875 16.453 1 93.25 73 LEU B O 1
ATOM 4849 N N . SER B 1 74 ? 6.336 -8.523 18.188 1 93.06 74 SER B N 1
ATOM 4850 C CA . SER B 1 74 ? 5.109 -8.469 17.391 1 93.06 74 SER B CA 1
ATOM 4851 C C . SER B 1 74 ? 4.719 -7.035 17.062 1 93.06 74 SER B C 1
ATOM 4853 O O . SER B 1 74 ? 5.199 -6.094 17.703 1 93.06 74 SER B O 1
ATOM 4855 N N . PRO B 1 75 ? 3.885 -6.887 16.109 1 94.5 75 PRO B N 1
ATOM 4856 C CA . PRO B 1 75 ? 3.459 -5.527 15.766 1 94.5 75 PRO B CA 1
ATOM 4857 C C . PRO B 1 75 ? 2.883 -4.773 16.969 1 94.5 75 PRO B C 1
ATOM 4859 O O . PRO B 1 75 ? 3.207 -3.6 17.172 1 94.5 75 PRO B O 1
ATOM 4862 N N . ARG B 1 76 ? 2.08 -5.398 17.766 1 93.62 76 ARG B N 1
ATOM 4863 C CA . ARG B 1 76 ? 1.465 -4.77 18.938 1 93.62 76 ARG B CA 1
ATOM 4864 C C . ARG B 1 76 ? 2.518 -4.383 19.969 1 93.62 76 ARG B C 1
ATOM 4866 O O . ARG B 1 76 ? 2.475 -3.281 20.531 1 93.62 76 ARG B O 1
ATOM 4873 N N . GLN B 1 77 ? 3.424 -5.293 20.156 1 94.25 77 GLN B N 1
ATOM 4874 C CA . GLN B 1 77 ? 4.5 -5.031 21.109 1 94.25 77 GLN B CA 1
ATOM 4875 C C . GLN B 1 77 ? 5.375 -3.873 20.641 1 94.25 77 GLN B C 1
ATOM 4877 O O . GLN B 1 77 ? 5.766 -3.023 21.453 1 94.25 77 GLN B O 1
ATOM 4882 N N . LEU B 1 78 ? 5.684 -3.875 19.375 1 95.56 78 LEU B N 1
ATOM 4883 C CA . LEU B 1 78 ? 6.52 -2.826 18.797 1 95.56 78 LEU B CA 1
ATOM 4884 C C . LEU B 1 78 ? 5.898 -1.452 19.031 1 95.56 78 LEU B C 1
ATOM 4886 O O . LEU B 1 78 ? 6.559 -0.538 19.516 1 95.56 78 LEU B O 1
ATOM 4890 N N . VAL B 1 79 ? 4.637 -1.327 18.719 1 94.25 79 VAL B N 1
ATOM 4891 C CA . VAL B 1 79 ? 3.938 -0.053 18.844 1 94.25 79 VAL B CA 1
ATOM 4892 C C . VAL B 1 79 ? 3.828 0.329 20.328 1 94.25 79 VAL B C 1
ATOM 4894 O O . VAL B 1 79 ? 4 1.496 20.688 1 94.25 79 VAL B O 1
ATOM 4897 N N . GLN B 1 80 ? 3.646 -0.655 21.172 1 91.56 80 GLN B N 1
ATOM 4898 C CA . GLN B 1 80 ? 3.518 -0.408 22.594 1 91.56 80 GLN B CA 1
ATOM 4899 C C . GLN B 1 80 ? 4.812 0.155 23.172 1 91.56 80 GLN B C 1
ATOM 4901 O O . GLN B 1 80 ? 4.781 1.036 24.031 1 91.56 80 GLN B O 1
ATOM 4906 N N . VAL B 1 81 ? 5.887 -0.375 22.703 1 90.75 81 VAL B N 1
ATOM 4907 C CA . VAL B 1 81 ? 7.184 0.087 23.188 1 90.75 81 VAL B CA 1
ATOM 4908 C C . VAL B 1 81 ? 7.348 1.575 22.891 1 90.75 81 VAL B C 1
ATOM 4910 O O . VAL B 1 81 ? 7.77 2.346 23.766 1 90.75 81 VAL B O 1
ATOM 4913 N N . PHE B 1 82 ? 7.043 1.981 21.703 1 89 82 PHE B N 1
ATOM 4914 C CA . PHE B 1 82 ? 7.18 3.381 21.328 1 89 82 PHE B CA 1
ATOM 4915 C C . PHE B 1 82 ? 6.152 4.246 22.047 1 89 82 PHE B C 1
ATOM 4917 O O . PHE B 1 82 ? 6.441 5.379 22.438 1 89 82 PHE B O 1
ATOM 4924 N N . GLU B 1 83 ? 4.969 3.717 22.203 1 85.88 83 GLU B N 1
ATOM 4925 C CA . GLU B 1 83 ? 3.918 4.426 22.938 1 85.88 83 GLU B CA 1
ATOM 4926 C C . GLU B 1 83 ? 4.336 4.711 24.375 1 85.88 83 GLU B C 1
ATOM 4928 O O . GLU B 1 83 ? 4.094 5.801 24.891 1 85.88 83 GLU B O 1
ATOM 4933 N N . ASP B 1 84 ? 4.93 3.736 24.953 1 84.62 84 ASP B N 1
ATOM 4934 C CA . ASP B 1 84 ? 5.352 3.857 26.344 1 84.62 84 ASP B CA 1
ATOM 4935 C C . ASP B 1 84 ? 6.402 4.953 26.5 1 84.62 84 ASP B C 1
ATOM 4937 O O . ASP B 1 84 ? 6.469 5.605 27.547 1 84.62 84 ASP B O 1
ATOM 4941 N N . LEU B 1 85 ? 7.141 5.152 25.516 1 81.31 85 LEU B N 1
ATOM 4942 C CA . LEU B 1 85 ? 8.195 6.16 25.578 1 81.31 85 LEU B CA 1
ATOM 4943 C C . LEU B 1 85 ? 7.633 7.551 25.312 1 81.31 85 LEU B C 1
ATOM 4945 O O . LEU B 1 85 ? 8.25 8.555 25.688 1 81.31 85 LEU B O 1
ATOM 4949 N N . SER B 1 86 ? 6.449 7.609 24.672 1 69.88 86 SER B N 1
ATOM 4950 C CA . SER B 1 86 ? 5.875 8.898 24.297 1 69.88 86 SER B CA 1
ATOM 4951 C C . SER B 1 86 ? 4.895 9.391 25.359 1 69.88 86 SER B C 1
ATOM 4953 O O . SER B 1 86 ? 4.484 10.555 25.344 1 69.88 86 SER B O 1
ATOM 4955 N N . LYS B 1 87 ? 4.238 8.523 26.234 1 57.66 87 LYS B N 1
ATOM 4956 C CA . LYS B 1 87 ? 3.205 8.852 27.219 1 57.66 87 LYS B CA 1
ATOM 4957 C C . LYS B 1 87 ? 3.625 10.031 28.094 1 57.66 87 LYS B C 1
ATOM 4959 O O . LYS B 1 87 ? 2.803 10.883 28.422 1 57.66 87 LYS B O 1
ATOM 4964 N N . GLU B 1 88 ? 4.742 9.914 28.688 1 52.94 88 GLU B N 1
ATOM 4965 C CA . GLU B 1 88 ? 5.059 11.031 29.578 1 52.94 88 GLU B CA 1
ATOM 4966 C C . GLU B 1 88 ? 5.547 12.242 28.781 1 52.94 88 GLU B C 1
ATOM 4968 O O . GLU B 1 88 ? 6.137 13.164 29.344 1 52.94 88 GLU B O 1
ATOM 4973 N N . GLY B 1 89 ? 5.238 12.258 27.484 1 57.75 89 GLY B N 1
ATOM 4974 C CA . GLY B 1 89 ? 5.734 13.289 26.594 1 57.75 89 GLY B CA 1
ATOM 4975 C C . GLY B 1 89 ? 6.762 12.773 25.594 1 57.75 89 GLY B C 1
ATOM 4976 O O . GLY B 1 89 ? 6.941 11.562 25.453 1 57.75 89 GLY B O 1
ATOM 4977 N N . VAL B 1 90 ? 7.164 13.531 24.625 1 61.34 90 VAL B N 1
ATOM 4978 C CA . VAL B 1 90 ? 8.211 13.133 23.688 1 61.34 90 VAL B CA 1
ATOM 4979 C C . VAL B 1 90 ? 9.562 13.141 24.406 1 61.34 90 VAL B C 1
ATOM 4981 O O . VAL B 1 90 ? 9.875 14.07 25.141 1 61.34 90 VAL B O 1
ATOM 4984 N N . SER B 1 91 ? 10.195 12 24.391 1 65.75 91 SER B N 1
ATOM 4985 C CA . SER B 1 91 ? 11.523 11.898 25 1 65.75 91 SER B CA 1
ATOM 4986 C C . SER B 1 91 ? 12.445 13 24.484 1 65.75 91 SER B C 1
ATOM 4988 O O . SER B 1 91 ? 12.57 13.203 23.281 1 65.75 91 SER B O 1
ATOM 4990 N N . PRO B 1 92 ? 12.906 13.719 25.406 1 76.62 92 PRO B N 1
ATOM 4991 C CA . PRO B 1 92 ? 13.898 14.703 24.984 1 76.62 92 PRO B CA 1
ATOM 4992 C C . PRO B 1 92 ? 15.172 14.055 24.422 1 76.62 92 PRO B C 1
ATOM 4994 O O . PRO B 1 92 ? 15.922 14.695 23.688 1 76.62 92 PRO B O 1
ATOM 4997 N N . LYS B 1 93 ? 15.375 12.766 24.891 1 86.94 93 LYS B N 1
ATOM 4998 C CA . LYS B 1 93 ? 16.516 12.023 24.375 1 86.94 93 LYS B CA 1
ATOM 4999 C C . LYS B 1 93 ? 16.188 11.383 23.031 1 86.94 93 LYS B C 1
ATOM 5001 O O . LYS B 1 93 ? 15.047 10.992 22.781 1 86.94 93 LYS B O 1
ATOM 5006 N N . PRO B 1 94 ? 17.281 11.383 22.188 1 92.81 94 PRO B N 1
ATOM 5007 C CA . PRO B 1 94 ? 17.031 10.641 20.938 1 92.81 94 PRO B CA 1
ATOM 5008 C C . PRO B 1 94 ? 16.781 9.156 21.188 1 92.81 94 PRO B C 1
ATOM 5010 O O . PRO B 1 94 ? 17.391 8.555 22.078 1 92.81 94 PRO B O 1
ATOM 5013 N N . LEU B 1 95 ? 15.898 8.617 20.453 1 94.38 95 LEU B N 1
ATOM 5014 C CA . LEU B 1 95 ? 15.586 7.199 20.531 1 94.38 95 LEU B CA 1
ATOM 5015 C C . LEU B 1 95 ? 16.469 6.398 19.562 1 94.38 95 LEU B C 1
ATOM 5017 O O . LEU B 1 95 ? 16.469 6.648 18.359 1 94.38 95 LEU B O 1
ATOM 5021 N N . TYR B 1 96 ? 17.203 5.477 20.094 1 95.75 96 TYR B N 1
ATOM 5022 C CA . TYR B 1 96 ? 18.141 4.652 19.328 1 95.75 96 TYR B CA 1
ATOM 5023 C C . TYR B 1 96 ? 17.625 3.223 19.219 1 95.75 96 TYR B C 1
ATOM 5025 O O . TYR B 1 96 ? 17.609 2.48 20.203 1 95.75 96 TYR B O 1
ATOM 5033 N N . ALA B 1 97 ? 17.172 2.816 18.016 1 96.38 97 ALA B N 1
ATOM 5034 C CA . ALA B 1 97 ? 16.781 1.44 17.719 1 96.38 97 ALA B CA 1
ATOM 5035 C C . ALA B 1 97 ? 17.984 0.59 17.344 1 96.38 97 ALA B C 1
ATOM 5037 O O . ALA B 1 97 ? 18.281 0.42 16.156 1 96.38 97 ALA B O 1
ATOM 5038 N N . ALA B 1 98 ? 18.531 -0.052 18.312 1 95.12 98 ALA B N 1
ATOM 5039 C CA . ALA B 1 98 ? 19.781 -0.797 18.141 1 95.12 98 ALA B CA 1
ATOM 5040 C C . ALA B 1 98 ? 19.5 -2.172 17.531 1 95.12 98 ALA B C 1
ATOM 5042 O O . ALA B 1 98 ? 18.578 -2.869 17.938 1 95.12 98 ALA B O 1
ATOM 5043 N N . SER B 1 99 ? 20.297 -2.545 16.516 1 94.44 99 SER B N 1
ATOM 5044 C CA . SER B 1 99 ? 20.266 -3.857 15.883 1 94.44 99 SER B CA 1
ATOM 5045 C C . SER B 1 99 ? 18.859 -4.223 15.43 1 94.44 99 SER B C 1
ATOM 5047 O O . SER B 1 99 ? 18.359 -5.309 15.742 1 94.44 99 SER B O 1
ATOM 5049 N N . SER B 1 100 ? 18.188 -3.273 14.766 1 96.44 100 SER B N 1
ATOM 5050 C CA . SER B 1 100 ? 16.781 -3.496 14.469 1 96.44 100 SER B CA 1
ATOM 5051 C C . SER B 1 100 ? 16.438 -3.09 13.039 1 96.44 100 SER B C 1
ATOM 5053 O O . SER B 1 100 ? 15.398 -3.48 12.508 1 96.44 100 SER B O 1
ATOM 5055 N N . ALA B 1 101 ? 17.328 -2.385 12.406 1 97.5 101 ALA B N 1
ATOM 5056 C CA . ALA B 1 101 ? 16.922 -1.683 11.188 1 97.5 101 ALA B CA 1
ATOM 5057 C C . ALA B 1 101 ? 17.344 -2.465 9.945 1 97.5 101 ALA B C 1
ATOM 5059 O O . ALA B 1 101 ? 18.453 -2.988 9.875 1 97.5 101 ALA B O 1
ATOM 5060 N N . LEU B 1 102 ? 16.516 -2.621 9.078 1 97.31 102 LEU B N 1
ATOM 5061 C CA . LEU B 1 102 ? 16.672 -3.092 7.707 1 97.31 102 LEU B CA 1
ATOM 5062 C C . LEU B 1 102 ? 16.031 -2.113 6.723 1 97.31 102 LEU B C 1
ATOM 5064 O O . LEU B 1 102 ? 15.203 -1.289 7.113 1 97.31 102 LEU B O 1
ATOM 5068 N N . PRO B 1 103 ? 16.453 -2.152 5.457 1 97.06 103 PRO B N 1
ATOM 5069 C CA . PRO B 1 103 ? 15.781 -1.265 4.504 1 97.06 103 PRO B CA 1
ATOM 5070 C C . PRO B 1 103 ? 14.273 -1.476 4.461 1 97.06 103 PRO B C 1
ATOM 5072 O O . PRO B 1 103 ? 13.516 -0.532 4.203 1 97.06 103 PRO B O 1
ATOM 5075 N N . SER B 1 104 ? 13.789 -2.598 4.832 1 96.44 104 SER B N 1
ATOM 5076 C CA . SER B 1 104 ? 12.375 -2.947 4.727 1 96.44 104 SER B CA 1
ATOM 5077 C C . SER B 1 104 ? 11.57 -2.34 5.867 1 96.44 104 SER B C 1
ATOM 5079 O O . SER B 1 104 ? 10.375 -2.072 5.719 1 96.44 104 SER B O 1
ATOM 5081 N N . ASN B 1 105 ? 12.195 -2.08 6.992 1 97.31 105 ASN B N 1
ATOM 5082 C CA . ASN B 1 105 ? 11.375 -1.704 8.141 1 97.31 105 ASN B CA 1
ATOM 5083 C C . ASN B 1 105 ? 11.797 -0.353 8.711 1 97.31 105 ASN B C 1
ATOM 5085 O O . ASN B 1 105 ? 11.102 0.211 9.555 1 97.31 105 ASN B O 1
ATOM 5089 N N . VAL B 1 106 ? 12.914 0.173 8.266 1 98.38 106 VAL B N 1
ATOM 5090 C CA . VAL B 1 106 ? 13.508 1.322 8.938 1 98.38 106 VAL B CA 1
ATOM 5091 C C . VAL B 1 106 ? 12.57 2.527 8.82 1 98.38 106 VAL B C 1
ATOM 5093 O O . VAL B 1 106 ? 12.492 3.346 9.742 1 98.38 106 VAL B O 1
ATOM 5096 N N . SER B 1 107 ? 11.891 2.66 7.707 1 98.31 107 SER B N 1
ATOM 5097 C CA . SER B 1 107 ? 10.969 3.781 7.555 1 98.31 107 SER B CA 1
ATOM 5098 C C . SER B 1 107 ? 9.859 3.73 8.602 1 98.31 107 SER B C 1
ATOM 5100 O O . SER B 1 107 ? 9.453 4.766 9.133 1 98.31 107 SER B O 1
ATOM 5102 N N . LEU B 1 108 ? 9.367 2.51 8.883 1 98.25 108 LEU B N 1
ATOM 5103 C CA . LEU B 1 108 ? 8.352 2.348 9.922 1 98.25 108 LEU B CA 1
ATOM 5104 C C . LEU B 1 108 ? 8.922 2.688 11.289 1 98.25 108 LEU B C 1
ATOM 5106 O O . LEU B 1 108 ? 8.266 3.354 12.094 1 98.25 108 LEU B O 1
ATOM 5110 N N . LEU B 1 109 ? 10.18 2.195 11.57 1 98 109 LEU B N 1
ATOM 5111 C CA . LEU B 1 109 ? 10.82 2.5 12.844 1 98 109 LEU B CA 1
ATOM 5112 C C . LEU B 1 109 ? 10.945 4.004 13.047 1 98 109 LEU B C 1
ATOM 5114 O O . LEU B 1 109 ? 10.641 4.523 14.125 1 98 109 LEU B O 1
ATOM 5118 N N . ILE B 1 110 ? 11.359 4.691 12.016 1 98.25 110 ILE B N 1
ATOM 5119 C CA . ILE B 1 110 ? 11.539 6.141 12.078 1 98.25 110 ILE B CA 1
ATOM 5120 C C . ILE B 1 110 ? 10.18 6.816 12.227 1 98.25 110 ILE B C 1
ATOM 5122 O O . ILE B 1 110 ? 10.031 7.762 13.008 1 98.25 110 ILE B O 1
ATOM 5126 N N . TYR B 1 111 ? 9.203 6.336 11.539 1 97.12 111 TYR B N 1
ATOM 5127 C CA . TYR B 1 111 ? 7.855 6.875 11.648 1 97.12 111 TYR B CA 1
ATOM 5128 C C . TYR B 1 111 ? 7.328 6.758 13.07 1 97.12 111 TYR B C 1
ATOM 5130 O O . TYR B 1 111 ? 6.598 7.633 13.547 1 97.12 111 TYR B O 1
ATOM 5138 N N . LEU B 1 112 ? 7.723 5.648 13.727 1 95.44 112 LEU B N 1
ATOM 5139 C CA . LEU B 1 112 ? 7.266 5.398 15.094 1 95.44 112 LEU B CA 1
ATOM 5140 C C . LEU B 1 112 ? 8.047 6.246 16.094 1 95.44 112 LEU B C 1
ATOM 5142 O O . LEU B 1 112 ? 7.637 6.391 17.25 1 95.44 112 LEU B O 1
ATOM 5146 N N . GLY B 1 113 ? 9.242 6.781 15.609 1 94.12 113 GLY B N 1
ATOM 5147 C CA . GLY B 1 113 ? 9.891 7.75 16.484 1 94.12 113 GLY B CA 1
ATOM 5148 C C . GLY B 1 113 ? 11.383 7.523 16.625 1 94.12 113 GLY B C 1
ATOM 5149 O O . GLY B 1 113 ? 12.062 8.25 17.344 1 94.12 113 GLY B O 1
ATOM 5150 N N . ALA B 1 114 ? 11.953 6.523 15.938 1 96.56 114 ALA B N 1
ATOM 5151 C CA . ALA B 1 114 ? 13.391 6.27 16.031 1 96.56 114 ALA B CA 1
ATOM 5152 C C . ALA B 1 114 ? 14.195 7.41 15.422 1 96.56 114 ALA B C 1
ATOM 5154 O O . ALA B 1 114 ? 13.922 7.844 14.297 1 96.56 114 ALA B O 1
ATOM 5155 N N . ASP B 1 115 ? 15.172 7.859 16.125 1 96.88 115 ASP B N 1
ATOM 5156 C CA . ASP B 1 115 ? 16.062 8.914 15.648 1 96.88 115 ASP B CA 1
ATOM 5157 C C . ASP B 1 115 ? 17.359 8.336 15.109 1 96.88 115 ASP B C 1
ATOM 5159 O O . ASP B 1 115 ? 17.984 8.922 14.227 1 96.88 115 ASP B O 1
ATOM 5163 N N . LEU B 1 116 ? 17.734 7.285 15.789 1 97 116 LEU B N 1
ATOM 5164 C CA . LEU B 1 116 ? 19 6.645 15.461 1 97 116 LEU B CA 1
ATOM 5165 C C . LEU B 1 116 ? 18.812 5.152 15.211 1 97 116 LEU B C 1
ATOM 5167 O O . LEU B 1 116 ? 18.031 4.5 15.906 1 97 116 LEU B O 1
ATOM 5171 N N . VAL B 1 117 ? 19.453 4.656 14.203 1 97.88 117 VAL B N 1
ATOM 5172 C CA . VAL B 1 117 ? 19.547 3.223 13.945 1 97.88 117 VAL B CA 1
ATOM 5173 C C . VAL B 1 117 ? 21 2.836 13.672 1 97.88 117 VAL B C 1
ATOM 5175 O O . VAL B 1 117 ? 21.875 3.693 13.672 1 97.88 117 VAL B O 1
ATOM 5178 N N . ASP B 1 118 ? 21.25 1.553 13.586 1 97.31 118 ASP B N 1
ATOM 5179 C CA . ASP B 1 118 ? 22.609 1.133 13.258 1 97.31 118 ASP B CA 1
ATOM 5180 C C . ASP B 1 118 ? 22.609 0.104 12.133 1 97.31 118 ASP B C 1
ATOM 5182 O O . ASP B 1 118 ? 21.547 -0.255 11.609 1 97.31 118 ASP B O 1
ATOM 5186 N N . ASN B 1 119 ? 23.828 -0.264 11.672 1 97.31 119 ASN B N 1
ATOM 5187 C CA . ASN B 1 119 ? 23.938 -1.163 10.523 1 97.31 119 ASN B CA 1
ATOM 5188 C C . ASN B 1 119 ? 24.266 -2.588 10.961 1 97.31 119 ASN B C 1
ATOM 5190 O O . ASN B 1 119 ? 24.734 -3.393 10.148 1 97.31 119 ASN B O 1
ATOM 5194 N N . VAL B 1 120 ? 24.031 -2.922 12.211 1 96.44 120 VAL B N 1
ATOM 5195 C CA . VAL B 1 120 ? 24.422 -4.223 12.75 1 96.44 120 VAL B CA 1
ATOM 5196 C C . VAL B 1 120 ? 23.656 -5.328 12.031 1 96.44 120 VAL B C 1
ATOM 5198 O O . VAL B 1 120 ? 24.25 -6.301 11.562 1 96.44 120 VAL B O 1
ATOM 5201 N N . LEU B 1 121 ? 22.391 -5.223 11.922 1 96.44 121 LEU B N 1
ATOM 5202 C CA . LEU B 1 121 ? 21.578 -6.25 11.281 1 96.44 121 LEU B CA 1
ATOM 5203 C C . LEU B 1 121 ? 21.906 -6.359 9.797 1 96.44 121 LEU B C 1
ATOM 5205 O O . LEU B 1 121 ? 21.828 -7.445 9.219 1 96.44 121 LEU B O 1
ATOM 5209 N N . ALA B 1 122 ? 22.203 -5.215 9.133 1 97.19 122 ALA B N 1
ATOM 5210 C CA . ALA B 1 122 ? 22.594 -5.23 7.727 1 97.19 122 ALA B CA 1
ATOM 5211 C C . ALA B 1 122 ? 23.875 -6.043 7.523 1 97.19 122 ALA B C 1
ATOM 5213 O O . ALA B 1 122 ? 23.969 -6.816 6.566 1 97.19 122 ALA B O 1
ATOM 5214 N N . ILE B 1 123 ? 24.797 -5.855 8.438 1 97.75 123 ILE B N 1
ATOM 5215 C CA . ILE B 1 123 ? 26.047 -6.609 8.398 1 97.75 123 ILE B CA 1
ATOM 5216 C C . ILE B 1 123 ? 25.766 -8.086 8.641 1 97.75 123 ILE B C 1
ATOM 5218 O O . ILE B 1 123 ? 26.266 -8.945 7.906 1 97.75 123 ILE B O 1
ATOM 5222 N N . ALA B 1 124 ? 24.984 -8.359 9.664 1 97.06 124 ALA B N 1
ATOM 5223 C CA . ALA B 1 124 ? 24.641 -9.75 9.984 1 97.06 124 ALA B CA 1
ATOM 5224 C C . ALA B 1 124 ? 24 -10.445 8.789 1 97.06 124 ALA B C 1
ATOM 5226 O O . ALA B 1 124 ? 24.328 -11.602 8.492 1 97.06 124 ALA B O 1
ATOM 5227 N N . LYS B 1 125 ? 23.094 -9.805 8.062 1 97.56 125 LYS B N 1
ATOM 5228 C CA . LYS B 1 125 ? 22.438 -10.367 6.883 1 97.56 125 LYS B CA 1
ATOM 5229 C C . LYS B 1 125 ? 23.453 -10.664 5.785 1 97.56 125 LYS B C 1
ATOM 5231 O O . LYS B 1 125 ? 23.375 -11.711 5.129 1 97.56 125 LYS B O 1
ATOM 5236 N N . ALA B 1 126 ? 24.344 -9.75 5.605 1 97.75 126 ALA B N 1
ATOM 5237 C CA . ALA B 1 126 ? 25.391 -9.969 4.594 1 97.75 126 ALA B CA 1
ATOM 5238 C C . ALA B 1 126 ? 26.203 -11.219 4.898 1 97.75 126 ALA B C 1
ATOM 5240 O O . ALA B 1 126 ? 26.438 -12.039 4.008 1 97.75 126 ALA B O 1
ATOM 5241 N N . TYR B 1 127 ? 26.562 -11.398 6.148 1 97.56 127 TYR B N 1
ATOM 5242 C CA . TYR B 1 127 ? 27.406 -12.531 6.539 1 97.56 127 TYR B CA 1
ATOM 5243 C C . TYR B 1 127 ? 26.594 -13.828 6.535 1 97.56 127 TYR B C 1
ATOM 5245 O O . TYR B 1 127 ? 27.172 -14.914 6.578 1 97.56 127 TYR B O 1
ATOM 5253 N N . SER B 1 128 ? 25.281 -13.719 6.473 1 97.31 128 SER B N 1
ATOM 5254 C CA . SER B 1 128 ? 24.406 -14.883 6.293 1 97.31 128 SER B CA 1
ATOM 5255 C C . SER B 1 128 ? 24.141 -15.148 4.812 1 97.31 128 SER B C 1
ATOM 5257 O O . SER B 1 128 ? 23.344 -16.016 4.473 1 97.31 128 SER B O 1
ATOM 5259 N N . GLY B 1 129 ? 24.703 -14.328 3.994 1 97.12 129 GLY B N 1
ATOM 5260 C CA . GLY B 1 129 ? 24.609 -14.547 2.561 1 97.12 129 GLY B CA 1
ATOM 5261 C C . GLY B 1 129 ? 23.469 -13.797 1.914 1 97.12 129 GLY B C 1
ATOM 5262 O O . GLY B 1 129 ? 23 -14.156 0.83 1 97.12 129 GLY B O 1
ATOM 5263 N N . ILE B 1 130 ? 22.984 -12.766 2.555 1 98.12 130 ILE B N 1
ATOM 5264 C CA . ILE B 1 130 ? 21.844 -12.039 2.033 1 98.12 130 ILE B CA 1
ATOM 5265 C C . ILE B 1 130 ? 22.281 -10.703 1.454 1 98.12 130 ILE B C 1
ATOM 5267 O O . ILE B 1 130 ? 22.984 -9.938 2.119 1 98.12 130 ILE B O 1
ATOM 5271 N N . TYR B 1 131 ? 21.922 -10.414 0.23 1 97.81 131 TYR B N 1
ATOM 5272 C CA . TYR B 1 131 ? 22.172 -9.188 -0.521 1 97.81 131 TYR B CA 1
ATOM 5273 C C . TYR B 1 131 ? 20.906 -8.344 -0.61 1 97.81 131 TYR B C 1
ATOM 5275 O O . TYR B 1 131 ? 19.844 -8.852 -0.952 1 97.81 131 TYR B O 1
ATOM 5283 N N . PHE B 1 132 ? 21.062 -6.988 -0.297 1 97.5 132 PHE B N 1
ATOM 5284 C CA . PHE B 1 132 ? 19.906 -6.109 -0.336 1 97.5 132 PHE B CA 1
ATOM 5285 C C . PHE B 1 132 ? 19.719 -5.523 -1.729 1 97.5 132 PHE B C 1
ATOM 5287 O O . PHE B 1 132 ? 20.641 -4.957 -2.305 1 97.5 132 PHE B O 1
ATOM 5294 N N . LEU B 1 133 ? 18.641 -5.672 -2.273 1 94.75 133 LEU B N 1
ATOM 5295 C CA . LEU B 1 133 ? 18.141 -4.922 -3.424 1 94.75 133 LEU B CA 1
ATOM 5296 C C . LEU B 1 133 ? 16.984 -4.008 -3.023 1 94.75 133 LEU B C 1
ATOM 5298 O O . LEU B 1 133 ? 15.844 -4.246 -3.4 1 94.75 133 LEU B O 1
ATOM 5302 N N . GLY B 1 134 ? 17.375 -2.92 -2.336 1 92.44 134 GLY B N 1
ATOM 5303 C CA . GLY B 1 134 ? 16.375 -2.137 -1.63 1 92.44 134 GLY B CA 1
ATOM 5304 C C . GLY B 1 134 ? 15.758 -2.879 -0.463 1 92.44 134 GLY B C 1
ATOM 5305 O O . GLY B 1 134 ? 16.469 -3.363 0.422 1 92.44 134 GLY B O 1
ATOM 5306 N N . GLU B 1 135 ? 14.539 -3.014 -0.5 1 92.81 135 GLU B N 1
ATOM 5307 C CA . GLU B 1 135 ? 13.82 -3.705 0.568 1 92.81 135 GLU B CA 1
ATOM 5308 C C . GLU B 1 135 ? 13.727 -5.203 0.289 1 92.81 135 GLU B C 1
ATOM 5310 O O . GLU B 1 135 ? 13.297 -5.973 1.149 1 92.81 135 GLU B O 1
ATOM 5315 N N . VAL B 1 136 ? 14.164 -5.609 -0.839 1 94.38 136 VAL B N 1
ATOM 5316 C CA . VAL B 1 136 ? 14.117 -7.02 -1.213 1 94.38 136 VAL B CA 1
ATOM 5317 C C . VAL B 1 136 ? 15.43 -7.703 -0.828 1 94.38 136 VAL B C 1
ATOM 5319 O O . VAL B 1 136 ? 16.516 -7.172 -1.081 1 94.38 136 VAL B O 1
ATOM 5322 N N . GLU B 1 137 ? 15.352 -8.852 -0.22 1 95.69 137 GLU B N 1
ATOM 5323 C CA . GLU B 1 137 ? 16.516 -9.648 0.163 1 95.69 137 GLU B CA 1
ATOM 5324 C C . GLU B 1 137 ? 16.75 -10.797 -0.816 1 95.69 137 GLU B C 1
ATOM 5326 O O . GLU B 1 137 ? 15.82 -11.516 -1.163 1 95.69 137 GLU B O 1
ATOM 5331 N N . VAL B 1 138 ? 17.953 -10.891 -1.279 1 95.62 138 VAL B N 1
ATOM 5332 C CA . VAL B 1 138 ? 18.312 -11.922 -2.252 1 95.62 138 VAL B CA 1
ATOM 5333 C C . VAL B 1 138 ? 19.5 -12.727 -1.742 1 95.62 138 VAL B C 1
ATOM 5335 O O . VAL B 1 138 ? 20.438 -12.172 -1.17 1 95.62 138 VAL B O 1
ATOM 5338 N N . GLU B 1 139 ? 19.453 -13.992 -1.933 1 96 139 GLU B N 1
ATOM 5339 C CA . GLU B 1 139 ? 20.609 -14.828 -1.627 1 96 139 GLU B CA 1
ATOM 5340 C C . GLU B 1 139 ? 21.734 -14.578 -2.619 1 96 139 GLU B C 1
ATOM 5342 O O . GLU B 1 139 ? 21.547 -14.703 -3.832 1 96 139 GLU B O 1
ATOM 5347 N N . ILE B 1 140 ? 22.844 -14.367 -2.141 1 95.19 140 ILE B N 1
ATOM 5348 C CA . ILE B 1 140 ? 23.984 -14.023 -2.98 1 95.19 140 ILE B CA 1
ATOM 5349 C C . ILE B 1 140 ? 24.312 -15.195 -3.91 1 95.19 140 ILE B C 1
ATOM 5351 O O . ILE B 1 140 ? 24.75 -14.992 -5.043 1 95.19 140 ILE B O 1
ATOM 5355 N N . SER B 1 141 ? 24.078 -16.375 -3.402 1 92.94 141 SER B N 1
ATOM 5356 C CA . SER B 1 141 ? 24.391 -17.578 -4.176 1 92.94 141 SER B CA 1
ATOM 5357 C C . SER B 1 141 ? 23.547 -17.641 -5.453 1 92.94 141 SER B C 1
ATOM 5359 O O . SER B 1 141 ? 23.922 -18.344 -6.398 1 92.94 141 SER B O 1
ATOM 5361 N N . LYS B 1 142 ? 22.5 -16.891 -5.492 1 91.62 142 LYS B N 1
ATOM 5362 C CA . LYS B 1 142 ? 21.625 -16.906 -6.656 1 91.62 142 LYS B CA 1
ATOM 5363 C C . LYS B 1 142 ? 22 -15.805 -7.641 1 91.62 142 LYS B C 1
ATOM 5365 O O . LYS B 1 142 ? 21.375 -15.664 -8.695 1 91.62 142 LYS B O 1
ATOM 5370 N N . LEU B 1 143 ? 23.016 -15.039 -7.316 1 93.19 143 LEU B N 1
ATOM 5371 C CA . LEU B 1 143 ? 23.422 -13.922 -8.164 1 93.19 143 LEU B CA 1
ATOM 5372 C C . LEU B 1 143 ? 24.672 -14.281 -8.977 1 93.19 143 LEU B C 1
ATOM 5374 O O . LEU B 1 143 ? 25.625 -14.836 -8.43 1 93.19 143 LEU B O 1
ATOM 5378 N N . ARG B 1 144 ? 24.578 -14.062 -10.234 1 91.69 144 ARG B N 1
ATOM 5379 C CA . ARG B 1 144 ? 25.766 -14.195 -11.062 1 91.69 144 ARG B CA 1
ATOM 5380 C C . ARG B 1 144 ? 26.688 -12.984 -10.906 1 91.69 144 ARG B C 1
ATOM 5382 O O . ARG B 1 144 ? 27.906 -13.125 -10.891 1 91.69 144 ARG B O 1
ATOM 5389 N N . ARG B 1 145 ? 26.047 -11.844 -10.805 1 93.75 145 ARG B N 1
ATOM 5390 C CA . ARG B 1 145 ? 26.719 -10.562 -10.609 1 93.75 145 ARG B CA 1
ATOM 5391 C C . ARG B 1 145 ? 26.062 -9.758 -9.492 1 93.75 145 ARG B C 1
ATOM 5393 O O . ARG B 1 145 ? 24.859 -9.93 -9.219 1 93.75 145 ARG B O 1
ATOM 5400 N N . LEU B 1 146 ? 26.891 -8.914 -8.852 1 95.38 146 LEU B N 1
ATOM 5401 C CA . LEU B 1 146 ? 26.281 -7.93 -7.961 1 95.38 146 LEU B CA 1
ATOM 5402 C C . LEU B 1 146 ? 25.641 -6.805 -8.758 1 95.38 146 LEU B C 1
ATOM 5404 O O . LEU B 1 146 ? 26.328 -6.027 -9.422 1 95.38 146 LEU B O 1
ATOM 5408 N N . PRO B 1 147 ? 24.422 -6.633 -8.656 1 92.44 147 PRO B N 1
ATOM 5409 C CA . PRO B 1 147 ? 23.719 -5.738 -9.586 1 92.44 147 PRO B CA 1
ATOM 5410 C C . PRO B 1 147 ? 24 -4.262 -9.297 1 92.44 147 PRO B C 1
ATOM 5412 O O . PRO B 1 147 ? 23.891 -3.426 -10.203 1 92.44 147 PRO B O 1
ATOM 5415 N N . CYS B 1 148 ? 24.344 -3.939 -8.172 1 93.75 148 CYS B N 1
ATOM 5416 C CA . CYS B 1 148 ? 24.531 -2.545 -7.789 1 93.75 148 CYS B CA 1
ATOM 5417 C C . CYS B 1 148 ? 25.859 -2.018 -8.289 1 93.75 148 CYS B C 1
ATOM 5419 O O . CYS B 1 148 ? 26.844 -2.758 -8.344 1 93.75 148 CYS B O 1
ATOM 5421 N N . ASN B 1 149 ? 25.844 -0.742 -8.586 1 93.44 149 ASN B N 1
ATOM 5422 C CA . ASN B 1 149 ? 27.078 -0.089 -9.023 1 93.44 149 ASN B CA 1
ATOM 5423 C C . ASN B 1 149 ? 27.609 0.853 -7.953 1 93.44 149 ASN B C 1
ATOM 5425 O O . ASN B 1 149 ? 28.156 1.91 -8.266 1 93.44 149 ASN B O 1
ATOM 5429 N N . CYS B 1 150 ? 27.406 0.596 -6.711 1 95 150 CYS B N 1
ATOM 5430 C CA . CYS B 1 150 ? 28.031 1.383 -5.656 1 95 150 CYS B CA 1
ATOM 5431 C C . CYS B 1 150 ? 29.547 1.187 -5.656 1 95 150 CYS B C 1
ATOM 5433 O O . CYS B 1 150 ? 30.062 0.334 -6.375 1 95 150 CYS B O 1
ATOM 5435 N N . ILE B 1 151 ? 30.234 1.933 -4.867 1 94.69 151 ILE B N 1
ATOM 5436 C CA . ILE B 1 151 ? 31.688 1.961 -4.895 1 94.69 151 ILE B CA 1
ATOM 5437 C C . ILE B 1 151 ? 32.25 0.605 -4.461 1 94.69 151 ILE B C 1
ATOM 5439 O O . ILE B 1 151 ? 33.406 0.277 -4.746 1 94.69 151 ILE B O 1
ATOM 5443 N N . HIS B 1 152 ? 31.406 -0.234 -3.814 1 94.94 152 HIS B N 1
ATOM 5444 C CA . HIS B 1 152 ? 31.859 -1.531 -3.316 1 94.94 152 HIS B CA 1
ATOM 5445 C C . HIS B 1 152 ? 31.531 -2.643 -4.312 1 94.94 152 HIS B C 1
ATOM 5447 O O . HIS B 1 152 ? 32.344 -3.523 -4.555 1 94.94 152 HIS B O 1
ATOM 5453 N N . CYS B 1 153 ? 30.375 -2.684 -4.895 1 95.19 153 CYS B N 1
ATOM 5454 C CA . CYS B 1 153 ? 29.906 -3.734 -5.793 1 95.19 153 CYS B CA 1
ATOM 5455 C C . CYS B 1 153 ? 30.5 -3.564 -7.184 1 95.19 153 CYS B C 1
ATOM 5457 O O . CYS B 1 153 ? 31.141 -4.48 -7.711 1 95.19 153 CYS B O 1
ATOM 5459 N N . ARG B 1 154 ? 30.266 -2.412 -7.789 1 92.06 154 ARG B N 1
ATOM 5460 C CA . ARG B 1 154 ? 30.766 -2.014 -9.109 1 92.06 154 ARG B CA 1
ATOM 5461 C C . ARG B 1 154 ? 30.266 -2.975 -10.188 1 92.06 154 ARG B C 1
ATOM 5463 O O . ARG B 1 154 ? 31.016 -3.301 -11.117 1 92.06 154 ARG B O 1
ATOM 5470 N N . ASN B 1 155 ? 29.188 -3.582 -9.906 1 90.94 155 ASN B N 1
ATOM 5471 C CA . ASN B 1 155 ? 28.562 -4.504 -10.844 1 90.94 155 ASN B CA 1
ATOM 5472 C C . ASN B 1 155 ? 29.484 -5.66 -11.203 1 90.94 155 ASN B C 1
ATOM 5474 O O . ASN B 1 155 ? 29.547 -6.07 -12.359 1 90.94 155 ASN B O 1
ATOM 5478 N N . ARG B 1 156 ? 30.234 -6.145 -10.32 1 93.19 156 ARG B N 1
ATOM 5479 C CA . ARG B 1 156 ? 31.203 -7.207 -10.578 1 93.19 156 ARG B CA 1
ATOM 5480 C C . ARG B 1 156 ? 30.531 -8.578 -10.516 1 93.19 156 ARG B C 1
ATOM 5482 O O . ARG B 1 156 ? 29.5 -8.75 -9.852 1 93.19 156 ARG B O 1
ATOM 5489 N N . VAL B 1 157 ? 31.172 -9.516 -11.133 1 95.31 157 VAL B N 1
ATOM 5490 C CA . VAL B 1 157 ? 30.766 -10.914 -11.039 1 95.31 157 VAL B CA 1
ATOM 5491 C C . VAL B 1 157 ? 31.078 -11.453 -9.648 1 95.31 157 VAL B C 1
ATOM 5493 O O . VAL B 1 157 ? 32.156 -11.18 -9.094 1 95.31 157 VAL B O 1
ATOM 5496 N N . VAL B 1 158 ? 30.203 -12.172 -9.117 1 95.62 158 VAL B N 1
ATOM 5497 C CA . VAL B 1 158 ? 30.25 -12.594 -7.719 1 95.62 158 VAL B CA 1
ATOM 5498 C C . VAL B 1 158 ? 31.531 -13.383 -7.461 1 95.62 158 VAL B C 1
ATOM 5500 O O . VAL B 1 158 ? 32.219 -13.141 -6.469 1 95.62 158 VAL B O 1
ATOM 5503 N N . ASP B 1 159 ? 31.891 -14.273 -8.367 1 93.81 159 ASP B N 1
ATOM 5504 C CA . ASP B 1 159 ? 33.062 -15.156 -8.203 1 93.81 159 ASP B CA 1
ATOM 5505 C C . ASP B 1 159 ? 34.344 -14.359 -8.219 1 93.81 159 ASP B C 1
ATOM 5507 O O . ASP B 1 159 ? 35.406 -14.852 -7.77 1 93.81 159 ASP B O 1
ATOM 5511 N N . GLU B 1 160 ? 34.281 -13.172 -8.656 1 94.75 160 GLU B N 1
ATOM 5512 C CA . GLU B 1 160 ? 35.469 -12.352 -8.789 1 94.75 160 GLU B CA 1
ATOM 5513 C C . GLU B 1 160 ? 35.625 -11.406 -7.598 1 94.75 160 GLU B C 1
ATOM 5515 O O . GLU B 1 160 ? 36.625 -10.719 -7.473 1 94.75 160 GLU B O 1
ATOM 5520 N N . VAL B 1 161 ? 34.719 -11.336 -6.754 1 94.44 161 VAL B N 1
ATOM 5521 C CA . VAL B 1 161 ? 34.781 -10.414 -5.625 1 94.44 161 VAL B CA 1
ATOM 5522 C C . VAL B 1 161 ? 35.531 -11.047 -4.461 1 94.44 161 VAL B C 1
ATOM 5524 O O . VAL B 1 161 ? 35.094 -12.062 -3.914 1 94.44 161 VAL B O 1
ATOM 5527 N N . GLU B 1 162 ? 36.562 -10.391 -4.164 1 91.69 162 GLU B N 1
ATOM 5528 C CA . GLU B 1 162 ? 37.312 -10.797 -2.967 1 91.69 162 GLU B CA 1
ATOM 5529 C C . GLU B 1 162 ? 36.531 -10.391 -1.702 1 91.69 162 GLU B C 1
ATOM 5531 O O . GLU B 1 162 ? 35.938 -9.32 -1.653 1 91.69 162 GLU B O 1
ATOM 5536 N N . ASN B 1 163 ? 36.562 -11.227 -0.705 1 94.44 163 ASN B N 1
ATOM 5537 C CA . ASN B 1 163 ? 35.844 -10.938 0.536 1 94.44 163 ASN B CA 1
ATOM 5538 C C . ASN B 1 163 ? 34.375 -10.602 0.277 1 94.44 163 ASN B C 1
ATOM 5540 O O . ASN B 1 163 ? 33.906 -9.555 0.707 1 94.44 163 ASN B O 1
ATOM 5544 N N . LEU B 1 164 ? 33.75 -11.383 -0.403 1 96.38 164 LEU B N 1
ATOM 5545 C CA . LEU B 1 164 ? 32.406 -11.195 -0.909 1 96.38 164 LEU B CA 1
ATOM 5546 C C . LEU B 1 164 ? 31.453 -10.773 0.21 1 96.38 164 LEU B C 1
ATOM 5548 O O . LEU B 1 164 ? 30.656 -9.852 0.041 1 96.38 164 LEU B O 1
ATOM 5552 N N . LEU B 1 165 ? 31.531 -11.398 1.346 1 96.44 165 LEU B N 1
ATOM 5553 C CA . LEU B 1 165 ? 30.609 -11.117 2.443 1 96.44 165 LEU B CA 1
ATOM 5554 C C . LEU B 1 165 ? 30.859 -9.727 3.023 1 96.44 165 LEU B C 1
ATOM 5556 O O . LEU B 1 165 ? 29.922 -9.016 3.367 1 96.44 165 LEU B O 1
ATOM 5560 N N . GLU B 1 166 ? 32.094 -9.352 3.111 1 96.69 166 GLU B N 1
ATOM 5561 C CA . GLU B 1 166 ? 32.438 -8.008 3.574 1 96.69 166 GLU B CA 1
ATOM 5562 C C . GLU B 1 166 ? 31.938 -6.949 2.596 1 96.69 166 GLU B C 1
ATOM 5564 O O . GLU B 1 166 ? 31.406 -5.918 3.01 1 96.69 166 GLU B O 1
ATOM 5569 N N . THR B 1 167 ? 32.188 -7.184 1.33 1 97.19 167 THR B N 1
ATOM 5570 C CA . THR B 1 167 ? 31.703 -6.285 0.288 1 97.19 167 THR B CA 1
ATOM 5571 C C . THR B 1 167 ? 30.172 -6.148 0.355 1 97.19 167 THR B C 1
ATOM 5573 O O . THR B 1 167 ? 29.641 -5.047 0.228 1 97.19 167 THR B O 1
ATOM 5576 N N . THR B 1 168 ? 29.562 -7.289 0.594 1 97.69 168 THR B N 1
ATOM 5577 C CA . THR B 1 168 ? 28.109 -7.305 0.701 1 97.69 168 THR B CA 1
ATOM 5578 C C . THR B 1 168 ? 27.641 -6.508 1.92 1 97.69 168 THR B C 1
ATOM 5580 O O . THR B 1 168 ? 26.641 -5.805 1.863 1 97.69 168 THR B O 1
ATOM 5583 N N . ALA B 1 169 ? 28.359 -6.652 2.982 1 97.88 169 ALA B N 1
ATOM 5584 C CA . ALA B 1 169 ? 28.031 -5.91 4.195 1 97.88 169 ALA B CA 1
ATOM 5585 C C . ALA B 1 169 ? 28.094 -4.406 3.951 1 97.88 169 ALA B C 1
ATOM 5587 O O . ALA B 1 169 ? 27.219 -3.662 4.426 1 97.88 169 ALA B O 1
ATOM 5588 N N . LYS B 1 170 ? 29.109 -3.961 3.244 1 97.31 170 LYS B N 1
ATOM 5589 C CA . LYS B 1 170 ? 29.25 -2.545 2.912 1 97.31 170 LYS B CA 1
ATOM 5590 C C . LYS B 1 170 ? 28.109 -2.082 2.008 1 97.31 170 LYS B C 1
ATOM 5592 O O . LYS B 1 170 ? 27.562 -1 2.207 1 97.31 170 LYS B O 1
ATOM 5597 N N . HIS B 1 171 ? 27.812 -2.902 1.075 1 97.38 171 HIS B N 1
ATOM 5598 C CA . HIS B 1 171 ? 26.688 -2.602 0.192 1 97.38 171 HIS B CA 1
ATOM 5599 C C . HIS B 1 171 ? 25.375 -2.52 0.97 1 97.38 171 HIS B C 1
ATOM 5601 O O . HIS B 1 171 ? 24.609 -1.572 0.801 1 97.38 171 HIS B O 1
ATOM 5607 N N . ASN B 1 172 ? 25.125 -3.527 1.783 1 98.19 172 ASN B N 1
ATOM 5608 C CA . ASN B 1 172 ? 23.906 -3.551 2.584 1 98.19 172 ASN B CA 1
ATOM 5609 C C . ASN B 1 172 ? 23.797 -2.309 3.463 1 98.19 172 ASN B C 1
ATOM 5611 O O . ASN B 1 172 ? 22.703 -1.77 3.641 1 98.19 172 ASN B O 1
ATOM 5615 N N . THR B 1 173 ? 24.891 -1.884 3.971 1 97.62 173 THR B N 1
ATOM 5616 C CA . THR B 1 173 ? 24.922 -0.674 4.785 1 97.62 173 THR B CA 1
ATOM 5617 C C . THR B 1 173 ? 24.531 0.547 3.961 1 97.62 173 THR B C 1
ATOM 5619 O O . THR B 1 173 ? 23.781 1.405 4.434 1 97.62 173 THR B O 1
ATOM 5622 N N . GLU B 1 174 ? 25.031 0.58 2.77 1 96.25 174 GLU B N 1
ATOM 5623 C CA . GLU B 1 174 ? 24.703 1.697 1.891 1 96.25 174 GLU B CA 1
ATOM 5624 C C . GLU B 1 174 ? 23.203 1.733 1.579 1 96.25 174 GLU B C 1
ATOM 5626 O O . GLU B 1 174 ? 22.609 2.809 1.526 1 96.25 174 GLU B O 1
ATOM 5631 N N . MET B 1 175 ? 22.656 0.56 1.331 1 96.56 175 MET B N 1
ATOM 5632 C CA . MET B 1 175 ? 21.219 0.489 1.048 1 96.56 175 MET B CA 1
ATOM 5633 C C . MET B 1 175 ? 20.406 1.008 2.229 1 96.56 175 MET B C 1
ATOM 5635 O O . MET B 1 175 ? 19.438 1.739 2.041 1 96.56 175 MET B O 1
ATOM 5639 N N . LEU B 1 176 ? 20.797 0.644 3.395 1 97.81 176 LEU B N 1
ATOM 5640 C CA . LEU B 1 176 ? 20.125 1.09 4.605 1 97.81 176 LEU B CA 1
ATOM 5641 C C . LEU B 1 176 ? 20.281 2.592 4.805 1 97.81 176 LEU B C 1
ATOM 5643 O O . LEU B 1 176 ? 19.328 3.293 5.129 1 97.81 176 LEU B O 1
ATOM 5647 N N . ARG B 1 177 ? 21.5 3.059 4.625 1 96.44 177 ARG B N 1
ATOM 5648 C CA . ARG B 1 177 ? 21.797 4.48 4.766 1 96.44 177 ARG B CA 1
ATOM 5649 C C . ARG B 1 177 ? 20.922 5.316 3.834 1 96.44 177 ARG B C 1
ATOM 5651 O O . ARG B 1 177 ? 20.406 6.367 4.23 1 96.44 177 ARG B O 1
ATOM 5658 N N . MET B 1 178 ? 20.75 4.875 2.668 1 95.75 178 MET B N 1
ATOM 5659 C CA . MET B 1 178 ? 19.969 5.598 1.682 1 95.75 178 MET B CA 1
ATOM 5660 C C . MET B 1 178 ? 18.5 5.672 2.109 1 95.75 178 MET B C 1
ATOM 5662 O O . MET B 1 178 ? 17.844 6.691 1.896 1 95.75 178 MET B O 1
ATOM 5666 N N . GLU B 1 179 ? 18.031 4.609 2.662 1 97.44 179 GLU B N 1
ATOM 5667 C CA . GLU B 1 179 ? 16.656 4.605 3.148 1 97.44 179 GLU B CA 1
ATOM 5668 C C . GLU B 1 179 ? 16.469 5.578 4.309 1 97.44 179 GLU B C 1
ATOM 5670 O O . GLU B 1 179 ? 15.461 6.277 4.391 1 97.44 179 GLU B O 1
ATOM 5675 N N . VAL B 1 180 ? 17.438 5.684 5.168 1 97.81 180 VAL B N 1
ATOM 5676 C CA . VAL B 1 180 ? 17.391 6.605 6.297 1 97.81 180 VAL B CA 1
ATOM 5677 C C . VAL B 1 180 ? 17.422 8.047 5.789 1 97.81 180 VAL B C 1
ATOM 5679 O O . VAL B 1 180 ? 16.656 8.891 6.258 1 97.81 180 VAL B O 1
ATOM 5682 N N . GLU B 1 181 ? 18.281 8.297 4.832 1 95.56 181 GLU B N 1
ATOM 5683 C CA . GLU B 1 181 ? 18.359 9.625 4.219 1 95.56 181 GLU B CA 1
ATOM 5684 C C . GLU B 1 181 ? 17.031 10.008 3.588 1 95.56 181 GLU B C 1
ATOM 5686 O O . GLU B 1 181 ? 16.578 11.156 3.721 1 95.56 181 GLU B O 1
ATOM 5691 N N . LYS B 1 182 ? 16.484 9.109 2.922 1 96 182 LYS B N 1
ATOM 5692 C CA . LYS B 1 182 ? 15.172 9.32 2.312 1 96 182 LYS B CA 1
ATOM 5693 C C . LYS B 1 182 ? 14.141 9.727 3.357 1 96 182 LYS B C 1
ATOM 5695 O O . LYS B 1 182 ? 13.391 10.68 3.156 1 96 182 LYS B O 1
ATOM 5700 N N . CYS B 1 183 ? 14.086 9.023 4.461 1 97.81 183 CYS B N 1
ATOM 5701 C CA . CYS B 1 183 ? 13.125 9.305 5.523 1 97.81 183 CYS B CA 1
ATOM 5702 C C . CYS B 1 183 ? 13.344 10.703 6.094 1 97.81 183 CYS B C 1
ATOM 5704 O O . CYS B 1 183 ? 12.375 11.414 6.383 1 97.81 183 CYS B O 1
ATOM 5706 N N . ARG B 1 184 ? 14.594 11.094 6.277 1 96.5 184 ARG B N 1
ATOM 5707 C CA . ARG B 1 184 ? 14.883 12.422 6.801 1 96.5 184 ARG B CA 1
ATOM 5708 C C . ARG B 1 184 ? 14.297 13.5 5.898 1 96.5 184 ARG B C 1
ATOM 5710 O O . ARG B 1 184 ? 13.68 14.453 6.383 1 96.5 184 ARG B O 1
ATOM 5717 N N . ARG B 1 185 ? 14.422 13.344 4.645 1 95 185 ARG B N 1
ATOM 5718 C CA . ARG B 1 185 ? 13.898 14.312 3.689 1 95 185 ARG B CA 1
ATOM 5719 C C . ARG B 1 185 ? 12.375 14.312 3.684 1 95 185 ARG B C 1
ATOM 5721 O O . ARG B 1 185 ? 11.75 15.367 3.586 1 95 185 ARG B O 1
ATOM 5728 N N . LEU B 1 186 ? 11.852 13.148 3.771 1 97.38 186 LEU B N 1
ATOM 5729 C CA . LEU B 1 186 ? 10.398 13.023 3.766 1 97.38 186 LEU B CA 1
ATOM 5730 C C . LEU B 1 186 ? 9.797 13.672 5.004 1 97.38 186 LEU B C 1
ATOM 5732 O O . LEU B 1 186 ? 8.695 14.219 4.945 1 97.38 186 LEU B O 1
ATOM 5736 N N . ILE B 1 187 ? 10.508 13.57 6.133 1 97.56 187 ILE B N 1
ATOM 5737 C CA . ILE B 1 187 ? 10.047 14.258 7.332 1 97.56 187 ILE B CA 1
ATOM 5738 C C . ILE B 1 187 ? 10.047 15.766 7.09 1 97.56 187 ILE B C 1
ATOM 5740 O O . ILE B 1 187 ? 9.07 16.453 7.391 1 97.56 187 ILE B O 1
ATOM 5744 N N . LEU B 1 188 ? 11.133 16.281 6.5 1 95 188 LEU B N 1
ATOM 5745 C CA . LEU B 1 188 ? 11.266 17.703 6.238 1 95 188 LEU B CA 1
ATOM 5746 C C . LEU B 1 188 ? 10.148 18.203 5.324 1 95 188 LEU B C 1
ATOM 5748 O O . LEU B 1 188 ? 9.641 19.312 5.5 1 95 188 LEU B O 1
ATOM 5752 N N . ASN B 1 189 ? 9.711 17.344 4.453 1 94.94 189 ASN B N 1
ATOM 5753 C CA . ASN B 1 189 ? 8.672 17.703 3.494 1 94.94 189 ASN B CA 1
ATOM 5754 C C . ASN B 1 189 ? 7.289 17.297 3.986 1 94.94 189 ASN B C 1
ATOM 5756 O O . ASN B 1 189 ? 6.293 17.5 3.291 1 94.94 189 ASN B O 1
ATOM 5760 N N . GLU B 1 190 ? 7.199 16.672 5.148 1 97 190 GLU B N 1
ATOM 5761 C CA . GLU B 1 190 ? 5.957 16.203 5.766 1 97 190 GLU B CA 1
ATOM 5762 C C . GLU B 1 190 ? 5.266 15.156 4.902 1 97 190 GLU B C 1
ATOM 5764 O O . GLU B 1 190 ? 4.043 15.18 4.75 1 97 190 GLU B O 1
ATOM 5769 N N . GLU B 1 191 ? 6.086 14.297 4.27 1 97.19 191 GLU B N 1
ATOM 5770 C CA . GLU B 1 191 ? 5.586 13.297 3.332 1 97.19 191 GLU B CA 1
ATOM 5771 C C . GLU B 1 191 ? 5.84 11.883 3.846 1 97.19 191 GLU B C 1
ATOM 5773 O O . GLU B 1 191 ? 5.496 10.898 3.182 1 97.19 191 GLU B O 1
ATOM 5778 N N . LEU B 1 192 ? 6.426 11.75 5.023 1 98.12 192 LEU B N 1
ATOM 5779 C CA . LEU B 1 192 ? 6.848 10.438 5.512 1 98.12 192 LEU B CA 1
ATOM 5780 C C . LEU B 1 192 ? 5.656 9.5 5.656 1 98.12 192 LEU B C 1
ATOM 5782 O O . LEU B 1 192 ? 5.746 8.32 5.324 1 98.12 192 LEU B O 1
ATOM 5786 N N . ARG B 1 193 ? 4.531 10 6.141 1 97.44 193 ARG B N 1
ATOM 5787 C CA . ARG B 1 193 ? 3.35 9.164 6.336 1 97.44 193 ARG B CA 1
ATOM 5788 C C . ARG B 1 193 ? 2.889 8.547 5.02 1 97.44 193 ARG B C 1
ATOM 5790 O O . ARG B 1 193 ? 2.557 7.363 4.965 1 97.44 193 ARG B O 1
ATOM 5797 N N . ASN B 1 194 ? 2.857 9.344 3.912 1 97.56 194 ASN B N 1
ATOM 5798 C CA . ASN B 1 194 ? 2.516 8.812 2.598 1 97.56 194 ASN B CA 1
ATOM 5799 C C . ASN B 1 194 ? 3.436 7.656 2.203 1 97.56 194 ASN B C 1
ATOM 5801 O O . ASN B 1 194 ? 2.969 6.617 1.734 1 97.56 194 ASN B O 1
ATOM 5805 N N . TYR B 1 195 ? 4.668 7.891 2.447 1 97.88 195 TYR B N 1
ATOM 5806 C CA . TYR B 1 195 ? 5.676 6.914 2.051 1 97.88 195 TYR B CA 1
ATOM 5807 C C . TYR B 1 195 ? 5.547 5.633 2.863 1 97.88 195 TYR B C 1
ATOM 5809 O O . TYR B 1 195 ? 5.531 4.535 2.303 1 97.88 195 TYR B O 1
ATOM 5817 N N . VAL B 1 196 ? 5.426 5.742 4.16 1 98 196 VAL B N 1
ATOM 5818 C CA . VAL B 1 196 ? 5.359 4.59 5.055 1 98 196 VAL B CA 1
ATOM 5819 C C . VAL B 1 196 ? 4.078 3.803 4.789 1 98 196 VAL B C 1
ATOM 5821 O O . VAL B 1 196 ? 4.07 2.572 4.859 1 98 196 VAL B O 1
ATOM 5824 N N . GLU B 1 197 ? 3.033 4.48 4.465 1 96.69 197 GLU B N 1
ATOM 5825 C CA . GLU B 1 197 ? 1.764 3.818 4.184 1 96.69 197 GLU B CA 1
ATOM 5826 C C . GLU B 1 197 ? 1.891 2.861 3 1 96.69 197 GLU B C 1
ATOM 5828 O O . GLU B 1 197 ? 1.279 1.792 2.994 1 96.69 197 GLU B O 1
ATOM 5833 N N . GLY B 1 198 ? 2.654 3.23 2.01 1 96.56 198 GLY B N 1
ATOM 5834 C CA . GLY B 1 198 ? 2.914 2.348 0.883 1 96.56 198 GLY B CA 1
ATOM 5835 C C . GLY B 1 198 ? 3.918 1.256 1.198 1 96.56 198 GLY B C 1
ATOM 5836 O O . GLY B 1 198 ? 3.693 0.087 0.88 1 96.56 198 GLY B O 1
ATOM 5837 N N . LYS B 1 199 ? 4.988 1.6 1.893 1 96.69 199 LYS B N 1
ATOM 5838 C CA . LYS B 1 199 ? 6.109 0.704 2.16 1 96.69 199 LYS B CA 1
ATOM 5839 C C . LYS B 1 199 ? 5.684 -0.462 3.047 1 96.69 199 LYS B C 1
ATOM 5841 O O . LYS B 1 199 ? 6.121 -1.597 2.844 1 96.69 199 LYS B O 1
ATOM 5846 N N . VAL B 1 200 ? 4.82 -0.208 3.943 1 97.06 200 VAL B N 1
ATOM 5847 C CA . VAL B 1 200 ? 4.48 -1.232 4.926 1 97.06 200 VAL B CA 1
ATOM 5848 C C . VAL B 1 200 ? 3.646 -2.326 4.262 1 97.06 200 VAL B C 1
ATOM 5850 O O . VAL B 1 200 ? 3.521 -3.432 4.797 1 97.06 200 VAL B O 1
ATOM 5853 N N . LYS B 1 201 ? 3.074 -2.062 3.102 1 96.56 201 LYS B N 1
ATOM 5854 C CA . LYS B 1 201 ? 2.248 -3.053 2.418 1 96.56 201 LYS B CA 1
ATOM 5855 C C . LYS B 1 201 ? 3.09 -4.23 1.938 1 96.56 201 LYS B C 1
ATOM 5857 O O . LYS B 1 201 ? 2.551 -5.285 1.593 1 96.56 201 LYS B O 1
ATOM 5862 N N . LEU B 1 202 ? 4.41 -4.07 1.922 1 95.44 202 LEU B N 1
ATOM 5863 C CA . LEU B 1 202 ? 5.305 -5.125 1.463 1 95.44 202 LEU B CA 1
ATOM 5864 C C . LEU B 1 202 ? 5.441 -6.223 2.516 1 95.44 202 LEU B C 1
ATOM 5866 O O . LEU B 1 202 ? 5.945 -7.309 2.225 1 95.44 202 LEU B O 1
ATOM 5870 N N . ASN B 1 203 ? 4.957 -5.922 3.75 1 95.44 203 ASN B N 1
ATOM 5871 C CA . ASN B 1 203 ? 4.984 -6.855 4.871 1 95.44 203 ASN B CA 1
ATOM 5872 C C . ASN B 1 203 ? 3.742 -6.715 5.746 1 95.44 203 ASN B C 1
ATOM 5874 O O . ASN B 1 203 ? 3.553 -5.691 6.402 1 95.44 203 ASN B O 1
ATOM 5878 N N . PRO B 1 204 ? 2.926 -7.734 5.836 1 95.06 204 PRO B N 1
ATOM 5879 C CA . PRO B 1 204 ? 1.68 -7.645 6.602 1 95.06 204 PRO B CA 1
ATOM 5880 C C . PRO B 1 204 ? 1.908 -7.25 8.062 1 95.06 204 PRO B C 1
ATOM 5882 O O . PRO B 1 204 ? 1.096 -6.523 8.641 1 95.06 204 PRO B O 1
ATOM 5885 N N . GLU B 1 205 ? 2.979 -7.684 8.648 1 95.38 205 GLU B N 1
ATOM 5886 C CA . GLU B 1 205 ? 3.268 -7.328 10.031 1 95.38 205 GLU B CA 1
ATOM 5887 C C . GLU B 1 205 ? 3.486 -5.824 10.188 1 95.38 205 GLU B C 1
ATOM 5889 O O . GLU B 1 205 ? 3.057 -5.227 11.172 1 95.38 205 GLU B O 1
ATOM 5894 N N . PHE B 1 206 ? 4.156 -5.238 9.203 1 97.06 206 PHE B N 1
ATOM 5895 C CA . PHE B 1 206 ? 4.387 -3.799 9.234 1 97.06 206 PHE B CA 1
ATOM 5896 C C . PHE B 1 206 ? 3.084 -3.037 9.008 1 97.06 206 PHE B C 1
ATOM 5898 O O . PHE B 1 206 ? 2.869 -1.978 9.602 1 97.06 206 PHE B O 1
ATOM 5905 N N . THR B 1 207 ? 2.238 -3.602 8.156 1 96.12 207 THR B N 1
ATOM 5906 C CA . THR B 1 207 ? 0.92 -3.012 7.949 1 96.12 207 THR B CA 1
ATOM 5907 C C . THR B 1 207 ? 0.12 -3.008 9.25 1 96.12 207 THR B C 1
ATOM 5909 O O . THR B 1 207 ? -0.511 -2.006 9.594 1 96.12 207 THR B O 1
ATOM 5912 N N . ALA B 1 208 ? 0.197 -4.137 9.961 1 95.69 208 ALA B N 1
ATOM 5913 C CA . ALA B 1 208 ? -0.487 -4.234 11.25 1 95.69 208 ALA B CA 1
ATOM 5914 C C . ALA B 1 208 ? 0.046 -3.201 12.234 1 95.69 208 ALA B C 1
ATOM 5916 O O . ALA B 1 208 ? -0.727 -2.566 12.961 1 95.69 208 ALA B O 1
ATOM 5917 N N . ALA B 1 209 ? 1.358 -3.023 12.234 1 96.56 209 ALA B N 1
ATOM 5918 C CA . ALA B 1 209 ? 1.973 -2.064 13.148 1 96.56 209 ALA B CA 1
ATOM 5919 C C . ALA B 1 209 ? 1.489 -0.646 12.859 1 96.56 209 ALA B C 1
ATOM 5921 O O . ALA B 1 209 ? 1.202 0.12 13.781 1 96.56 209 ALA B O 1
ATOM 5922 N N . LEU B 1 210 ? 1.402 -0.291 11.586 1 96.12 210 LEU B N 1
ATOM 5923 C CA . LEU B 1 210 ? 0.926 1.04 11.227 1 96.12 210 LEU B CA 1
ATOM 5924 C C . LEU B 1 210 ? -0.521 1.237 11.664 1 96.12 210 LEU B C 1
ATOM 5926 O O . LEU B 1 210 ? -0.872 2.289 12.203 1 96.12 210 LEU B O 1
ATOM 5930 N N . ARG B 1 211 ? -1.353 0.22 11.477 1 93.44 211 ARG B N 1
ATOM 5931 C CA . ARG B 1 211 ? -2.75 0.29 11.891 1 93.44 211 ARG B CA 1
ATOM 5932 C C . ARG B 1 211 ? -2.865 0.519 13.391 1 93.44 211 ARG B C 1
ATOM 5934 O O . ARG B 1 211 ? -3.66 1.347 13.844 1 93.44 211 ARG B O 1
ATOM 5941 N N . LEU B 1 212 ? -2.072 -0.246 14.078 1 94.25 212 LEU B N 1
ATOM 5942 C CA . LEU B 1 212 ? -2.088 -0.143 15.531 1 94.25 212 LEU B CA 1
ATOM 5943 C C . LEU B 1 212 ? -1.604 1.23 15.984 1 94.25 212 LEU B C 1
ATOM 5945 O O . LEU B 1 212 ? -2.145 1.801 16.938 1 94.25 212 LEU B O 1
ATOM 5949 N N . SER B 1 213 ? -0.611 1.741 15.297 1 93.38 213 SER B N 1
ATOM 5950 C CA . SER B 1 213 ? -0.088 3.057 15.648 1 93.38 213 SER B CA 1
ATOM 5951 C C . SER B 1 213 ? -1.128 4.148 15.414 1 93.38 213 SER B C 1
ATOM 5953 O O . SER B 1 213 ? -1.172 5.141 16.141 1 93.38 213 SER B O 1
ATOM 5955 N N . ASP B 1 214 ? -1.948 4.008 14.422 1 91.19 214 ASP B N 1
ATOM 5956 C CA . ASP B 1 214 ? -2.99 4.98 14.109 1 91.19 214 ASP B CA 1
ATOM 5957 C C . ASP B 1 214 ? -4.043 5.031 15.211 1 91.19 214 ASP B C 1
ATOM 5959 O O . ASP B 1 214 ? -4.773 6.016 15.336 1 91.19 214 ASP B O 1
ATOM 5963 N N . SER B 1 215 ? -4.09 4.02 15.969 1 83.94 215 SER B N 1
ATOM 5964 C CA . SER B 1 215 ? -5.074 3.973 17.047 1 83.94 215 SER B CA 1
ATOM 5965 C C . SER B 1 215 ? -4.625 4.797 18.25 1 83.94 215 SER B C 1
ATOM 5967 O O . SER B 1 215 ? -5.418 5.086 19.141 1 83.94 215 SER B O 1
ATOM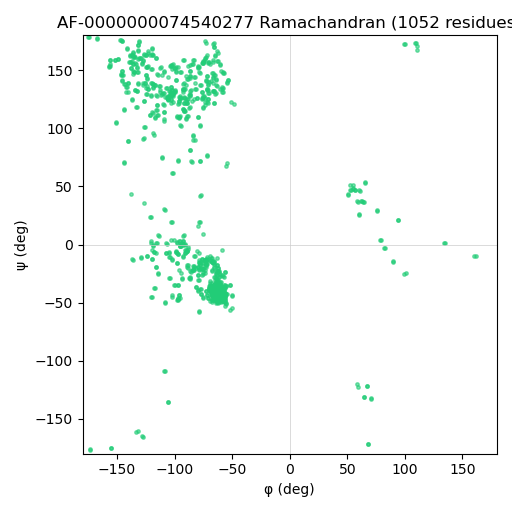 5969 N N . LEU B 1 216 ? -3.334 5.133 18.234 1 76.75 216 LEU B N 1
ATOM 5970 C CA . LEU B 1 216 ? -2.809 5.969 19.297 1 76.75 216 LEU B CA 1
ATOM 5971 C C . LEU B 1 216 ? -3.189 7.43 19.094 1 76.75 216 LEU B C 1
ATOM 5973 O O . LEU B 1 216 ? -2.375 8.328 19.312 1 76.75 216 LEU B O 1
ATOM 5977 N N . ARG B 1 217 ? -4.363 7.867 18.719 1 62.5 217 ARG B N 1
ATOM 5978 C CA . ARG B 1 217 ? -5.094 8.953 18.062 1 62.5 217 ARG B CA 1
ATOM 5979 C C . ARG B 1 217 ? -4.867 10.273 18.797 1 62.5 217 ARG B C 1
ATOM 5981 O O . ARG B 1 217 ? -5.012 11.344 18.219 1 62.5 217 ARG B O 1
ATOM 5988 N N . ASN B 1 218 ? -4.277 10.297 19.766 1 67 218 ASN B N 1
ATOM 5989 C CA . ASN B 1 218 ? -4.449 11.625 20.344 1 67 218 ASN B CA 1
ATOM 5990 C C . ASN B 1 218 ? -3.143 12.164 20.906 1 67 218 ASN B C 1
ATOM 5992 O O . ASN B 1 218 ? -3.15 12.969 21.828 1 67 218 ASN B O 1
ATOM 5996 N N . HIS B 1 219 ? -2.252 11.891 20.031 1 80.94 219 HIS B N 1
ATOM 5997 C CA . HIS B 1 219 ? -0.975 12.453 20.453 1 80.94 219 HIS B CA 1
ATOM 5998 C C . HIS B 1 219 ? -0.789 13.867 19.922 1 80.94 219 HIS B C 1
ATOM 6000 O O . HIS B 1 219 ? -1.093 14.148 18.766 1 80.94 219 HIS B O 1
ATOM 6006 N N . SER B 1 220 ? -0.308 14.695 20.75 1 88.81 220 SER B N 1
ATOM 6007 C CA . SER B 1 220 ? -0.216 16.125 20.453 1 88.81 220 SER B CA 1
ATOM 6008 C C . SER B 1 220 ? 0.832 16.391 19.375 1 88.81 220 SER B C 1
ATOM 6010 O O . SER B 1 220 ? 0.881 17.5 18.828 1 88.81 220 SER B O 1
ATOM 6012 N N . THR B 1 221 ? 1.625 15.406 19.016 1 91.31 221 THR B N 1
ATOM 6013 C CA . THR B 1 221 ? 2.732 15.617 18.078 1 91.31 221 THR B CA 1
ATOM 6014 C C . THR B 1 221 ? 2.246 15.555 16.641 1 91.31 221 THR B C 1
ATOM 6016 O O . THR B 1 221 ? 2.99 15.891 15.711 1 91.31 221 THR B O 1
ATOM 6019 N N . PHE B 1 222 ? 1.046 15.148 16.438 1 93.81 222 PHE B N 1
ATOM 6020 C CA . PHE B 1 222 ? 0.523 15.039 15.07 1 93.81 222 PHE B CA 1
ATOM 6021 C C . PHE B 1 222 ? -0.075 16.359 14.617 1 93.81 222 PHE B C 1
ATOM 6023 O O . PHE B 1 222 ? -0.912 16.953 15.312 1 93.81 222 PHE B O 1
ATOM 6030 N N . PRO B 1 223 ? 0.295 16.875 13.492 1 95.88 223 PRO B N 1
ATOM 6031 C CA . PRO B 1 223 ? -0.191 18.172 13.008 1 95.88 223 PRO B CA 1
ATOM 6032 C C . PRO B 1 223 ? -1.589 18.094 12.398 1 95.88 223 PRO B C 1
ATOM 6034 O O . PRO B 1 223 ? -1.948 17.062 11.805 1 95.88 223 PRO B O 1
ATOM 6037 N N . ARG B 1 224 ? -2.26 19.219 12.484 1 95.19 224 ARG B N 1
ATOM 6038 C CA . ARG B 1 224 ? -3.574 19.328 11.867 1 95.19 224 ARG B CA 1
ATOM 6039 C C . ARG B 1 224 ? -3.453 19.75 10.406 1 95.19 224 ARG B C 1
ATOM 6041 O O . ARG B 1 224 ? -4.328 19.453 9.594 1 95.19 224 ARG B O 1
ATOM 6048 N N . PHE B 1 225 ? -2.4 20.469 10.125 1 97.62 225 PHE B N 1
ATOM 6049 C CA . PHE B 1 225 ? -2.158 21.031 8.805 1 97.62 225 PHE B CA 1
ATOM 6050 C C . PHE B 1 225 ? -0.799 20.594 8.266 1 97.62 225 PHE B C 1
ATOM 6052 O O . PHE B 1 225 ? 0.161 20.469 9.031 1 97.62 225 PHE B O 1
ATOM 6059 N N . ARG B 1 226 ? -0.771 20.344 6.992 1 97 226 ARG B N 1
ATOM 6060 C CA . ARG B 1 226 ? 0.479 19.969 6.344 1 97 226 ARG B CA 1
ATOM 6061 C C . ARG B 1 226 ? 0.625 20.656 4.992 1 97 226 ARG B C 1
ATOM 6063 O O . ARG B 1 226 ? -0.37 21.031 4.367 1 97 226 ARG B O 1
ATOM 6070 N N . LYS B 1 227 ? 1.856 20.734 4.617 1 96.44 227 LYS B N 1
ATOM 6071 C CA . LYS B 1 227 ? 2.098 21.266 3.281 1 96.44 227 LYS B CA 1
ATOM 6072 C C . LYS B 1 227 ? 2.064 20.156 2.23 1 96.44 227 LYS B C 1
ATOM 6074 O O . LYS B 1 227 ? 1.907 20.438 1.038 1 96.44 227 LYS B O 1
ATOM 6079 N N . SER B 1 228 ? 2.252 18.938 2.709 1 96.19 228 SER B N 1
ATOM 6080 C CA . SER B 1 228 ? 2.26 17.812 1.793 1 96.19 228 SER B CA 1
ATOM 6081 C C . SER B 1 228 ? 0.842 17.391 1.415 1 96.19 228 SER B C 1
ATOM 6083 O O . SER B 1 228 ? -0.104 17.641 2.166 1 96.19 228 SER B O 1
ATOM 6085 N N . ARG B 1 229 ? 0.702 16.844 0.291 1 95.75 229 ARG B N 1
ATOM 6086 C CA . ARG B 1 229 ? -0.573 16.281 -0.161 1 95.75 229 ARG B CA 1
ATOM 6087 C C . ARG B 1 229 ? -0.968 15.07 0.665 1 95.75 229 ARG B C 1
ATOM 6089 O O . ARG B 1 229 ? -0.126 14.227 0.979 1 95.75 229 ARG B O 1
ATOM 6096 N N . CYS B 1 230 ? -2.189 14.961 0.986 1 96.88 230 CYS B N 1
ATOM 6097 C CA . CYS B 1 230 ? -2.713 13.773 1.654 1 96.88 230 CYS B CA 1
ATOM 6098 C C . CYS B 1 230 ? -3.156 12.727 0.64 1 96.88 230 CYS B C 1
ATOM 6100 O O . CYS B 1 230 ? -4.176 12.898 -0.032 1 96.88 230 CYS B O 1
ATOM 6102 N N . ASN B 1 231 ? -2.465 11.617 0.529 1 96.06 231 ASN B N 1
ATOM 6103 C CA . ASN B 1 231 ? -2.814 10.57 -0.422 1 96.06 231 ASN B CA 1
ATOM 6104 C C . ASN B 1 231 ? -3.742 9.531 0.204 1 96.06 231 ASN B C 1
ATOM 6106 O O . ASN B 1 231 ? -3.395 8.906 1.208 1 96.06 231 ASN B O 1
ATOM 6110 N N . PHE B 1 232 ? -4.902 9.383 -0.422 1 94.25 232 PHE B N 1
ATOM 6111 C CA . PHE B 1 232 ? -5.848 8.352 0.008 1 94.25 232 PHE B CA 1
ATOM 6112 C C . PHE B 1 232 ? -5.711 7.102 -0.85 1 94.25 232 PHE B C 1
ATOM 6114 O O . PHE B 1 232 ? -6.637 6.746 -1.585 1 94.25 232 PHE B O 1
ATOM 6121 N N . SER B 1 233 ? -4.609 6.363 -0.656 1 92.56 233 SER B N 1
ATOM 6122 C CA . SER B 1 233 ? -4.309 5.246 -1.543 1 92.56 233 SER B CA 1
ATOM 6123 C C . SER B 1 233 ? -4.543 3.91 -0.846 1 92.56 233 SER B C 1
ATOM 6125 O O . SER B 1 233 ? -4.473 2.854 -1.478 1 92.56 233 SER B O 1
ATOM 6127 N N . ALA B 1 234 ? -4.816 3.932 0.435 1 90.62 234 ALA B N 1
ATOM 6128 C CA . ALA B 1 234 ? -4.969 2.701 1.206 1 90.62 234 ALA B CA 1
ATOM 6129 C C . ALA B 1 234 ? -6.098 2.828 2.229 1 90.62 234 ALA B C 1
ATOM 6131 O O . ALA B 1 234 ? -6.605 3.926 2.465 1 90.62 234 ALA B O 1
ATOM 6132 N N . LEU B 1 235 ? -6.465 1.731 2.812 1 85.25 235 LEU B N 1
ATOM 6133 C CA . LEU B 1 235 ? -7.488 1.712 3.852 1 85.25 235 LEU B CA 1
ATOM 6134 C C . LEU B 1 235 ? -7.055 2.541 5.059 1 85.25 235 LEU B C 1
ATOM 6136 O O . LEU B 1 235 ? -7.875 3.219 5.676 1 85.25 235 LEU B O 1
ATOM 6140 N N . GLU B 1 236 ? -5.75 2.496 5.34 1 90.12 236 GLU B N 1
ATOM 6141 C CA . GLU B 1 236 ? -5.199 3.168 6.512 1 90.12 236 GLU B CA 1
ATOM 6142 C C . GLU B 1 236 ? -5.258 4.688 6.359 1 90.12 236 GLU B C 1
ATOM 6144 O O . GLU B 1 236 ? -5.133 5.418 7.34 1 90.12 236 GLU B O 1
ATOM 6149 N N . SER B 1 237 ? -5.512 5.148 5.133 1 92.88 237 SER B N 1
ATOM 6150 C CA . SER B 1 237 ? -5.508 6.59 4.895 1 92.88 237 SER B CA 1
ATOM 6151 C C . SER B 1 237 ? -6.629 7.277 5.66 1 92.88 237 SER B C 1
ATOM 6153 O O . SER B 1 237 ? -6.484 8.43 6.082 1 92.88 237 SER B O 1
ATOM 6155 N N . SER B 1 238 ? -7.754 6.602 5.887 1 89.38 238 SER B N 1
ATOM 6156 C CA . SER B 1 238 ? -8.898 7.18 6.582 1 89.38 238 SER B CA 1
ATOM 6157 C C . SER B 1 238 ? -8.656 7.258 8.086 1 89.38 238 SER B C 1
ATOM 6159 O O . SER B 1 238 ? -9.359 7.98 8.797 1 89.38 238 SER B O 1
ATOM 6161 N N . SER B 1 239 ? -7.645 6.52 8.531 1 89.44 239 SER B N 1
ATOM 6162 C CA . SER B 1 239 ? -7.383 6.473 9.969 1 89.44 239 SER B CA 1
ATOM 6163 C C . SER B 1 239 ? -6.316 7.488 10.367 1 89.44 239 SER B C 1
ATOM 6165 O O . SER B 1 239 ? -5.98 7.613 11.547 1 89.44 239 SER B O 1
ATOM 6167 N N . ARG B 1 240 ? -5.801 8.195 9.422 1 93.5 240 ARG B N 1
ATOM 6168 C CA . ARG B 1 240 ? -4.816 9.234 9.719 1 93.5 240 ARG B CA 1
ATOM 6169 C C . ARG B 1 240 ? -5.383 10.258 10.703 1 93.5 240 ARG B C 1
ATOM 6171 O O . ARG B 1 240 ? -6.566 10.586 10.648 1 93.5 240 ARG B O 1
ATOM 6178 N N . PHE B 1 241 ? -4.547 10.781 11.5 1 93.31 241 PHE B N 1
ATOM 6179 C CA . PHE B 1 241 ? -4.969 11.758 12.5 1 93.31 241 PHE B CA 1
ATOM 6180 C C . PHE B 1 241 ? -5.621 12.961 11.836 1 93.31 241 PHE B C 1
ATOM 6182 O O . PHE B 1 241 ? -6.703 13.391 12.242 1 93.31 241 PHE B O 1
ATOM 6189 N N . GLU B 1 242 ? -4.957 13.508 10.797 1 94.88 242 GLU B N 1
ATOM 6190 C CA . GLU B 1 242 ? -5.414 14.75 10.195 1 94.88 242 GLU B CA 1
ATOM 6191 C C . GLU B 1 242 ? -6.77 14.57 9.516 1 94.88 242 GLU B C 1
ATOM 6193 O O . GLU B 1 242 ? -7.562 15.516 9.438 1 94.88 242 GLU B O 1
ATOM 6198 N N . VAL B 1 243 ? -7.047 13.375 9.062 1 95.12 243 VAL B N 1
ATOM 6199 C CA . VAL B 1 243 ? -8.32 13.094 8.414 1 95.12 243 VAL B CA 1
ATOM 6200 C C . VAL B 1 243 ? -9.43 13 9.469 1 95.12 243 VAL B C 1
ATOM 6202 O O . VAL B 1 243 ? -10.477 13.633 9.336 1 95.12 243 VAL B O 1
ATOM 6205 N N . ARG B 1 244 ? -9.172 12.297 10.523 1 92.88 244 ARG B N 1
ATOM 6206 C CA . ARG B 1 244 ? -10.133 12.172 11.609 1 92.88 244 ARG B CA 1
ATOM 6207 C C . ARG B 1 244 ? -10.398 13.523 12.266 1 92.88 244 ARG B C 1
ATOM 6209 O O . ARG B 1 244 ? -11.555 13.867 12.539 1 92.88 244 ARG B O 1
ATOM 6216 N N . TYR B 1 245 ? -9.297 14.148 12.5 1 95.44 245 TYR B N 1
ATOM 6217 C CA . TYR B 1 245 ? -9.438 15.469 13.109 1 95.44 245 TYR B CA 1
ATOM 6218 C C . TYR B 1 245 ? -10.281 16.391 12.25 1 95.44 245 TYR B C 1
ATOM 6220 O O . TYR B 1 245 ? -11.141 17.109 12.758 1 95.44 245 TYR B O 1
ATOM 6228 N N . PHE B 1 246 ? -10.055 16.406 10.992 1 97.5 246 PHE B N 1
ATOM 6229 C CA . PHE B 1 246 ? -10.797 17.25 10.07 1 97.5 246 PHE B CA 1
ATOM 6230 C C . PHE B 1 246 ? -12.289 17 10.18 1 97.5 246 PHE B C 1
ATOM 6232 O O . PHE B 1 246 ? -13.078 17.938 10.305 1 97.5 246 PHE B O 1
ATOM 6239 N N . PHE B 1 247 ? -12.68 15.734 10.125 1 97.38 247 PHE B N 1
ATOM 6240 C CA . PHE B 1 247 ? -14.094 15.375 10.172 1 97.38 247 PHE B CA 1
ATOM 6241 C C . PHE B 1 247 ? -14.719 15.789 11.5 1 97.38 247 PHE B C 1
ATOM 6243 O O . PHE B 1 247 ? -15.758 16.453 11.523 1 97.38 247 PHE B O 1
ATOM 6250 N N . GLU B 1 248 ? -14.094 15.484 12.555 1 96.25 248 GLU B N 1
ATOM 6251 C CA . GLU B 1 248 ? -14.641 15.766 13.883 1 96.25 248 GLU B CA 1
ATOM 6252 C C . GLU B 1 248 ? -14.734 17.266 14.133 1 96.25 248 GLU B C 1
ATOM 6254 O O . GLU B 1 248 ? -15.766 17.75 14.602 1 96.25 248 GLU B O 1
ATOM 6259 N N . ARG B 1 249 ? -13.688 17.906 13.773 1 97.81 249 ARG B N 1
ATOM 6260 C CA . ARG B 1 249 ? -13.648 19.344 14.023 1 97.81 249 ARG B CA 1
ATOM 6261 C C . ARG B 1 249 ? -14.594 20.094 13.094 1 97.81 249 ARG B C 1
ATOM 6263 O O . ARG B 1 249 ? -15.258 21.047 13.516 1 97.81 249 ARG B O 1
ATOM 6270 N N . ALA B 1 250 ? -14.594 19.719 11.844 1 98.25 250 ALA B N 1
ATOM 6271 C CA . ALA B 1 250 ? -15.523 20.344 10.898 1 98.25 250 ALA B CA 1
ATOM 6272 C C . ALA B 1 250 ? -16.969 20.141 11.344 1 98.25 250 ALA B C 1
ATOM 6274 O O . ALA B 1 250 ? -17.781 21.062 11.266 1 98.25 250 ALA B O 1
ATOM 6275 N N . LEU B 1 251 ? -17.25 18.953 11.789 1 98.19 251 LEU B N 1
ATOM 6276 C CA . LEU B 1 251 ? -18.594 18.656 12.266 1 98.19 251 LEU B CA 1
ATOM 6277 C C . LEU B 1 251 ? -18.938 19.531 13.461 1 98.19 251 LEU B C 1
ATOM 6279 O O . LEU B 1 251 ? -20.047 20.078 13.539 1 98.19 251 LEU B O 1
ATOM 6283 N N . GLU B 1 252 ? -18.031 19.703 14.289 1 97.62 252 GLU B N 1
ATOM 6284 C CA . GLU B 1 252 ? -18.234 20.516 15.484 1 97.62 252 GLU B CA 1
ATOM 6285 C C . GLU B 1 252 ? -18.5 21.969 15.117 1 97.62 252 GLU B C 1
ATOM 6287 O O . GLU B 1 252 ? -19.344 22.625 15.727 1 97.62 252 GLU B O 1
ATOM 6292 N N . CYS B 1 253 ? -17.797 22.438 14.125 1 97.75 253 CYS B N 1
ATOM 6293 C CA . CYS B 1 253 ? -17.812 23.859 13.797 1 97.75 253 CYS B CA 1
ATOM 6294 C C . CYS B 1 253 ? -18.875 24.172 12.75 1 97.75 253 CYS B C 1
ATOM 6296 O O . CYS B 1 253 ? -19.172 25.344 12.484 1 97.75 253 CYS B O 1
ATOM 6298 N N . TYR B 1 254 ? -19.438 23.172 12.18 1 98.12 254 TYR B N 1
ATOM 6299 C CA . TYR B 1 254 ? -20.328 23.359 11.039 1 98.12 254 TYR B CA 1
ATOM 6300 C C . TYR B 1 254 ? -21.594 24.109 11.453 1 98.12 254 TYR B C 1
ATOM 6302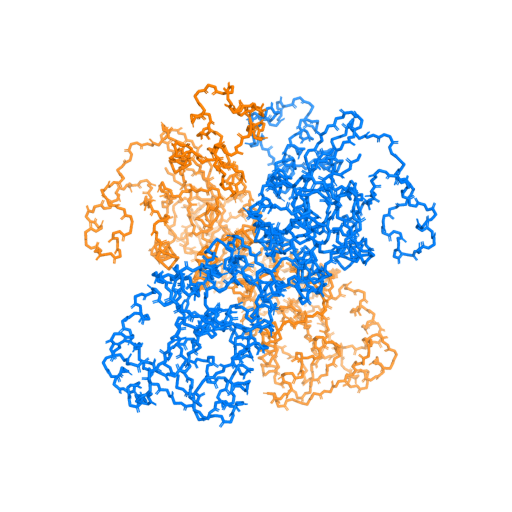 O O . TYR B 1 254 ? -22.328 23.656 12.344 1 98.12 254 TYR B O 1
ATOM 6310 N N . LYS B 1 255 ? -21.844 25.234 10.828 1 96.69 255 LYS B N 1
ATOM 6311 C CA . LYS B 1 255 ? -23.016 26.078 11.078 1 96.69 255 LYS B CA 1
ATOM 6312 C C . LYS B 1 255 ? -23.766 26.375 9.789 1 96.69 255 LYS B C 1
ATOM 6314 O O . LYS B 1 255 ? -23.547 27.422 9.164 1 96.69 255 LYS B O 1
ATOM 6319 N N . PRO B 1 256 ? -24.734 25.547 9.469 1 95.69 256 PRO B N 1
ATOM 6320 C CA . PRO B 1 256 ? -25.516 25.781 8.258 1 95.69 256 PRO B CA 1
ATOM 6321 C C . PRO B 1 256 ? -26.359 27.047 8.344 1 95.69 256 PRO B C 1
ATOM 6323 O O . PRO B 1 256 ? -26.703 27.5 9.445 1 95.69 256 PRO B O 1
ATOM 6326 N N . PHE B 1 257 ? -26.781 27.625 7.152 1 93.44 257 PHE B N 1
ATOM 6327 C CA . PHE B 1 257 ? -27.578 28.844 7.129 1 93.44 257 PHE B CA 1
ATOM 6328 C C . PHE B 1 257 ? -28.938 28.594 6.484 1 93.44 257 PHE B C 1
ATOM 6330 O O . PHE B 1 257 ? -29.812 29.469 6.488 1 93.44 257 PHE B O 1
ATOM 6337 N N . SER B 1 258 ? -29.062 27.391 5.961 1 93.38 258 SER B N 1
ATOM 6338 C CA . SER B 1 258 ? -30.297 27.016 5.281 1 93.38 258 SER B CA 1
ATOM 6339 C C . SER B 1 258 ? -30.812 25.672 5.793 1 93.38 258 SER B C 1
ATOM 6341 O O . SER B 1 258 ? -30.062 24.906 6.414 1 93.38 258 SER B O 1
ATOM 6343 N N . ASP B 1 259 ? -32.062 25.422 5.57 1 94.5 259 ASP B N 1
ATOM 6344 C CA . ASP B 1 259 ? -32.656 24.141 5.949 1 94.5 259 ASP B CA 1
ATOM 6345 C C . ASP B 1 259 ? -32.5 23.109 4.828 1 94.5 259 ASP B C 1
ATOM 6347 O O . ASP B 1 259 ? -32.906 21.953 4.98 1 94.5 259 ASP B O 1
ATOM 6351 N N . THR B 1 260 ? -31.938 23.578 3.719 1 96.06 260 THR B N 1
ATOM 6352 C CA . THR B 1 260 ? -31.719 22.734 2.549 1 96.06 260 THR B CA 1
ATOM 6353 C C . THR B 1 260 ? -30.219 22.609 2.254 1 96.06 260 THR B C 1
ATOM 6355 O O . THR B 1 260 ? -29.484 23.578 2.361 1 96.06 260 THR B O 1
ATOM 6358 N N . VAL B 1 261 ? -29.797 21.359 1.93 1 97.62 261 VAL B N 1
ATOM 6359 C CA . VAL B 1 261 ? -28.406 21.156 1.567 1 97.62 261 VAL B CA 1
ATOM 6360 C C . VAL B 1 261 ? -28.312 20.516 0.182 1 97.62 261 VAL B C 1
ATOM 6362 O O . VAL B 1 261 ? -29.125 19.656 -0.163 1 97.62 261 VAL B O 1
ATOM 6365 N N . LEU B 1 262 ? -27.438 21.094 -0.58 1 97.56 262 LEU B N 1
ATOM 6366 C CA . LEU B 1 262 ? -27.141 20.562 -1.906 1 97.56 262 LEU B CA 1
ATOM 6367 C C . LEU B 1 262 ? -25.906 19.672 -1.872 1 97.56 262 LEU B C 1
ATOM 6369 O O . LEU B 1 262 ? -24.828 20.109 -1.433 1 97.56 262 LEU B O 1
ATOM 6373 N N . LEU B 1 263 ? -26.031 18.422 -2.301 1 98.31 263 LEU B N 1
ATOM 6374 C CA . LEU B 1 263 ? -24.906 17.484 -2.395 1 98.31 263 LEU B CA 1
ATOM 6375 C C . LEU B 1 263 ? -24.328 17.484 -3.805 1 98.31 263 LEU B C 1
ATOM 6377 O O . LEU B 1 263 ? -25.047 17.281 -4.781 1 98.31 263 LEU B O 1
ATOM 6381 N N . LEU B 1 264 ? -23.031 17.703 -3.885 1 97.69 264 LEU B N 1
ATOM 6382 C CA . LEU B 1 264 ? -22.344 17.75 -5.168 1 97.69 264 LEU B CA 1
ATOM 6383 C C . LEU B 1 264 ? -21.188 16.75 -5.195 1 97.69 264 LEU B C 1
ATOM 6385 O O . LEU B 1 264 ? -20.609 16.438 -4.152 1 97.69 264 LEU B O 1
ATOM 6389 N N . PRO B 1 265 ? -20.812 16.25 -6.355 1 95.19 265 PRO B N 1
ATOM 6390 C CA . PRO B 1 265 ? -19.625 15.398 -6.457 1 95.19 265 PRO B CA 1
ATOM 6391 C C . PRO B 1 265 ? -18.328 16.203 -6.379 1 95.19 265 PRO B C 1
ATOM 6393 O O . PRO B 1 265 ? -18.297 17.375 -6.762 1 95.19 265 PRO B O 1
ATOM 6396 N N . CYS B 1 266 ? -17.312 15.523 -5.98 1 92.88 266 CYS B N 1
ATOM 6397 C CA . CYS B 1 266 ? -16 16.156 -5.949 1 92.88 266 CYS B CA 1
ATOM 6398 C C . CYS B 1 266 ? -15.445 16.328 -7.355 1 92.88 266 CYS B C 1
ATOM 6400 O O . CYS B 1 266 ? -16.109 15.961 -8.336 1 92.88 266 CYS B O 1
ATOM 6402 N N . THR B 1 267 ? -14.297 17 -7.414 1 91.62 267 THR B N 1
ATOM 6403 C CA . THR B 1 267 ? -13.586 17.234 -8.664 1 91.62 267 THR B CA 1
ATOM 6404 C C . THR B 1 267 ? -12.094 16.969 -8.5 1 91.62 267 THR B C 1
ATOM 6406 O O . THR B 1 267 ? -11.594 16.906 -7.375 1 91.62 267 THR B O 1
ATOM 6409 N N . ALA B 1 268 ? -11.406 16.766 -9.594 1 88 268 ALA B N 1
ATOM 6410 C CA . ALA B 1 268 ? -9.969 16.531 -9.562 1 88 268 ALA B CA 1
ATOM 6411 C C . ALA B 1 268 ? -9.219 17.766 -9.086 1 88 268 ALA B C 1
ATOM 6413 O O . ALA B 1 268 ? -8.258 17.656 -8.32 1 88 268 ALA B O 1
ATOM 6414 N N . ARG B 1 269 ? -9.672 18.844 -9.508 1 92.06 269 ARG B N 1
ATOM 6415 C CA . ARG B 1 269 ? -9.016 20.094 -9.125 1 92.06 269 ARG B CA 1
ATOM 6416 C C . ARG B 1 269 ? -9.555 20.609 -7.793 1 92.06 269 ARG B C 1
ATOM 6418 O O . ARG B 1 269 ? -10.766 20.625 -7.574 1 92.06 269 ARG B O 1
ATOM 6425 N N . LYS B 1 270 ? -8.727 20.984 -6.875 1 92.81 270 LYS B N 1
ATOM 6426 C CA . LYS B 1 270 ? -9.07 21.625 -5.609 1 92.81 270 LYS B CA 1
ATOM 6427 C C . LYS B 1 270 ? -8.422 23.016 -5.504 1 92.81 270 LYS B C 1
ATOM 6429 O O . LYS B 1 270 ? -7.34 23.234 -6.039 1 92.81 270 LYS B O 1
ATOM 6434 N N . PRO B 1 271 ? -9.031 23.891 -4.801 1 96.44 271 PRO B N 1
ATOM 6435 C CA . PRO B 1 271 ? -10.344 23.703 -4.176 1 96.44 271 PRO B CA 1
ATOM 6436 C C . PRO B 1 271 ? -11.461 23.469 -5.195 1 96.44 271 PRO B C 1
ATOM 6438 O O . PRO B 1 271 ? -11.352 23.922 -6.34 1 96.44 271 PRO B O 1
ATOM 6441 N N . TYR B 1 272 ? -12.562 22.859 -4.77 1 96.56 272 TYR B N 1
ATOM 6442 C CA . TYR B 1 272 ? -13.617 22.375 -5.652 1 96.56 272 TYR B CA 1
ATOM 6443 C C . TYR B 1 272 ? -14.258 23.516 -6.422 1 96.56 272 TYR B C 1
ATOM 6445 O O . TYR B 1 272 ? -14.617 23.375 -7.594 1 96.56 272 TYR B O 1
ATOM 6453 N N . LEU B 1 273 ? -14.336 24.625 -5.781 1 96 273 LEU B N 1
ATOM 6454 C CA . LEU B 1 273 ? -15.023 25.781 -6.359 1 96 273 LEU B CA 1
ATOM 6455 C C . LEU B 1 273 ? -14.312 26.25 -7.621 1 96 273 LEU B C 1
ATOM 6457 O O . LEU B 1 273 ? -14.914 26.922 -8.461 1 96 273 LEU B O 1
ATOM 6461 N N . THR B 1 274 ? -13.039 25.953 -7.789 1 95.5 274 THR B N 1
ATOM 6462 C CA . THR B 1 274 ? -12.273 26.422 -8.938 1 95.5 274 THR B CA 1
ATOM 6463 C C . THR B 1 274 ? -12.344 25.438 -10.094 1 95.5 274 THR B C 1
ATOM 6465 O O . THR B 1 274 ? -11.844 25.703 -11.188 1 95.5 274 THR B O 1
ATOM 6468 N N . SER B 1 275 ? -12.977 24.344 -9.812 1 95.56 275 SER B N 1
ATOM 6469 C CA . SER B 1 275 ? -13.078 23.328 -10.852 1 95.56 275 SER B CA 1
ATOM 6470 C C . SER B 1 275 ? -14.023 23.766 -11.969 1 95.56 275 SER B C 1
ATOM 6472 O O . SER B 1 275 ? -14.922 24.578 -11.742 1 95.56 275 SER B O 1
ATOM 6474 N N . ARG B 1 276 ? -13.938 23.266 -13.164 1 92.06 276 ARG B N 1
ATOM 6475 C CA . ARG B 1 276 ? -14.773 23.578 -14.32 1 92.06 276 ARG B CA 1
ATOM 6476 C C . ARG B 1 276 ? -16.234 23.219 -14.047 1 92.06 276 ARG B C 1
ATOM 6478 O O . ARG B 1 276 ? -17.141 23.984 -14.375 1 92.06 276 ARG B O 1
ATOM 6485 N N . THR B 1 277 ? -16.438 22.078 -13.406 1 93.25 277 THR B N 1
ATOM 6486 C CA . THR B 1 277 ? -17.781 21.578 -13.156 1 93.25 277 THR B CA 1
ATOM 6487 C C . THR B 1 277 ? -18.516 22.469 -12.164 1 93.25 277 THR B C 1
ATOM 6489 O O . THR B 1 277 ? -19.656 22.844 -12.391 1 93.25 277 THR B O 1
ATOM 6492 N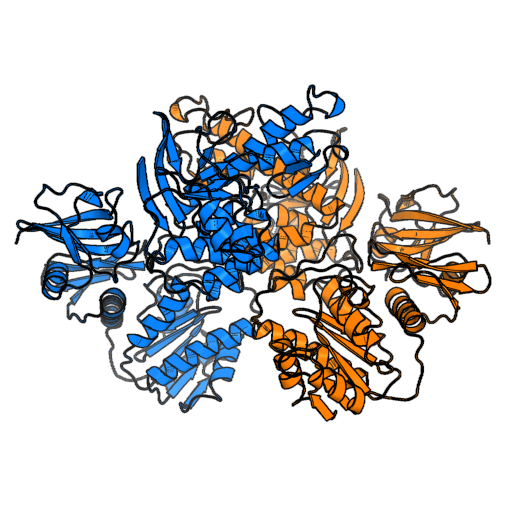 N . HIS B 1 278 ? -17.891 22.766 -11.07 1 95.81 278 HIS B N 1
ATOM 6493 C CA . HIS B 1 278 ? -18.531 23.594 -10.055 1 95.81 278 HIS B CA 1
ATOM 6494 C C . HIS B 1 278 ? -18.766 25.016 -10.562 1 95.81 278 HIS B C 1
ATOM 6496 O O . HIS B 1 278 ? -19.797 25.625 -10.258 1 95.81 278 HIS B O 1
ATOM 6502 N N . ARG B 1 279 ? -17.859 25.516 -11.367 1 94.56 279 ARG B N 1
ATOM 6503 C CA . ARG B 1 279 ? -18.031 26.828 -11.953 1 94.56 279 ARG B CA 1
ATOM 6504 C C . ARG B 1 279 ? -19.188 26.844 -12.953 1 94.56 279 ARG B C 1
ATOM 6506 O O . ARG B 1 279 ? -19.984 27.781 -12.977 1 94.56 279 ARG B O 1
ATOM 6513 N N . ALA B 1 280 ? -19.219 25.797 -13.758 1 95 280 ALA B N 1
ATOM 6514 C CA . ALA B 1 280 ? -20.297 25.672 -14.734 1 95 280 ALA B CA 1
ATOM 6515 C C . ALA B 1 280 ? -21.656 25.609 -14.047 1 95 280 ALA B C 1
ATOM 6517 O O . ALA B 1 280 ? -22.609 26.25 -14.484 1 95 280 ALA B O 1
ATOM 6518 N N . LEU B 1 281 ? -21.688 24.891 -13.039 1 93.81 281 LEU B N 1
ATOM 6519 C CA . LEU B 1 281 ? -22.938 24.75 -12.297 1 93.81 281 LEU B CA 1
ATOM 6520 C C . LEU B 1 281 ? -23.375 26.078 -11.688 1 93.81 281 LEU B C 1
ATOM 6522 O O . LEU B 1 281 ? -24.531 26.469 -11.797 1 93.81 281 LEU B O 1
ATOM 6526 N N . ARG B 1 282 ? -22.484 26.797 -11.133 1 91.94 282 ARG B N 1
ATOM 6527 C CA . ARG B 1 282 ? -22.797 28.031 -10.438 1 91.94 282 ARG B CA 1
ATOM 6528 C C . ARG B 1 282 ? -23.078 29.156 -11.422 1 91.94 282 ARG B C 1
ATOM 6530 O O . ARG B 1 282 ? -23.719 30.156 -11.07 1 91.94 282 ARG B O 1
ATOM 6537 N N . SER B 1 283 ? -22.641 29.031 -12.633 1 93.12 283 SER B N 1
ATOM 6538 C CA . SER B 1 283 ? -22.969 30.016 -13.656 1 93.12 283 SER B CA 1
ATOM 6539 C C . SER B 1 283 ? -24.406 29.859 -14.133 1 93.12 283 SER B C 1
ATOM 6541 O O . SER B 1 283 ? -25 30.812 -14.633 1 93.12 283 SER B O 1
ATOM 6543 N N . LYS B 1 284 ? -24.922 28.703 -13.914 1 93.06 284 LYS B N 1
ATOM 6544 C CA . LYS B 1 284 ? -26.25 28.406 -14.422 1 93.06 284 LYS B CA 1
ATOM 6545 C C . LYS B 1 284 ? -27.297 28.438 -13.305 1 93.06 284 LYS B C 1
ATOM 6547 O O . LYS B 1 284 ? -28.484 28.641 -13.555 1 93.06 284 LYS B O 1
ATOM 6552 N N . VAL B 1 285 ? -26.812 28.125 -12.164 1 92.44 285 VAL B N 1
ATOM 6553 C CA . VAL B 1 285 ? -27.734 28.031 -11.039 1 92.44 285 VAL B CA 1
ATOM 6554 C C . VAL B 1 285 ? -27.266 28.938 -9.906 1 92.44 285 VAL B C 1
ATOM 6556 O O . VAL B 1 285 ? -26.094 28.891 -9.508 1 92.44 285 VAL B O 1
ATOM 6559 N N . LYS B 1 286 ? -28.141 29.75 -9.406 1 89.81 286 LYS B N 1
ATOM 6560 C CA . LYS B 1 286 ? -27.844 30.547 -8.219 1 89.81 286 LYS B CA 1
ATOM 6561 C C . LYS B 1 286 ? -27.953 29.703 -6.949 1 89.81 286 LYS B C 1
ATOM 6563 O O . LYS B 1 286 ? -29.062 29.531 -6.41 1 89.81 286 LYS B O 1
ATOM 6568 N N . VAL B 1 287 ? -26.859 29.312 -6.43 1 91.38 287 VAL B N 1
ATOM 6569 C CA . VAL B 1 287 ? -26.844 28.422 -5.273 1 91.38 287 VAL B CA 1
ATOM 6570 C C . VAL B 1 287 ? -26.844 29.25 -3.988 1 91.38 287 VAL B C 1
ATOM 6572 O O . VAL B 1 287 ? -25.828 29.844 -3.627 1 91.38 287 VAL B O 1
ATOM 6575 N N . ASN B 1 288 ? -27.938 29.234 -3.281 1 91.25 288 ASN B N 1
ATOM 6576 C CA . ASN B 1 288 ? -28.078 29.984 -2.035 1 91.25 288 ASN B CA 1
ATOM 6577 C C . ASN B 1 288 ? -28.406 29.062 -0.863 1 91.25 288 ASN B C 1
ATOM 6579 O O . ASN B 1 288 ? -29.125 29.453 0.055 1 91.25 288 ASN B O 1
ATOM 6583 N N . VAL B 1 289 ? -28.047 27.828 -0.992 1 95.06 289 VAL B N 1
ATOM 6584 C CA . VAL B 1 289 ? -28.203 26.844 0.069 1 95.06 289 VAL B CA 1
ATOM 6585 C C . VAL B 1 289 ? -26.844 26.281 0.457 1 95.06 289 VAL B C 1
ATOM 6587 O O . VAL B 1 289 ? -25.844 26.547 -0.199 1 95.06 289 VAL B O 1
ATOM 6590 N N . ASN B 1 290 ? -26.859 25.562 1.559 1 96.5 290 ASN B N 1
ATOM 6591 C CA . ASN B 1 290 ? -25.609 24.922 1.962 1 96.5 290 ASN B CA 1
ATOM 6592 C C . ASN B 1 290 ? -25.188 23.859 0.96 1 96.5 290 ASN B C 1
ATOM 6594 O O . ASN B 1 290 ? -26.031 23.234 0.307 1 96.5 290 ASN B O 1
ATOM 6598 N N . GLU B 1 291 ? -23.938 23.734 0.798 1 97.31 291 GLU B N 1
ATOM 6599 C CA . GLU B 1 291 ? -23.375 22.719 -0.097 1 97.31 291 GLU B CA 1
ATOM 6600 C C . GLU B 1 291 ? -22.469 21.75 0.658 1 97.31 291 GLU B C 1
ATOM 6602 O O . GLU B 1 291 ? -21.719 22.172 1.55 1 97.31 291 GLU B O 1
ATOM 6607 N N . ILE B 1 292 ? -22.547 20.484 0.348 1 98.44 292 ILE B N 1
ATOM 6608 C CA . ILE B 1 292 ? -21.609 19.469 0.801 1 98.44 292 ILE B CA 1
ATOM 6609 C C . ILE B 1 292 ? -21.062 18.703 -0.399 1 98.44 292 ILE B C 1
ATOM 6611 O O . ILE B 1 292 ? -21.844 18.188 -1.215 1 98.44 292 ILE B O 1
ATOM 6615 N N . ILE B 1 293 ? -19.828 18.703 -0.505 1 98.31 293 ILE B N 1
ATOM 6616 C CA . ILE B 1 293 ? -19.188 17.969 -1.591 1 98.31 293 ILE B CA 1
ATOM 6617 C C . ILE B 1 293 ? -18.844 16.562 -1.131 1 98.31 293 ILE B C 1
ATOM 6619 O O . ILE B 1 293 ? -18.188 16.375 -0.11 1 98.31 293 ILE B O 1
ATOM 6623 N N . ILE B 1 294 ? -19.312 15.625 -1.883 1 97 294 ILE B N 1
ATOM 6624 C CA . ILE B 1 294 ? -19.031 14.227 -1.598 1 97 294 ILE B CA 1
ATOM 6625 C C . ILE B 1 294 ? -17.844 13.75 -2.432 1 97 294 ILE B C 1
ATOM 6627 O O . ILE B 1 294 ? -17.828 13.914 -3.654 1 97 294 ILE B O 1
ATOM 6631 N N . SER B 1 295 ? -16.906 13.312 -1.762 1 91.75 295 SER B N 1
ATOM 6632 C CA . SER B 1 295 ? -15.734 12.734 -2.406 1 91.75 295 SER B CA 1
ATOM 6633 C C . SER B 1 295 ? -15.484 11.312 -1.922 1 91.75 295 SER B C 1
ATOM 6635 O O . SER B 1 295 ? -16.062 10.875 -0.927 1 91.75 295 SER B O 1
ATOM 6637 N N . SER B 1 296 ? -14.82 10.562 -2.908 1 83.75 296 SER B N 1
ATOM 6638 C CA . SER B 1 296 ? -14.367 9.25 -2.459 1 83.75 296 SER B CA 1
ATOM 6639 C C . SER B 1 296 ? -13.188 9.367 -1.505 1 83.75 296 SER B C 1
ATOM 6641 O O . SER B 1 296 ? -12.031 9.297 -1.928 1 83.75 296 SER B O 1
ATOM 6643 N N . PRO B 1 297 ? -13.328 9.695 -0.332 1 86.69 297 PRO B N 1
ATOM 6644 C CA . PRO B 1 297 ? -12.859 9.516 1.043 1 86.69 297 PRO B CA 1
ATOM 6645 C C . PRO B 1 297 ? -13.258 10.672 1.962 1 86.69 297 PRO B C 1
ATOM 6647 O O . PRO B 1 297 ? -12.984 10.633 3.162 1 86.69 297 PRO B O 1
ATOM 6650 N N . LEU B 1 298 ? -13.781 11.781 1.414 1 94.25 298 LEU B N 1
ATOM 6651 C CA . LEU B 1 298 ? -14.078 12.914 2.289 1 94.25 298 LEU B CA 1
ATOM 6652 C C . LEU B 1 298 ? -15.508 13.391 2.1 1 94.25 298 LEU B C 1
ATOM 6654 O O . LEU B 1 298 ? -16.172 13.023 1.121 1 94.25 298 LEU B O 1
ATOM 6658 N N . VAL B 1 299 ? -16.062 13.977 3.008 1 97.81 299 VAL B N 1
ATOM 6659 C CA . VAL B 1 299 ? -17.281 14.773 3.016 1 97.81 299 VAL B CA 1
ATOM 6660 C C . VAL B 1 299 ? -16.969 16.203 3.443 1 97.81 299 VAL B C 1
ATOM 6662 O O . VAL B 1 299 ? -16.578 16.453 4.586 1 97.81 299 VAL B O 1
ATOM 6665 N N . VAL B 1 300 ? -17.141 17.109 2.484 1 98.31 300 VAL B N 1
ATOM 6666 C CA . VAL B 1 300 ? -16.609 18.438 2.756 1 98.31 300 VAL B CA 1
ATOM 6667 C C . VAL B 1 300 ? -17.703 19.484 2.572 1 98.31 300 VAL B C 1
ATOM 6669 O O . VAL B 1 300 ? -17.969 19.906 1.448 1 98.31 300 VAL B O 1
ATOM 6672 N N . PRO B 1 301 ? -18.25 19.922 3.627 1 98.44 301 PRO B N 1
ATOM 6673 C CA . PRO B 1 301 ? -19.031 21.156 3.455 1 98.44 301 PRO B CA 1
ATOM 6674 C C . PRO B 1 301 ? -18.234 22.281 2.791 1 98.44 301 PRO B C 1
ATOM 6676 O O . PRO B 1 301 ? -17.047 22.438 3.066 1 98.44 301 PRO B O 1
ATOM 6679 N N . ARG B 1 302 ? -18.844 23 1.972 1 97.81 302 ARG B N 1
ATOM 6680 C CA . ARG B 1 302 ? -18.219 24.016 1.145 1 97.81 302 ARG B CA 1
ATOM 6681 C C . ARG B 1 302 ? -17.375 24.969 1.994 1 97.81 302 ARG B C 1
ATOM 6683 O O . ARG B 1 302 ? -16.312 25.422 1.565 1 97.81 302 ARG B O 1
ATOM 6690 N N . GLU B 1 303 ? -17.781 25.25 3.141 1 97.69 303 GLU B N 1
ATOM 6691 C CA . GLU B 1 303 ? -17.156 26.219 4.031 1 97.69 303 GLU B CA 1
ATOM 6692 C C . GLU B 1 303 ? -15.766 25.75 4.461 1 97.69 303 GLU B C 1
ATOM 6694 O O . GLU B 1 303 ? -14.953 26.547 4.938 1 97.69 303 GLU B O 1
ATOM 6699 N N . PHE B 1 304 ? -15.469 24.438 4.238 1 98.38 304 PHE B N 1
ATOM 6700 C CA . PHE B 1 304 ? -14.219 23.891 4.758 1 98.38 304 PHE B CA 1
ATOM 6701 C C . PHE B 1 304 ? -13.281 23.5 3.619 1 98.38 304 PHE B C 1
ATOM 6703 O O . PHE B 1 304 ? -12.234 22.891 3.852 1 98.38 304 PHE B O 1
ATOM 6710 N N . GLU B 1 305 ? -13.586 23.812 2.389 1 97.75 305 GLU B N 1
ATOM 6711 C CA . GLU B 1 305 ? -12.883 23.234 1.246 1 97.75 305 GLU B CA 1
ATOM 6712 C C . GLU B 1 305 ? -11.484 23.812 1.109 1 97.75 305 GLU B C 1
ATOM 6714 O O . GLU B 1 305 ? -10.633 23.25 0.414 1 97.75 305 GLU B O 1
ATOM 6719 N N . LEU B 1 306 ? -11.164 24.953 1.83 1 98.25 306 LEU B N 1
ATOM 6720 C CA . LEU B 1 306 ? -9.844 25.547 1.751 1 98.25 306 LEU B CA 1
ATOM 6721 C C . LEU B 1 306 ? -8.93 25.016 2.852 1 98.25 306 LEU B C 1
ATOM 6723 O O . LEU B 1 306 ? -7.75 25.359 2.91 1 98.25 306 LEU B O 1
ATOM 6727 N N . LEU B 1 307 ? -9.477 24.141 3.664 1 98.44 307 LEU B N 1
ATOM 6728 C CA . LEU B 1 307 ? -8.711 23.594 4.785 1 98.44 307 LEU B CA 1
ATOM 6729 C C . LEU B 1 307 ? -8.055 22.281 4.41 1 98.44 307 LEU B C 1
ATOM 6731 O O . LEU B 1 307 ? -8.625 21.484 3.648 1 98.44 307 LEU B O 1
ATOM 6735 N N . TYR B 1 308 ? -6.902 22.031 5.008 1 98.12 308 TYR B N 1
ATOM 6736 C CA . TYR B 1 308 ? -6.27 20.719 4.934 1 98.12 308 TYR B CA 1
ATOM 6737 C C . TYR B 1 308 ? -7.035 19.688 5.77 1 98.12 308 TYR B C 1
ATOM 6739 O O . TYR B 1 308 ? -7.477 20 6.879 1 98.12 308 TYR B O 1
ATOM 6747 N N . PRO B 1 309 ? -7.254 18.578 5.203 1 97.31 309 PRO B N 1
ATOM 6748 C CA . PRO B 1 309 ? -6.68 18.031 3.973 1 97.31 309 PRO B CA 1
ATOM 6749 C C . PRO B 1 309 ? -7.582 18.234 2.756 1 97.31 309 PRO B C 1
ATOM 6751 O O . PRO B 1 309 ? -7.207 17.859 1.64 1 97.31 309 PRO B O 1
ATOM 6754 N N . ALA B 1 310 ? -8.688 18.844 2.889 1 97.44 310 ALA B N 1
ATOM 6755 C CA . ALA B 1 310 ? -9.664 18.953 1.812 1 97.44 310 ALA B CA 1
ATOM 6756 C C . ALA B 1 310 ? -9.078 19.688 0.612 1 97.44 310 ALA B C 1
ATOM 6758 O O . ALA B 1 310 ? -9.375 19.359 -0.537 1 97.44 310 ALA B O 1
ATOM 6759 N N . VAL B 1 311 ? -8.234 20.625 0.86 1 97.19 311 VAL B N 1
ATOM 6760 C CA . VAL B 1 311 ? -7.73 21.5 -0.191 1 97.19 311 VAL B CA 1
ATOM 6761 C C . VAL B 1 311 ? -6.566 20.828 -0.914 1 97.19 311 VAL B C 1
ATOM 6763 O O . VAL B 1 311 ? -6.219 21.203 -2.035 1 97.19 311 VAL B O 1
ATOM 6766 N N . ASN B 1 312 ? -5.988 19.828 -0.269 1 95.44 312 ASN B N 1
ATOM 6767 C CA . ASN B 1 312 ? -4.773 19.25 -0.836 1 95.44 312 ASN B CA 1
ATOM 6768 C C . ASN B 1 312 ? -4.703 17.75 -0.609 1 95.44 312 ASN B C 1
ATOM 6770 O O . ASN B 1 312 ? -3.84 17.266 0.125 1 95.44 312 ASN B O 1
ATOM 6774 N N . TYR B 1 313 ? -5.551 16.984 -1.289 1 96.19 313 TYR B N 1
ATOM 6775 C CA . TYR B 1 313 ? -5.516 15.531 -1.229 1 96.19 313 TYR B CA 1
ATOM 6776 C C . TYR B 1 313 ? -5.652 14.93 -2.621 1 96.19 313 TYR B C 1
ATOM 6778 O O . TYR B 1 313 ? -5.996 15.625 -3.578 1 96.19 313 TYR B O 1
ATOM 6786 N N . ASP B 1 314 ? -5.285 13.727 -2.723 1 95 314 ASP B N 1
ATOM 6787 C CA . ASP B 1 314 ? -5.484 12.969 -3.953 1 95 314 ASP B CA 1
ATOM 6788 C C . ASP B 1 314 ? -5.969 11.547 -3.65 1 95 314 ASP B C 1
ATOM 6790 O O . ASP B 1 314 ? -5.75 11.031 -2.553 1 95 314 ASP B O 1
ATOM 6794 N N . THR B 1 315 ? -6.707 10.938 -4.562 1 94.12 315 THR B N 1
ATOM 6795 C CA . THR B 1 315 ? -7.281 9.609 -4.391 1 94.12 315 THR B CA 1
ATOM 6796 C C . THR B 1 315 ? -7.344 8.867 -5.723 1 94.12 315 THR B C 1
ATOM 6798 O O . THR B 1 315 ? -7.422 9.492 -6.781 1 94.12 315 THR B O 1
ATOM 6801 N N . PRO B 1 316 ? -7.172 7.57 -5.641 1 91.31 316 PRO B N 1
ATOM 6802 C CA . PRO B 1 316 ? -7.348 6.805 -6.875 1 91.31 316 PRO B CA 1
ATOM 6803 C C . PRO B 1 316 ? -8.773 6.859 -7.406 1 91.31 316 PRO B C 1
ATOM 6805 O O . PRO B 1 316 ? -9.727 6.566 -6.672 1 91.31 316 PRO B O 1
ATOM 6808 N N . VAL B 1 317 ? -8.898 7.176 -8.664 1 86.38 317 VAL B N 1
ATOM 6809 C CA . VAL B 1 317 ? -10.227 7.293 -9.266 1 86.38 317 VAL B CA 1
ATOM 6810 C C . VAL B 1 317 ? -10.414 6.203 -10.32 1 86.38 317 VAL B C 1
ATOM 6812 O O . VAL B 1 317 ? -9.734 6.207 -11.352 1 86.38 317 VAL B O 1
ATOM 6815 N N . THR B 1 318 ? -11.305 5.277 -10 1 83.69 318 THR B N 1
ATOM 6816 C CA . THR B 1 318 ? -11.594 4.207 -10.945 1 83.69 318 THR B CA 1
ATOM 6817 C C . THR B 1 318 ? -13.07 4.227 -11.359 1 83.69 318 THR B C 1
ATOM 6819 O O . THR B 1 318 ? -13.453 3.576 -12.328 1 83.69 318 THR B O 1
ATOM 6822 N N . GLY B 1 319 ? -13.836 4.965 -10.656 1 77.12 319 GLY B N 1
ATOM 6823 C CA . GLY B 1 319 ? -15.273 4.965 -10.875 1 77.12 319 GLY B CA 1
ATOM 6824 C C . GLY B 1 319 ? -16 3.934 -10.039 1 77.12 319 GLY B C 1
ATOM 6825 O O . GLY B 1 319 ? -17.219 4 -9.891 1 77.12 319 GLY B O 1
ATOM 6826 N N . HIS B 1 320 ? -15.258 3.059 -9.523 1 78.19 320 HIS B N 1
ATOM 6827 C CA . HIS B 1 320 ? -15.836 2.029 -8.664 1 78.19 320 HIS B CA 1
ATOM 6828 C C . HIS B 1 320 ? -15.523 2.291 -7.195 1 78.19 320 HIS B C 1
ATOM 6830 O O . HIS B 1 320 ? -14.375 2.582 -6.848 1 78.19 320 HIS B O 1
ATOM 6836 N N . TRP B 1 321 ? -16.594 2.33 -6.43 1 81.75 321 TRP B N 1
ATOM 6837 C CA . TRP B 1 321 ? -16.438 2.547 -4.996 1 81.75 321 TRP B CA 1
ATOM 6838 C C . TRP B 1 321 ? -16.594 1.239 -4.227 1 81.75 321 TRP B C 1
ATOM 6840 O O . TRP B 1 321 ? -17.531 0.483 -4.453 1 81.75 321 TRP B O 1
ATOM 6850 N N . SER B 1 322 ? -15.672 1.064 -3.363 1 76.19 322 SER B N 1
ATOM 6851 C CA . SER B 1 322 ? -15.773 -0.1 -2.49 1 76.19 322 SER B CA 1
ATOM 6852 C C . SER B 1 322 ? -16.859 0.098 -1.432 1 76.19 322 SER B C 1
ATOM 6854 O O . SER B 1 322 ? -17.266 1.229 -1.154 1 76.19 322 SER B O 1
ATOM 6856 N N . GLU B 1 323 ? -17.297 -0.981 -0.887 1 77.19 323 GLU B N 1
ATOM 6857 C CA . GLU B 1 323 ? -18.297 -0.91 0.182 1 77.19 323 GLU B CA 1
ATOM 6858 C C . GLU B 1 323 ? -17.75 -0.141 1.385 1 77.19 323 GLU B C 1
ATOM 6860 O O . GLU B 1 323 ? -18.516 0.56 2.066 1 77.19 323 GLU B O 1
ATOM 6865 N N . GLU B 1 324 ? -16.516 -0.274 1.594 1 75.62 324 GLU B N 1
ATOM 6866 C CA . GLU B 1 324 ? -15.898 0.434 2.709 1 75.62 324 GLU B CA 1
ATOM 6867 C C . GLU B 1 324 ? -15.898 1.942 2.477 1 75.62 324 GLU B C 1
ATOM 6869 O O . GLU B 1 324 ? -16.172 2.717 3.396 1 75.62 324 GLU B O 1
ATOM 6874 N N . GLU B 1 325 ? -15.578 2.244 1.317 1 81.94 325 GLU B N 1
ATOM 6875 C CA . GLU B 1 325 ? -15.562 3.662 0.974 1 81.94 325 GLU B CA 1
ATOM 6876 C C . GLU B 1 325 ? -16.953 4.273 1.085 1 81.94 325 GLU B C 1
ATOM 6878 O O . GLU B 1 325 ? -17.125 5.355 1.646 1 81.94 325 GLU B O 1
ATOM 6883 N N . VAL B 1 326 ? -17.938 3.527 0.562 1 87.81 326 VAL B N 1
ATOM 6884 C CA . VAL B 1 326 ? -19.312 4.012 0.589 1 87.81 326 VAL B CA 1
ATOM 6885 C C . VAL B 1 326 ? -19.781 4.148 2.033 1 87.81 326 VAL B C 1
ATOM 6887 O O . VAL B 1 326 ? -20.344 5.18 2.416 1 87.81 326 VAL B O 1
ATOM 6890 N N . SER B 1 327 ? -19.484 3.137 2.822 1 86.25 327 SER B N 1
ATOM 6891 C CA . SER B 1 327 ? -19.922 3.137 4.215 1 86.25 327 SER B CA 1
ATOM 6892 C C . SER B 1 327 ? -19.266 4.262 5 1 86.25 327 SER B C 1
ATOM 6894 O O . SER B 1 327 ? -19.906 4.918 5.824 1 86.25 327 SER B O 1
ATOM 6896 N N . PHE B 1 328 ? -18.016 4.43 4.785 1 89.69 328 PHE B N 1
ATOM 6897 C CA . PHE B 1 328 ? -17.25 5.453 5.488 1 89.69 328 PHE B CA 1
ATOM 6898 C C . PHE B 1 328 ? -17.766 6.844 5.156 1 89.69 328 PHE B C 1
ATOM 6900 O O . PHE B 1 328 ? -18.062 7.637 6.055 1 89.69 328 PHE B O 1
ATOM 6907 N N . VAL B 1 329 ? -17.938 7.129 3.9 1 94.19 329 VAL B N 1
ATOM 6908 C CA . VAL B 1 329 ? -18.391 8.445 3.447 1 94.19 329 VAL B CA 1
ATOM 6909 C C . VAL B 1 329 ? -19.844 8.664 3.857 1 94.19 329 VAL B C 1
ATOM 6911 O O . VAL B 1 329 ? -20.203 9.75 4.305 1 94.19 329 VAL B O 1
ATOM 6914 N N . ALA B 1 330 ? -20.656 7.625 3.727 1 95.25 330 ALA B N 1
ATOM 6915 C CA . ALA B 1 330 ? -22.062 7.711 4.117 1 95.25 330 ALA B CA 1
ATOM 6916 C C . ALA B 1 330 ? -22.188 8.023 5.605 1 95.25 330 ALA B C 1
ATOM 6918 O O . ALA B 1 330 ? -23.078 8.797 6.004 1 95.25 330 ALA B O 1
ATOM 6919 N N . GLY B 1 331 ? -21.359 7.402 6.375 1 94.12 331 GLY B N 1
ATOM 6920 C CA . GLY B 1 331 ? -21.375 7.656 7.805 1 94.12 331 GLY B CA 1
ATOM 6921 C C . GLY B 1 331 ? -21.156 9.117 8.156 1 94.12 331 GLY B C 1
ATOM 6922 O O . GLY B 1 331 ? -21.891 9.68 8.984 1 94.12 331 GLY B O 1
ATOM 6923 N N . TRP B 1 332 ? -20.219 9.695 7.59 1 96.69 332 TRP B N 1
ATOM 6924 C CA . TRP B 1 332 ? -19.906 11.094 7.875 1 96.69 332 TRP B CA 1
ATOM 6925 C C . TRP B 1 332 ? -20.953 12.016 7.262 1 96.69 332 TRP B C 1
ATOM 6927 O O . TRP B 1 332 ? -21.344 13.023 7.863 1 96.69 332 TRP B O 1
ATOM 6937 N N . LEU B 1 333 ? -21.406 11.672 6.02 1 97.94 333 LEU B N 1
ATOM 6938 C CA . LEU B 1 333 ? -22.453 12.477 5.398 1 97.94 333 LEU B CA 1
ATOM 6939 C C . LEU B 1 333 ? -23.688 12.523 6.285 1 97.94 333 LEU B C 1
ATOM 6941 O O . LEU B 1 333 ? -24.281 13.594 6.473 1 97.94 333 LEU B O 1
ATOM 6945 N N . LYS B 1 334 ? -24.047 11.398 6.801 1 97.94 334 LYS B N 1
ATOM 6946 C CA . LYS B 1 334 ? -25.188 11.328 7.711 1 97.94 334 LYS B CA 1
ATOM 6947 C C . LYS B 1 334 ? -25 12.266 8.898 1 97.94 334 LYS B C 1
ATOM 6949 O O . LYS B 1 334 ? -25.906 13.016 9.258 1 97.94 334 LYS B O 1
ATOM 6954 N N . ARG B 1 335 ? -23.859 12.266 9.469 1 97.44 335 ARG B N 1
ATOM 6955 C CA . ARG B 1 335 ? -23.562 13.086 10.641 1 97.44 335 ARG B CA 1
ATOM 6956 C C . ARG B 1 335 ? -23.656 14.57 10.305 1 97.44 335 ARG B C 1
ATOM 6958 O O . ARG B 1 335 ? -24.156 15.359 11.109 1 97.44 335 ARG B O 1
ATOM 6965 N N . PHE B 1 336 ? -23.172 14.914 9.148 1 98.19 336 PHE B N 1
ATOM 6966 C CA . PHE B 1 336 ? -23.234 16.312 8.758 1 98.19 336 PHE B CA 1
ATOM 6967 C C . PHE B 1 336 ? -24.688 16.734 8.492 1 98.19 336 PHE B C 1
ATOM 6969 O O . PHE B 1 336 ? -25.078 17.859 8.805 1 98.19 336 PHE B O 1
ATOM 6976 N N . ILE B 1 337 ? -25.469 15.852 7.895 1 98 337 ILE B N 1
ATOM 6977 C CA . ILE B 1 337 ? -26.875 16.156 7.621 1 98 337 ILE B CA 1
ATOM 6978 C C . ILE B 1 337 ? -27.641 16.312 8.938 1 98 337 ILE B C 1
ATOM 6980 O O . ILE B 1 337 ? -28.406 17.25 9.102 1 98 337 ILE B O 1
ATOM 6984 N N . GLU B 1 338 ? -27.344 15.438 9.844 1 97.06 338 GLU B N 1
ATOM 6985 C CA . GLU B 1 338 ? -28 15.492 11.141 1 97.06 338 GLU B CA 1
ATOM 6986 C C . GLU B 1 338 ? -27.562 16.734 11.922 1 97.06 338 GLU B C 1
ATOM 6988 O O . GLU B 1 338 ? -28.406 17.422 12.516 1 97.06 338 GLU B O 1
ATOM 6993 N N . LYS B 1 339 ? -26.297 16.984 11.883 1 95.69 339 LYS B N 1
ATOM 6994 C CA . LYS B 1 339 ? -25.766 18.172 12.547 1 95.69 339 LYS B CA 1
ATOM 6995 C C . LYS B 1 339 ? -26.406 19.438 11.984 1 95.69 339 LYS B C 1
ATOM 6997 O O . LYS B 1 339 ? -26.688 20.375 12.734 1 95.69 339 LYS B O 1
ATOM 7002 N N . GLY B 1 340 ? -26.625 19.438 10.75 1 95.06 340 GLY B N 1
ATOM 7003 C CA . GLY B 1 340 ? -27.188 20.609 10.109 1 95.06 340 GLY B CA 1
ATOM 7004 C C . GLY B 1 340 ? -28.688 20.766 10.344 1 95.06 340 GLY B C 1
ATOM 7005 O O . GLY B 1 340 ? -29.234 21.844 10.141 1 95.06 340 GLY B O 1
ATOM 7006 N N . GLY B 1 341 ? -29.344 19.703 10.703 1 95.5 341 GLY B N 1
ATOM 7007 C CA . GLY B 1 341 ? -30.781 19.75 10.867 1 95.5 341 GLY B CA 1
ATOM 7008 C C . GLY B 1 341 ? -31.516 20.047 9.57 1 95.5 341 GLY B C 1
ATOM 7009 O O . GLY B 1 341 ? -32.469 20.812 9.562 1 95.5 341 GLY B O 1
ATOM 7010 N N . PHE B 1 342 ? -31.031 19.547 8.547 1 96.94 342 PHE B N 1
ATOM 7011 C CA . PHE B 1 342 ? -31.609 19.812 7.238 1 96.94 342 PHE B CA 1
ATOM 7012 C C . PHE B 1 342 ? -32.969 19.125 7.082 1 96.94 342 PHE B C 1
ATOM 7014 O O . PHE B 1 342 ? -33.125 17.969 7.492 1 96.94 342 PHE B O 1
ATOM 7021 N N . ARG B 1 343 ? -33.906 19.781 6.473 1 96.19 343 ARG B N 1
ATOM 7022 C CA . ARG B 1 343 ? -35.219 19.203 6.176 1 96.19 343 ARG B CA 1
ATOM 7023 C C . ARG B 1 343 ? -35.25 18.594 4.777 1 96.19 343 ARG B C 1
ATOM 7025 O O . ARG B 1 343 ? -35.969 17.641 4.523 1 96.19 343 ARG B O 1
ATOM 7032 N N . LYS B 1 344 ? -34.438 19.203 3.969 1 96.56 344 LYS B N 1
ATOM 7033 C CA . LYS B 1 344 ? -34.406 18.766 2.574 1 96.56 344 LYS B CA 1
ATOM 7034 C C . LYS B 1 344 ? -32.969 18.578 2.098 1 96.56 344 LYS B C 1
ATOM 7036 O O . LYS B 1 344 ? -32.094 19.406 2.365 1 96.56 344 LYS B O 1
ATOM 7041 N N . VAL B 1 345 ? -32.719 17.453 1.46 1 98.19 345 VAL B N 1
ATOM 7042 C CA . VAL B 1 345 ? -31.438 17.141 0.851 1 98.19 345 VAL B CA 1
ATOM 7043 C C . VAL B 1 345 ? -31.594 17.016 -0.663 1 98.19 345 VAL B C 1
ATOM 7045 O O . VAL B 1 345 ? -32.344 16.156 -1.146 1 98.19 345 VAL B O 1
ATOM 7048 N N . VAL B 1 346 ? -30.953 17.906 -1.386 1 98.12 346 VAL B N 1
ATOM 7049 C CA . VAL B 1 346 ? -30.969 17.844 -2.844 1 98.12 346 VAL B CA 1
ATOM 7050 C C . VAL B 1 346 ? -29.688 17.156 -3.336 1 98.12 346 VAL B C 1
ATOM 7052 O O . VAL B 1 346 ? -28.609 17.75 -3.283 1 98.12 346 VAL B O 1
ATOM 7055 N N . ALA B 1 347 ? -29.828 15.945 -3.873 1 98.31 347 ALA B N 1
ATOM 7056 C CA . ALA B 1 347 ? -28.688 15.164 -4.336 1 98.31 347 ALA B CA 1
ATOM 7057 C C . ALA B 1 347 ? -28.469 15.352 -5.836 1 98.31 347 ALA B C 1
ATOM 7059 O O . ALA B 1 347 ? -29.188 14.781 -6.656 1 98.31 347 ALA B O 1
ATOM 7060 N N . HIS B 1 348 ? -27.469 16.172 -6.145 1 98.06 348 HIS B N 1
ATOM 7061 C CA . HIS B 1 348 ? -27.078 16.375 -7.535 1 98.06 348 HIS B CA 1
ATOM 7062 C C . HIS B 1 348 ? -25.828 15.578 -7.879 1 98.06 348 HIS B C 1
ATOM 7064 O O . HIS B 1 348 ? -24.797 16.156 -8.219 1 98.06 348 HIS B O 1
ATOM 7070 N N . VAL B 1 349 ? -25.906 14.305 -7.77 1 96.5 349 VAL B N 1
ATOM 7071 C CA . VAL B 1 349 ? -24.797 13.375 -7.887 1 96.5 349 VAL B CA 1
ATOM 7072 C C . VAL B 1 349 ? -25.203 12.18 -8.742 1 96.5 349 VAL B C 1
ATOM 7074 O O . VAL B 1 349 ? -26.391 11.906 -8.906 1 96.5 349 VAL B O 1
ATOM 7077 N N . THR B 1 350 ? -24.219 11.547 -9.336 1 93.44 350 THR B N 1
ATOM 7078 C CA . THR B 1 350 ? -24.438 10.336 -10.125 1 93.44 350 THR B CA 1
ATOM 7079 C C . THR B 1 350 ? -23.438 9.25 -9.734 1 93.44 350 THR B C 1
ATOM 7081 O O . THR B 1 350 ? -22.547 9.484 -8.914 1 93.44 350 THR B O 1
ATOM 7084 N N . GLY B 1 351 ? -23.688 8.102 -10.156 1 89.62 351 GLY B N 1
ATOM 7085 C CA . GLY B 1 351 ? -22.734 7.012 -9.992 1 89.62 351 GLY B CA 1
ATOM 7086 C C . GLY B 1 351 ? -22.5 6.652 -8.539 1 89.62 351 GLY B C 1
ATOM 7087 O O . GLY B 1 351 ? -23.438 6.469 -7.77 1 89.62 351 GLY B O 1
ATOM 7088 N N . GLY B 1 352 ? -21.234 6.551 -8.188 1 88.81 352 GLY B N 1
ATOM 7089 C CA . GLY B 1 352 ? -20.844 6.172 -6.84 1 88.81 352 GLY B CA 1
ATOM 7090 C C . GLY B 1 352 ? -21.297 7.172 -5.789 1 88.81 352 GLY B C 1
ATOM 7091 O O . GLY B 1 352 ? -21.641 6.789 -4.668 1 88.81 352 GLY B O 1
ATOM 7092 N N . TYR B 1 353 ? -21.359 8.336 -6.141 1 93.81 353 TYR B N 1
ATOM 7093 C CA . TYR B 1 353 ? -21.812 9.375 -5.219 1 93.81 353 TYR B CA 1
ATOM 7094 C C . TYR B 1 353 ? -23.281 9.188 -4.863 1 93.81 353 TYR B C 1
ATOM 7096 O O . TYR B 1 353 ? -23.672 9.383 -3.715 1 93.81 353 TYR B O 1
ATOM 7104 N N . ARG B 1 354 ? -24.031 8.82 -5.887 1 94.38 354 ARG B N 1
ATOM 7105 C CA . ARG B 1 354 ? -25.438 8.578 -5.656 1 94.38 354 ARG B CA 1
ATOM 7106 C C . ARG B 1 354 ? -25.656 7.398 -4.711 1 94.38 354 ARG B C 1
ATOM 7108 O O . ARG B 1 354 ? -26.547 7.426 -3.861 1 94.38 354 ARG B O 1
ATOM 7115 N N . LYS B 1 355 ? -24.797 6.418 -4.852 1 92.62 355 LYS B N 1
ATOM 7116 C CA . LYS B 1 355 ? -24.875 5.25 -3.975 1 92.62 355 LYS B CA 1
ATOM 7117 C C . LYS B 1 355 ? -24.688 5.648 -2.514 1 92.62 355 LYS B C 1
ATOM 7119 O O . LYS B 1 355 ? -25.312 5.082 -1.621 1 92.62 355 LYS B O 1
ATOM 7124 N N . VAL B 1 356 ? -23.797 6.547 -2.312 1 94.69 356 VAL B N 1
ATOM 7125 C CA . VAL B 1 356 ? -23.531 7.043 -0.966 1 94.69 356 VAL B CA 1
ATOM 7126 C C . VAL B 1 356 ? -24.781 7.707 -0.406 1 94.69 356 VAL B C 1
ATOM 7128 O O . VAL B 1 356 ? -25.172 7.461 0.739 1 94.69 356 VAL B O 1
ATOM 7131 N N . VAL B 1 357 ? -25.453 8.5 -1.217 1 97.19 357 VAL B N 1
ATOM 7132 C CA . VAL B 1 357 ? -26.625 9.242 -0.778 1 97.19 357 VAL B CA 1
ATOM 7133 C C . VAL B 1 357 ? -27.781 8.273 -0.524 1 97.19 357 VAL B C 1
ATOM 7135 O O . VAL B 1 357 ? -28.531 8.43 0.442 1 97.19 357 VAL B O 1
ATOM 7138 N N . GLU B 1 358 ? -27.891 7.301 -1.37 1 95.94 358 GLU B N 1
ATOM 7139 C CA . GLU B 1 358 ? -28.938 6.293 -1.204 1 95.94 358 GLU B CA 1
ATOM 7140 C C . GLU B 1 358 ? -28.766 5.543 0.116 1 95.94 358 GLU B C 1
ATOM 7142 O O . GLU B 1 358 ? -29.766 5.223 0.78 1 95.94 358 GLU B O 1
ATOM 7147 N N . ARG B 1 359 ? -27.562 5.32 0.441 1 92.81 359 ARG B N 1
ATOM 7148 C CA . ARG B 1 359 ? -27.281 4.652 1.706 1 92.81 359 ARG B CA 1
ATOM 7149 C C . ARG B 1 359 ? -27.703 5.512 2.891 1 92.81 359 ARG B C 1
ATOM 7151 O O . ARG B 1 359 ? -28.188 4.992 3.896 1 92.81 359 ARG B O 1
ATOM 7158 N N . VAL B 1 360 ? -27.531 6.766 2.803 1 96.44 360 VAL B N 1
ATOM 7159 C CA . VAL B 1 360 ? -27.828 7.707 3.879 1 96.44 360 VAL B CA 1
ATOM 7160 C C . VAL B 1 360 ? -29.328 7.992 3.938 1 96.44 360 VAL B C 1
ATOM 7162 O O . VAL B 1 360 ? -29.875 8.25 5.012 1 96.44 360 VAL B O 1
ATOM 7165 N N . GLU B 1 361 ? -30 7.926 2.803 1 96.19 361 GLU B N 1
ATOM 7166 C CA . GLU B 1 361 ? -31.406 8.289 2.666 1 96.19 361 GLU B CA 1
ATOM 7167 C C . GLU B 1 361 ? -32.281 7.512 3.646 1 96.19 361 GLU B C 1
ATOM 7169 O O . GLU B 1 361 ? -33.188 8.07 4.246 1 96.19 361 GLU B O 1
ATOM 7174 N N . ASP B 1 362 ? -31.906 6.32 3.867 1 90.19 362 ASP B N 1
ATOM 7175 C CA . ASP B 1 362 ? -32.719 5.449 4.723 1 90.19 362 ASP B CA 1
ATOM 7176 C C . ASP B 1 362 ? -32.438 5.742 6.199 1 90.19 362 ASP B C 1
ATOM 7178 O O . ASP B 1 362 ? -33.219 5.301 7.066 1 90.19 362 ASP B O 1
ATOM 7182 N N . GLU B 1 363 ? -31.547 6.539 6.469 1 93.31 363 GLU B N 1
ATOM 7183 C CA . GLU B 1 363 ? -31.109 6.695 7.852 1 93.31 363 GLU B CA 1
ATOM 7184 C C . GLU B 1 363 ? -31.359 8.117 8.352 1 93.31 363 GLU B C 1
ATOM 7186 O O . GLU B 1 363 ? -31.125 8.422 9.523 1 93.31 363 GLU B O 1
ATOM 7191 N N . VAL B 1 364 ? -31.781 8.93 7.449 1 95.25 364 VAL B N 1
ATOM 7192 C CA . VAL B 1 364 ? -31.969 10.32 7.855 1 95.25 364 VAL B CA 1
ATOM 7193 C C . VAL B 1 364 ? -33.438 10.688 7.75 1 95.25 364 VAL B C 1
ATOM 7195 O O . VAL B 1 364 ? -34.188 10.047 7.012 1 95.25 364 VAL B O 1
ATOM 7198 N N . GLU B 1 365 ? -33.875 11.734 8.422 1 94.44 365 GLU B N 1
ATOM 7199 C CA . GLU B 1 365 ? -35.25 12.195 8.43 1 94.44 365 GLU B CA 1
ATOM 7200 C C . GLU B 1 365 ? -35.531 13.188 7.297 1 94.44 365 GLU B C 1
ATOM 7202 O O . GLU B 1 365 ? -36.656 13.375 6.875 1 94.44 365 GLU B O 1
ATOM 7207 N N . ALA B 1 366 ? -34.531 13.734 6.742 1 96.62 366 ALA B N 1
ATOM 7208 C CA . ALA B 1 366 ? -34.625 14.758 5.703 1 96.62 366 ALA B CA 1
ATOM 7209 C C . ALA B 1 366 ? -35.219 14.172 4.418 1 96.62 366 ALA B C 1
ATOM 7211 O O . ALA B 1 366 ? -34.969 13.008 4.094 1 96.62 366 ALA B O 1
ATOM 7212 N N . GLU B 1 367 ? -35.938 14.938 3.691 1 96.88 367 GLU B N 1
ATOM 7213 C CA . GLU B 1 367 ? -36.375 14.547 2.359 1 96.88 367 GLU B CA 1
ATOM 7214 C C . GLU B 1 367 ? -35.25 14.602 1.346 1 96.88 367 GLU B C 1
ATOM 7216 O O . GLU B 1 367 ? -34.594 15.633 1.202 1 96.88 367 GLU B O 1
ATOM 7221 N N . VAL B 1 368 ? -35.062 13.492 0.677 1 97.88 368 VAL B N 1
ATOM 7222 C CA . VAL B 1 368 ? -34 13.43 -0.301 1 97.88 368 VAL B CA 1
ATOM 7223 C C . VAL B 1 368 ? -34.562 13.484 -1.714 1 97.88 368 VAL B C 1
ATOM 7225 O O . VAL B 1 368 ? -35.438 12.695 -2.064 1 97.88 368 VAL B O 1
ATOM 7228 N N . VAL B 1 369 ? -34.094 14.43 -2.5 1 97.38 369 VAL B N 1
ATOM 7229 C CA . VAL B 1 369 ? -34.531 14.578 -3.883 1 97.38 369 VAL B CA 1
ATOM 7230 C C . VAL B 1 369 ? -33.344 14.453 -4.82 1 97.38 369 VAL B C 1
ATOM 7232 O O . VAL B 1 369 ? -32.312 15.141 -4.648 1 97.38 369 VAL B O 1
ATOM 7235 N N . TYR B 1 370 ? -33.438 13.625 -5.797 1 97.56 370 TYR B N 1
ATOM 7236 C CA . TYR B 1 370 ? -32.375 13.43 -6.777 1 97.56 370 TYR B CA 1
ATOM 7237 C C . TYR B 1 370 ? -32.625 14.273 -8.023 1 97.56 370 TYR B C 1
ATOM 7239 O O . TYR B 1 370 ? -33.688 14.188 -8.633 1 97.56 370 TYR B O 1
ATOM 7247 N N . THR B 1 371 ? -31.594 15.039 -8.359 1 97.06 371 THR B N 1
ATOM 7248 C CA . THR B 1 371 ? -31.844 15.961 -9.469 1 97.06 371 THR B CA 1
ATOM 7249 C C . THR B 1 371 ? -30.969 15.594 -10.672 1 97.06 371 THR B C 1
ATOM 7251 O O . THR B 1 371 ? -31.25 16.016 -11.797 1 97.06 371 THR B O 1
ATOM 7254 N N . ALA B 1 372 ? -29.859 14.93 -10.359 1 95.06 372 ALA B N 1
ATOM 7255 C CA . ALA B 1 372 ? -28.969 14.578 -11.461 1 95.06 372 ALA B CA 1
ATOM 7256 C C . ALA B 1 372 ? -29.344 13.219 -12.055 1 95.06 372 ALA B C 1
ATOM 7258 O O . ALA B 1 372 ? -29.688 12.289 -11.32 1 95.06 372 ALA B O 1
ATOM 7259 N N . GLU B 1 373 ? -29.234 13.133 -13.32 1 86.44 373 GLU B N 1
ATOM 7260 C CA . GLU B 1 373 ? -29.422 11.867 -14.016 1 86.44 373 GLU B CA 1
ATOM 7261 C C . GLU B 1 373 ? -28.109 11.32 -14.555 1 86.44 373 GLU B C 1
ATOM 7263 O O . GLU B 1 373 ? -27.141 11.172 -13.805 1 86.44 373 GLU B O 1
ATOM 7268 N N . LYS B 1 374 ? -27.859 11.312 -15.789 1 81.19 374 LYS B N 1
ATOM 7269 C CA . LYS B 1 374 ? -26.656 10.742 -16.375 1 81.19 374 LYS B CA 1
ATOM 7270 C C . LYS B 1 374 ? -25.469 11.695 -16.234 1 81.19 374 LYS B C 1
ATOM 7272 O O . LYS B 1 374 ? -24.344 11.266 -15.977 1 81.19 374 LYS B O 1
ATOM 7277 N N . ASP B 1 375 ? -25.781 13.008 -16.422 1 90.06 375 ASP B N 1
ATOM 7278 C CA . ASP B 1 375 ? -24.75 14.031 -16.328 1 90.06 375 ASP B CA 1
ATOM 7279 C C . ASP B 1 375 ? -25.203 15.188 -15.438 1 90.06 375 ASP B C 1
ATOM 7281 O O . ASP B 1 375 ? -26.328 15.656 -15.539 1 90.06 375 ASP B O 1
ATOM 7285 N N . VAL B 1 376 ? -24.312 15.68 -14.602 1 93 376 VAL B N 1
ATOM 7286 C CA . VAL B 1 376 ? -24.641 16.719 -13.625 1 93 376 VAL B CA 1
ATOM 7287 C C . VAL B 1 376 ? -24.828 18.062 -14.336 1 93 376 VAL B C 1
ATOM 7289 O O . VAL B 1 376 ? -25.484 18.953 -13.812 1 93 376 VAL B O 1
ATOM 7292 N N . LEU B 1 377 ? -24.297 18.203 -15.586 1 93.81 377 LEU B N 1
ATOM 7293 C CA . LEU B 1 377 ? -24.344 19.5 -16.281 1 93.81 377 LEU B CA 1
ATOM 7294 C C . LEU B 1 377 ? -25.375 19.469 -17.391 1 93.81 377 LEU B C 1
ATOM 7296 O O . LEU B 1 377 ? -25.5 20.438 -18.156 1 93.81 377 LEU B O 1
ATOM 7300 N N . SER B 1 378 ? -26.031 18.312 -17.516 1 94.62 378 SER B N 1
ATOM 7301 C CA . SER B 1 378 ? -27.062 18.266 -18.547 1 94.62 378 SER B CA 1
ATOM 7302 C C . SER B 1 378 ? -28.156 19.297 -18.297 1 94.62 378 SER B C 1
ATOM 7304 O O . SER B 1 378 ? -28.422 19.656 -17.141 1 94.62 378 SER B O 1
ATOM 7306 N N . ASP B 1 379 ? -28.828 19.703 -19.312 1 93.94 379 ASP B N 1
ATOM 7307 C CA . ASP B 1 379 ? -29.859 20.719 -19.219 1 93.94 379 ASP B CA 1
ATOM 7308 C C . ASP B 1 379 ? -31.016 20.234 -18.344 1 93.94 379 ASP B C 1
ATOM 7310 O O . ASP B 1 379 ? -31.578 21.016 -17.547 1 93.94 379 ASP B O 1
ATOM 7314 N N . GLU B 1 380 ? -31.297 19.031 -18.516 1 94.62 380 GLU B N 1
ATOM 7315 C CA . GLU B 1 380 ? -32.375 18.453 -17.719 1 94.62 380 GLU B CA 1
ATOM 7316 C C . GLU B 1 380 ? -32.031 18.453 -16.234 1 94.62 380 GLU B C 1
ATOM 7318 O O . GLU B 1 380 ? -32.844 18.812 -15.398 1 94.62 380 GLU B O 1
ATOM 7323 N N . SER B 1 381 ? -30.891 18.031 -15.906 1 95.81 381 SER B N 1
ATOM 7324 C CA . SER B 1 381 ? -30.422 18 -14.523 1 95.81 381 SER B CA 1
ATOM 7325 C C . SER B 1 381 ? -30.375 19.391 -13.914 1 95.81 381 SER B C 1
ATOM 7327 O O . SER B 1 381 ? -30.766 19.578 -12.758 1 95.81 381 SER B O 1
ATOM 7329 N N . ILE B 1 382 ? -29.906 20.344 -14.695 1 95.25 382 ILE B N 1
ATOM 7330 C CA . ILE B 1 382 ? -29.766 21.719 -14.234 1 95.25 382 ILE B CA 1
ATOM 7331 C C . ILE B 1 382 ? -31.141 22.328 -13.984 1 95.25 382 ILE B C 1
ATOM 7333 O O . ILE B 1 382 ? -31.344 23.047 -13 1 95.25 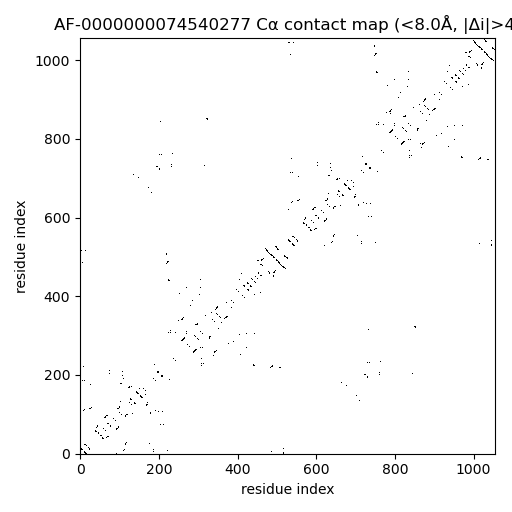382 ILE B O 1
ATOM 7337 N N . GLU B 1 383 ? -32.094 22.047 -14.828 1 94.69 383 GLU B N 1
ATOM 7338 C CA . GLU B 1 383 ? -33.438 22.578 -14.664 1 94.69 383 GLU B CA 1
ATOM 7339 C C . GLU B 1 383 ? -34.094 22.016 -13.406 1 94.69 383 GLU B C 1
ATOM 7341 O O . GLU B 1 383 ? -34.781 22.75 -12.68 1 94.69 383 GLU B O 1
ATOM 7346 N N . ARG B 1 384 ? -33.906 20.797 -13.172 1 95.12 384 ARG B N 1
ATOM 7347 C CA . ARG B 1 384 ? -34.438 20.188 -11.961 1 95.12 384 ARG B CA 1
ATOM 7348 C C . ARG B 1 384 ? -33.812 20.781 -10.711 1 95.12 384 ARG B C 1
ATOM 7350 O O . ARG B 1 384 ? -34.5 20.984 -9.703 1 95.12 384 ARG B O 1
ATOM 7357 N N . LEU B 1 385 ? -32.531 20.938 -10.82 1 95.31 385 LEU B N 1
ATOM 7358 C CA . LEU B 1 385 ? -31.828 21.516 -9.695 1 95.31 385 LEU B CA 1
ATOM 7359 C C . LEU B 1 385 ? -32.344 22.922 -9.383 1 95.31 385 LEU B C 1
ATOM 7361 O O . LEU B 1 385 ? -32.562 23.266 -8.219 1 95.31 385 LEU B O 1
ATOM 7365 N N . LYS B 1 386 ? -32.562 23.734 -10.398 1 94.19 386 LYS B N 1
ATOM 7366 C CA . LYS B 1 386 ? -33.094 25.078 -10.242 1 94.19 386 LYS B CA 1
ATOM 7367 C C . LYS B 1 386 ? -34.438 25.062 -9.523 1 94.19 386 LYS B C 1
ATOM 7369 O O . LYS B 1 386 ? -34.688 25.891 -8.648 1 94.19 386 LYS B O 1
ATOM 7374 N N . GLN B 1 387 ? -35.188 24.156 -9.82 1 92.62 387 GLN B N 1
ATOM 7375 C CA . GLN B 1 387 ? -36.531 24.047 -9.258 1 92.62 387 GLN B CA 1
ATOM 7376 C C . GLN B 1 387 ? -36.469 23.734 -7.766 1 92.62 387 GLN B C 1
ATOM 7378 O O . GLN B 1 387 ? -37.312 24.172 -6.996 1 92.62 387 GLN B O 1
ATOM 7383 N N . GLU B 1 388 ? -35.469 23 -7.441 1 92.81 388 GLU B N 1
ATOM 7384 C CA . GLU B 1 388 ? -35.406 22.5 -6.07 1 92.81 388 GLU B CA 1
ATOM 7385 C C . GLU B 1 388 ? -34.719 23.516 -5.148 1 92.81 388 GLU B C 1
ATOM 7387 O O . GLU B 1 388 ? -34.969 23.531 -3.939 1 92.81 388 GLU B O 1
ATOM 7392 N N . ILE B 1 389 ? -33.812 24.359 -5.695 1 88.75 389 ILE B N 1
ATOM 7393 C CA . ILE B 1 389 ? -33.031 25.156 -4.758 1 88.75 389 ILE B CA 1
ATOM 7394 C C . ILE B 1 389 ? -33.344 26.641 -4.969 1 88.75 389 ILE B C 1
ATOM 7396 O O . ILE B 1 389 ? -32.875 27.484 -4.199 1 88.75 389 ILE B O 1
ATOM 7400 N N . GLU B 1 390 ? -33.875 27.031 -6.07 1 70.94 390 GLU B N 1
ATOM 7401 C CA . GLU B 1 390 ? -33.969 28.453 -6.445 1 70.94 390 GLU B CA 1
ATOM 7402 C C . GLU B 1 390 ? -34.656 29.266 -5.355 1 70.94 390 GLU B C 1
ATOM 7404 O O . GLU B 1 390 ? -35.844 29.156 -5.145 1 70.94 390 GLU B O 1
ATOM 7409 N N . SER B 1 391 ? -33.844 29.344 -4.305 1 62.88 391 SER B N 1
ATOM 7410 C CA . SER B 1 391 ? -34.281 30.234 -3.232 1 62.88 391 SER B CA 1
ATOM 7411 C C . SER B 1 391 ? -33.75 31.641 -3.432 1 62.88 391 SER B C 1
ATOM 7413 O O . SER B 1 391 ? -32.75 31.844 -4.109 1 62.88 391 SER B O 1
ATOM 7415 N N . LYS B 1 392 ? -34.531 32.781 -3.061 1 61.53 392 LYS B N 1
ATOM 7416 C CA . LYS B 1 392 ? -34.406 34.219 -3.305 1 61.53 392 LYS B CA 1
ATOM 7417 C C . LYS B 1 392 ? -33.406 34.844 -2.357 1 61.53 392 LYS B C 1
ATOM 7419 O O . LYS B 1 392 ? -33.125 36.031 -2.451 1 61.53 392 LYS B O 1
ATOM 7424 N N . GLY B 1 393 ? -32.531 34.094 -1.666 1 72.31 393 GLY B N 1
ATOM 7425 C CA . GLY B 1 393 ? -31.625 34.812 -0.783 1 72.31 393 GLY B CA 1
ATOM 7426 C C . GLY B 1 393 ? -30.188 34.781 -1.243 1 72.31 393 GLY B C 1
ATOM 7427 O O . GLY B 1 393 ? -29.828 34.031 -2.15 1 72.31 393 GLY B O 1
ATOM 7428 N N . LYS B 1 394 ? -29.406 35.938 -0.986 1 79.56 394 LYS B N 1
ATOM 7429 C CA . LYS B 1 394 ? -27.984 36.031 -1.333 1 79.56 394 LYS B CA 1
ATOM 7430 C C . LYS B 1 394 ? -27.109 35.656 -0.151 1 79.56 394 LYS B C 1
ATOM 7432 O O . LYS B 1 394 ? -27.375 36.062 0.985 1 79.56 394 LYS B O 1
ATOM 7437 N N . VAL B 1 395 ? -26.266 34.781 -0.315 1 87.06 395 VAL B N 1
ATOM 7438 C CA . VAL B 1 395 ? -25.328 34.344 0.711 1 87.06 395 VAL B CA 1
ATOM 7439 C C . VAL B 1 395 ? -23.906 34.75 0.312 1 87.06 395 VAL B C 1
ATOM 7441 O O . VAL B 1 395 ? -23.531 34.656 -0.862 1 87.06 395 VAL B O 1
ATOM 7444 N N . ASP B 1 396 ? -23.188 35.344 1.286 1 92 396 ASP B N 1
ATOM 7445 C CA . ASP B 1 396 ? -21.766 35.625 1.088 1 92 396 ASP B CA 1
ATOM 7446 C C . ASP B 1 396 ? -20.922 34.406 1.418 1 92 396 ASP B C 1
ATOM 7448 O O . ASP B 1 396 ? -20.469 34.25 2.553 1 92 396 ASP B O 1
ATOM 7452 N N . LEU B 1 397 ? -20.719 33.656 0.47 1 94 397 LEU B N 1
ATOM 7453 C CA . LEU B 1 397 ? -20.047 32.375 0.637 1 94 397 LEU B CA 1
ATOM 7454 C C . LEU B 1 397 ? -18.625 32.531 1.163 1 94 397 LEU B C 1
ATOM 7456 O O . LEU B 1 397 ? -18.188 31.797 2.033 1 94 397 LEU B O 1
ATOM 7460 N N . TYR B 1 398 ? -17.891 33.531 0.62 1 96.56 398 TYR B N 1
ATOM 7461 C CA . TYR B 1 398 ? -16.5 33.75 0.997 1 96.56 398 TYR B CA 1
ATOM 7462 C C . TYR B 1 398 ? -16.375 34.156 2.459 1 96.56 398 TYR B C 1
ATOM 7464 O O . TYR B 1 398 ? -15.469 33.719 3.164 1 96.56 398 TYR B O 1
ATOM 7472 N N . ARG B 1 399 ? -17.328 34.938 2.883 1 95.81 399 ARG B N 1
ATOM 7473 C CA . ARG B 1 399 ? -17.375 35.312 4.289 1 95.81 399 ARG B CA 1
ATOM 7474 C C . ARG B 1 399 ? -17.594 34.094 5.18 1 95.81 399 ARG B C 1
ATOM 7476 O O . ARG B 1 399 ? -16.953 33.938 6.215 1 95.81 399 ARG B O 1
ATOM 7483 N N . ARG B 1 400 ? -18.484 33.281 4.762 1 95.94 400 ARG B N 1
ATOM 7484 C CA . ARG B 1 400 ? -18.797 32.062 5.531 1 95.94 400 ARG B CA 1
ATOM 7485 C C . ARG B 1 400 ? -17.594 31.125 5.59 1 95.94 400 ARG B C 1
ATOM 7487 O O . ARG B 1 400 ? -17.328 30.516 6.625 1 95.94 400 ARG B O 1
ATOM 7494 N N . ILE B 1 401 ? -16.906 31.016 4.5 1 97.5 401 ILE B N 1
ATOM 7495 C CA . ILE B 1 401 ? -15.703 30.188 4.449 1 97.5 401 ILE B CA 1
ATOM 7496 C C . ILE B 1 401 ? -14.688 30.688 5.473 1 97.5 401 ILE B C 1
ATOM 7498 O O . ILE B 1 401 ? -14.203 29.906 6.305 1 97.5 401 ILE B O 1
ATOM 7502 N N . LEU B 1 402 ? -14.43 31.984 5.5 1 97.88 402 LEU B N 1
ATOM 7503 C CA . LEU B 1 402 ? -13.438 32.562 6.41 1 97.88 402 LEU B CA 1
ATOM 7504 C C . LEU B 1 402 ? -13.891 32.406 7.859 1 97.88 402 LEU B C 1
ATOM 7506 O O . LEU B 1 402 ? -13.07 32.125 8.742 1 97.88 402 LEU B O 1
ATOM 7510 N N . GLU B 1 403 ? -15.172 32.594 8.078 1 96.94 403 GLU B N 1
ATOM 7511 C CA . GLU B 1 403 ? -15.719 32.438 9.43 1 96.94 403 GLU B CA 1
ATOM 7512 C C . GLU B 1 403 ? -15.531 31 9.93 1 96.94 403 GLU B C 1
ATOM 7514 O O . GLU B 1 403 ? -15.148 30.797 11.086 1 96.94 403 GLU B O 1
ATOM 7519 N N . HIS B 1 404 ? -15.812 30.078 9.102 1 98 404 HIS B N 1
ATOM 7520 C CA . HIS B 1 404 ? -15.672 28.688 9.492 1 98 404 HIS B CA 1
ATOM 7521 C C . HIS B 1 404 ? -14.203 28.297 9.656 1 98 404 HIS B C 1
ATOM 7523 O O . HIS B 1 404 ? -13.867 27.469 10.508 1 98 404 HIS B O 1
ATOM 7529 N N . MET B 1 405 ? -13.32 28.891 8.844 1 98.38 405 MET B N 1
ATOM 7530 C CA . MET B 1 405 ? -11.891 28.609 8.992 1 98.38 405 MET B CA 1
ATOM 7531 C C . MET B 1 405 ? -11.375 29.125 10.328 1 98.38 405 MET B C 1
ATOM 7533 O O . MET B 1 405 ? -10.594 28.438 11 1 98.38 405 MET B O 1
ATOM 7537 N N . LEU B 1 406 ? -11.852 30.312 10.773 1 98.38 406 LEU B N 1
ATOM 7538 C CA . LEU B 1 406 ? -11.461 30.859 12.062 1 98.38 406 LEU B CA 1
ATOM 7539 C C . LEU B 1 406 ? -11.969 30 13.211 1 98.38 406 LEU B C 1
ATOM 7541 O O . LEU B 1 406 ? -11.25 29.75 14.18 1 98.38 406 LEU B O 1
ATOM 7545 N N . SER B 1 407 ? -13.172 29.594 13.023 1 98.12 407 SER B N 1
ATOM 7546 C CA . SER B 1 407 ? -13.766 28.719 14.031 1 98.12 407 SER B CA 1
ATOM 7547 C C . SER B 1 407 ? -13.031 27.375 14.109 1 98.12 407 SER B C 1
ATOM 7549 O O . SER B 1 407 ? -12.742 26.891 15.195 1 98.12 407 SER B O 1
ATOM 7551 N N . TYR B 1 408 ? -12.742 26.828 12.977 1 98.44 408 TYR B N 1
ATOM 7552 C CA . TYR B 1 408 ? -12.055 25.547 12.875 1 98.44 408 TYR B CA 1
ATOM 7553 C C . TYR B 1 408 ? -10.664 25.625 13.492 1 98.44 408 TYR B C 1
ATOM 7555 O O . TYR B 1 408 ? -10.273 24.766 14.273 1 98.44 408 TYR B O 1
ATOM 7563 N N . GLN B 1 409 ? -9.938 26.656 13.156 1 98.31 409 GLN B N 1
ATOM 7564 C CA . GLN B 1 409 ? -8.523 26.75 13.5 1 98.31 409 GLN B CA 1
ATOM 7565 C C . GLN B 1 409 ? -8.336 27.234 14.938 1 98.31 409 GLN B C 1
ATOM 7567 O O . GLN B 1 409 ? -7.469 26.734 15.656 1 98.31 409 GLN B O 1
ATOM 7572 N N . PHE B 1 410 ? -9.234 28.203 15.453 1 98.19 410 PHE B N 1
ATOM 7573 C CA . PHE B 1 410 ? -8.961 28.828 16.734 1 98.19 410 PHE B CA 1
ATOM 7574 C C . PHE B 1 410 ? -10.18 28.766 17.656 1 98.19 410 PHE B C 1
ATOM 7576 O O . PHE B 1 410 ? -10.086 29.078 18.844 1 98.19 410 PHE B O 1
ATOM 7583 N N . GLY B 1 411 ? -11.328 28.375 17.094 1 97.38 411 GLY B N 1
ATOM 7584 C CA . GLY B 1 411 ? -12.539 28.344 17.906 1 97.38 411 GLY B CA 1
ATOM 7585 C C . GLY B 1 411 ? -13.117 29.734 18.156 1 97.38 411 GLY B C 1
ATOM 7586 O O . GLY B 1 411 ? -13.727 29.969 19.203 1 97.38 411 GLY B O 1
ATOM 7587 N N . ILE B 1 412 ? -12.883 30.609 17.219 1 97.19 412 ILE B N 1
ATOM 7588 C CA . ILE B 1 412 ? -13.367 31.969 17.422 1 97.19 412 ILE B CA 1
ATOM 7589 C C . ILE B 1 412 ? -14.25 32.406 16.25 1 97.19 412 ILE B C 1
ATOM 7591 O O . ILE B 1 412 ? -14.258 31.734 15.211 1 97.19 412 ILE B O 1
ATOM 7595 N N . THR B 1 413 ? -15 33.406 16.422 1 94.31 413 THR B N 1
ATOM 7596 C CA . THR B 1 413 ? -15.789 34.062 15.375 1 94.31 413 THR B CA 1
ATOM 7597 C C . THR B 1 413 ? -15.375 35.5 15.203 1 94.31 413 THR B C 1
ATOM 7599 O O . THR B 1 413 ? -15.109 36.188 16.188 1 94.31 413 THR B O 1
ATOM 7602 N N . TRP B 1 414 ? -15.297 35.875 14.016 1 93 414 TRP B N 1
ATOM 7603 C CA . TRP B 1 414 ? -14.883 37.25 13.742 1 93 414 TRP B CA 1
ATOM 7604 C C . TRP B 1 414 ? -15.641 37.812 12.539 1 93 414 TRP B C 1
ATOM 7606 O O . TRP B 1 414 ? -15.898 37.094 11.57 1 93 414 TRP B O 1
ATOM 7616 N N . SER B 1 415 ? -16.047 38.969 12.625 1 87.38 415 SER B N 1
ATOM 7617 C CA . SER B 1 415 ? -16.703 39.656 11.516 1 87.38 415 SER B CA 1
ATOM 7618 C C . SER B 1 415 ? -15.734 40.562 10.773 1 87.38 415 SER B C 1
ATOM 7620 O O . SER B 1 415 ? -14.828 41.156 11.383 1 87.38 415 SER B O 1
ATOM 7622 N N . GLY B 1 416 ? -15.797 40.656 9.539 1 91.25 416 GLY B N 1
ATOM 7623 C CA . GLY B 1 416 ? -14.961 41.531 8.711 1 91.25 416 GLY B CA 1
ATOM 7624 C C . GLY B 1 416 ? -15.359 41.531 7.246 1 91.25 416 GLY B C 1
ATOM 7625 O O . GLY B 1 416 ? -16.359 40.906 6.879 1 91.25 416 GLY B O 1
ATOM 7626 N N . LYS B 1 417 ? -14.609 42.344 6.523 1 95.62 417 LYS B N 1
ATOM 7627 C CA . LYS B 1 417 ? -14.828 42.406 5.082 1 95.62 417 LYS B CA 1
ATOM 7628 C C . LYS B 1 417 ? -13.914 41.438 4.344 1 95.62 417 LYS B C 1
ATOM 7630 O O . LYS B 1 417 ? -12.734 41.312 4.68 1 95.62 417 LYS B O 1
ATOM 7635 N N . VAL B 1 418 ? -14.547 40.812 3.375 1 96.69 418 VAL B N 1
ATOM 7636 C CA . VAL B 1 418 ? -13.781 39.844 2.6 1 96.69 418 VAL B CA 1
ATOM 7637 C C . VAL B 1 418 ? -13.156 40.531 1.39 1 96.69 418 VAL B C 1
ATOM 7639 O O . VAL B 1 418 ? -13.797 41.344 0.738 1 96.69 418 VAL B O 1
ATOM 7642 N N . ALA B 1 419 ? -11.906 40.281 1.147 1 96.81 419 ALA B N 1
ATOM 7643 C CA . ALA B 1 419 ? -11.195 40.781 -0.021 1 96.81 419 ALA B CA 1
ATOM 7644 C C . ALA B 1 419 ? -10.336 39.688 -0.659 1 96.81 419 ALA B C 1
ATOM 7646 O O . ALA B 1 419 ? -10.133 38.625 -0.067 1 96.81 419 ALA B O 1
ATOM 7647 N N . GLY B 1 420 ? -9.883 40 -1.937 1 94.94 420 GLY B N 1
ATOM 7648 C CA . GLY B 1 420 ? -9.016 39.062 -2.641 1 94.94 420 GLY B CA 1
ATOM 7649 C C . GLY B 1 420 ? -9.758 38.188 -3.648 1 94.94 420 GLY B C 1
ATOM 7650 O O . GLY B 1 420 ? -10.984 38.281 -3.75 1 94.94 420 GLY B O 1
ATOM 7651 N N . ARG B 1 421 ? -8.961 37.469 -4.379 1 95.19 421 ARG B N 1
ATOM 7652 C CA . ARG B 1 421 ? -9.516 36.531 -5.371 1 95.19 421 ARG B CA 1
ATOM 7653 C C . ARG B 1 421 ? -9.453 35.094 -4.871 1 95.19 421 ARG B C 1
ATOM 7655 O O . ARG B 1 421 ? -8.422 34.656 -4.371 1 95.19 421 ARG B O 1
ATOM 7662 N N . TYR B 1 422 ? -10.492 34.438 -4.957 1 95.75 422 TYR B N 1
ATOM 7663 C CA . TYR B 1 422 ? -10.531 33.031 -4.531 1 95.75 422 TYR B CA 1
ATOM 7664 C C . TYR B 1 422 ? -9.523 32.188 -5.309 1 95.75 422 TYR B C 1
ATOM 7666 O O . TYR B 1 422 ? -9.453 32.281 -6.539 1 95.75 422 TYR B O 1
ATOM 7674 N N . PRO B 1 423 ? -8.773 31.359 -4.668 1 96.44 423 PRO B N 1
ATOM 7675 C CA . PRO B 1 423 ? -8.898 30.953 -3.27 1 96.44 423 PRO B CA 1
ATOM 7676 C C . PRO B 1 423 ? -8.055 31.797 -2.32 1 96.44 423 PRO B C 1
ATOM 7678 O O . PRO B 1 423 ? -7.949 31.484 -1.133 1 96.44 423 PRO B O 1
ATOM 7681 N N . GLU B 1 424 ? -7.441 32.906 -2.883 1 96.62 424 GLU B N 1
ATOM 7682 C CA . GLU B 1 424 ? -6.629 33.781 -2.053 1 96.62 424 GLU B CA 1
ATOM 7683 C C . GLU B 1 424 ? -7.488 34.844 -1.373 1 96.62 424 GLU B C 1
ATOM 7685 O O . GLU B 1 424 ? -7.438 36.031 -1.742 1 96.62 424 GLU B O 1
ATOM 7690 N N . LEU B 1 425 ? -8.086 34.469 -0.326 1 97.62 425 LEU B N 1
ATOM 7691 C CA . LEU B 1 425 ? -9.008 35.375 0.371 1 97.62 425 LEU B CA 1
ATOM 7692 C C . LEU B 1 425 ? -8.336 36 1.578 1 97.62 425 LEU B C 1
ATOM 7694 O O . LEU B 1 425 ? -7.398 35.438 2.148 1 97.62 425 LEU B O 1
ATOM 7698 N N . GLU B 1 426 ? -8.805 37.188 1.908 1 97.38 426 GLU B N 1
ATOM 7699 C CA . GLU B 1 426 ? -8.344 37.906 3.094 1 97.38 426 GLU B CA 1
ATOM 7700 C C . GLU B 1 426 ? -9.516 38.5 3.865 1 97.38 426 GLU B C 1
ATOM 7702 O O . GLU B 1 426 ? -10.57 38.781 3.287 1 97.38 426 GLU B O 1
ATOM 7707 N N . LEU B 1 427 ? -9.398 38.594 5.086 1 97.56 427 LEU B N 1
ATOM 7708 C CA . LEU B 1 427 ? -10.344 39.25 5.965 1 97.56 427 LEU B CA 1
ATOM 7709 C C . LEU B 1 427 ? -9.797 40.594 6.418 1 97.56 427 LEU B C 1
ATOM 7711 O O . LEU B 1 427 ? -8.688 40.688 6.941 1 97.56 427 LEU B O 1
ATOM 7715 N N . LEU B 1 428 ? -10.594 41.625 6.234 1 97.19 428 LEU B N 1
ATOM 7716 C CA . LEU B 1 428 ? -10.141 42.969 6.527 1 97.19 428 LEU B CA 1
ATOM 7717 C C . LEU B 1 428 ? -11.086 43.656 7.5 1 97.19 428 LEU B C 1
ATOM 7719 O O . LEU B 1 428 ? -12.281 43.344 7.539 1 97.19 428 LEU B O 1
ATOM 7723 N N . GLU B 1 429 ? -10.586 44.438 8.312 1 95.12 429 GLU B N 1
ATOM 7724 C CA . GLU B 1 429 ? -11.305 45.469 9.062 1 95.12 429 GLU B CA 1
ATOM 7725 C C . GLU B 1 429 ? -10.82 46.875 8.703 1 95.12 429 GLU B C 1
ATOM 7727 O O . GLU B 1 429 ? -9.75 47.281 9.141 1 95.12 429 GLU B O 1
ATOM 7732 N N . GLY B 1 430 ? -11.633 47.625 8.031 1 92.12 430 GLY B N 1
ATOM 7733 C CA . GLY B 1 430 ? -11.109 48.812 7.426 1 92.12 430 GLY B CA 1
ATOM 7734 C C . GLY B 1 430 ? -9.977 48.562 6.449 1 92.12 430 GLY B C 1
ATOM 7735 O O . GLY B 1 430 ? -10.141 47.812 5.484 1 92.12 430 GLY B O 1
ATOM 7736 N N . LYS B 1 431 ? -8.82 49.125 6.719 1 91.81 431 LYS B N 1
ATOM 7737 C CA . LYS B 1 431 ? -7.66 48.938 5.855 1 91.81 431 LYS B CA 1
ATOM 7738 C C . LYS B 1 431 ? -6.68 47.938 6.469 1 91.81 431 LYS B C 1
ATOM 7740 O O . LYS B 1 431 ? -5.672 47.594 5.852 1 91.81 431 LYS B O 1
ATOM 7745 N N . LYS B 1 432 ? -7.047 47.375 7.566 1 94.75 432 LYS B N 1
ATOM 7746 C CA . LYS B 1 432 ? -6.129 46.5 8.273 1 94.75 432 LYS B CA 1
ATOM 7747 C C . LYS B 1 432 ? -6.453 45.031 7.992 1 94.75 432 LYS B C 1
ATOM 7749 O O . LYS B 1 432 ? -7.609 44.625 8.07 1 94.75 432 LYS B O 1
ATOM 7754 N N . ARG B 1 433 ? -5.438 44.312 7.656 1 96.31 433 ARG B N 1
ATOM 7755 C CA . ARG B 1 433 ? -5.582 42.906 7.414 1 96.31 433 ARG B CA 1
ATOM 7756 C C . ARG B 1 433 ? -5.711 42.125 8.727 1 96.31 433 ARG B C 1
ATOM 7758 O O . ARG B 1 433 ? -4.91 42.312 9.648 1 96.31 433 ARG B O 1
ATOM 7765 N N . LEU B 1 434 ? -6.691 41.281 8.758 1 97.56 434 LEU B N 1
ATOM 7766 C CA . LEU B 1 434 ? -6.938 40.469 9.945 1 97.56 434 LEU B CA 1
ATOM 7767 C C . LEU B 1 434 ? -6.422 39.062 9.742 1 97.56 434 LEU B C 1
ATOM 7769 O O . LEU B 1 434 ? -5.824 38.469 10.656 1 97.56 434 LEU B O 1
ATOM 7773 N N . ALA B 1 435 ? -6.707 38.5 8.578 1 98.25 435 ALA B N 1
ATOM 7774 C CA . ALA B 1 435 ? -6.312 37.156 8.258 1 98.25 435 ALA B CA 1
ATOM 7775 C C . ALA B 1 435 ? -6.207 36.938 6.75 1 98.25 435 ALA B C 1
ATOM 7777 O O . ALA B 1 435 ? -6.758 37.719 5.973 1 98.25 435 ALA B O 1
ATOM 7778 N N . ARG B 1 436 ? -5.488 35.969 6.367 1 98.06 436 ARG B N 1
ATOM 7779 C CA . ARG B 1 436 ? -5.328 35.625 4.957 1 98.06 436 ARG B CA 1
ATOM 7780 C C . ARG B 1 436 ? -5.215 34.094 4.781 1 98.06 436 ARG B C 1
ATOM 7782 O O . ARG B 1 436 ? -4.613 33.406 5.613 1 98.06 436 ARG B O 1
ATOM 7789 N N . VAL B 1 437 ? -5.75 33.625 3.684 1 98.25 437 VAL B N 1
ATOM 7790 C CA . VAL B 1 437 ? -5.684 32.188 3.391 1 98.25 437 VAL B CA 1
ATOM 7791 C C . VAL B 1 437 ? -4.254 31.812 3.027 1 98.25 437 VAL B C 1
ATOM 7793 O O . VAL B 1 437 ? -3.617 32.469 2.197 1 98.25 437 VAL B O 1
ATOM 7796 N N . ASP B 1 438 ? -3.746 30.844 3.74 1 97.38 438 ASP B N 1
ATOM 7797 C CA . ASP B 1 438 ? -2.475 30.203 3.408 1 97.38 438 ASP B CA 1
ATOM 7798 C C . ASP B 1 438 ? -2.697 28.922 2.6 1 97.38 438 ASP B C 1
ATOM 7800 O O . ASP B 1 438 ? -3.047 27.891 3.158 1 97.38 438 ASP B O 1
ATOM 7804 N N . ARG B 1 439 ? -2.365 28.922 1.396 1 93.38 439 ARG B N 1
ATOM 7805 C CA . ARG B 1 439 ? -2.656 27.812 0.505 1 93.38 439 ARG B CA 1
ATOM 7806 C C . ARG B 1 439 ? -1.655 26.672 0.704 1 93.38 439 ARG B C 1
ATOM 7808 O O . ARG B 1 439 ? -1.911 25.531 0.304 1 93.38 439 ARG B O 1
ATOM 7815 N N . ILE B 1 440 ? -0.597 26.969 1.253 1 94.38 440 ILE B N 1
ATOM 7816 C CA . ILE B 1 440 ? 0.459 25.984 1.422 1 94.38 440 ILE B CA 1
ATOM 7817 C C . ILE B 1 440 ? 0.036 24.953 2.467 1 94.38 440 ILE B C 1
ATOM 7819 O O . ILE B 1 440 ? 0.106 23.75 2.221 1 94.38 440 ILE B O 1
ATOM 7823 N N . TYR B 1 441 ? -0.493 25.453 3.562 1 97.19 441 TYR B N 1
ATOM 7824 C CA . TYR B 1 441 ? -0.828 24.547 4.664 1 97.19 441 TYR B CA 1
ATOM 7825 C C . TYR B 1 441 ? -2.332 24.328 4.742 1 97.19 441 TYR B C 1
ATOM 7827 O O . TYR B 1 441 ? -2.797 23.453 5.488 1 97.19 441 TYR B O 1
ATOM 7835 N N . GLY B 1 442 ? -3.098 25.047 3.945 1 97.62 442 GLY B N 1
ATOM 7836 C CA . GLY B 1 442 ? -4.543 24.906 4.051 1 97.62 442 GLY B CA 1
ATOM 7837 C C . GLY B 1 442 ? -5.094 25.391 5.379 1 97.62 442 GLY B C 1
ATOM 7838 O O . GLY B 1 442 ? -5.781 24.656 6.078 1 97.62 442 GLY B O 1
ATOM 7839 N N . MET B 1 443 ? -4.738 26.625 5.707 1 98.44 443 MET B N 1
ATOM 7840 C CA . MET B 1 443 ? -5.148 27.266 6.953 1 98.44 443 MET B CA 1
ATOM 7841 C C . MET B 1 443 ? -5.148 28.781 6.812 1 98.44 443 MET B C 1
ATOM 7843 O O . MET B 1 443 ? -5.047 29.312 5.703 1 98.44 443 MET B O 1
ATOM 7847 N N . LEU B 1 444 ? -5.406 29.5 7.902 1 98.44 444 LEU B N 1
ATOM 7848 C CA . LEU B 1 444 ? -5.359 30.953 7.898 1 98.44 444 LEU B CA 1
ATOM 7849 C C . LEU B 1 444 ? -4.086 31.453 8.562 1 98.44 444 LEU B C 1
ATOM 7851 O O . LEU B 1 444 ? -3.646 30.906 9.578 1 98.44 444 LEU B O 1
ATOM 7855 N N . ASP B 1 445 ? -3.51 32.375 7.941 1 98.38 445 ASP B N 1
ATOM 7856 C CA . ASP B 1 445 ? -2.551 33.25 8.641 1 98.38 445 ASP B CA 1
ATOM 7857 C C . ASP B 1 445 ? -3.248 34.406 9.312 1 98.38 445 ASP B C 1
ATOM 7859 O O . ASP B 1 445 ? -4.324 34.844 8.875 1 98.38 445 ASP B O 1
ATOM 7863 N N . 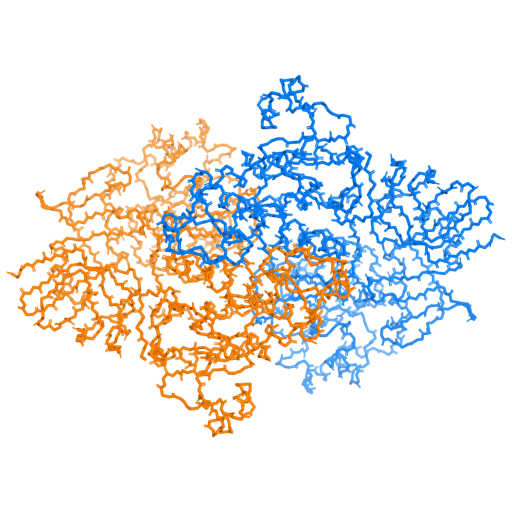ILE B 1 446 ? -2.684 34.875 10.43 1 98.38 446 ILE B N 1
ATOM 7864 C CA . ILE B 1 446 ? -3.375 35.938 11.164 1 98.38 446 ILE B CA 1
ATOM 7865 C C . ILE B 1 446 ? -2.43 37.125 11.391 1 98.38 446 ILE B C 1
ATOM 7867 O O . ILE B 1 446 ? -1.209 36.969 11.281 1 98.38 446 ILE B O 1
ATOM 7871 N N . TYR B 1 447 ? -3.072 38.188 11.727 1 98 447 TYR B N 1
ATOM 7872 C CA . TYR B 1 447 ? -2.322 39.438 11.891 1 98 447 TYR B CA 1
ATOM 7873 C C . TYR B 1 447 ? -2.629 40.062 13.242 1 98 447 TYR B C 1
ATOM 7875 O O . TYR B 1 447 ? -3.1 39.406 14.164 1 98 447 TYR B O 1
ATOM 7883 N N . GLU B 1 448 ? -2.309 41.281 13.422 1 97.75 448 GLU B N 1
ATOM 7884 C CA . GLU B 1 448 ? -2.16 41.938 14.719 1 97.75 448 GLU B CA 1
ATOM 7885 C C . GLU B 1 448 ? -3.443 41.812 15.539 1 97.75 448 GLU B C 1
ATOM 7887 O O . GLU B 1 448 ? -3.41 41.406 16.703 1 97.75 448 GLU B O 1
ATOM 7892 N N . LYS B 1 449 ? -4.578 42.188 15.008 1 97.19 449 LYS B N 1
ATOM 7893 C CA . LYS B 1 449 ? -5.82 42.281 15.773 1 97.19 449 LYS B CA 1
ATOM 7894 C C . LYS B 1 449 ? -6.277 40.906 16.281 1 97.19 449 LYS B C 1
ATOM 7896 O O . LYS B 1 449 ? -6.66 40.781 17.438 1 97.19 449 LYS B O 1
ATOM 7901 N N . ILE B 1 450 ? -6.25 39.969 15.375 1 97.88 450 ILE B N 1
ATOM 7902 C CA . ILE B 1 450 ? -6.66 38.625 15.781 1 97.88 450 ILE B CA 1
ATOM 7903 C C . ILE B 1 450 ? -5.625 38.031 16.734 1 97.88 450 ILE B C 1
ATOM 7905 O O . ILE B 1 450 ? -5.98 37.344 17.703 1 97.88 450 ILE B O 1
ATOM 7909 N N . ALA B 1 451 ? -4.355 38.281 16.484 1 98.38 451 ALA B N 1
ATOM 7910 C CA . ALA B 1 451 ? -3.307 37.812 17.391 1 98.38 451 ALA B CA 1
ATOM 7911 C C . ALA B 1 451 ? -3.496 38.375 18.797 1 98.38 451 ALA B C 1
ATOM 7913 O O . ALA B 1 451 ? -3.342 37.656 19.781 1 98.38 451 ALA B O 1
ATOM 7914 N N . ALA B 1 452 ? -3.814 39.656 18.859 1 97.81 452 ALA B N 1
ATOM 7915 C CA . ALA B 1 452 ? -4.043 40.281 20.141 1 97.81 452 ALA B CA 1
ATOM 7916 C C . ALA B 1 452 ? -5.227 39.656 20.875 1 97.81 452 ALA B C 1
ATOM 7918 O O . ALA B 1 452 ? -5.199 39.5 22.094 1 97.81 452 ALA B O 1
ATOM 7919 N N . TYR B 1 453 ? -6.242 39.406 20.125 1 97.81 453 TYR B N 1
ATOM 7920 C CA . TYR B 1 453 ? -7.422 38.781 20.703 1 97.81 453 TYR B CA 1
ATOM 7921 C C . TYR B 1 453 ? -7.09 37.375 21.25 1 97.81 453 TYR B C 1
ATOM 7923 O O . TYR B 1 453 ? -7.508 37.031 22.359 1 97.81 453 TYR B O 1
ATOM 7931 N N . LEU B 1 454 ? -6.371 36.625 20.5 1 98.25 454 LEU B N 1
ATOM 7932 C CA . LEU B 1 454 ? -5.98 35.281 20.953 1 98.25 454 LEU B CA 1
ATOM 7933 C C . LEU B 1 454 ? -5.117 35.375 22.203 1 98.25 454 LEU B C 1
ATOM 7935 O O . LEU B 1 454 ? -5.234 34.531 23.094 1 98.25 454 LEU B O 1
ATOM 7939 N N . LEU B 1 455 ? -4.242 36.312 22.203 1 97.94 455 LEU B N 1
ATOM 7940 C CA . LEU B 1 455 ? -3.398 36.531 23.375 1 97.94 455 LEU B CA 1
ATOM 7941 C C . LEU B 1 455 ? -4.242 36.812 24.609 1 97.94 455 LEU B C 1
ATOM 7943 O O . LEU B 1 455 ? -4 36.281 25.688 1 97.94 455 LEU B O 1
ATOM 7947 N N . GLU B 1 456 ? -5.199 37.688 24.453 1 97.31 456 GLU B N 1
ATOM 7948 C CA . GLU B 1 456 ? -6.09 38.062 25.547 1 97.31 456 GLU B CA 1
ATOM 7949 C C . GLU B 1 456 ? -6.855 36.875 26.078 1 97.31 456 GLU B C 1
ATOM 7951 O O . GLU B 1 456 ? -7.066 36.75 27.281 1 97.31 456 GLU B O 1
ATOM 7956 N N . LYS B 1 457 ? -7.258 36 25.188 1 97.38 457 LYS B N 1
ATOM 7957 C CA . LYS B 1 457 ? -8.07 34.844 25.562 1 97.38 457 LYS B CA 1
ATOM 7958 C C . LYS B 1 457 ? -7.184 33.656 25.906 1 97.38 457 LYS B C 1
ATOM 7960 O O . LYS B 1 457 ? -7.684 32.625 26.359 1 97.38 457 LYS B O 1
ATOM 7965 N N . ASN B 1 458 ? -5.914 33.781 25.703 1 96.88 458 ASN B N 1
ATOM 7966 C CA . ASN B 1 458 ? -4.934 32.75 26 1 96.88 458 ASN B CA 1
ATOM 7967 C C . ASN B 1 458 ? -5.203 31.484 25.188 1 96.88 458 ASN B C 1
ATOM 7969 O O . ASN B 1 458 ? -5.289 30.391 25.75 1 96.88 458 ASN B O 1
ATOM 7973 N N . ILE B 1 459 ? -5.449 31.656 23.922 1 97.19 459 ILE B N 1
ATOM 7974 C CA . ILE B 1 459 ? -5.691 30.578 22.969 1 97.19 459 ILE B CA 1
ATOM 7975 C C . ILE B 1 459 ? -4.504 30.453 22.016 1 97.19 459 ILE B C 1
ATOM 7977 O O . ILE B 1 459 ? -4.184 31.391 21.297 1 97.19 459 ILE B O 1
ATOM 7981 N N . TYR B 1 460 ? -3.877 29.312 22 1 98.19 460 TYR B N 1
ATOM 7982 C CA . TYR B 1 460 ? -2.734 29.031 21.125 1 98.19 460 TYR B CA 1
ATOM 7983 C C . TYR B 1 460 ? -1.622 30.047 21.359 1 98.19 460 TYR B C 1
ATOM 7985 O O . TYR B 1 460 ? -1.058 30.594 20.406 1 98.19 460 TYR B O 1
ATOM 7993 N N . THR B 1 461 ? -1.346 30.266 22.578 1 98.44 461 THR B N 1
ATOM 7994 C CA . THR B 1 461 ? -0.349 31.266 22.953 1 98.44 461 THR B CA 1
ATOM 7995 C C . THR B 1 461 ? 0.883 30.594 23.562 1 98.44 461 THR B C 1
ATOM 7997 O O . THR B 1 461 ? 0.793 29.5 24.109 1 98.44 461 THR B O 1
ATOM 8000 N N . VAL B 1 462 ? 2.023 31.25 23.422 1 98.62 462 VAL B N 1
ATOM 8001 C CA . VAL B 1 462 ? 3.297 30.797 23.969 1 98.62 462 VAL B CA 1
ATOM 8002 C C . VAL B 1 462 ? 4 31.953 24.656 1 98.62 462 VAL B C 1
ATOM 8004 O O . VAL B 1 462 ? 4.293 32.969 24.031 1 98.62 462 VAL B O 1
ATOM 8007 N N . GLU B 1 463 ? 4.215 31.812 25.922 1 98.38 463 GLU B N 1
ATOM 8008 C CA . GLU B 1 463 ? 4.973 32.812 26.672 1 98.38 463 GLU B CA 1
ATOM 8009 C C . GLU B 1 463 ? 6.473 32.531 26.609 1 98.38 463 GLU B C 1
ATOM 8011 O O . GLU B 1 463 ? 6.918 31.406 26.875 1 98.38 463 GLU B O 1
ATOM 8016 N N . ILE B 1 464 ? 7.203 33.531 26.234 1 97.94 464 ILE B N 1
ATOM 8017 C CA . ILE B 1 464 ? 8.641 33.344 26.094 1 97.94 464 ILE B CA 1
ATOM 8018 C C . ILE B 1 464 ? 9.383 34.281 27.047 1 97.94 464 ILE B C 1
ATOM 8020 O O . ILE B 1 464 ? 8.789 35.219 27.609 1 97.94 464 ILE B O 1
ATOM 8024 N N . GLY B 1 465 ? 10.641 34.031 27.281 1 96.81 465 GLY B N 1
ATOM 8025 C CA . GLY B 1 465 ? 11.469 34.906 28.078 1 96.81 465 GLY B CA 1
ATOM 8026 C C . GLY B 1 465 ? 11.688 36.25 27.453 1 96.81 465 GLY B C 1
ATOM 8027 O O . GLY B 1 465 ? 11.375 36.469 26.281 1 96.81 465 GLY B O 1
ATOM 8028 N N . ASP B 1 466 ? 12.273 37.125 28.266 1 96.06 466 ASP B N 1
ATOM 8029 C CA . ASP B 1 466 ? 12.477 38.5 27.781 1 96.06 466 ASP B CA 1
ATOM 8030 C C . ASP B 1 466 ? 13.781 38.625 27 1 96.06 466 ASP B C 1
ATOM 8032 O O . ASP B 1 466 ? 14.734 39.25 27.469 1 96.06 466 ASP B O 1
ATOM 8036 N N . PHE B 1 467 ? 13.781 38.094 25.906 1 95.25 467 PHE B N 1
ATOM 8037 C CA . PHE B 1 467 ? 14.914 38.188 25 1 95.25 467 PHE B CA 1
ATOM 8038 C C . PHE B 1 467 ? 14.484 38.781 23.672 1 95.25 467 PHE B C 1
ATOM 8040 O O . PHE B 1 467 ? 13.289 38.938 23.406 1 95.25 467 PHE B O 1
ATOM 8047 N N . GLU B 1 468 ? 15.43 39.219 22.859 1 93.88 468 GLU B N 1
ATOM 8048 C CA . GLU B 1 468 ? 15.141 39.75 21.516 1 93.88 468 GLU B CA 1
ATOM 8049 C C . GLU B 1 468 ? 14.766 38.625 20.562 1 93.88 468 GLU B C 1
ATOM 8051 O O . GLU B 1 468 ? 15.523 37.656 20.406 1 93.88 468 GLU B O 1
ATOM 8056 N N . VAL B 1 469 ? 13.602 38.688 20.016 1 94 469 VAL B N 1
ATOM 8057 C CA . VAL B 1 469 ? 13.094 37.656 19.141 1 94 469 VAL B CA 1
ATOM 8058 C C . VAL B 1 469 ? 13.625 37.875 17.719 1 94 469 VAL B C 1
ATOM 8060 O O . VAL B 1 469 ? 13.453 38.938 17.141 1 94 469 VAL B O 1
ATOM 8063 N N . LYS B 1 470 ? 14.242 36.906 17.172 1 92.31 470 LYS B N 1
ATOM 8064 C CA . LYS B 1 470 ? 14.711 36.875 15.789 1 92.31 470 LYS B CA 1
ATOM 8065 C C . LYS B 1 470 ? 13.844 35.969 14.914 1 92.31 470 LYS B C 1
ATOM 8067 O O . LYS B 1 470 ? 12.625 35.938 15.078 1 92.31 470 LYS B O 1
ATOM 8072 N N . GLY B 1 471 ? 14.375 35.219 14.164 1 95.19 471 GLY B N 1
ATOM 8073 C CA . GLY B 1 471 ? 13.625 34.406 13.219 1 95.19 471 GLY B CA 1
ATOM 8074 C C . GLY B 1 471 ? 13.148 33.094 13.805 1 95.19 471 GLY B C 1
ATOM 8075 O O . GLY B 1 471 ? 12.211 32.469 13.297 1 95.19 471 GLY B O 1
ATOM 8076 N N . THR B 1 472 ? 13.82 32.656 14.828 1 96.69 472 THR B N 1
ATOM 8077 C CA . THR B 1 472 ? 13.492 31.375 15.438 1 96.69 472 THR B CA 1
ATOM 8078 C C . THR B 1 472 ? 13.453 31.5 16.953 1 96.69 472 THR B C 1
ATOM 8080 O O . THR B 1 472 ? 14.305 32.156 17.562 1 96.69 472 THR B O 1
ATOM 8083 N N . ILE B 1 473 ? 12.438 30.984 17.516 1 97.19 473 ILE B N 1
ATOM 8084 C CA . ILE B 1 473 ? 12.367 30.844 18.969 1 97.19 473 ILE B CA 1
ATOM 8085 C C . ILE B 1 473 ? 12.641 29.391 19.375 1 97.19 473 ILE B C 1
ATOM 8087 O O . ILE B 1 473 ? 11.961 28.484 18.906 1 97.19 473 ILE B O 1
ATOM 8091 N N . PHE B 1 474 ? 13.57 29.219 20.203 1 95.81 474 PHE B N 1
ATOM 8092 C CA . PHE B 1 474 ? 13.961 27.891 20.656 1 95.81 474 PHE B CA 1
ATOM 8093 C C . PHE B 1 474 ? 13.203 27.5 21.922 1 95.81 474 PHE B C 1
ATOM 8095 O O . PHE B 1 474 ? 12.758 28.359 22.672 1 95.81 474 PHE B O 1
ATOM 8102 N N . ALA B 1 475 ? 13.148 26.25 22.156 1 94.12 475 ALA B N 1
ATOM 8103 C CA . ALA B 1 475 ? 12.375 25.703 23.281 1 94.12 475 ALA B CA 1
ATOM 8104 C C . ALA B 1 475 ? 12.914 26.203 24.609 1 94.12 475 ALA B C 1
ATOM 8106 O O . ALA B 1 475 ? 12.148 26.422 25.562 1 94.12 475 ALA B O 1
ATOM 8107 N N . GLY B 1 476 ? 14.18 26.406 24.688 1 93.38 476 GLY B N 1
ATOM 8108 C CA . GLY B 1 476 ? 14.797 26.891 25.922 1 93.38 476 GLY B CA 1
ATOM 8109 C C . GLY B 1 476 ? 14.305 28.266 26.328 1 93.38 476 GLY B C 1
ATOM 8110 O O . GLY B 1 476 ? 14.398 28.625 27.5 1 93.38 476 GLY B O 1
ATOM 8111 N N . GLY B 1 477 ? 13.75 29 25.406 1 95.44 477 GLY B N 1
ATOM 8112 C CA . GLY B 1 477 ? 13.258 30.344 25.688 1 95.44 477 GLY B CA 1
ATOM 8113 C C . GLY B 1 477 ? 11.773 30.375 26 1 95.44 477 GLY B C 1
ATOM 8114 O O . GLY B 1 477 ? 11.211 31.453 26.25 1 95.44 477 GLY B O 1
ATOM 8115 N N . VAL B 1 478 ? 11.156 29.25 26.031 1 97.06 478 VAL B N 1
ATOM 8116 C CA . VAL B 1 478 ? 9.719 29.172 26.25 1 97.06 478 VAL B CA 1
ATOM 8117 C C . VAL B 1 478 ? 9.43 28.984 27.734 1 97.06 478 VAL B C 1
ATOM 8119 O O . VAL B 1 478 ? 10.023 28.109 28.391 1 97.06 478 VAL B O 1
ATOM 8122 N N . LEU B 1 479 ? 8.562 29.75 28.234 1 96.62 479 LEU B N 1
ATOM 8123 C CA . LEU B 1 479 ? 8.172 29.656 29.625 1 96.62 479 LEU B CA 1
ATOM 8124 C C . LEU B 1 479 ? 6.895 28.828 29.781 1 96.62 479 LEU B C 1
ATOM 8126 O O . LEU B 1 479 ? 6.809 27.969 30.656 1 96.62 479 LEU B O 1
ATOM 8130 N N . ARG B 1 480 ? 5.934 29.125 28.984 1 96.5 480 ARG B N 1
ATOM 8131 C CA . ARG B 1 480 ? 4.656 28.422 28.969 1 96.5 480 ARG B CA 1
ATOM 8132 C C . ARG B 1 480 ? 4.09 28.344 27.562 1 96.5 480 ARG B C 1
ATOM 8134 O O . ARG B 1 480 ? 4.305 29.25 26.734 1 96.5 480 ARG B O 1
ATOM 8141 N N . ALA B 1 481 ? 3.396 27.297 27.359 1 96.88 481 ALA B N 1
ATOM 8142 C CA . ALA B 1 481 ? 2.766 27.125 26.047 1 96.88 481 ALA B CA 1
ATOM 8143 C C . ALA B 1 481 ? 1.421 26.406 26.188 1 96.88 481 ALA B C 1
ATOM 8145 O O . ALA B 1 481 ? 1.277 25.484 26.984 1 96.88 481 ALA B O 1
ATOM 8146 N N . ASP B 1 482 ? 0.483 26.844 25.391 1 96.81 482 ASP B N 1
ATOM 8147 C CA . ASP B 1 482 ? -0.814 26.172 25.328 1 96.81 482 ASP B CA 1
ATOM 8148 C C . ASP B 1 482 ? -0.663 24.719 24.922 1 96.81 482 ASP B C 1
ATOM 8150 O O . ASP B 1 482 ? -0.063 24.406 23.891 1 96.81 482 ASP B O 1
ATOM 8154 N N . GLU B 1 483 ? -1.273 23.828 25.641 1 92.75 483 GLU B N 1
ATOM 8155 C CA . GLU B 1 483 ? -1.131 22.391 25.406 1 92.75 483 GLU B CA 1
ATOM 8156 C C . GLU B 1 483 ? -1.852 21.953 24.141 1 92.75 483 GLU B C 1
ATOM 8158 O O . GLU B 1 483 ? -1.562 20.891 23.594 1 92.75 483 GLU B O 1
ATOM 8163 N N . LYS B 1 484 ? -2.717 22.719 23.641 1 94.31 484 LYS B N 1
ATOM 8164 C CA . LYS B 1 484 ? -3.49 22.375 22.453 1 94.31 484 LYS B CA 1
ATOM 8165 C C . LYS B 1 484 ? -2.656 22.562 21.188 1 94.31 484 LYS B C 1
ATOM 8167 O O . LYS B 1 484 ? -3.023 22.062 20.125 1 94.31 484 LYS B O 1
ATOM 8172 N N . ILE B 1 485 ? -1.559 23.266 21.359 1 96.81 485 ILE B N 1
ATOM 8173 C CA . ILE B 1 485 ? -0.725 23.578 20.203 1 96.81 485 ILE B CA 1
ATOM 8174 C C . ILE B 1 485 ? -0.138 22.297 19.641 1 96.81 485 ILE B C 1
ATOM 8176 O O . ILE B 1 485 ? 0.354 21.438 20.375 1 96.81 485 ILE B O 1
ATOM 8180 N N . ARG B 1 486 ? -0.242 22.156 18.344 1 96.12 486 ARG B N 1
ATOM 8181 C CA . ARG B 1 486 ? 0.352 21.062 17.578 1 96.12 486 ARG B CA 1
ATOM 8182 C C . ARG B 1 486 ? 1.346 21.594 16.547 1 96.12 486 ARG B C 1
ATOM 8184 O O . ARG B 1 486 ? 1.344 22.781 16.234 1 96.12 486 ARG B O 1
ATOM 8191 N N . PRO B 1 487 ? 2.213 20.688 16.031 1 96.25 487 PRO B N 1
ATOM 8192 C CA . PRO B 1 487 ? 3.111 21.141 14.969 1 96.25 487 PRO B CA 1
ATOM 8193 C C . PRO B 1 487 ? 2.363 21.766 13.789 1 96.25 487 PRO B C 1
ATOM 8195 O O . PRO B 1 487 ? 1.296 21.281 13.406 1 96.25 487 PRO B O 1
ATOM 8198 N N . ASN B 1 488 ? 2.902 22.891 13.211 1 97.94 488 ASN B N 1
ATOM 8199 C CA . ASN B 1 488 ? 2.404 23.609 12.047 1 97.94 488 ASN B CA 1
ATOM 8200 C C . ASN B 1 488 ? 1.227 24.516 12.406 1 97.94 488 ASN B C 1
ATOM 8202 O O . ASN B 1 488 ? 0.673 25.188 11.531 1 97.94 488 ASN B O 1
ATOM 8206 N N . ASP B 1 489 ? 0.856 24.609 13.641 1 98.25 489 ASP B N 1
ATOM 8207 C CA . ASP B 1 489 ? -0.172 25.562 14.039 1 98.25 489 ASP B CA 1
ATOM 8208 C C . ASP B 1 489 ? 0.356 27 13.984 1 98.25 489 ASP B C 1
ATOM 8210 O O . ASP B 1 489 ? 1.521 27.25 14.305 1 98.25 489 ASP B O 1
ATOM 8214 N N . VAL B 1 490 ? -0.464 27.875 13.633 1 98.75 490 VAL B N 1
ATOM 8215 C CA . VAL B 1 490 ? -0.198 29.297 13.828 1 98.75 490 VAL B CA 1
ATOM 8216 C C . VAL B 1 490 ? -0.382 29.656 15.305 1 98.75 490 VAL B C 1
ATOM 8218 O O . VAL B 1 490 ? -1.43 29.375 15.891 1 98.75 490 VAL B O 1
ATOM 8221 N N . VAL B 1 491 ? 0.621 30.297 15.898 1 98.75 491 VAL B N 1
ATOM 8222 C CA . VAL B 1 491 ? 0.58 30.578 17.328 1 98.75 491 VAL B CA 1
ATOM 8223 C C . VAL B 1 491 ? 0.933 32.031 17.578 1 98.75 491 VAL B C 1
ATOM 8225 O O . VAL B 1 491 ? 1.502 32.719 16.703 1 98.75 491 VAL B O 1
ATOM 8228 N N . VAL B 1 492 ? 0.532 32.5 18.734 1 98.75 492 VAL B N 1
ATOM 8229 C CA . VAL B 1 492 ? 0.886 33.844 19.172 1 98.75 492 VAL B CA 1
ATOM 8230 C C . VAL B 1 492 ? 1.902 33.75 20.312 1 98.75 492 VAL B C 1
ATOM 8232 O O . VAL B 1 492 ? 1.606 33.219 21.375 1 98.75 492 VAL B O 1
ATOM 8235 N N . PHE B 1 493 ? 3.131 34.219 20.062 1 98.62 493 PHE B N 1
ATOM 8236 C CA . PHE B 1 493 ? 4.129 34.281 21.125 1 98.62 493 PHE B CA 1
ATOM 8237 C C . PHE B 1 493 ? 4.203 35.656 21.734 1 98.62 493 PHE B C 1
ATOM 8239 O O . PHE B 1 493 ? 3.82 36.656 21.109 1 98.62 493 PHE B O 1
ATOM 8246 N N . HIS B 1 494 ? 4.621 35.75 23.047 1 98.25 494 HIS B N 1
ATOM 8247 C CA . HIS B 1 494 ? 4.695 37.062 23.672 1 98.25 494 HIS B CA 1
ATOM 8248 C C . HIS B 1 494 ? 5.672 37.062 24.844 1 98.25 494 HIS B C 1
ATOM 8250 O O . HIS B 1 494 ? 5.973 36 25.406 1 98.25 494 HIS B O 1
ATOM 8256 N N . ASN B 1 495 ? 6.223 38.125 25.125 1 97.06 495 ASN B N 1
ATOM 8257 C CA . ASN B 1 495 ? 6.918 38.438 26.375 1 97.06 495 ASN B CA 1
ATOM 8258 C C . ASN B 1 495 ? 6.484 39.781 26.938 1 97.06 495 ASN B C 1
ATOM 8260 O O . ASN B 1 495 ? 5.379 40.25 26.656 1 97.06 495 ASN B O 1
ATOM 8264 N N . SER B 1 496 ? 7.258 40.375 27.812 1 94.94 496 SER B N 1
ATOM 8265 C CA . SER B 1 496 ? 6.844 41.594 28.484 1 94.94 496 SER B CA 1
ATOM 8266 C C . SER B 1 496 ? 6.871 42.781 27.531 1 94.94 496 SER B C 1
ATOM 8268 O O . SER B 1 496 ? 6.227 43.812 27.781 1 94.94 496 SER B O 1
ATOM 8270 N N . ARG B 1 497 ? 7.461 42.688 26.359 1 94.44 497 ARG B N 1
ATOM 8271 C CA . ARG B 1 497 ? 7.719 43.844 25.5 1 94.44 497 ARG B CA 1
ATOM 8272 C C . ARG B 1 497 ? 6.977 43.719 24.188 1 94.44 497 ARG B C 1
ATOM 8274 O O . ARG B 1 497 ? 6.598 44.719 23.578 1 94.44 497 ARG B O 1
ATOM 8281 N N . ILE B 1 498 ? 6.93 42.5 23.719 1 96.25 498 ILE B N 1
ATOM 8282 C CA . ILE B 1 498 ? 6.398 42.312 22.359 1 96.25 498 ILE B CA 1
ATOM 8283 C C . ILE B 1 498 ? 5.496 41.094 22.312 1 96.25 498 ILE B C 1
ATOM 8285 O O . ILE B 1 498 ? 5.512 40.25 23.234 1 96.25 498 ILE B O 1
ATOM 8289 N N . PHE B 1 499 ? 4.727 41.031 21.328 1 97.88 499 PHE B N 1
ATOM 8290 C CA . PHE B 1 499 ? 4.035 39.812 20.922 1 97.88 499 PHE B CA 1
ATOM 8291 C C . PHE B 1 499 ? 4.082 39.625 19.406 1 97.88 499 PHE B C 1
ATOM 8293 O O . PHE B 1 499 ? 4.5 40.531 18.688 1 97.88 499 PHE B O 1
ATOM 8300 N N . GLY B 1 500 ? 3.824 38.469 18.938 1 98.38 500 GLY B N 1
ATOM 8301 C CA . GLY B 1 500 ? 3.928 38.188 17.516 1 98.38 500 GLY B CA 1
ATOM 8302 C C . GLY B 1 500 ? 3.301 36.875 17.125 1 98.38 500 GLY B C 1
ATOM 8303 O O . GLY B 1 500 ? 2.674 36.219 17.938 1 98.38 500 GLY B O 1
ATOM 8304 N N . VAL B 1 501 ? 3.318 36.625 15.805 1 98.62 501 VAL B N 1
ATOM 8305 C CA . VAL B 1 501 ? 2.74 35.406 15.219 1 98.62 501 VAL B CA 1
ATOM 8306 C C . VAL B 1 501 ? 3.85 34.531 14.648 1 98.62 501 VAL B C 1
ATOM 8308 O O . VAL B 1 501 ? 4.828 35.031 14.094 1 98.62 501 VAL B O 1
ATOM 8311 N N . GLY B 1 502 ? 3.762 33.25 14.906 1 98.38 502 GLY B N 1
ATOM 8312 C CA . GLY B 1 502 ? 4.703 32.281 14.344 1 98.38 502 GLY B CA 1
ATOM 8313 C C . GLY B 1 502 ? 4.066 30.938 14.031 1 98.38 502 GLY B C 1
ATOM 8314 O O . GLY B 1 502 ? 2.855 30.766 14.172 1 98.38 502 GLY B O 1
ATOM 8315 N N . LEU B 1 503 ? 4.832 30.094 13.453 1 98.12 503 LEU B N 1
ATOM 8316 C CA . LEU B 1 503 ? 4.441 28.719 13.156 1 98.12 503 LEU B CA 1
ATOM 8317 C C . LEU B 1 503 ? 5.113 27.734 14.109 1 98.12 503 LEU B C 1
ATOM 8319 O O . LEU B 1 503 ? 6.34 27.734 14.242 1 98.12 503 LEU B O 1
ATOM 8323 N N . ALA B 1 504 ? 4.344 26.922 14.742 1 98 504 ALA B N 1
ATOM 8324 C CA . ALA B 1 504 ? 4.879 25.969 15.711 1 98 504 ALA B CA 1
ATOM 8325 C C . ALA B 1 504 ? 5.668 24.859 15.016 1 98 504 ALA B C 1
ATOM 8327 O O . ALA B 1 504 ? 5.18 24.25 14.062 1 98 504 ALA B O 1
ATOM 8328 N N . ALA B 1 505 ? 6.855 24.578 15.547 1 96.06 505 ALA B N 1
ATOM 8329 C CA . ALA B 1 505 ? 7.688 23.5 15.008 1 96.06 505 ALA B CA 1
ATOM 8330 C C . ALA B 1 505 ? 7.523 22.219 15.82 1 96.06 505 ALA B C 1
ATOM 8332 O O . ALA B 1 505 ? 7.902 21.141 15.367 1 96.06 505 ALA B O 1
ATOM 8333 N N . MET B 1 506 ? 6.973 22.344 16.984 1 93.25 506 MET B N 1
ATOM 8334 C CA . MET B 1 506 ? 6.695 21.219 17.859 1 93.25 506 MET B CA 1
ATOM 8335 C C . MET B 1 506 ? 5.43 21.469 18.688 1 93.25 506 MET B C 1
ATOM 8337 O O . MET B 1 506 ? 4.812 22.531 18.562 1 93.25 506 MET B O 1
ATOM 8341 N N . SER B 1 507 ? 4.988 20.5 19.484 1 93.44 507 SER B N 1
ATOM 8342 C CA . SER B 1 507 ? 3.758 20.625 20.266 1 93.44 507 SER B CA 1
ATOM 8343 C C . SER B 1 507 ? 3.955 21.531 21.469 1 93.44 507 SER B C 1
ATOM 8345 O O . SER B 1 507 ? 5.086 21.766 21.906 1 93.44 507 SER B O 1
ATOM 8347 N N . GLY B 1 508 ? 2.809 22.078 21.938 1 93.62 508 GLY B N 1
ATOM 8348 C CA . GLY B 1 508 ? 2.875 22.891 23.125 1 93.62 508 GLY B CA 1
ATOM 8349 C C . GLY B 1 508 ? 3.477 22.172 24.328 1 93.62 508 GLY B C 1
ATOM 8350 O O . GLY B 1 508 ? 4.25 22.75 25.078 1 93.62 508 GLY B O 1
ATOM 8351 N N . LYS B 1 509 ? 3.182 20.953 24.406 1 89.56 509 LYS B N 1
ATOM 8352 C CA . LYS B 1 509 ? 3.725 20.141 25.5 1 89.56 509 LYS B CA 1
ATOM 8353 C C . LYS B 1 509 ? 5.238 20 25.375 1 89.56 509 LYS B C 1
ATOM 8355 O O . LYS B 1 509 ? 5.957 20.062 26.375 1 89.56 509 LYS B O 1
ATOM 8360 N N . GLU B 1 510 ? 5.691 19.812 24.188 1 88.94 510 GLU B N 1
ATOM 8361 C CA . GLU B 1 510 ? 7.129 19.703 23.953 1 88.94 510 GLU B CA 1
ATOM 8362 C C . GLU B 1 510 ? 7.836 21.031 24.219 1 88.94 510 GLU B C 1
ATOM 8364 O O . GLU B 1 510 ? 8.945 21.062 24.75 1 88.94 510 GLU B O 1
ATOM 8369 N N . MET B 1 511 ? 7.188 22.125 23.875 1 91.5 511 MET B N 1
ATOM 8370 C CA . MET B 1 511 ? 7.758 23.453 24.094 1 91.5 511 MET B CA 1
ATOM 8371 C C . MET B 1 511 ? 8.023 23.703 25.578 1 91.5 511 MET B C 1
ATOM 8373 O O . MET B 1 511 ? 9.07 24.234 25.938 1 91.5 511 MET B O 1
ATOM 8377 N N . ALA B 1 512 ? 7.047 23.312 26.281 1 87 512 ALA B N 1
ATOM 8378 C CA . ALA B 1 512 ? 7.109 23.594 27.719 1 87 512 ALA B CA 1
ATOM 8379 C C . ALA B 1 512 ? 8.086 22.641 28.422 1 87 512 ALA B C 1
ATOM 8381 O O . ALA B 1 512 ? 8.656 23 29.453 1 87 512 ALA B O 1
ATOM 8382 N N . GLY B 1 513 ? 8.273 21.484 27.828 1 82.06 513 GLY B N 1
ATOM 8383 C CA . GLY B 1 513 ? 9.047 20.469 28.516 1 82.06 513 GLY B CA 1
ATOM 8384 C C . GLY B 1 513 ? 10.469 20.344 28 1 82.06 513 GLY B C 1
ATOM 8385 O O . GLY B 1 513 ? 11.328 19.766 28.656 1 82.06 513 GLY B O 1
ATOM 8386 N N . SER B 1 514 ? 10.742 20.906 26.922 1 83.06 514 SER B N 1
ATOM 8387 C CA . SER B 1 514 ? 12.055 20.719 26.312 1 83.06 514 SER B CA 1
ATOM 8388 C C . SER B 1 514 ? 12.953 21.938 26.547 1 83.06 514 SER B C 1
ATOM 8390 O O . SER B 1 514 ? 12.461 23.047 26.719 1 83.06 514 SER B O 1
ATOM 8392 N N . GLU B 1 515 ? 14.227 21.641 26.578 1 84.56 515 GLU B N 1
ATOM 8393 C CA . GLU B 1 515 ? 15.203 22.719 26.75 1 84.56 515 GLU B CA 1
ATOM 8394 C C . GLU B 1 515 ? 15.891 23.047 25.438 1 84.56 515 GLU B C 1
ATOM 8396 O O . GLU B 1 515 ? 16.531 24.094 25.297 1 84.56 515 GLU B O 1
ATOM 8401 N N . LYS B 1 516 ? 15.672 22.234 24.562 1 89.38 516 LYS B N 1
ATOM 8402 C CA . LYS B 1 516 ? 16.375 22.391 23.281 1 89.38 516 LYS B CA 1
ATOM 8403 C C . LYS B 1 516 ? 15.43 22.141 22.109 1 89.38 516 LYS B C 1
ATOM 8405 O O . LYS B 1 516 ? 14.352 21.562 22.281 1 89.38 516 LYS B O 1
ATOM 8410 N N . GLY B 1 517 ? 15.938 22.781 20.938 1 92.69 517 GLY B N 1
ATOM 8411 C CA . GLY B 1 517 ? 15.18 22.562 19.719 1 92.69 517 GLY B CA 1
ATOM 8412 C C . GLY B 1 517 ? 14.438 23.797 19.25 1 92.69 517 GLY B C 1
ATOM 8413 O O . GLY B 1 517 ? 14.367 24.797 19.969 1 92.69 517 GLY B O 1
ATOM 8414 N N . ILE B 1 518 ? 13.891 23.656 18.125 1 95.75 518 ILE B N 1
ATOM 8415 C CA . ILE B 1 518 ? 13.141 24.766 17.547 1 95.75 518 ILE B CA 1
ATOM 8416 C C . ILE B 1 518 ? 11.68 24.688 17.984 1 95.75 518 ILE B C 1
ATOM 8418 O O . ILE B 1 518 ? 11.016 23.672 17.75 1 95.75 518 ILE B O 1
ATOM 8422 N N . ALA B 1 519 ? 11.18 25.719 18.594 1 96.5 519 ALA B N 1
ATOM 8423 C CA . ALA B 1 519 ? 9.797 25.75 19.062 1 96.5 519 ALA B CA 1
ATOM 8424 C C . ALA B 1 519 ? 8.891 26.453 18.062 1 96.5 519 ALA B C 1
ATOM 8426 O O . ALA B 1 519 ? 7.832 25.938 17.703 1 96.5 519 ALA B O 1
ATOM 8427 N N . ILE B 1 520 ? 9.391 27.609 17.594 1 98.12 520 ILE B N 1
ATOM 8428 C CA . ILE B 1 520 ? 8.531 28.438 16.75 1 98.12 520 ILE B CA 1
ATOM 8429 C C . ILE B 1 520 ? 9.375 29.078 15.641 1 98.12 520 ILE B C 1
ATOM 8431 O O . ILE B 1 520 ? 10.469 29.578 15.898 1 98.12 520 ILE B O 1
ATOM 8435 N N . ASN B 1 521 ? 8.914 29.078 14.477 1 97.88 521 ASN B N 1
ATOM 8436 C CA . ASN B 1 521 ? 9.414 29.922 13.398 1 97.88 521 ASN B CA 1
ATOM 8437 C C . ASN B 1 521 ? 8.641 31.234 13.297 1 97.88 521 ASN B C 1
ATOM 8439 O O . ASN B 1 521 ? 7.457 31.234 12.953 1 97.88 521 ASN B O 1
ATOM 8443 N N . VAL B 1 522 ? 9.32 32.281 13.508 1 98.44 522 VAL B N 1
ATOM 8444 C CA . VAL B 1 522 ? 8.672 33.594 13.656 1 98.44 522 VAL B CA 1
ATOM 8445 C C . VAL B 1 522 ? 8.258 34.125 12.289 1 98.44 522 VAL B C 1
ATOM 8447 O O . VAL B 1 522 ? 9.031 34.062 11.328 1 98.44 522 VAL B O 1
ATOM 8450 N N . LYS B 1 523 ? 7.059 34.688 12.219 1 97.62 523 LYS B N 1
ATOM 8451 C CA . LYS B 1 523 ? 6.566 35.281 10.984 1 97.62 523 LYS B CA 1
ATOM 8452 C C . LYS B 1 523 ? 6.539 36.812 11.086 1 97.62 523 LYS B C 1
ATOM 8454 O O . LYS B 1 523 ? 7.035 37.5 10.203 1 97.62 523 LYS B O 1
ATOM 8459 N N . ARG B 1 524 ? 5.926 37.281 12.211 1 97.25 524 ARG B N 1
ATOM 8460 C CA . ARG B 1 524 ? 5.777 38.719 12.398 1 97.25 524 ARG B CA 1
ATOM 8461 C C . ARG B 1 524 ? 5.738 39.062 13.883 1 97.25 524 ARG B C 1
ATOM 8463 O O . ARG B 1 524 ? 5.414 38.219 14.719 1 97.25 524 ARG B O 1
ATOM 8470 N N . LYS B 1 525 ? 6.059 40.406 14.172 1 96.88 525 LYS B N 1
ATOM 8471 C CA . LYS B 1 525 ? 6.102 40.906 15.531 1 96.88 525 LYS B CA 1
ATOM 8472 C C . LYS B 1 525 ? 5.34 42.25 15.641 1 96.88 525 LYS B C 1
ATOM 8474 O O . LYS B 1 525 ? 5.277 43 14.68 1 96.88 525 LYS B O 1
ATOM 8479 N N . PHE B 1 526 ? 4.801 42.344 16.859 1 96.38 526 PHE B N 1
ATOM 8480 C CA . PHE B 1 526 ? 4.074 43.562 17.172 1 96.38 526 PHE B CA 1
ATOM 8481 C C . PHE B 1 526 ? 4.473 44.125 18.547 1 96.38 526 PHE B C 1
ATOM 8483 O O . PHE B 1 526 ? 4.969 43.375 19.391 1 96.38 526 PHE B O 1
ATOM 8490 N N . SER B 1 527 ? 4.273 45.406 18.672 1 91.62 527 SER B N 1
ATOM 8491 C CA . SER B 1 527 ? 4.457 46.031 19.984 1 91.62 527 SER B CA 1
ATOM 8492 C C . SER B 1 527 ? 3.121 46.219 20.688 1 91.62 527 SER B C 1
ATOM 8494 O O . SER B 1 527 ? 2.09 46.406 20.047 1 91.62 527 SER B O 1
ATOM 8496 N N . PHE B 1 528 ? 3.248 46.125 22.047 1 90 528 PHE B N 1
ATOM 8497 C CA . PHE B 1 528 ? 2.027 46.344 22.812 1 90 528 PHE B CA 1
ATOM 8498 C C . PHE B 1 528 ? 1.531 47.75 22.672 1 90 528 PHE B C 1
ATOM 8500 O O . PHE B 1 528 ? 2.33 48.688 22.5 1 90 528 PHE B O 1
#

Sequence (1056 aa):
MFYPEKRDGFSRTGKFEVEGRTVQTPAILEVGEIPEWDFGLAPTSLKFISEELYSRLRPINEEVEILTSLHLLSPRQLVQVFEDLSKEGVSPKPLYAASSALPSNVSLLIYLGADLVDNVLAIAKAYSGIYFLGEVEVEISKLRRLPCNCIHCRNRVVDEVENLLETTAKHNTEMLRMEVEKCRRLILNEELRNYVEGKVKLNPEFTAALRLSDSLRNHSTFPRFRKSRCNFSALESSSRFEVRYFFERALECYKPFSDTVLLLPCTARKPYLTSRTHRALRSKVKVNVNEIIISSPLVVPREFELLYPAVNYDTPVTGHWSEEEVSFVAGWLKRFIEKGGFRKVVAHVTGGYRKVVERVEDEVEAEVVYTAEKDVLSDESIERLKQEIESKGKVDLYRRILEHMLSYQFGITWSGKVAGRYPELELLEGKKRLARVDRIYGMLDIYEKIAAYLLEKNIYTVEIGDFEVKGTIFAGGVLRADEKIRPNDVVVFHNSRIFGVGLAAMSGKEMAGSEKGIAINVKRKFSFMFYPEKRDGFSRTGKFEVEGRTVQTPAILEVGEIPEWDFGLAPTSLKFISEELYSRLRPINEEVEILTSLHLLSPRQLVQVFEDLSKEGVSPKPLYAASSALPSNVSLLIYLGADLVDNVLAIAKAYSGIYFLGEVEVEISKLRRLPCNCIHCRNRVVDEVENLLETTAKHNTEMLRMEVEKCRRLILNEELRNYVEGKVKLNPEFTAALRLSDSLRNHSTFPRFRKSRCNFSALESSSRFEVRYFFERALECYKPFSDTVLLLPCTARKPYLTSRTHRALRSKVKVNVNEIIISSPLVVPREFELLYPAVNYDTPVTGHWSEEEVSFVAGWLKRFIEKGGFRKVVAHVTGGYRKVVERVEDEVEAEVVYTAEKDVLSDESIERLKQEIESKGKVDLYRRILEHMLSYQFGITWSGKVAGRYPELELLEGKKRLARVDRIYGMLDIYEKIAAYLLEKNIYTVEIGDFEVKGTIFAGGVLRADEKIRPNDVVVFHNSRIFGVGLAAMSGKEMAGSEKGIAINVKRKFSF

InterPro domains:
  IPR002478 PUA domain [PF01472] (471-525)
  IPR002478 PUA domain [SM00359] (460-527)
  IPR002616 tRNA-guanine(15) transglycosylase-like [PF01702] (77-200)
  IPR015947 PUA-like superfamily [SSF88697] (465-525)
  IPR036511 Queuine tRNA-ribosyltransferase-like [G3DSA:3.20.20.105] (65-221)
  IPR036511 Queuine tRNA-ribosyltransferase-like [SSF51713] (1-215)
  IPR036895 Uracil-DNA glycosylase-like domain superfamily [SSF52141] (245-390)
  IPR036974 PUA domain superfamily [G3DSA:2.30.130.10] (460-527)
  IPR038250 TGT, patch-forming C2 domain superfamily [G3DSA:3.10.450.90] (395-459)
  IPR040777 Domain of unknown function DUF5591 [PF17884] (243-389)
  IPR050076 Archaeosine Synthase Type 1/Queuine TRNA-Ribosyltransferase [PTHR46499] (86-329)
  IPR053418 Archaeosine Synthase Type 1 [NF040592] (54-524)
  IPR054032 AF_0587-like, pre-PUA domain [PF22176] (395-455)

pLDDT: mean 93.34, std 6.39, range [52.94, 98.75]

Radius of gyration: 31.37 Å; Cα contacts (8 Å, |Δi|>4): 2235; chains: 2; bounding box: 74×99×76 Å

Organism: Archaeoglobus fulgidus (strain ATCC 49558 / DSM 4304 / JCM 9628 / NBRC 100126 / VC-16) (NCBI:txid224325)